Protein 2RFE (pdb70)

B-factor: mean 61.14, std 20.83, range [15.02, 124.9]

InterPro domains:
  IPR000494 Receptor L-domain [PF01030] (57-167)
  IPR000494 Receptor L-domain [PF01030] (361-480)
  IPR000719 Protein kinase domain [PS50011] (712-979)
  IPR001245 Serine-threonine/tyrosine-protein kinase, catalytic domain [PF07714] (714-966)
  IPR001245 Serine-threonine/tyrosine-protein kinase, catalytic domain [PR00109] (790-803)
  IPR001245 Serine-threonine/tyrosine-protein kinase, catalytic domain [PR00109] (827-845)
  IPR001245 Serine-threonine/tyrosine-protein kinase, catalytic domain [PR00109] (876-886)
  IPR001245 Serine-threonine/tyrosine-protein kinase, catalytic domain [PR00109] (895-917)
  IPR001245 Serine-threonine/tyrosine-protein kinase, catalytic domain [PR00109] (939-961)
  IPR006211 Furin-like cysteine-rich domain [PF00757] (185-338)
  IPR006212 Furin-like repeat [SM00261] (228-270)
  IPR006212 Furin-like repeat [SM00261] (496-547)
  IPR006212 Furin-like repeat [SM00261] (552-601)
  IPR006212 Furin-like repeat [cd00064] (231-274)
  IPR006212 Furin-like repeat [cd00064] (506-559)
  IPR006212 Furin-like repeat [cd00064] (558-598)
  IPR008266 Tyrosine-protein kinase, active site [PS00109] (833-845)
  IPR009030 Growth factor receptor cysteine-rich domain superfamily [SSF57184] (186-339)
  IPR009030 Growth factor receptor cysteine-rich domain superfamily [SSF57184] (505-636)
  IPR011009 Protein kinase-like domain superfamily [SSF56112] (708-1003)

Solvent-accessible surface area: 53136 Å² total; per-residue (Å²): 109,77,72,15,37,89,14,50,104,122,29,28,50,88,92,90,94,43,38,80,60,103,75,8,44,36,36,48,1,44,43,44,33,89,83,66,120,69,132,62,84,2,14,0,49,41,5,58,172,31,114,60,80,53,75,67,69,81,20,51,85,43,0,97,53,14,0,44,1,87,28,58,14,2,23,52,7,33,0,0,1,60,57,119,55,25,4,10,0,37,90,30,7,36,19,5,17,0,21,72,1,0,101,65,18,39,140,94,4,35,13,29,40,0,0,41,0,0,22,14,1,0,62,0,2,23,41,0,27,110,82,158,31,40,7,91,22,0,0,0,89,7,0,40,0,70,15,10,24,7,1,24,0,20,39,21,15,5,24,34,2,37,64,62,58,158,155,61,40,26,44,39,8,0,6,25,1,28,82,123,132,75,52,52,40,15,4,2,0,1,8,2,0,0,0,2,2,4,0,0,10,38,3,38,126,7,2,89,68,33,80,42,105,95,0,24,56,25,2,45,60,0,43,0,0,0,15,0,53,17,0,10,71,75,0,1,60,15,2,0,91,1,0,9,23,8,26,92,9,2,12,56,1,142,87,1,25,113,76,2,32,118,4,22,51,43,6,136,151,20,1,70,42,176,109,69,79,50,2,89,54,80,176,40,20,111,151,26,103,98,17,64,99,130,10,11,154,73,106,122,89,92,36,78,46,83,79,0,19,39,40,82,1,64,27,53,13,107,77,117,104,30,42,39,55,0,12,0,40,36,10,128,98,49,107,47,133,54,76,94,62,76,13,64,86,13,0,49,54,13,4,44,0,115,29,53,15,3,25,82,6,37,0,0,4,50,69,115,48,28,12,8,0,40,87,48,16,93,104,32,20,0,20,86,28,0,109,129,53,39,137,122,6,35,11,34,63,0,0,41,0,0,20,17,2,0,68,0,2,21,43,0,31,114,90,83,32,36,8,124,34,1,0,0,93,6,0,37,0,18,20,35,24,19,0,27,0,21,48,21,16,10,42,133,2,24,92,152,65,37,28,46,42,9,0,6,20,1,27,84,57,126,12,49,21,44,19,4,3,0,2,10,2,0,0,0,2,2,3,0,0,12,39,4,35,134,9,3,80,72,31,76,47,94,88,0,23,46,15,2,56,138,0,41,0,0,1,16,0,55,20,0,9,70,71,0,1,59,10,2,0,89,1,0,18,47,74,20,91,54,2,13,61,1,140,82,2,27,114,77,2,33,111,1,22,51,40,1,118,150,13,2,76,44,114,113,96,79,125,86,134,11,151,104,6,59,108,131,43,27,52,93,114,118,82,95,36,76,56,70,34,16,28,35,40,93,7,37,50,57,124,90,73,8,22,6,42,21,33,93,155,111,83,41,96,131,106,33,41,60,63,2,82,53,18,0,33,1,100,22,81,26,3,24,81,9,43,0,6,4,59,68,110,51,35,2,17,0,36,99,25,15,89,101,28,22,0,17,72,27,0,110,133,72,49,86,86,7,34,12,93,101,0,0,42,0,0,29,26,1,0,58,0,2,18,42,0,26,109,83,210,29,36,6,108,28,0,0,0,80,7,0,37,0,70,56,42,65,38,0,19,0,18,40,22,8,29,50,55,27,94,115,224,69,36,25,25,36,7,0,9,28,0,23,85,123,118,76,43,52,45,15,3,3,0,3,10,2,0,0,0,1,12,2,0,1,17,42,5,50,93,6,18,63,1,42,25,41,108,52,1,22,55,26,2,99,86,52,93,52,2,86,79,2,127,19,5,32,101,64,0,38,111,23,3,41,84,1,0,72,86,79,34,119,40,3,4,56,1,143,74,0,23,121,68,2,41,104,4,14,192,75,22,135,153,8,1,94,32,154,110,113,33,116,148,24,44,120,116,16,24,64,75,61,28,40,88,27,64,45,98,69,9,24,26,28,72,1,65,10,54,14,81,84,70,71,33,24,0,41,1,15,6,36,42,9,222,157,98,75,38,103,178,54,13,26,82,57,2,118,55,13,6,51,1,111,24,84,23,2,21,66,6,17,0,8,5,59,112,108,22,22,13,11,0,32,46,22,11,84,98,25,19,0,20,86,26,0,107,132,55,112,141,122,6,34,13,89,73,0,0,33,0,0,25,29,1,0,62,0,2,19,40,0,30,113,82,84,34,39,7,107,37,1,0,0,80,10,0,41,0,67,51,42,100,38,1,30,0,18,28,17,13,22,45,62,22,96,108,222,77,31,30,38,42,14,1,9,30,4,37,83,128,76,76,54,50,44,26,4,3,0,3,11,1,0,1,0,3,13,2,0,1,15,24,2,50,48,7,20,114,61,63,87,42,103,37,0,24,62,33,2,108,85,52,90,55,0,88,78,2,130,19,7,30,103,74,0,36,87,24,3,32,92,2,1,77,90,78,33,136,50,6,8,97,1,128,88,2,23,121,34,1,43,130,8,15,195,69,25,134,160,21,2,102,46,192,108,111,59,117,50,74,9,71,81,64,59,133,97,80,27,122,48,91,140,48,110,46,49,76,22,55,64,44,51,124,51,92,73,12,34,27,86,134,103,77,26,112,43,88,147,42,111,51,44,71,24,60,58,34,60,122,47,112,119,14,42,80

Secondary structure (DSSP, 8-state):
--SPEEPPTTSEEEEEEEEE-SSEEEEEEEE--SSSS--EEEEEEEE---SS---TTTHHHHHHHHHH--BTTB----EEEESSSEEEEEE--TT-BHHHHHHTTTTT--HHHHHHHHHHHHHHHHHHHHTT---S---GGGEEEEETTEEEE--TTTTTTTSS-----TTTS-HHHHHH----HHHHHHHHHHHHHHHHTTTPPTT-SS-GGGHHHHHHHTEEPPPPTTB-HHHHHHHHHTT-SSGGGSPPHHHHHHHHHHHHTSGGGTB--------TTTTT--/--B---GGGEEEEEEEEEETTEEEEEEEE--SSS---EEEEEEEEPPPSS---HHHHHHHHHHHHH--BTTB--EEEEEESSSEEEEEE--TT-BHHHHHHTTTTT--HHHHHHHHHHHHHHHHHHHHTT---S--SGGGEEEEETTEEEE--TTTTTTT----GGGS-HHHHHH----HHHHHHHHHHHHHHHHTTS--TTTTS-GGGHHHHHHTTEEPPPPTTB-HHHHHHHHHTT-SSGGGSPPHHHHHHHHHHHHTSGGGTB-------/----B--TTSEEEEEEEE--SS--EEEEEE---EEEEEE------HHHHHHHHHHHHH--BTTB----EEEESSSEEEEEE--TT-BHHHHHHHTTTT--HHHHHHHHHHHHHHHHHHHHTT---S--SGGGEEEEETTEEEE--TTTGGG-----TTTS-HHHHHH----HHHHHHHHHHHHHHHHTTTPPTTTTS-GGGHHHHHHTT--PPPPTTB-HHHHHHHHHHT-SSGGGS--HHHHHHHHHHHHTSGGGTB----/--EE--TTSEE--SEEEEETTEEEEEEEE--TTSSEEEEEEEEEE-----HHHHHHHHHHHHH---TTB--EEEE--SSS-EEEEE--TT-BHHHHHHTTTTT--HHHHHHHHHHHHHHHHHHHHTT---S---GGGEEEEETTEEEE--TTHHHH-----GGGS-HHHHHH----HHHHHHHHHHHHHHHHTTTPPTT-SS-GGGHHHHHHTT--PPPPTTB-HHHHHHHHHTT-SSGGGS--HHHHHHHHHHHTTSGGGTB-----EE--HHHHT-/-----TTS---S-EE-TTSTTT----/-----GGG---S-EE-TT-TTT--

Nearest PDB structures (foldseek):
  2rfe-assembly2_B  TM=1.004E+00  e=6.174E-57  Homo sapiens
  4i24-assembly3_B  TM=9.725E-01  e=7.500E-48  Homo sapiens
  6wxn-assembly3_B  TM=9.778E-01  e=2.215E-47  Homo sapiens
  5cnn-assembly2_B  TM=9.650E-01  e=2.945E-47  Homo sapiens
  6v6o-assembly3_H-2  TM=9.499E-01  e=1.372E-46  Homo sapiens

Structure (mmCIF, N/CA/C/O backbone):
data_2RFE
#
_entry.id   2RFE
#
_cell.length_a   90.508
_cell.length_b   98.425
_cell.length_c   101.496
_cell.angle_alpha   90.000
_cell.angle_beta   112.590
_cell.angle_gamma   90.000
#
_symmetry.space_group_name_H-M   'P 1 21 1'
#
loop_
_entity.id
_entity.type
_entity.pdbx_description
1 polymer 'Epidermal growth factor receptor'
2 polymer 'ERBB receptor feedback inhibitor 1'
3 water water
#
loop_
_atom_site.group_PDB
_atom_site.id
_atom_site.type_symbol
_atom_site.label_atom_id
_atom_site.label_alt_id
_atom_site.label_comp_id
_atom_site.label_asym_id
_atom_site.label_entity_id
_atom_site.label_seq_id
_atom_site.pdbx_PDB_ins_code
_atom_site.Cartn_x
_atom_site.Cartn_y
_atom_site.Cartn_z
_atom_site.occupancy
_atom_site.B_iso_or_equiv
_atom_site.auth_seq_id
_atom_site.auth_comp_id
_atom_site.auth_asym_id
_atom_site.auth_atom_id
_atom_site.pdbx_PDB_model_num
ATOM 1 N N . MET A 1 3 ? 6.058 -18.582 7.745 1.00 94.11 677 MET A N 1
ATOM 2 C CA . MET A 1 3 ? 7.218 -19.113 8.525 1.00 93.97 677 MET A CA 1
ATOM 3 C C . MET A 1 3 ? 7.582 -20.547 8.123 1.00 93.72 677 MET A C 1
ATOM 4 O O . MET A 1 3 ? 6.784 -21.473 8.290 1.00 94.06 677 MET A O 1
ATOM 6 N N . ALA A 1 4 ? 8.793 -20.721 7.596 1.00 92.81 678 ALA A N 1
ATOM 7 C CA . ALA A 1 4 ? 9.269 -22.035 7.171 1.00 91.78 678 ALA A CA 1
ATOM 8 C C . ALA A 1 4 ? 10.754 -22.266 7.499 1.00 90.63 678 ALA A C 1
ATOM 9 O O . ALA A 1 4 ? 11.310 -21.602 8.372 1.00 91.49 678 ALA A O 1
ATOM 11 N N . LEU A 1 5 ? 11.387 -23.206 6.800 1.00 88.74 679 LEU A N 1
ATOM 12 C CA . LEU A 1 5 ? 12.793 -23.540 7.035 1.00 86.69 679 LEU A CA 1
ATOM 13 C C . LEU A 1 5 ? 13.796 -22.431 6.705 1.00 85.44 679 LEU A C 1
ATOM 14 O O . LEU A 1 5 ? 13.423 -21.291 6.409 1.00 84.97 679 LEU A O 1
ATOM 16 N N . LEU A 1 6 ? 15.076 -22.796 6.756 1.00 83.71 680 LEU A N 1
ATOM 17 C CA . LEU A 1 6 ? 16.184 -21.877 6.505 1.00 81.48 680 LEU A CA 1
ATOM 18 C C . LEU A 1 6 ? 16.454 -21.583 5.037 1.00 80.16 680 LEU A C 1
ATOM 19 O O . LEU A 1 6 ? 16.653 -22.496 4.233 1.00 81.13 680 LEU A O 1
ATOM 24 N N . ARG A 1 7 ? 16.490 -20.301 4.697 1.00 77.71 681 ARG A N 1
ATOM 25 C CA . ARG A 1 7 ? 16.738 -19.898 3.324 1.00 76.11 681 ARG A CA 1
ATOM 26 C C . ARG A 1 7 ? 18.189 -19.486 3.143 1.00 75.21 681 ARG A C 1
ATOM 27 O O . ARG A 1 7 ? 18.658 -18.557 3.786 1.00 75.20 681 ARG A O 1
ATOM 29 N N . ILE A 1 8 ? 18.892 -20.184 2.260 1.00 74.50 682 ILE A N 1
ATOM 30 C CA . ILE A 1 8 ? 20.291 -19.887 1.971 1.00 73.52 682 ILE A CA 1
ATOM 31 C C . ILE A 1 8 ? 20.361 -18.837 0.868 1.00 73.67 682 ILE A C 1
ATOM 32 O O . ILE A 1 8 ? 19.787 -19.022 -0.198 1.00 75.31 682 ILE A O 1
ATOM 37 N N . LEU A 1 9 ? 21.056 -17.735 1.114 1.00 73.17 683 LEU A N 1
ATOM 38 C CA . LEU A 1 9 ? 21.152 -16.707 0.087 1.00 72.48 683 LEU A CA 1
ATOM 39 C C . LEU A 1 9 ? 22.468 -16.792 -0.679 1.00 72.93 683 LEU A C 1
ATOM 40 O O . LEU A 1 9 ? 23.409 -17.466 -0.265 1.00 72.15 683 LEU A O 1
ATOM 45 N N . LYS A 1 10 ? 22.497 -16.108 -1.813 1.00 74.41 684 LYS A N 1
ATOM 46 C CA . LYS A 1 10 ? 23.696 -16.005 -2.611 1.00 76.03 684 LYS A CA 1
ATOM 47 C C . LYS A 1 10 ? 24.231 -14.626 -2.217 1.00 77.21 684 LYS A C 1
ATOM 48 O O . LYS A 1 10 ? 23.441 -13.724 -1.901 1.00 76.63 684 LYS A O 1
ATOM 50 N N . GLU A 1 11 ? 25.551 -14.447 -2.238 1.00 78.04 685 GLU A N 1
ATOM 51 C CA . GLU A 1 11 ? 26.135 -13.164 -1.831 1.00 79.25 685 GLU A CA 1
ATOM 52 C C . GLU A 1 11 ? 25.734 -11.993 -2.726 1.00 78.66 685 GLU A C 1
ATOM 53 O O . GLU A 1 11 ? 26.503 -11.053 -2.906 1.00 78.90 685 GLU A O 1
ATOM 59 N N . THR A 1 12 ? 24.524 -12.042 -3.269 1.00 78.08 686 THR A N 1
ATOM 60 C CA . THR A 1 12 ? 24.049 -10.984 -4.144 1.00 77.57 686 THR A CA 1
ATOM 61 C C . THR A 1 12 ? 22.541 -10.962 -4.143 1.00 76.24 686 THR A C 1
ATOM 62 O O . THR A 1 12 ? 21.914 -10.572 -5.123 1.00 75.86 686 THR A O 1
ATOM 66 N N . GLU A 1 13 ? 21.959 -11.395 -3.037 1.00 75.43 687 GLU A N 1
ATOM 67 C CA . GLU A 1 13 ? 20.513 -11.420 -2.913 1.00 74.75 687 GLU A CA 1
ATOM 68 C C . GLU A 1 13 ? 20.059 -10.406 -1.872 1.00 73.09 687 GLU A C 1
ATOM 69 O O . GLU A 1 13 ? 18.861 -10.211 -1.655 1.00 71.96 687 GLU A O 1
ATOM 75 N N . PHE A 1 14 ? 21.035 -9.768 -1.229 1.00 71.39 688 PHE A N 1
ATOM 76 C CA . PHE A 1 14 ? 20.769 -8.769 -0.201 1.00 68.56 688 PHE A CA 1
ATOM 77 C C . PHE A 1 14 ? 21.734 -7.596 -0.326 1.00 66.42 688 PHE A C 1
ATOM 78 O O . PHE A 1 14 ? 22.807 -7.720 -0.919 1.00 66.00 688 PHE A O 1
ATOM 86 N N . LYS A 1 15 ? 21.348 -6.456 0.231 1.00 64.41 689 LYS A N 1
ATOM 87 C CA . LYS A 1 15 ? 22.193 -5.277 0.161 1.00 63.48 689 LYS A CA 1
ATOM 88 C C . LYS A 1 15 ? 22.386 -4.595 1.509 1.00 62.97 689 LYS A C 1
ATOM 89 O O . LYS A 1 15 ? 21.421 -4.241 2.198 1.00 63.24 689 LYS A O 1
ATOM 91 N N . LYS A 1 16 ? 23.645 -4.429 1.891 1.00 60.74 690 LYS A N 1
ATOM 92 C CA . LYS A 1 16 ? 23.958 -3.754 3.133 1.00 58.23 690 LYS A CA 1
ATOM 93 C C . LYS A 1 16 ? 23.763 -2.291 2.796 1.00 56.54 690 LYS A C 1
ATOM 94 O O . LYS A 1 16 ? 24.474 -1.744 1.959 1.00 55.85 690 LYS A O 1
ATOM 100 N N . ILE A 1 17 ? 22.785 -1.665 3.429 1.00 55.31 691 ILE A N 1
ATOM 101 C CA . ILE A 1 17 ? 22.510 -0.264 3.171 1.00 54.37 691 ILE A CA 1
ATOM 102 C C . ILE A 1 17 ? 23.286 0.662 4.081 1.00 54.60 691 ILE A C 1
ATOM 103 O O . ILE A 1 17 ? 23.844 1.656 3.621 1.00 55.27 691 ILE A O 1
ATOM 108 N N . LYS A 1 18 ? 23.337 0.331 5.368 1.00 54.86 692 LYS A N 1
ATOM 109 C CA . LYS A 1 18 ? 23.994 1.201 6.342 1.00 53.96 692 LYS A CA 1
ATOM 110 C C . LYS A 1 18 ? 24.267 0.516 7.682 1.00 53.35 692 LYS A C 1
ATOM 111 O O . LYS A 1 18 ? 23.435 -0.243 8.184 1.00 53.14 692 LYS A O 1
ATOM 117 N N . VAL A 1 19 ? 25.426 0.791 8.270 1.00 52.15 693 VAL A N 1
ATOM 118 C CA . VAL A 1 19 ? 25.725 0.200 9.564 1.00 51.25 693 VAL A CA 1
ATOM 119 C C . VAL A 1 19 ? 24.849 0.822 10.635 1.00 50.47 693 VAL A C 1
ATOM 120 O O . VAL A 1 19 ? 24.669 2.039 10.689 1.00 48.80 693 VAL A O 1
ATOM 124 N N . LEU A 1 20 ? 24.315 -0.027 11.496 1.00 50.68 694 LEU A N 1
ATOM 125 C CA . LEU A 1 20 ? 23.472 0.433 12.572 1.00 51.73 694 LEU A CA 1
ATOM 126 C C . LEU A 1 20 ? 24.244 0.357 13.884 1.00 52.88 694 LEU A C 1
ATOM 127 O O . LEU A 1 20 ? 23.978 1.117 14.815 1.00 53.28 694 LEU A O 1
ATOM 132 N N . GLY A 1 21 ? 25.214 -0.551 13.940 1.00 54.04 695 GLY A N 1
ATOM 133 C CA . GLY A 1 21 ? 26.020 -0.708 15.141 1.00 56.06 695 GLY A CA 1
ATOM 134 C C . GLY A 1 21 ? 26.698 -2.066 15.268 1.00 56.76 695 GLY A C 1
ATOM 135 O O . GLY A 1 21 ? 26.079 -3.100 15.038 1.00 57.58 695 GLY A O 1
ATOM 136 N N . SER A 1 22 ? 27.973 -2.063 15.642 1.00 57.44 696 SER A N 1
ATOM 137 C CA . SER A 1 22 ? 28.731 -3.297 15.797 1.00 58.23 696 SER A CA 1
ATOM 138 C C . SER A 1 22 ? 28.800 -3.683 17.262 1.00 58.77 696 SER A C 1
ATOM 139 O O . SER A 1 22 ? 28.832 -2.825 18.137 1.00 58.58 696 SER A O 1
ATOM 142 N N . GLY A 1 23 ? 28.833 -4.982 17.521 1.00 59.89 697 GLY A N 1
ATOM 143 C CA . GLY A 1 23 ? 28.921 -5.453 18.888 1.00 61.18 697 GLY A CA 1
ATOM 144 C C . GLY A 1 23 ? 30.205 -6.231 19.082 1.00 61.45 697 GLY A C 1
ATOM 145 O O . GLY A 1 23 ? 31.280 -5.808 18.652 1.00 61.21 697 GLY A O 1
ATOM 146 N N . ALA A 1 24 ? 30.100 -7.378 19.732 1.00 61.36 698 ALA A N 1
ATOM 147 C CA . ALA A 1 24 ? 31.268 -8.202 19.949 1.00 61.66 698 ALA A CA 1
ATOM 148 C C . ALA A 1 24 ? 31.108 -9.452 19.101 1.00 62.65 698 ALA A C 1
ATOM 149 O O . ALA A 1 24 ? 32.088 -10.120 18.776 1.00 62.58 698 ALA A O 1
ATOM 151 N N . PHE A 1 25 ? 29.867 -9.770 18.740 1.00 63.13 699 PHE A N 1
ATOM 152 C CA . PHE A 1 25 ? 29.621 -10.941 17.915 1.00 63.33 699 PHE A CA 1
ATOM 153 C C . PHE A 1 25 ? 29.711 -10.585 16.454 1.00 61.25 699 PHE A C 1
ATOM 154 O O . PHE A 1 25 ? 29.688 -11.459 15.596 1.00 61.18 699 PHE A O 1
ATOM 162 N N . GLY A 1 26 ? 29.832 -9.292 16.181 1.00 59.31 700 GLY A N 1
ATOM 163 C CA . GLY A 1 26 ? 29.931 -8.824 14.813 1.00 57.51 700 GLY A CA 1
ATOM 164 C C . GLY A 1 26 ? 29.120 -7.561 14.640 1.00 56.39 700 GLY A C 1
ATOM 165 O O . GLY A 1 26 ? 28.430 -7.139 15.567 1.00 56.99 700 GLY A O 1
ATOM 166 N N . THR A 1 27 ? 29.182 -6.960 13.458 1.00 55.23 701 THR A N 1
ATOM 167 C CA . THR A 1 27 ? 28.440 -5.728 13.201 1.00 54.83 701 THR A CA 1
ATOM 168 C C . THR A 1 27 ? 27.099 -5.953 12.453 1.00 53.61 701 THR A C 1
ATOM 169 O O . THR A 1 27 ? 26.882 -6.994 11.829 1.00 53.49 701 THR A O 1
ATOM 173 N N . VAL A 1 28 ? 26.197 -4.980 12.518 1.00 51.59 702 VAL A N 1
ATOM 174 C CA . VAL A 1 28 ? 24.906 -5.125 11.859 1.00 51.21 702 VAL A CA 1
ATOM 175 C C . VAL A 1 28 ? 24.553 -3.972 10.953 1.00 52.97 702 VAL A C 1
ATOM 176 O O . VAL A 1 28 ? 24.792 -2.815 11.291 1.00 54.27 702 VAL A O 1
ATOM 180 N N . TYR A 1 29 ? 23.941 -4.285 9.818 1.00 53.56 703 TYR A N 1
ATOM 181 C CA . TYR A 1 29 ? 23.543 -3.254 8.884 1.00 53.50 703 TYR A CA 1
ATOM 182 C C . TYR A 1 29 ? 22.073 -3.324 8.555 1.00 54.40 703 TYR A C 1
ATOM 183 O O . TYR A 1 29 ? 21.428 -4.357 8.709 1.00 54.11 703 TYR A O 1
ATOM 192 N N . LYS A 1 30 ? 21.560 -2.197 8.086 1.00 56.28 704 LYS A N 1
ATOM 193 C CA . LYS A 1 30 ? 20.183 -2.082 7.648 1.00 57.56 704 LYS A CA 1
ATOM 194 C C . LYS A 1 30 ? 20.304 -2.461 6.185 1.00 58.15 704 LYS A C 1
ATOM 195 O O . LYS A 1 30 ? 21.175 -1.950 5.484 1.00 57.85 704 LYS A O 1
ATOM 201 N N . GLY A 1 31 ? 19.458 -3.372 5.726 1.00 59.37 705 GLY A N 1
ATOM 202 C CA . GLY A 1 31 ? 19.544 -3.780 4.343 1.00 60.42 705 GLY A CA 1
ATOM 203 C C . GLY A 1 31 ? 18.229 -4.197 3.724 1.00 61.54 705 GLY A C 1
ATOM 204 O O . GLY A 1 31 ? 17.168 -4.168 4.357 1.00 59.60 705 GLY A O 1
ATOM 205 N N . LEU A 1 32 ? 18.324 -4.589 2.458 1.00 63.66 706 LEU A N 1
ATOM 206 C CA . LEU A 1 32 ? 17.182 -5.030 1.672 1.00 65.39 706 LEU A CA 1
ATOM 207 C C . LEU A 1 32 ? 17.406 -6.451 1.181 1.00 67.01 706 LEU A C 1
ATOM 208 O O . LEU A 1 32 ? 18.544 -6.908 1.046 1.00 66.05 706 LEU A O 1
ATOM 213 N N . TRP A 1 33 ? 16.312 -7.147 0.908 1.00 69.32 707 TRP A N 1
ATOM 214 C CA . TRP A 1 33 ? 16.405 -8.503 0.418 1.00 72.70 707 TRP A CA 1
ATOM 215 C C . TRP A 1 33 ? 15.782 -8.585 -0.976 1.00 77.00 707 TRP A C 1
ATOM 216 O O . TRP A 1 33 ? 14.587 -8.350 -1.153 1.00 77.27 707 TRP A O 1
ATOM 227 N N . ILE A 1 34 ? 16.631 -8.900 -1.957 1.00 81.21 708 ILE A N 1
ATOM 228 C CA . ILE A 1 34 ? 16.233 -9.063 -3.349 1.00 84.31 708 ILE A CA 1
ATOM 229 C C . ILE A 1 34 ? 16.198 -10.544 -3.673 1.00 86.44 708 ILE A C 1
ATOM 230 O O . ILE A 1 34 ? 17.096 -11.084 -4.327 1.00 86.29 708 ILE A O 1
ATOM 232 N N . PRO A 1 35 ? 15.129 -11.231 -3.235 1.00 89.10 709 PRO A N 1
ATOM 233 C CA . PRO A 1 35 ? 15.033 -12.665 -3.518 1.00 92.18 709 PRO A CA 1
ATOM 234 C C . PRO A 1 35 ? 15.064 -12.970 -5.026 1.00 95.15 709 PRO A C 1
ATOM 235 O O . PRO A 1 35 ? 14.112 -12.673 -5.759 1.00 95.77 709 PRO A O 1
ATOM 239 N N . GLU A 1 36 ? 16.188 -13.533 -5.473 1.00 97.76 710 GLU A N 1
ATOM 240 C CA . GLU A 1 36 ? 16.341 -13.913 -6.873 1.00 99.82 710 GLU A CA 1
ATOM 241 C C . GLU A 1 36 ? 14.988 -14.397 -7.408 1.00 101.52 710 GLU A C 1
ATOM 242 O O . GLU A 1 36 ? 14.356 -15.315 -6.852 1.00 102.18 710 GLU A O 1
ATOM 244 N N . GLY A 1 37 ? 14.551 -13.794 -8.507 1.00 102.69 711 GLY A N 1
ATOM 245 C CA . GLY A 1 37 ? 13.266 -14.172 -9.055 1.00 103.93 711 GLY A CA 1
ATOM 246 C C . GLY A 1 37 ? 12.294 -13.007 -8.990 1.00 104.75 711 GLY A C 1
ATOM 247 O O . GLY A 1 37 ? 12.162 -12.260 -9.964 1.00 105.15 711 GLY A O 1
ATOM 248 N N . GLU A 1 38 ? 11.612 -12.851 -7.855 1.00 104.82 712 GLU A N 1
ATOM 249 C CA . GLU A 1 38 ? 10.628 -11.783 -7.677 1.00 104.18 712 GLU A CA 1
ATOM 250 C C . GLU A 1 38 ? 11.267 -10.405 -7.615 1.00 103.72 712 GLU A C 1
ATOM 251 O O . GLU A 1 38 ? 12.387 -10.231 -7.111 1.00 103.77 712 GLU A O 1
ATOM 253 N N . LYS A 1 39 ? 10.536 -9.428 -8.147 1.00 103.07 713 LYS A N 1
ATOM 254 C CA . LYS A 1 39 ? 10.969 -8.036 -8.139 1.00 102.15 713 LYS A CA 1
ATOM 255 C C . LYS A 1 39 ? 10.461 -7.388 -6.856 1.00 101.48 713 LYS A C 1
ATOM 256 O O . LYS A 1 39 ? 9.855 -6.315 -6.873 1.00 101.73 713 LYS A O 1
ATOM 258 N N . VAL A 1 40 ? 10.700 -8.067 -5.738 1.00 99.98 714 VAL A N 1
ATOM 259 C CA . VAL A 1 40 ? 10.304 -7.543 -4.439 1.00 97.75 714 VAL A CA 1
ATOM 260 C C . VAL A 1 40 ? 11.575 -7.319 -3.628 1.00 96.10 714 VAL A C 1
ATOM 261 O O . VAL A 1 40 ? 12.564 -8.042 -3.770 1.00 96.00 714 VAL A O 1
ATOM 265 N N . LYS A 1 41 ? 11.543 -6.297 -2.787 1.00 93.95 715 LYS A N 1
ATOM 266 C CA . LYS A 1 41 ? 12.678 -5.989 -1.936 1.00 91.54 715 LYS A CA 1
ATOM 267 C C . LYS A 1 41 ? 12.207 -5.642 -0.544 1.00 89.37 715 LYS A C 1
ATOM 268 O O . LYS A 1 41 ? 11.649 -4.566 -0.310 1.00 88.73 715 LYS A O 1
ATOM 274 N N . ILE A 1 42 ? 12.452 -6.572 0.374 1.00 86.65 716 ILE A N 1
ATOM 275 C CA . ILE A 1 42 ? 12.041 -6.423 1.758 1.00 82.86 716 ILE A CA 1
ATOM 276 C C . ILE A 1 42 ? 13.179 -6.020 2.681 1.00 79.76 716 ILE A C 1
ATOM 277 O O . ILE A 1 42 ? 14.304 -6.526 2.575 1.00 79.06 716 ILE A O 1
ATOM 282 N N . PRO A 1 43 ? 12.894 -5.087 3.599 1.00 76.86 717 PRO A N 1
ATOM 283 C CA . PRO A 1 43 ? 13.813 -4.543 4.595 1.00 73.89 717 PRO A CA 1
ATOM 284 C C . PRO A 1 43 ? 14.118 -5.575 5.671 1.00 70.60 717 PRO A C 1
ATOM 285 O O . PRO A 1 43 ? 13.209 -6.115 6.310 1.00 69.23 717 PRO A O 1
ATOM 289 N N . VAL A 1 44 ? 15.404 -5.839 5.866 1.00 67.48 718 VAL A N 1
ATOM 290 C CA . VAL A 1 44 ? 15.852 -6.792 6.872 1.00 63.11 718 VAL A CA 1
ATOM 291 C C . VAL A 1 44 ? 16.881 -6.143 7.796 1.00 61.06 718 VAL A C 1
ATOM 292 O O . VAL A 1 44 ? 16.823 -4.953 8.093 1.00 59.55 718 VAL A O 1
ATOM 296 N N . ALA A 1 45 ? 17.814 -6.962 8.255 1.00 60.05 719 ALA A N 1
ATOM 297 C CA . ALA A 1 45 ? 18.910 -6.548 9.121 1.00 57.58 719 ALA A CA 1
ATOM 298 C C . ALA A 1 45 ? 19.975 -7.582 8.817 1.00 56.53 719 ALA A C 1
ATOM 299 O O . ALA A 1 45 ? 19.724 -8.780 8.910 1.00 57.42 719 ALA A O 1
ATOM 301 N N . ILE A 1 46 ? 21.153 -7.138 8.421 1.00 55.25 720 ILE A N 1
ATOM 302 C CA . ILE A 1 46 ? 22.202 -8.086 8.100 1.00 55.33 720 ILE A CA 1
ATOM 303 C C . ILE A 1 46 ? 23.298 -8.060 9.162 1.00 55.77 720 ILE A C 1
ATOM 304 O O . ILE A 1 46 ? 23.917 -7.024 9.413 1.00 57.14 720 ILE A O 1
ATOM 309 N N . LYS A 1 47 ? 23.536 -9.207 9.784 1.00 54.94 721 LYS A N 1
ATOM 310 C CA . LYS A 1 47 ? 24.547 -9.313 10.823 1.00 54.54 721 LYS A CA 1
ATOM 311 C C . LYS A 1 47 ? 25.702 -10.122 10.271 1.00 54.24 721 LYS A C 1
ATOM 312 O O . LYS A 1 47 ? 25.533 -11.285 9.943 1.00 55.03 721 LYS A O 1
ATOM 318 N N . GLU A 1 48 ? 26.872 -9.512 10.150 1.00 54.40 722 GLU A N 1
ATOM 319 C CA . GLU A 1 48 ? 28.025 -10.229 9.627 1.00 56.47 722 GLU A CA 1
ATOM 320 C C . GLU A 1 48 ? 28.963 -10.609 10.766 1.00 58.43 722 GLU A C 1
ATOM 321 O O . GLU A 1 48 ? 29.795 -9.811 11.183 1.00 59.95 722 GLU A O 1
ATOM 327 N N . LEU A 1 49 ? 28.837 -11.835 11.259 1.00 60.25 723 LEU A N 1
ATOM 328 C CA . LEU A 1 49 ? 29.657 -12.309 12.365 1.00 61.61 723 LEU A CA 1
ATOM 329 C C . LEU A 1 49 ? 31.137 -12.169 12.089 1.00 64.15 723 LEU A C 1
ATOM 330 O O . LEU A 1 49 ? 31.545 -11.953 10.953 1.00 63.47 723 LEU A O 1
ATOM 335 N N . ARG A 1 50 ? 31.938 -12.311 13.140 1.00 68.27 724 ARG A N 1
ATOM 336 C CA . ARG A 1 50 ? 33.383 -12.217 13.023 1.00 72.68 724 ARG A CA 1
ATOM 337 C C . ARG A 1 50 ? 34.034 -13.606 13.118 1.00 76.44 724 ARG A C 1
ATOM 338 O O . ARG A 1 50 ? 33.436 -14.553 13.642 1.00 76.23 724 ARG A O 1
ATOM 340 N N . GLU A 1 51 ? 35.250 -13.716 12.580 1.00 81.07 725 GLU A N 1
ATOM 341 C CA . GLU A 1 51 ? 36.030 -14.956 12.603 1.00 85.19 725 GLU A CA 1
ATOM 342 C C . GLU A 1 51 ? 35.929 -15.595 13.990 1.00 87.55 725 GLU A C 1
ATOM 343 O O . GLU A 1 51 ? 36.189 -14.945 15.001 1.00 89.00 725 GLU A O 1
ATOM 349 N N . ALA A 1 52 ? 35.534 -16.858 14.048 1.00 90.01 726 ALA A N 1
ATOM 350 C CA . ALA A 1 52 ? 35.433 -17.540 15.334 1.00 92.81 726 ALA A CA 1
ATOM 351 C C . ALA A 1 52 ? 36.765 -18.231 15.667 1.00 94.86 726 ALA A C 1
ATOM 352 O O . ALA A 1 52 ? 37.486 -18.675 14.769 1.00 96.48 726 ALA A O 1
ATOM 354 N N . THR A 1 53 ? 37.094 -18.316 16.953 1.00 96.00 727 THR A N 1
ATOM 355 C CA . THR A 1 53 ? 38.334 -18.959 17.375 1.00 96.77 727 THR A CA 1
ATOM 356 C C . THR A 1 53 ? 38.345 -20.449 16.997 1.00 97.34 727 THR A C 1
ATOM 357 O O . THR A 1 53 ? 39.299 -20.929 16.385 1.00 97.34 727 THR A O 1
ATOM 359 N N . SER A 1 54 ? 37.271 -21.162 17.333 1.00 98.02 728 SER A N 1
ATOM 360 C CA . SER A 1 54 ? 37.170 -22.596 17.065 1.00 99.06 728 SER A CA 1
ATOM 361 C C . SER A 1 54 ? 36.931 -23.037 15.608 1.00 99.87 728 SER A C 1
ATOM 362 O O . SER A 1 54 ? 37.387 -24.108 15.196 1.00 100.31 728 SER A O 1
ATOM 364 N N . PRO A 1 55 ? 36.215 -22.226 14.835 1.00 100.59 729 PRO A N 1
ATOM 365 C CA . PRO A 1 55 ? 35.931 -22.534 13.427 1.00 100.90 729 PRO A CA 1
ATOM 366 C C . PRO A 1 55 ? 35.150 -23.824 13.152 1.00 101.41 729 PRO A C 1
ATOM 367 O O . PRO A 1 55 ? 35.742 -24.891 12.945 1.00 101.17 729 PRO A O 1
ATOM 369 N N . LYS A 1 56 ? 33.820 -23.716 13.149 1.00 101.95 730 LYS A N 1
ATOM 370 C CA . LYS A 1 56 ? 32.941 -24.854 12.863 1.00 102.22 730 LYS A CA 1
ATOM 371 C C . LYS A 1 56 ? 32.753 -24.872 11.344 1.00 102.30 730 LYS A C 1
ATOM 372 O O . LYS A 1 56 ? 32.310 -23.881 10.761 1.00 101.81 730 LYS A O 1
ATOM 378 N N . ALA A 1 57 ? 33.080 -25.991 10.705 1.00 102.62 731 ALA A N 1
ATOM 379 C CA . ALA A 1 57 ? 32.954 -26.104 9.251 1.00 102.37 731 ALA A CA 1
ATOM 380 C C . ALA A 1 57 ? 31.596 -25.656 8.710 1.00 101.70 731 ALA A C 1
ATOM 381 O O . ALA A 1 57 ? 30.601 -25.601 9.438 1.00 101.38 731 ALA A O 1
ATOM 383 N N . ASN A 1 58 ? 31.570 -25.355 7.416 1.00 100.71 732 ASN A N 1
ATOM 384 C CA . ASN A 1 58 ? 30.368 -24.876 6.747 1.00 100.43 732 ASN A CA 1
ATOM 385 C C . ASN A 1 58 ? 29.160 -25.809 6.834 1.00 99.93 732 ASN A C 1
ATOM 386 O O . ASN A 1 58 ? 28.058 -25.432 6.436 1.00 99.90 732 ASN A O 1
ATOM 388 N N . LYS A 1 59 ? 29.350 -27.014 7.359 1.00 99.44 733 LYS A N 1
ATOM 389 C CA . LYS A 1 59 ? 28.239 -27.952 7.461 1.00 99.05 733 LYS A CA 1
ATOM 390 C C . LYS A 1 59 ? 27.568 -27.909 8.826 1.00 98.74 733 LYS A C 1
ATOM 391 O O . LYS A 1 59 ? 26.356 -28.109 8.936 1.00 98.42 733 LYS A O 1
ATOM 393 N N . GLU A 1 60 ? 28.356 -27.655 9.867 1.00 98.14 734 GLU A N 1
ATOM 394 C CA . GLU A 1 60 ? 27.808 -27.593 11.216 1.00 97.79 734 GLU A CA 1
ATOM 395 C C . GLU A 1 60 ? 27.151 -26.246 11.434 1.00 97.01 734 GLU A C 1
ATOM 396 O O . GLU A 1 60 ? 26.040 -26.158 11.960 1.00 97.41 734 GLU A O 1
ATOM 402 N N . ILE A 1 61 ? 27.865 -25.195 11.044 1.00 95.60 735 ILE A N 1
ATOM 403 C CA . ILE A 1 61 ? 27.350 -23.841 11.159 1.00 93.66 735 ILE A CA 1
ATOM 404 C C . ILE A 1 61 ? 25.989 -23.893 10.505 1.00 91.81 735 ILE A C 1
ATOM 405 O O . ILE A 1 61 ? 24.987 -23.432 11.051 1.00 91.10 735 ILE A O 1
ATOM 410 N N . LEU A 1 62 ? 25.977 -24.508 9.333 1.00 90.30 736 LEU A N 1
ATOM 411 C CA . LEU A 1 62 ? 24.778 -24.659 8.540 1.00 88.70 736 LEU A CA 1
ATOM 412 C C . LEU A 1 62 ? 23.651 -25.345 9.301 1.00 87.28 736 LEU A C 1
ATOM 413 O O . LEU A 1 62 ? 22.485 -25.110 9.019 1.00 87.80 736 LEU A O 1
ATOM 418 N N . ASP A 1 63 ? 23.986 -26.182 10.271 1.00 85.92 737 ASP A N 1
ATOM 419 C CA . ASP A 1 63 ? 22.951 -26.877 11.025 1.00 85.01 737 ASP A CA 1
ATOM 420 C C . ASP A 1 63 ? 22.308 -26.014 12.083 1.00 83.92 737 ASP A C 1
ATOM 421 O O . ASP A 1 63 ? 21.083 -25.916 12.148 1.00 83.40 737 ASP A O 1
ATOM 426 N N . GLU A 1 64 ? 23.133 -25.398 12.922 1.00 83.47 738 GLU A N 1
ATOM 427 C CA . GLU A 1 64 ? 22.631 -24.533 13.983 1.00 82.65 738 GLU A CA 1
ATOM 428 C C . GLU A 1 64 ? 21.696 -23.495 13.366 1.00 80.88 738 GLU A C 1
ATOM 429 O O . GLU A 1 64 ? 20.672 -23.130 13.952 1.00 80.23 738 GLU A O 1
ATOM 435 N N . ALA A 1 65 ? 22.054 -23.041 12.169 1.00 78.27 739 ALA A N 1
ATOM 436 C CA . ALA A 1 65 ? 21.266 -22.052 11.458 1.00 76.39 739 ALA A CA 1
ATOM 437 C C . ALA A 1 65 ? 19.852 -22.553 11.158 1.00 76.21 739 ALA A C 1
ATOM 438 O O . ALA A 1 65 ? 18.903 -21.767 11.133 1.00 76.97 739 ALA A O 1
ATOM 440 N N . TYR A 1 66 ? 19.696 -23.854 10.935 1.00 75.38 740 TYR A N 1
ATOM 441 C CA . TYR A 1 66 ? 18.367 -24.389 10.643 1.00 73.95 740 TYR A CA 1
ATOM 442 C C . TYR A 1 66 ? 17.456 -24.278 11.850 1.00 70.62 740 TYR A C 1
ATOM 443 O O . TYR A 1 66 ? 16.285 -23.910 11.732 1.00 69.53 740 TYR A O 1
ATOM 452 N N . VAL A 1 67 ? 18.002 -24.607 13.011 1.00 66.80 741 VAL A N 1
ATOM 453 C CA . VAL A 1 67 ? 17.244 -24.543 14.246 1.00 62.79 741 VAL A CA 1
ATOM 454 C C . VAL A 1 67 ? 16.817 -23.106 14.454 1.00 60.94 741 VAL A C 1
ATOM 455 O O . VAL A 1 67 ? 15.650 -22.811 14.708 1.00 60.88 741 VAL A O 1
ATOM 459 N N . MET A 1 68 ? 17.787 -22.210 14.354 1.00 57.86 742 MET A N 1
ATOM 460 C CA . MET A 1 68 ? 17.513 -20.804 14.530 1.00 55.16 742 MET A CA 1
ATOM 461 C C . MET A 1 68 ? 16.429 -20.409 13.557 1.00 54.21 742 MET A C 1
ATOM 462 O O . MET A 1 68 ? 15.637 -19.517 13.833 1.00 55.38 742 MET A O 1
ATOM 467 N N . ALA A 1 69 ? 16.386 -21.097 12.424 1.00 52.71 743 ALA A N 1
ATOM 468 C CA . ALA A 1 69 ? 15.394 -20.818 11.397 1.00 51.27 743 ALA A CA 1
ATOM 469 C C . ALA A 1 69 ? 14.054 -21.489 11.686 1.00 50.17 743 ALA A C 1
ATOM 470 O O . ALA A 1 69 ? 13.025 -21.092 11.146 1.00 49.97 743 ALA A O 1
ATOM 472 N N . SER A 1 70 ? 14.067 -22.495 12.551 1.00 49.07 744 SER A N 1
ATOM 473 C CA . SER A 1 70 ? 12.852 -23.229 12.889 1.00 47.77 744 SER A CA 1
ATOM 474 C C . SER A 1 70 ? 12.031 -22.647 14.035 1.00 47.54 744 SER A C 1
ATOM 475 O O . SER A 1 70 ? 10.931 -23.126 14.319 1.00 47.58 744 SER A O 1
ATOM 478 N N . VAL A 1 71 ? 12.546 -21.622 14.702 1.00 47.32 745 VAL A N 1
ATOM 479 C CA . VAL A 1 71 ? 11.797 -21.045 15.808 1.00 46.55 745 VAL A CA 1
ATOM 480 C C . VAL A 1 71 ? 10.591 -20.269 15.303 1.00 45.78 745 VAL A C 1
ATOM 481 O O . VAL A 1 71 ? 10.711 -19.180 14.727 1.00 46.83 745 VAL A O 1
ATOM 485 N N . ASP A 1 72 ? 9.415 -20.836 15.521 1.00 43.78 746 ASP A N 1
ATOM 486 C CA . ASP A 1 72 ? 8.213 -20.184 15.061 1.00 43.57 746 ASP A CA 1
ATOM 487 C C . ASP A 1 72 ? 7.294 -19.738 16.193 1.00 42.66 746 ASP A C 1
ATOM 488 O O . ASP A 1 72 ? 6.427 -20.479 16.652 1.00 40.71 746 ASP A O 1
ATOM 493 N N . ASN A 1 73 ? 7.500 -18.504 16.639 1.00 42.52 747 ASN A N 1
ATOM 494 C CA . ASN A 1 73 ? 6.695 -17.920 17.709 1.00 41.75 747 ASN A CA 1
ATOM 495 C C . ASN A 1 73 ? 6.748 -16.394 17.611 1.00 41.01 747 ASN A C 1
ATOM 496 O O . ASN A 1 73 ? 7.794 -15.807 17.330 1.00 41.11 747 ASN A O 1
ATOM 501 N N . PRO A 1 74 ? 5.606 -15.734 17.817 1.00 40.41 748 PRO A N 1
ATOM 502 C CA . PRO A 1 74 ? 5.503 -14.272 17.759 1.00 41.51 748 PRO A CA 1
ATOM 503 C C . PRO A 1 74 ? 6.435 -13.494 18.693 1.00 42.74 748 PRO A C 1
ATOM 504 O O . PRO A 1 74 ? 6.578 -12.281 18.556 1.00 43.48 748 PRO A O 1
ATOM 508 N N . HIS A 1 75 ? 7.072 -14.182 19.635 1.00 43.19 749 HIS A N 1
ATOM 509 C CA . HIS A 1 75 ? 7.962 -13.515 20.581 1.00 42.56 749 HIS A CA 1
ATOM 510 C C . HIS A 1 75 ? 9.398 -14.039 20.611 1.00 43.40 749 HIS A C 1
ATOM 511 O O . HIS A 1 75 ? 10.054 -14.049 21.648 1.00 44.84 749 HIS A O 1
ATOM 518 N N . VAL A 1 76 ? 9.894 -14.447 19.457 1.00 43.13 750 VAL A N 1
ATOM 519 C CA . VAL A 1 76 ? 11.232 -14.976 19.367 1.00 43.13 750 VAL A CA 1
ATOM 520 C C . VAL A 1 76 ? 11.697 -14.797 17.934 1.00 44.95 750 VAL A C 1
ATOM 521 O O . VAL A 1 76 ? 11.240 -15.508 17.041 1.00 48.25 750 VAL A O 1
ATOM 525 N N . CYS A 1 77 ? 12.592 -13.844 17.707 1.00 44.98 751 CYS A N 1
ATOM 526 C CA . CYS A 1 77 ? 13.106 -13.606 16.369 1.00 44.26 751 CYS A CA 1
ATOM 527 C C . CYS A 1 77 ? 13.594 -14.888 15.740 1.00 43.39 751 CYS A C 1
ATOM 528 O O . CYS A 1 77 ? 14.273 -15.693 16.377 1.00 42.79 751 CYS A O 1
ATOM 531 N N . ARG A 1 78 ? 13.233 -15.065 14.477 1.00 44.02 752 ARG A N 1
ATOM 532 C CA . ARG A 1 78 ? 13.599 -16.245 13.726 1.00 45.40 752 ARG A CA 1
ATOM 533 C C . ARG A 1 78 ? 14.622 -15.893 12.668 1.00 45.22 752 ARG A C 1
ATOM 534 O O . ARG A 1 78 ? 14.638 -14.777 12.166 1.00 45.01 752 ARG A O 1
ATOM 542 N N . LEU A 1 79 ? 15.493 -16.842 12.355 1.00 47.33 753 LEU A N 1
ATOM 543 C CA . LEU A 1 79 ? 16.526 -16.630 11.345 1.00 49.64 753 LEU A CA 1
ATOM 544 C C . LEU A 1 79 ? 15.886 -16.811 9.979 1.00 50.67 753 LEU A C 1
ATOM 545 O O . LEU A 1 79 ? 15.358 -17.884 9.678 1.00 51.12 753 LEU A O 1
ATOM 550 N N . LEU A 1 80 ? 15.928 -15.763 9.161 1.00 51.16 754 LEU A N 1
ATOM 551 C CA . LEU A 1 80 ? 15.332 -15.814 7.835 1.00 52.55 754 LEU A CA 1
ATOM 552 C C . LEU A 1 80 ? 16.283 -16.423 6.837 1.00 53.84 754 LEU A C 1
ATOM 553 O O . LEU A 1 80 ? 15.936 -17.364 6.131 1.00 56.18 754 LEU A O 1
ATOM 558 N N . GLY A 1 81 ? 17.493 -15.893 6.772 1.00 54.47 755 GLY A N 1
ATOM 559 C CA . GLY A 1 81 ? 18.430 -16.428 5.815 1.00 55.50 755 GLY A CA 1
ATOM 560 C C . GLY A 1 81 ? 19.874 -16.248 6.189 1.00 56.48 755 GLY A C 1
ATOM 561 O O . GLY A 1 81 ? 20.278 -15.211 6.714 1.00 57.19 755 GLY A O 1
ATOM 562 N N . ILE A 1 82 ? 20.654 -17.276 5.892 1.00 57.06 756 ILE A N 1
ATOM 563 C CA . ILE A 1 82 ? 22.068 -17.275 6.179 1.00 58.21 756 ILE A CA 1
ATOM 564 C C . ILE A 1 82 ? 22.814 -17.126 4.869 1.00 59.59 756 ILE A C 1
ATOM 565 O O . ILE A 1 82 ? 22.236 -17.299 3.805 1.00 60.03 756 ILE A O 1
ATOM 570 N N . CYS A 1 83 ? 24.097 -16.800 4.949 1.00 61.77 757 CYS A N 1
ATOM 571 C CA . CYS A 1 83 ? 24.923 -16.639 3.759 1.00 63.95 757 CYS A CA 1
ATOM 572 C C . CYS A 1 83 ? 26.398 -16.829 4.090 1.00 65.42 757 CYS A C 1
ATOM 573 O O . CYS A 1 83 ? 27.009 -16.007 4.781 1.00 65.32 757 CYS A O 1
ATOM 576 N N . LEU A 1 84 ? 26.968 -17.914 3.577 1.00 67.12 758 LEU A N 1
ATOM 577 C CA . LEU A 1 84 ? 28.360 -18.229 3.843 1.00 69.36 758 LEU A CA 1
ATOM 578 C C . LEU A 1 84 ? 29.302 -17.837 2.723 1.00 70.86 758 LEU A C 1
ATOM 579 O O . LEU A 1 84 ? 29.056 -18.108 1.554 1.00 71.42 758 LEU A O 1
ATOM 584 N N . THR A 1 85 ? 30.385 -17.182 3.108 1.00 72.22 759 THR A N 1
ATOM 585 C CA . THR A 1 85 ? 31.413 -16.749 2.184 1.00 73.98 759 THR A CA 1
ATOM 586 C C . THR A 1 85 ? 32.653 -16.775 3.068 1.00 75.25 759 THR A C 1
ATOM 587 O O . THR A 1 85 ? 32.784 -17.679 3.902 1.00 75.51 759 THR A O 1
ATOM 591 N N . SER A 1 86 ? 33.553 -15.808 2.920 1.00 75.87 760 SER A N 1
ATOM 592 C CA . SER A 1 86 ? 34.745 -15.809 3.763 1.00 76.80 760 SER A CA 1
ATOM 593 C C . SER A 1 86 ? 34.348 -15.422 5.184 1.00 76.08 760 SER A C 1
ATOM 594 O O . SER A 1 86 ? 35.174 -15.405 6.100 1.00 76.84 760 SER A O 1
ATOM 597 N N . THR A 1 87 ? 33.064 -15.114 5.342 1.00 74.42 761 THR A N 1
ATOM 598 C CA . THR A 1 87 ? 32.472 -14.738 6.618 1.00 72.08 761 THR A CA 1
ATOM 599 C C . THR A 1 87 ? 31.019 -15.204 6.576 1.00 71.05 761 THR A C 1
ATOM 600 O O . THR A 1 87 ? 30.479 -15.505 5.508 1.00 72.08 761 THR A O 1
ATOM 604 N N . VAL A 1 88 ? 30.382 -15.271 7.731 1.00 68.18 762 VAL A N 1
ATOM 605 C CA . VAL A 1 88 ? 29.003 -15.700 7.763 1.00 65.83 762 VAL A CA 1
ATOM 606 C C . VAL A 1 88 ? 28.126 -14.477 8.023 1.00 64.17 762 VAL A C 1
ATOM 607 O O . VAL A 1 88 ? 28.510 -13.591 8.784 1.00 64.13 762 VAL A O 1
ATOM 611 N N . GLN A 1 89 ? 26.968 -14.413 7.369 1.00 62.11 763 GLN A N 1
ATOM 612 C CA . GLN A 1 89 ? 26.047 -13.289 7.541 1.00 59.97 763 GLN A CA 1
ATOM 613 C C . GLN A 1 89 ? 24.644 -13.814 7.813 1.00 58.06 763 GLN A C 1
ATOM 614 O O . GLN A 1 89 ? 24.171 -14.712 7.127 1.00 59.39 763 GLN A O 1
ATOM 620 N N . LEU A 1 90 ? 23.972 -13.270 8.816 1.00 54.82 764 LEU A N 1
ATOM 621 C CA . LEU A 1 90 ? 22.642 -13.745 9.129 1.00 52.57 764 LEU A CA 1
ATOM 622 C C . LEU A 1 90 ? 21.651 -12.686 8.732 1.00 52.49 764 LEU A C 1
ATOM 623 O O . LEU A 1 90 ? 21.905 -11.502 8.918 1.00 53.70 764 LEU A O 1
ATOM 628 N N . ILE A 1 91 ? 20.520 -13.103 8.183 1.00 51.80 765 ILE A N 1
ATOM 629 C CA . ILE A 1 91 ? 19.508 -12.149 7.760 1.00 52.08 765 ILE A CA 1
ATOM 630 C C . ILE A 1 91 ? 18.212 -12.357 8.523 1.00 51.96 765 ILE A C 1
ATOM 631 O O . ILE A 1 91 ? 17.712 -13.476 8.587 1.00 53.09 765 ILE A O 1
ATOM 636 N N . THR A 1 92 ? 17.671 -11.290 9.101 1.00 50.88 766 THR A N 1
ATOM 637 C CA . THR A 1 92 ? 16.426 -11.398 9.849 1.00 51.27 766 THR A CA 1
ATOM 638 C C . THR A 1 92 ? 15.590 -10.169 9.677 1.00 51.93 766 THR A C 1
ATOM 639 O O . THR A 1 92 ? 16.078 -9.107 9.299 1.00 52.16 766 THR A O 1
ATOM 643 N N . GLN A 1 93 ? 14.314 -10.313 9.981 1.00 52.76 767 GLN A N 1
ATOM 644 C CA . GLN A 1 93 ? 13.420 -9.190 9.873 1.00 54.23 767 GLN A CA 1
ATOM 645 C C . GLN A 1 93 ? 13.922 -8.105 10.804 1.00 54.73 767 GLN A C 1
ATOM 646 O O . GLN A 1 93 ? 14.177 -8.346 11.977 1.00 55.59 767 GLN A O 1
ATOM 652 N N . LEU A 1 94 ? 14.074 -6.910 10.261 1.00 55.43 768 LEU A N 1
ATOM 653 C CA . LEU A 1 94 ? 14.528 -5.761 11.018 1.00 56.45 768 LEU A CA 1
ATOM 654 C C . LEU A 1 94 ? 13.524 -5.359 12.099 1.00 56.25 768 LEU A C 1
ATOM 655 O O . LEU A 1 94 ? 12.324 -5.441 11.883 1.00 56.93 768 LEU A O 1
ATOM 660 N N . MET A 1 95 ? 14.012 -4.925 13.257 1.00 56.77 769 MET A N 1
ATOM 661 C CA . MET A 1 95 ? 13.124 -4.496 14.339 1.00 57.31 769 MET A CA 1
ATOM 662 C C . MET A 1 95 ? 13.262 -2.990 14.509 1.00 57.14 769 MET A C 1
ATOM 663 O O . MET A 1 95 ? 14.237 -2.493 15.068 1.00 57.55 769 MET A O 1
ATOM 668 N N . PRO A 1 96 ? 12.259 -2.246 14.046 1.00 57.17 770 PRO A N 1
ATOM 669 C CA . PRO A 1 96 ? 12.182 -0.785 14.088 1.00 57.09 770 PRO A CA 1
ATOM 670 C C . PRO A 1 96 ? 12.671 -0.022 15.311 1.00 56.33 770 PRO A C 1
ATOM 671 O O . PRO A 1 96 ? 13.548 0.835 15.195 1.00 56.12 770 PRO A O 1
ATOM 675 N N . PHE A 1 97 ? 12.121 -0.334 16.477 1.00 55.48 771 PHE A N 1
ATOM 676 C CA . PHE A 1 97 ? 12.464 0.403 17.688 1.00 55.91 771 PHE A CA 1
ATOM 677 C C . PHE A 1 97 ? 13.722 0.052 18.477 1.00 54.93 771 PHE A C 1
ATOM 678 O O . PHE A 1 97 ? 13.978 0.647 19.531 1.00 54.48 771 PHE A O 1
ATOM 686 N N . GLY A 1 98 ? 14.518 -0.887 17.981 1.00 52.33 772 GLY A N 1
ATOM 687 C CA . GLY A 1 98 ? 15.716 -1.240 18.710 1.00 50.39 772 GLY A CA 1
ATOM 688 C C . GLY A 1 98 ? 15.442 -2.137 19.899 1.00 49.63 772 GLY A C 1
ATOM 689 O O . GLY A 1 98 ? 14.355 -2.711 20.021 1.00 49.88 772 GLY A O 1
ATOM 690 N N . CYS A 1 99 ? 16.421 -2.248 20.793 1.00 48.11 773 CYS A N 1
ATOM 691 C CA . CYS A 1 99 ? 16.276 -3.122 21.951 1.00 46.37 773 CYS A CA 1
ATOM 692 C C . CYS A 1 99 ? 15.396 -2.533 23.027 1.00 43.88 773 CYS A C 1
ATOM 693 O O . CYS A 1 99 ? 15.315 -1.317 23.191 1.00 43.14 773 CYS A O 1
ATOM 696 N N . LEU A 1 100 ? 14.738 -3.422 23.759 1.00 42.10 774 LEU A N 1
ATOM 697 C CA . LEU A 1 100 ? 13.833 -3.037 24.825 1.00 40.60 774 LEU A CA 1
ATOM 698 C C . LEU A 1 100 ? 14.568 -2.340 25.975 1.00 41.36 774 LEU A C 1
ATOM 699 O O . LEU A 1 100 ? 13.944 -1.661 26.798 1.00 41.52 774 LEU A O 1
ATOM 704 N N . LEU A 1 101 ? 15.889 -2.495 26.037 1.00 41.06 775 LEU A N 1
ATOM 705 C CA . LEU A 1 101 ? 16.637 -1.839 27.094 1.00 42.62 775 LEU A CA 1
ATOM 706 C C . LEU A 1 101 ? 16.694 -0.337 26.803 1.00 44.84 775 LEU A C 1
ATOM 707 O O . LEU A 1 101 ? 16.073 0.452 27.521 1.00 45.85 775 LEU A O 1
ATOM 712 N N . ASP A 1 102 ? 17.431 0.055 25.759 1.00 45.59 776 ASP A N 1
ATOM 713 C CA . ASP A 1 102 ? 17.542 1.464 25.378 1.00 47.08 776 ASP A CA 1
ATOM 714 C C . ASP A 1 102 ? 16.155 2.108 25.428 1.00 48.29 776 ASP A C 1
ATOM 715 O O . ASP A 1 102 ? 15.978 3.233 25.921 1.00 48.11 776 ASP A O 1
ATOM 720 N N . TYR A 1 103 ? 15.176 1.375 24.904 1.00 47.84 777 TYR A N 1
ATOM 721 C CA . TYR A 1 103 ? 13.797 1.830 24.844 1.00 46.79 777 TYR A CA 1
ATOM 722 C C . TYR A 1 103 ? 13.190 2.253 26.187 1.00 46.72 777 TYR A C 1
ATOM 723 O O . TYR A 1 103 ? 12.678 3.366 26.311 1.00 46.61 777 TYR A O 1
ATOM 732 N N . VAL A 1 104 ? 13.233 1.372 27.186 1.00 46.58 778 VAL A N 1
ATOM 733 C CA . VAL A 1 104 ? 12.665 1.694 28.499 1.00 46.03 778 VAL A CA 1
ATOM 734 C C . VAL A 1 104 ? 13.453 2.800 29.194 1.00 45.64 778 VAL A C 1
ATOM 735 O O . VAL A 1 104 ? 12.903 3.553 30.001 1.00 43.53 778 VAL A O 1
ATOM 739 N N . ARG A 1 105 ? 14.743 2.893 28.886 1.00 45.88 779 ARG A N 1
ATOM 740 C CA . ARG A 1 105 ? 15.567 3.933 29.483 1.00 48.39 779 ARG A CA 1
ATOM 741 C C . ARG A 1 105 ? 15.113 5.256 28.880 1.00 50.52 779 ARG A C 1
ATOM 742 O O . ARG A 1 105 ? 14.883 6.245 29.579 1.00 49.97 779 ARG A O 1
ATOM 750 N N . GLU A 1 106 ? 14.944 5.233 27.567 1.00 53.17 780 GLU A N 1
ATOM 751 C CA . GLU A 1 106 ? 14.546 6.395 26.807 1.00 55.48 780 GLU A CA 1
ATOM 752 C C . GLU A 1 106 ? 13.104 6.867 27.019 1.00 56.08 780 GLU A C 1
ATOM 753 O O . GLU A 1 106 ? 12.704 7.865 26.434 1.00 56.31 780 GLU A O 1
ATOM 759 N N . HIS A 1 107 ? 12.332 6.175 27.860 1.00 57.56 781 HIS A N 1
ATOM 760 C CA . HIS A 1 107 ? 10.924 6.545 28.129 1.00 58.10 781 HIS A CA 1
ATOM 761 C C . HIS A 1 107 ? 10.527 6.356 29.592 1.00 58.20 781 HIS A C 1
ATOM 762 O O . HIS A 1 107 ? 9.354 6.219 29.905 1.00 56.16 781 HIS A O 1
ATOM 769 N N . LYS A 1 108 ? 11.511 6.345 30.480 1.00 59.68 782 LYS A N 1
ATOM 770 C CA . LYS A 1 108 ? 11.299 6.119 31.906 1.00 62.09 782 LYS A CA 1
ATOM 771 C C . LYS A 1 108 ? 10.116 6.833 32.552 1.00 64.47 782 LYS A C 1
ATOM 772 O O . LYS A 1 108 ? 9.817 6.582 33.714 1.00 65.00 782 LYS A O 1
ATOM 774 N N . ASP A 1 109 ? 9.436 7.707 31.820 1.00 67.90 783 ASP A N 1
ATOM 775 C CA . ASP A 1 109 ? 8.303 8.429 32.397 1.00 71.37 783 ASP A CA 1
ATOM 776 C C . ASP A 1 109 ? 7.143 8.448 31.404 1.00 72.31 783 ASP A C 1
ATOM 777 O O . ASP A 1 109 ? 6.228 9.269 31.487 1.00 72.20 783 ASP A O 1
ATOM 782 N N . ASN A 1 110 ? 7.201 7.524 30.461 1.00 72.94 784 ASN A N 1
ATOM 783 C CA . ASN A 1 110 ? 6.178 7.416 29.453 1.00 72.48 784 ASN A CA 1
ATOM 784 C C . ASN A 1 110 ? 5.602 6.005 29.468 1.00 70.74 784 ASN A C 1
ATOM 785 O O . ASN A 1 110 ? 4.560 5.748 28.864 1.00 72.74 784 ASN A O 1
ATOM 790 N N . ILE A 1 111 ? 6.284 5.097 30.159 1.00 67.50 785 ILE A N 1
ATOM 791 C CA . ILE A 1 111 ? 5.866 3.704 30.224 1.00 63.68 785 ILE A CA 1
ATOM 792 C C . ILE A 1 111 ? 4.956 3.422 31.412 1.00 61.81 785 ILE A C 1
ATOM 793 O O . ILE A 1 111 ? 5.322 3.656 32.560 1.00 60.17 785 ILE A O 1
ATOM 798 N N . GLY A 1 112 ? 3.762 2.922 31.115 1.00 61.00 786 GLY A N 1
ATOM 799 C CA . GLY A 1 112 ? 2.788 2.642 32.153 1.00 60.83 786 GLY A CA 1
ATOM 800 C C . GLY A 1 112 ? 2.818 1.215 32.657 1.00 60.75 786 GLY A C 1
ATOM 801 O O . GLY A 1 112 ? 3.385 0.329 32.021 1.00 60.09 786 GLY A O 1
ATOM 802 N N . SER A 1 113 ? 2.187 0.989 33.803 1.00 60.87 787 SER A N 1
ATOM 803 C CA . SER A 1 113 ? 2.155 -0.332 34.411 1.00 60.71 787 SER A CA 1
ATOM 804 C C . SER A 1 113 ? 1.754 -1.441 33.452 1.00 61.30 787 SER A C 1
ATOM 805 O O . SER A 1 113 ? 2.218 -2.576 33.568 1.00 62.23 787 SER A O 1
ATOM 808 N N . GLN A 1 114 ? 0.904 -1.115 32.490 1.00 62.02 788 GLN A N 1
ATOM 809 C CA . GLN A 1 114 ? 0.450 -2.116 31.543 1.00 61.61 788 GLN A CA 1
ATOM 810 C C . GLN A 1 114 ? 1.490 -2.534 30.505 1.00 59.62 788 GLN A C 1
ATOM 811 O O . GLN A 1 114 ? 1.569 -3.705 30.158 1.00 59.61 788 GLN A O 1
ATOM 817 N N . TYR A 1 115 ? 2.288 -1.600 30.006 1.00 57.49 789 TYR A N 1
ATOM 818 C CA . TYR A 1 115 ? 3.292 -1.971 29.020 1.00 57.44 789 TYR A CA 1
ATOM 819 C C . TYR A 1 115 ? 4.386 -2.864 29.586 1.00 56.22 789 TYR A C 1
ATOM 820 O O . TYR A 1 115 ? 4.947 -3.698 28.871 1.00 56.96 789 TYR A O 1
ATOM 829 N N . LEU A 1 116 ? 4.695 -2.695 30.865 1.00 53.17 790 LEU A N 1
ATOM 830 C CA . LEU A 1 116 ? 5.727 -3.507 31.494 1.00 48.51 790 LEU A CA 1
ATOM 831 C C . LEU A 1 116 ? 5.212 -4.926 31.676 1.00 46.31 790 LEU A C 1
ATOM 832 O O . LEU A 1 116 ? 5.758 -5.880 31.119 1.00 45.33 790 LEU A O 1
ATOM 837 N N . LEU A 1 117 ? 4.156 -5.050 32.470 1.00 43.85 791 LEU A N 1
ATOM 838 C CA . LEU A 1 117 ? 3.581 -6.346 32.753 1.00 43.68 791 LEU A CA 1
ATOM 839 C C . LEU A 1 117 ? 3.416 -7.160 31.484 1.00 44.72 791 LEU A C 1
ATOM 840 O O . LEU A 1 117 ? 3.657 -8.371 31.464 1.00 44.01 791 LEU A O 1
ATOM 845 N N . ASN A 1 118 ? 3.025 -6.477 30.416 1.00 46.07 792 ASN A N 1
ATOM 846 C CA . ASN A 1 118 ? 2.811 -7.121 29.128 1.00 46.34 792 ASN A CA 1
ATOM 847 C C . ASN A 1 118 ? 4.117 -7.683 28.595 1.00 44.87 792 ASN A C 1
ATOM 848 O O . ASN A 1 118 ? 4.206 -8.871 28.320 1.00 43.82 792 ASN A O 1
ATOM 853 N N . TRP A 1 119 ? 5.122 -6.826 28.447 1.00 43.94 793 TRP A N 1
ATOM 854 C CA . TRP A 1 119 ? 6.414 -7.277 27.967 1.00 43.93 793 TRP A CA 1
ATOM 855 C C . TRP A 1 119 ? 6.869 -8.464 28.808 1.00 43.73 793 TRP A C 1
ATOM 856 O O . TRP A 1 119 ? 7.509 -9.389 28.302 1.00 44.73 793 TRP A O 1
ATOM 867 N N . CYS A 1 120 ? 6.555 -8.438 30.099 1.00 42.15 794 CYS A N 1
ATOM 868 C CA . CYS A 1 120 ? 6.948 -9.542 30.961 1.00 40.41 794 CYS A CA 1
ATOM 869 C C . CYS A 1 120 ? 6.270 -10.810 30.444 1.00 39.21 794 CYS A C 1
ATOM 870 O O . CYS A 1 120 ? 6.933 -11.820 30.164 1.00 38.12 794 CYS A O 1
ATOM 873 N N . VAL A 1 121 ? 4.951 -10.745 30.287 1.00 36.71 795 VAL A N 1
ATOM 874 C CA . VAL A 1 121 ? 4.206 -11.885 29.798 1.00 34.51 795 VAL A CA 1
ATOM 875 C C . VAL A 1 121 ? 4.729 -12.349 28.444 1.00 34.24 795 VAL A C 1
ATOM 876 O O . VAL A 1 121 ? 5.014 -13.517 28.269 1.00 35.83 795 VAL A O 1
ATOM 880 N N . GLN A 1 122 ? 4.864 -11.440 27.486 1.00 34.60 796 GLN A N 1
ATOM 881 C CA . GLN A 1 122 ? 5.359 -11.808 26.159 1.00 34.59 796 GLN A CA 1
ATOM 882 C C . GLN A 1 122 ? 6.727 -12.475 26.200 1.00 35.49 796 GLN A C 1
ATOM 883 O O . GLN A 1 122 ? 6.950 -13.492 25.532 1.00 35.86 796 GLN A O 1
ATOM 889 N N . ILE A 1 123 ? 7.650 -11.907 26.971 1.00 35.67 797 ILE A N 1
ATOM 890 C CA . ILE A 1 123 ? 8.980 -12.499 27.056 1.00 35.23 797 ILE A CA 1
ATOM 891 C C . ILE A 1 123 ? 8.899 -13.897 27.661 1.00 34.75 797 ILE A C 1
ATOM 892 O O . ILE A 1 123 ? 9.619 -14.797 27.234 1.00 33.56 797 ILE A O 1
ATOM 897 N N . ALA A 1 124 ? 8.024 -14.079 28.648 1.00 34.14 798 ALA A N 1
ATOM 898 C CA . ALA A 1 124 ? 7.871 -15.391 29.267 1.00 36.92 798 ALA A CA 1
ATOM 899 C C . ALA A 1 124 ? 7.417 -16.343 28.176 1.00 38.27 798 ALA A C 1
ATOM 900 O O . ALA A 1 124 ? 8.017 -17.391 27.931 1.00 39.53 798 ALA A O 1
ATOM 902 N N . GLU A 1 125 ? 6.336 -15.945 27.526 1.00 39.63 799 GLU A N 1
ATOM 903 C CA . GLU A 1 125 ? 5.737 -16.674 26.430 1.00 39.89 799 GLU A CA 1
ATOM 904 C C . GLU A 1 125 ? 6.819 -17.209 25.490 1.00 38.94 799 GLU A C 1
ATOM 905 O O . GLU A 1 125 ? 6.874 -18.400 25.181 1.00 38.45 799 GLU A O 1
ATOM 911 N N . GLY A 1 126 ? 7.688 -16.313 25.049 1.00 37.71 800 GLY A N 1
ATOM 912 C CA . GLY A 1 126 ? 8.736 -16.701 24.131 1.00 38.26 800 GLY A CA 1
ATOM 913 C C . GLY A 1 126 ? 9.690 -17.748 24.643 1.00 38.56 800 GLY A C 1
ATOM 914 O O . GLY A 1 126 ? 10.037 -18.681 23.918 1.00 38.27 800 GLY A O 1
ATOM 915 N N . MET A 1 127 ? 10.131 -17.577 25.887 1.00 39.91 801 MET A N 1
ATOM 916 C CA . MET A 1 127 ? 11.073 -18.498 26.514 1.00 39.22 801 MET A CA 1
ATOM 917 C C . MET A 1 127 ? 10.369 -19.823 26.744 1.00 39.75 801 MET A C 1
ATOM 918 O O . MET A 1 127 ? 10.960 -20.893 26.585 1.00 39.13 801 MET A O 1
ATOM 923 N N . ASN A 1 128 ? 9.099 -19.755 27.116 1.00 39.45 802 ASN A N 1
ATOM 924 C CA . ASN A 1 128 ? 8.346 -20.978 27.328 1.00 40.58 802 ASN A CA 1
ATOM 925 C C . ASN A 1 128 ? 8.323 -21.788 26.031 1.00 40.57 802 ASN A C 1
ATOM 926 O O . ASN A 1 128 ? 8.289 -23.012 26.055 1.00 40.58 802 ASN A O 1
ATOM 931 N N . TYR A 1 129 ? 8.322 -21.092 24.900 1.00 40.60 803 TYR A N 1
ATOM 932 C CA . TYR A 1 129 ? 8.323 -21.761 23.612 1.00 40.59 803 TYR A CA 1
ATOM 933 C C . TYR A 1 129 ? 9.679 -22.414 23.428 1.00 40.47 803 TYR A C 1
ATOM 934 O O . TYR A 1 129 ? 9.781 -23.596 23.123 1.00 41.06 803 TYR A O 1
ATOM 943 N N . LEU A 1 130 ? 10.734 -21.635 23.606 1.00 41.66 804 LEU A N 1
ATOM 944 C CA . LEU A 1 130 ? 12.078 -22.173 23.454 1.00 43.14 804 LEU A CA 1
ATOM 945 C C . LEU A 1 130 ? 12.308 -23.371 24.369 1.00 44.77 804 LEU A C 1
ATOM 946 O O . LEU A 1 130 ? 13.150 -24.216 24.078 1.00 44.59 804 LEU A O 1
ATOM 951 N N . GLU A 1 131 ? 11.558 -23.447 25.469 1.00 46.63 805 GLU A N 1
ATOM 952 C CA . GLU A 1 131 ? 11.711 -24.562 26.389 1.00 48.68 805 GLU A CA 1
ATOM 953 C C . GLU A 1 131 ? 10.955 -25.764 25.874 1.00 51.43 805 GLU A C 1
ATOM 954 O O . GLU A 1 131 ? 11.407 -26.900 26.039 1.00 53.37 805 GLU A O 1
ATOM 960 N N . ASP A 1 132 ? 9.796 -25.515 25.264 1.00 53.55 806 ASP A N 1
ATOM 961 C CA . ASP A 1 132 ? 8.975 -26.586 24.696 1.00 54.61 806 ASP A CA 1
ATOM 962 C C . ASP A 1 132 ? 9.773 -27.307 23.635 1.00 55.03 806 ASP A C 1
ATOM 963 O O . ASP A 1 132 ? 9.564 -28.484 23.374 1.00 55.99 806 ASP A O 1
ATOM 968 N N . ARG A 1 133 ? 10.692 -26.582 23.019 1.00 55.13 807 ARG A N 1
ATOM 969 C CA . ARG A 1 133 ? 11.501 -27.146 21.967 1.00 55.46 807 ARG A CA 1
ATOM 970 C C . ARG A 1 133 ? 12.863 -27.567 22.488 1.00 56.20 807 ARG A C 1
ATOM 971 O O . ARG A 1 133 ? 13.827 -27.655 21.729 1.00 56.22 807 ARG A O 1
ATOM 979 N N . ARG A 1 134 ? 12.933 -27.841 23.787 1.00 56.64 808 ARG A N 1
ATOM 980 C CA . ARG A 1 134 ? 14.176 -28.262 24.412 1.00 57.84 808 ARG A CA 1
ATOM 981 C C . ARG A 1 134 ? 15.362 -27.405 23.938 1.00 57.12 808 ARG A C 1
ATOM 982 O O . ARG A 1 134 ? 16.384 -27.944 23.498 1.00 57.59 808 ARG A O 1
ATOM 990 N N . LEU A 1 135 ? 15.219 -26.081 24.027 1.00 54.92 809 LEU A N 1
ATOM 991 C CA . LEU A 1 135 ? 16.269 -25.134 23.629 1.00 52.44 809 LEU A CA 1
ATOM 992 C C . LEU A 1 135 ? 16.550 -24.132 24.756 1.00 51.16 809 LEU A C 1
ATOM 993 O O . LEU A 1 135 ? 15.626 -23.515 25.282 1.00 51.51 809 LEU A O 1
ATOM 998 N N . VAL A 1 136 ? 17.816 -23.971 25.134 1.00 49.94 810 VAL A N 1
ATOM 999 C CA . VAL A 1 136 ? 18.182 -23.029 26.206 1.00 48.75 810 VAL A CA 1
ATOM 1000 C C . VAL A 1 136 ? 18.788 -21.772 25.585 1.00 47.58 810 VAL A C 1
ATOM 1001 O O . VAL A 1 136 ? 19.732 -21.861 24.793 1.00 48.20 810 VAL A O 1
ATOM 1005 N N . HIS A 1 137 ? 18.268 -20.601 25.943 1.00 44.95 811 HIS A N 1
ATOM 1006 C CA . HIS A 1 137 ? 18.785 -19.386 25.336 1.00 43.95 811 HIS A CA 1
ATOM 1007 C C . HIS A 1 137 ? 20.208 -19.059 25.748 1.00 44.44 811 HIS A C 1
ATOM 1008 O O . HIS A 1 137 ? 21.087 -18.950 24.899 1.00 43.87 811 HIS A O 1
ATOM 1015 N N . ARG A 1 138 ? 20.434 -18.903 27.048 1.00 45.85 812 ARG A N 1
ATOM 1016 C CA . ARG A 1 138 ? 21.765 -18.601 27.583 1.00 47.04 812 ARG A CA 1
ATOM 1017 C C . ARG A 1 138 ? 22.149 -17.128 27.601 1.00 46.38 812 ARG A C 1
ATOM 1018 O O . ARG A 1 138 ? 23.203 -16.770 28.139 1.00 47.53 812 ARG A O 1
ATOM 1026 N N . ASP A 1 139 ? 21.333 -16.265 27.006 1.00 44.21 813 ASP A N 1
ATOM 1027 C CA . ASP A 1 139 ? 21.682 -14.852 27.026 1.00 40.25 813 ASP A CA 1
ATOM 1028 C C . ASP A 1 139 ? 20.514 -13.892 27.034 1.00 35.70 813 ASP A C 1
ATOM 1029 O O . ASP A 1 139 ? 20.586 -12.798 26.492 1.00 31.55 813 ASP A O 1
ATOM 1034 N N . LEU A 1 140 ? 19.440 -14.320 27.679 1.00 33.09 814 LEU A N 1
ATOM 1035 C CA . LEU A 1 140 ? 18.272 -13.493 27.811 1.00 30.63 814 LEU A CA 1
ATOM 1036 C C . LEU A 1 140 ? 18.728 -12.259 28.575 1.00 30.93 814 LEU A C 1
ATOM 1037 O O . LEU A 1 140 ? 19.620 -12.326 29.409 1.00 29.88 814 LEU A O 1
ATOM 1042 N N . ALA A 1 141 ? 18.108 -11.130 28.281 1.00 32.09 815 ALA A N 1
ATOM 1043 C CA . ALA A 1 141 ? 18.475 -9.880 28.906 1.00 33.36 815 ALA A CA 1
ATOM 1044 C C . ALA A 1 141 ? 17.753 -8.795 28.128 1.00 34.56 815 ALA A C 1
ATOM 1045 O O . ALA A 1 141 ? 17.552 -8.927 26.927 1.00 36.48 815 ALA A O 1
ATOM 1047 N N . ALA A 1 142 ? 17.374 -7.721 28.810 1.00 35.58 816 ALA A N 1
ATOM 1048 C CA . ALA A 1 142 ? 16.660 -6.613 28.184 1.00 35.26 816 ALA A CA 1
ATOM 1049 C C . ALA A 1 142 ? 17.356 -6.113 26.923 1.00 34.38 816 ALA A C 1
ATOM 1050 O O . ALA A 1 142 ? 16.713 -5.645 25.995 1.00 34.39 816 ALA A O 1
ATOM 1052 N N . ARG A 1 143 ? 18.672 -6.207 26.881 1.00 34.02 817 ARG A N 1
ATOM 1053 C CA . ARG A 1 143 ? 19.366 -5.742 25.704 1.00 34.44 817 ARG A CA 1
ATOM 1054 C C . ARG A 1 143 ? 19.146 -6.726 24.572 1.00 35.38 817 ARG A C 1
ATOM 1055 O O . ARG A 1 143 ? 19.512 -6.448 23.441 1.00 37.67 817 ARG A O 1
ATOM 1063 N N . ASN A 1 144 ? 18.563 -7.884 24.863 1.00 35.79 818 ASN A N 1
ATOM 1064 C CA . ASN A 1 144 ? 18.340 -8.875 23.819 1.00 36.69 818 ASN A CA 1
ATOM 1065 C C . ASN A 1 144 ? 16.868 -9.107 23.560 1.00 38.00 818 ASN A C 1
ATOM 1066 O O . ASN A 1 144 ? 16.454 -10.186 23.148 1.00 39.65 818 ASN A O 1
ATOM 1071 N N . VAL A 1 145 ? 16.077 -8.077 23.814 1.00 37.93 819 VAL A N 1
ATOM 1072 C CA . VAL A 1 145 ? 14.652 -8.127 23.572 1.00 38.71 819 VAL A CA 1
ATOM 1073 C C . VAL A 1 145 ? 14.399 -6.899 22.716 1.00 41.09 819 VAL A C 1
ATOM 1074 O O . VAL A 1 145 ? 14.476 -5.773 23.204 1.00 41.18 819 VAL A O 1
ATOM 1078 N N . LEU A 1 146 ? 14.127 -7.128 21.434 1.00 42.82 820 LEU A N 1
ATOM 1079 C CA . LEU A 1 146 ? 13.886 -6.052 20.476 1.00 44.11 820 LEU A CA 1
ATOM 1080 C C . LEU A 1 146 ? 12.421 -5.651 20.396 1.00 44.61 820 LEU A C 1
ATOM 1081 O O . LEU A 1 146 ? 11.530 -6.467 20.643 1.00 46.99 820 LEU A O 1
ATOM 1086 N N . VAL A 1 147 ? 12.173 -4.394 20.036 1.00 43.34 821 VAL A N 1
ATOM 1087 C CA . VAL A 1 147 ? 10.809 -3.881 19.948 1.00 41.48 821 VAL A CA 1
ATOM 1088 C C . VAL A 1 147 ? 10.311 -3.782 18.518 1.00 41.77 821 VAL A C 1
ATOM 1089 O O . VAL A 1 147 ? 10.908 -3.064 17.713 1.00 41.43 821 VAL A O 1
ATOM 1093 N N . LYS A 1 148 ? 9.236 -4.506 18.200 1.00 42.27 822 LYS A N 1
ATOM 1094 C CA . LYS A 1 148 ? 8.644 -4.430 16.863 1.00 43.59 822 LYS A CA 1
ATOM 1095 C C . LYS A 1 148 ? 7.668 -3.260 16.952 1.00 43.73 822 LYS A C 1
ATOM 1096 O O . LYS A 1 148 ? 7.524 -2.468 16.011 1.00 44.76 822 LYS A O 1
ATOM 1102 N N . THR A 1 149 ? 6.991 -3.174 18.095 1.00 41.82 823 THR A N 1
ATOM 1103 C CA . THR A 1 149 ? 6.048 -2.104 18.377 1.00 41.31 823 THR A CA 1
ATOM 1104 C C . THR A 1 149 ? 5.936 -2.058 19.887 1.00 41.76 823 THR A C 1
ATOM 1105 O O . THR A 1 149 ? 6.112 -3.071 20.553 1.00 40.79 823 THR A O 1
ATOM 1109 N N . PRO A 1 150 ? 5.642 -0.883 20.451 1.00 42.62 824 PRO A N 1
ATOM 1110 C CA . PRO A 1 150 ? 5.516 -0.773 21.902 1.00 43.63 824 PRO A CA 1
ATOM 1111 C C . PRO A 1 150 ? 4.588 -1.822 22.487 1.00 44.43 824 PRO A C 1
ATOM 1112 O O . PRO A 1 150 ? 4.516 -1.986 23.701 1.00 47.00 824 PRO A O 1
ATOM 1116 N N . GLN A 1 151 ? 3.873 -2.541 21.634 1.00 44.67 825 GLN A N 1
ATOM 1117 C CA . GLN A 1 151 ? 2.965 -3.556 22.141 1.00 45.14 825 GLN A CA 1
ATOM 1118 C C . GLN A 1 151 ? 3.344 -4.979 21.715 1.00 43.11 825 GLN A C 1
ATOM 1119 O O . GLN A 1 151 ? 2.616 -5.939 21.982 1.00 42.37 825 GLN A O 1
ATOM 1125 N N . HIS A 1 152 ? 4.499 -5.119 21.080 1.00 40.71 826 HIS A N 1
ATOM 1126 C CA . HIS A 1 152 ? 4.945 -6.427 20.633 1.00 39.96 826 HIS A CA 1
ATOM 1127 C C . HIS A 1 152 ? 6.479 -6.481 20.648 1.00 40.04 826 HIS A C 1
ATOM 1128 O O . HIS A 1 152 ? 7.147 -5.801 19.865 1.00 40.51 826 HIS A O 1
ATOM 1135 N N . VAL A 1 153 ? 7.033 -7.280 21.555 1.00 38.70 827 VAL A N 1
ATOM 1136 C CA . VAL A 1 153 ? 8.483 -7.418 21.674 1.00 37.17 827 VAL A CA 1
ATOM 1137 C C . VAL A 1 153 ? 8.877 -8.867 21.458 1.00 36.74 827 VAL A C 1
ATOM 1138 O O . VAL A 1 153 ? 8.062 -9.767 21.623 1.00 37.22 827 VAL A O 1
ATOM 1142 N N . LYS A 1 154 ? 10.125 -9.100 21.090 1.00 36.88 828 LYS A N 1
ATOM 1143 C CA . LYS A 1 154 ? 10.580 -10.463 20.904 1.00 38.94 828 LYS A CA 1
ATOM 1144 C C . LYS A 1 154 ? 12.049 -10.711 21.269 1.00 38.57 828 LYS A C 1
ATOM 1145 O O . LYS A 1 154 ? 12.927 -9.868 21.058 1.00 36.57 828 LYS A O 1
ATOM 1151 N N . ILE A 1 155 ? 12.287 -11.882 21.847 1.00 38.36 829 ILE A N 1
ATOM 1152 C CA . ILE A 1 155 ? 13.612 -12.286 22.267 1.00 39.21 829 ILE A CA 1
ATOM 1153 C C . ILE A 1 155 ? 14.445 -12.516 21.010 1.00 41.87 829 ILE A C 1
ATOM 1154 O O . ILE A 1 155 ? 13.978 -13.121 20.057 1.00 42.84 829 ILE A O 1
ATOM 1159 N N . THR A 1 156 ? 15.674 -12.022 21.002 1.00 44.42 830 THR A N 1
ATOM 1160 C CA . THR A 1 156 ? 16.531 -12.178 19.839 1.00 47.69 830 THR A CA 1
ATOM 1161 C C . THR A 1 156 ? 17.872 -12.808 20.200 1.00 51.05 830 THR A C 1
ATOM 1162 O O . THR A 1 156 ? 18.136 -13.115 21.359 1.00 52.64 830 THR A O 1
ATOM 1166 N N . ASP A 1 157 ? 18.716 -12.989 19.192 1.00 53.82 831 ASP A N 1
ATOM 1167 C CA . ASP A 1 157 ? 20.035 -13.577 19.373 1.00 56.48 831 ASP A CA 1
ATOM 1168 C C . ASP A 1 157 ? 20.066 -15.061 19.751 1.00 56.96 831 ASP A C 1
ATOM 1169 O O . ASP A 1 157 ? 21.137 -15.623 19.987 1.00 57.31 831 ASP A O 1
ATOM 1174 N N . PHE A 1 158 ? 18.914 -15.715 19.808 1.00 56.60 832 PHE A N 1
ATOM 1175 C CA . PHE A 1 158 ? 18.941 -17.124 20.151 1.00 56.18 832 PHE A CA 1
ATOM 1176 C C . PHE A 1 158 ? 19.903 -17.849 19.230 1.00 55.44 832 PHE A C 1
ATOM 1177 O O . PHE A 1 158 ? 19.849 -17.680 18.019 1.00 54.23 832 PHE A O 1
ATOM 1185 N N . GLY A 1 159 ? 20.787 -18.647 19.811 1.00 55.90 833 GLY A N 1
ATOM 1186 C CA . GLY A 1 159 ? 21.714 -19.417 19.010 1.00 57.15 833 GLY A CA 1
ATOM 1187 C C . GLY A 1 159 ? 22.966 -18.721 18.541 1.00 58.72 833 GLY A C 1
ATOM 1188 O O . GLY A 1 159 ? 23.916 -19.390 18.133 1.00 58.88 833 GLY A O 1
ATOM 1189 N N . LEU A 1 160 ? 22.985 -17.392 18.593 1.00 60.10 834 LEU A N 1
ATOM 1190 C CA . LEU A 1 160 ? 24.164 -16.648 18.155 1.00 61.86 834 LEU A CA 1
ATOM 1191 C C . LEU A 1 160 ? 25.338 -16.863 19.111 1.00 63.92 834 LEU A C 1
ATOM 1192 O O . LEU A 1 160 ? 26.464 -17.140 18.679 1.00 64.54 834 LEU A O 1
ATOM 1197 N N . ALA A 1 161 ? 25.074 -16.740 20.408 1.00 65.90 835 ALA A N 1
ATOM 1198 C CA . ALA A 1 161 ? 26.117 -16.942 21.400 1.00 67.68 835 ALA A CA 1
ATOM 1199 C C . ALA A 1 161 ? 26.756 -18.303 21.161 1.00 68.73 835 ALA A C 1
ATOM 1200 O O . ALA A 1 161 ? 27.888 -18.393 20.686 1.00 67.61 835 ALA A O 1
ATOM 1202 N N . LYS A 1 162 ? 26.008 -19.358 21.471 1.00 70.62 836 LYS A N 1
ATOM 1203 C CA . LYS A 1 162 ? 26.485 -20.730 21.313 1.00 73.22 836 LYS A CA 1
ATOM 1204 C C . LYS A 1 162 ? 27.062 -21.028 19.920 1.00 74.64 836 LYS A C 1
ATOM 1205 O O . LYS A 1 162 ? 27.785 -22.010 19.741 1.00 75.41 836 LYS A O 1
ATOM 1207 N N . LEU A 1 163 ? 26.750 -20.190 18.936 1.00 75.64 837 LEU A N 1
ATOM 1208 C CA . LEU A 1 163 ? 27.263 -20.398 17.586 1.00 76.11 837 LEU A CA 1
ATOM 1209 C C . LEU A 1 163 ? 28.739 -20.004 17.499 1.00 77.14 837 LEU A C 1
ATOM 1210 O O . LEU A 1 163 ? 29.356 -20.131 16.443 1.00 76.72 837 LEU A O 1
ATOM 1215 N N . LEU A 1 164 ? 29.301 -19.546 18.616 1.00 78.86 838 LEU A N 1
ATOM 1216 C CA . LEU A 1 164 ? 30.689 -19.106 18.629 1.00 80.27 838 LEU A CA 1
ATOM 1217 C C . LEU A 1 164 ? 31.401 -19.301 19.973 1.00 80.98 838 LEU A C 1
ATOM 1218 O O . LEU A 1 164 ? 32.588 -19.646 19.998 1.00 79.94 838 LEU A O 1
ATOM 1223 N N . GLY A 1 165 ? 30.683 -19.085 21.082 1.00 82.31 839 GLY A N 1
ATOM 1224 C CA . GLY A 1 165 ? 31.281 -19.176 22.414 1.00 83.06 839 GLY A CA 1
ATOM 1225 C C . GLY A 1 165 ? 30.795 -20.283 23.329 1.00 83.99 839 GLY A C 1
ATOM 1226 O O . GLY A 1 165 ? 30.268 -20.045 24.417 1.00 82.38 839 GLY A O 1
ATOM 1227 N N . ALA A 1 166 ? 30.986 -21.508 22.858 1.00 85.74 840 ALA A N 1
ATOM 1228 C CA . ALA A 1 166 ? 30.638 -22.717 23.593 1.00 87.78 840 ALA A CA 1
ATOM 1229 C C . ALA A 1 166 ? 31.629 -23.749 23.090 1.00 89.49 840 ALA A C 1
ATOM 1230 O O . ALA A 1 166 ? 31.257 -24.874 22.764 1.00 90.63 840 ALA A O 1
ATOM 1232 N N . GLU A 1 167 ? 32.895 -23.335 23.009 1.00 90.77 841 GLU A N 1
ATOM 1233 C CA . GLU A 1 167 ? 33.960 -24.198 22.505 1.00 91.61 841 GLU A CA 1
ATOM 1234 C C . GLU A 1 167 ? 35.053 -24.521 23.529 1.00 92.48 841 GLU A C 1
ATOM 1235 O O . GLU A 1 167 ? 35.632 -25.610 23.502 1.00 93.10 841 GLU A O 1
ATOM 1237 N N . GLU A 1 168 ? 35.349 -23.574 24.419 1.00 92.54 842 GLU A N 1
ATOM 1238 C CA . GLU A 1 168 ? 36.399 -23.757 25.430 1.00 91.55 842 GLU A CA 1
ATOM 1239 C C . GLU A 1 168 ? 37.794 -23.754 24.791 1.00 90.70 842 GLU A C 1
ATOM 1240 O O . GLU A 1 168 ? 38.612 -22.880 25.067 1.00 90.22 842 GLU A O 1
ATOM 1242 N N . LYS A 1 177 ? 34.119 -12.656 26.787 1.00 59.73 851 LYS A N 1
ATOM 1243 C CA . LYS A 1 177 ? 33.354 -12.015 27.863 1.00 58.59 851 LYS A CA 1
ATOM 1244 C C . LYS A 1 177 ? 32.191 -12.913 28.306 1.00 57.26 851 LYS A C 1
ATOM 1245 O O . LYS A 1 177 ? 31.888 -13.924 27.654 1.00 58.73 851 LYS A O 1
ATOM 1247 N N . VAL A 1 178 ? 31.555 -12.549 29.417 1.00 53.66 852 VAL A N 1
ATOM 1248 C CA . VAL A 1 178 ? 30.427 -13.313 29.939 1.00 49.75 852 VAL A CA 1
ATOM 1249 C C . VAL A 1 178 ? 29.505 -12.433 30.761 1.00 46.16 852 VAL A C 1
ATOM 1250 O O . VAL A 1 178 ? 29.929 -11.723 31.662 1.00 46.90 852 VAL A O 1
ATOM 1254 N N . PRO A 1 179 ? 28.213 -12.478 30.464 1.00 42.34 853 PRO A N 1
ATOM 1255 C CA . PRO A 1 179 ? 27.244 -11.666 31.187 1.00 39.65 853 PRO A CA 1
ATOM 1256 C C . PRO A 1 179 ? 27.028 -12.109 32.627 1.00 37.20 853 PRO A C 1
ATOM 1257 O O . PRO A 1 179 ? 25.891 -12.354 33.044 1.00 39.69 853 PRO A O 1
ATOM 1261 N N . ILE A 1 180 ? 28.101 -12.192 33.397 1.00 30.75 854 ILE A N 1
ATOM 1262 C CA . ILE A 1 180 ? 27.974 -12.626 34.777 1.00 28.11 854 ILE A CA 1
ATOM 1263 C C . ILE A 1 180 ? 26.716 -12.144 35.513 1.00 27.22 854 ILE A C 1
ATOM 1264 O O . ILE A 1 180 ? 26.024 -12.924 36.164 1.00 26.50 854 ILE A O 1
ATOM 1269 N N . LYS A 1 181 ? 26.388 -10.868 35.406 1.00 27.53 855 LYS A N 1
ATOM 1270 C CA . LYS A 1 181 ? 25.242 -10.389 36.163 1.00 28.68 855 LYS A CA 1
ATOM 1271 C C . LYS A 1 181 ? 23.863 -10.889 35.744 1.00 30.80 855 LYS A C 1
ATOM 1272 O O . LYS A 1 181 ? 22.870 -10.676 36.452 1.00 31.83 855 LYS A O 1
ATOM 1278 N N . TRP A 1 182 ? 23.800 -11.578 34.610 1.00 32.34 856 TRP A N 1
ATOM 1279 C CA . TRP A 1 182 ? 22.538 -12.156 34.140 1.00 33.40 856 TRP A CA 1
ATOM 1280 C C . TRP A 1 182 ? 22.594 -13.666 34.334 1.00 33.38 856 TRP A C 1
ATOM 1281 O O . TRP A 1 182 ? 21.568 -14.331 34.344 1.00 34.38 856 TRP A O 1
ATOM 1292 N N . MET A 1 183 ? 23.803 -14.200 34.488 1.00 33.38 857 MET A N 1
ATOM 1293 C CA . MET A 1 183 ? 24.003 -15.633 34.686 1.00 32.90 857 MET A CA 1
ATOM 1294 C C . MET A 1 183 ? 23.563 -16.102 36.053 1.00 33.75 857 MET A C 1
ATOM 1295 O O . MET A 1 183 ? 23.696 -15.372 37.038 1.00 35.57 857 MET A O 1
ATOM 1300 N N . ALA A 1 184 ? 23.024 -17.319 36.097 1.00 34.81 858 ALA A N 1
ATOM 1301 C CA . ALA A 1 184 ? 22.588 -17.941 37.341 1.00 34.91 858 ALA A CA 1
ATOM 1302 C C . ALA A 1 184 ? 23.848 -18.493 38.032 1.00 36.05 858 ALA A C 1
ATOM 1303 O O . ALA A 1 184 ? 24.859 -18.800 37.376 1.00 34.44 858 ALA A O 1
ATOM 1305 N N . LEU A 1 185 ? 23.789 -18.614 39.353 1.00 36.49 859 LEU A N 1
ATOM 1306 C CA . LEU A 1 185 ? 24.940 -19.084 40.103 1.00 36.95 859 LEU A CA 1
ATOM 1307 C C . LEU A 1 185 ? 25.685 -20.236 39.438 1.00 37.34 859 LEU A C 1
ATOM 1308 O O . LEU A 1 185 ? 26.889 -20.126 39.176 1.00 36.15 859 LEU A O 1
ATOM 1313 N N . GLU A 1 186 ? 24.969 -21.324 39.157 1.00 37.14 860 GLU A N 1
ATOM 1314 C CA . GLU A 1 186 ? 25.561 -22.501 38.524 1.00 38.82 860 GLU A CA 1
ATOM 1315 C C . GLU A 1 186 ? 26.258 -22.196 37.204 1.00 39.46 860 GLU A C 1
ATOM 1316 O O . GLU A 1 186 ? 27.312 -22.748 36.904 1.00 39.95 860 GLU A O 1
ATOM 1322 N N . SER A 1 187 ? 25.662 -21.326 36.402 1.00 40.09 861 SER A N 1
ATOM 1323 C CA . SER A 1 187 ? 26.249 -21.002 35.119 1.00 39.07 861 SER A CA 1
ATOM 1324 C C . SER A 1 187 ? 27.579 -20.351 35.408 1.00 39.71 861 SER A C 1
ATOM 1325 O O . SER A 1 187 ? 28.591 -20.661 34.784 1.00 39.75 861 SER A O 1
ATOM 1328 N N . ILE A 1 188 ? 27.587 -19.453 36.379 1.00 40.87 862 ILE A N 1
ATOM 1329 C CA . ILE A 1 188 ? 28.829 -18.781 36.726 1.00 42.02 862 ILE A CA 1
ATOM 1330 C C . ILE A 1 188 ? 29.880 -19.792 37.202 1.00 42.03 862 ILE A C 1
ATOM 1331 O O . ILE A 1 188 ? 30.926 -19.945 36.578 1.00 40.68 862 ILE A O 1
ATOM 1336 N N . LEU A 1 189 ? 29.577 -20.502 38.286 1.00 42.66 863 LEU A N 1
ATOM 1337 C CA . LEU A 1 189 ? 30.505 -21.470 38.866 1.00 42.59 863 LEU A CA 1
ATOM 1338 C C . LEU A 1 189 ? 30.893 -22.656 38.004 1.00 44.10 863 LEU A C 1
ATOM 1339 O O . LEU A 1 189 ? 32.060 -23.020 37.969 1.00 45.68 863 LEU A O 1
ATOM 1344 N N . HIS A 1 190 ? 29.938 -23.258 37.305 1.00 45.17 864 HIS A N 1
ATOM 1345 C CA . HIS A 1 190 ? 30.241 -24.434 36.495 1.00 46.40 864 HIS A CA 1
ATOM 1346 C C . HIS A 1 190 ? 29.916 -24.345 35.015 1.00 48.49 864 HIS A C 1
ATOM 1347 O O . HIS A 1 190 ? 30.032 -25.334 34.297 1.00 49.64 864 HIS A O 1
ATOM 1354 N N . ARG A 1 191 ? 29.523 -23.173 34.547 1.00 50.66 865 ARG A N 1
ATOM 1355 C CA . ARG A 1 191 ? 29.148 -23.031 33.152 1.00 53.05 865 ARG A CA 1
ATOM 1356 C C . ARG A 1 191 ? 28.072 -24.046 32.807 1.00 52.84 865 ARG A C 1
ATOM 1357 O O . ARG A 1 191 ? 28.184 -24.804 31.842 1.00 53.80 865 ARG A O 1
ATOM 1365 N N . ILE A 1 192 ? 27.027 -24.036 33.624 1.00 51.81 866 ILE A N 1
ATOM 1366 C CA . ILE A 1 192 ? 25.882 -24.912 33.472 1.00 51.87 866 ILE A CA 1
ATOM 1367 C C . ILE A 1 192 ? 24.716 -24.082 32.942 1.00 51.26 866 ILE A C 1
ATOM 1368 O O . ILE A 1 192 ? 24.405 -23.039 33.505 1.00 52.29 866 ILE A O 1
ATOM 1373 N N . TYR A 1 193 ? 24.076 -24.530 31.865 1.00 49.80 867 TYR A N 1
ATOM 1374 C CA . TYR A 1 193 ? 22.941 -23.794 31.319 1.00 48.10 867 TYR A CA 1
ATOM 1375 C C . TYR A 1 193 ? 21.717 -24.667 31.134 1.00 46.20 867 TYR A C 1
ATOM 1376 O O . TYR A 1 193 ? 21.798 -25.765 30.597 1.00 45.61 867 TYR A O 1
ATOM 1385 N N . THR A 1 194 ? 20.576 -24.177 31.585 1.00 43.86 868 THR A N 1
ATOM 1386 C CA . THR A 1 194 ? 19.352 -24.936 31.448 1.00 43.96 868 THR A CA 1
ATOM 1387 C C . THR A 1 194 ? 18.182 -23.975 31.432 1.00 44.07 868 THR A C 1
ATOM 1388 O O . THR A 1 194 ? 18.342 -22.776 31.660 1.00 43.82 868 THR A O 1
ATOM 1392 N N . HIS A 1 195 ? 16.998 -24.499 31.166 1.00 43.36 869 HIS A N 1
ATOM 1393 C CA . HIS A 1 195 ? 15.843 -23.636 31.146 1.00 43.01 869 HIS A CA 1
ATOM 1394 C C . HIS A 1 195 ? 15.739 -23.008 32.509 1.00 41.59 869 HIS A C 1
ATOM 1395 O O . HIS A 1 195 ? 15.272 -21.885 32.637 1.00 43.17 869 HIS A O 1
ATOM 1402 N N . GLN A 1 196 ? 16.197 -23.711 33.534 1.00 40.07 870 GLN A N 1
ATOM 1403 C CA . GLN A 1 196 ? 16.117 -23.136 34.860 1.00 39.38 870 GLN A CA 1
ATOM 1404 C C . GLN A 1 196 ? 17.118 -22.006 35.035 1.00 38.26 870 GLN A C 1
ATOM 1405 O O . GLN A 1 196 ? 16.863 -21.060 35.780 1.00 37.70 870 GLN A O 1
ATOM 1411 N N . SER A 1 197 ? 18.251 -22.088 34.346 1.00 36.25 871 SER A N 1
ATOM 1412 C CA . SER A 1 197 ? 19.230 -21.026 34.468 1.00 36.03 871 SER A CA 1
ATOM 1413 C C . SER A 1 197 ? 18.690 -19.848 33.667 1.00 36.09 871 SER A C 1
ATOM 1414 O O . SER A 1 197 ? 18.959 -18.691 33.977 1.00 36.91 871 SER A O 1
ATOM 1417 N N . ASP A 1 198 ? 17.907 -20.132 32.637 1.00 35.76 872 ASP A N 1
ATOM 1418 C CA . ASP A 1 198 ? 17.345 -19.041 31.864 1.00 34.25 872 ASP A CA 1
ATOM 1419 C C . ASP A 1 198 ? 16.363 -18.293 32.757 1.00 32.74 872 ASP A C 1
ATOM 1420 O O . ASP A 1 198 ? 16.371 -17.074 32.796 1.00 33.54 872 ASP A O 1
ATOM 1425 N N . VAL A 1 199 ? 15.542 -19.018 33.503 1.00 31.94 873 VAL A N 1
ATOM 1426 C CA . VAL A 1 199 ? 14.563 -18.382 34.378 1.00 31.17 873 VAL A CA 1
ATOM 1427 C C . VAL A 1 199 ? 15.217 -17.387 35.305 1.00 32.65 873 VAL A C 1
ATOM 1428 O O . VAL A 1 199 ? 14.608 -16.422 35.750 1.00 31.71 873 VAL A O 1
ATOM 1432 N N . TRP A 1 200 ? 16.477 -17.636 35.604 1.00 35.77 874 TRP A N 1
ATOM 1433 C CA . TRP A 1 200 ? 17.220 -16.738 36.464 1.00 37.38 874 TRP A CA 1
ATOM 1434 C C . TRP A 1 200 ? 17.361 -15.444 35.704 1.00 36.07 874 TRP A C 1
ATOM 1435 O O . TRP A 1 200 ? 16.993 -14.372 36.177 1.00 36.35 874 TRP A O 1
ATOM 1446 N N . SER A 1 201 ? 17.898 -15.572 34.502 1.00 33.49 875 SER A N 1
ATOM 1447 C CA . SER A 1 201 ? 18.078 -14.432 33.623 1.00 31.62 875 SER A CA 1
ATOM 1448 C C . SER A 1 201 ? 16.734 -13.741 33.374 1.00 31.72 875 SER A C 1
ATOM 1449 O O . SER A 1 201 ? 16.632 -12.520 33.483 1.00 31.82 875 SER A O 1
ATOM 1452 N N . TYR A 1 202 ? 15.701 -14.498 33.025 1.00 30.64 876 TYR A N 1
ATOM 1453 C CA . TYR A 1 202 ? 14.412 -13.873 32.836 1.00 30.87 876 TYR A CA 1
ATOM 1454 C C . TYR A 1 202 ? 14.268 -12.954 34.024 1.00 32.52 876 TYR A C 1
ATOM 1455 O O . TYR A 1 202 ? 13.971 -11.775 33.874 1.00 34.40 876 TYR A O 1
ATOM 1464 N N . GLY A 1 203 ? 14.501 -13.519 35.205 1.00 33.27 877 GLY A N 1
ATOM 1465 C CA . GLY A 1 203 ? 14.420 -12.772 36.446 1.00 34.32 877 GLY A CA 1
ATOM 1466 C C . GLY A 1 203 ? 15.087 -11.408 36.397 1.00 34.75 877 GLY A C 1
ATOM 1467 O O . GLY A 1 203 ? 14.456 -10.414 36.727 1.00 36.19 877 GLY A O 1
ATOM 1468 N N . VAL A 1 204 ? 16.347 -11.345 35.976 1.00 33.98 878 VAL A N 1
ATOM 1469 C CA . VAL A 1 204 ? 17.048 -10.064 35.892 1.00 34.58 878 VAL A CA 1
ATOM 1470 C C . VAL A 1 204 ? 16.376 -9.153 34.863 1.00 35.98 878 VAL A C 1
ATOM 1471 O O . VAL A 1 204 ? 16.162 -7.956 35.102 1.00 36.97 878 VAL A O 1
ATOM 1475 N N . THR A 1 205 ? 16.037 -9.736 33.716 1.00 36.17 879 THR A N 1
ATOM 1476 C CA . THR A 1 205 ? 15.408 -8.998 32.637 1.00 33.34 879 THR A CA 1
ATOM 1477 C C . THR A 1 205 ? 14.187 -8.262 33.150 1.00 32.31 879 THR A C 1
ATOM 1478 O O . THR A 1 205 ? 13.976 -7.099 32.837 1.00 33.44 879 THR A O 1
ATOM 1482 N N . VAL A 1 206 ? 13.389 -8.920 33.963 1.00 30.32 880 VAL A N 1
ATOM 1483 C CA . VAL A 1 206 ? 12.239 -8.241 34.514 1.00 32.35 880 VAL A CA 1
ATOM 1484 C C . VAL A 1 206 ? 12.668 -7.093 35.426 1.00 32.80 880 VAL A C 1
ATOM 1485 O O . VAL A 1 206 ? 12.003 -6.063 35.495 1.00 32.82 880 VAL A O 1
ATOM 1489 N N . TRP A 1 207 ? 13.781 -7.272 36.128 1.00 32.66 881 TRP A N 1
ATOM 1490 C CA . TRP A 1 207 ? 14.267 -6.244 37.030 1.00 31.33 881 TRP A CA 1
ATOM 1491 C C . TRP A 1 207 ? 14.704 -5.046 36.222 1.00 31.09 881 TRP A C 1
ATOM 1492 O O . TRP A 1 207 ? 14.367 -3.918 36.572 1.00 31.51 881 TRP A O 1
ATOM 1503 N N . GLU A 1 208 ? 15.455 -5.279 35.146 1.00 30.30 882 GLU A N 1
ATOM 1504 C CA . GLU A 1 208 ? 15.904 -4.177 34.300 1.00 31.85 882 GLU A CA 1
ATOM 1505 C C . GLU A 1 208 ? 14.680 -3.349 33.881 1.00 32.25 882 GLU A C 1
ATOM 1506 O O . GLU A 1 208 ? 14.669 -2.121 33.977 1.00 31.45 882 GLU A O 1
ATOM 1512 N N . LEU A 1 209 ? 13.641 -4.030 33.418 1.00 31.58 883 LEU A N 1
ATOM 1513 C CA . LEU A 1 209 ? 12.448 -3.330 33.009 1.00 32.11 883 LEU A CA 1
ATOM 1514 C C . LEU A 1 209 ? 11.877 -2.544 34.186 1.00 33.44 883 LEU A C 1
ATOM 1515 O O . LEU A 1 209 ? 11.882 -1.324 34.157 1.00 35.48 883 LEU A O 1
ATOM 1520 N N . MET A 1 210 ? 11.412 -3.224 35.231 1.00 34.72 884 MET A N 1
ATOM 1521 C CA . MET A 1 210 ? 10.833 -2.547 36.404 1.00 34.66 884 MET A CA 1
ATOM 1522 C C . MET A 1 210 ? 11.621 -1.349 36.945 1.00 34.19 884 MET A C 1
ATOM 1523 O O . MET A 1 210 ? 11.055 -0.465 37.578 1.00 33.95 884 MET A O 1
ATOM 1528 N N . THR A 1 211 ? 12.928 -1.322 36.724 1.00 33.82 885 THR A N 1
ATOM 1529 C CA . THR A 1 211 ? 13.718 -0.192 37.192 1.00 34.20 885 THR A CA 1
ATOM 1530 C C . THR A 1 211 ? 14.130 0.647 36.008 1.00 33.67 885 THR A C 1
ATOM 1531 O O . THR A 1 211 ? 15.210 1.213 35.994 1.00 34.17 885 THR A O 1
ATOM 1535 N N . PHE A 1 212 ? 13.263 0.699 35.008 1.00 33.89 886 PHE A N 1
ATOM 1536 C CA . PHE A 1 212 ? 13.493 1.466 33.791 1.00 33.19 886 PHE A CA 1
ATOM 1537 C C . PHE A 1 212 ? 14.910 1.458 33.220 1.00 34.07 886 PHE A C 1
ATOM 1538 O O . PHE A 1 212 ? 15.430 2.505 32.845 1.00 35.65 886 PHE A O 1
ATOM 1546 N N . GLY A 1 213 ? 15.535 0.285 33.161 1.00 34.80 887 GLY A N 1
ATOM 1547 C CA . GLY A 1 213 ? 16.866 0.187 32.582 1.00 35.47 887 GLY A CA 1
ATOM 1548 C C . GLY A 1 213 ? 18.069 0.377 33.483 1.00 36.94 887 GLY A C 1
ATOM 1549 O O . GLY A 1 213 ? 19.182 0.650 32.998 1.00 36.62 887 GLY A O 1
ATOM 1550 N N . SER A 1 214 ? 17.868 0.218 34.788 1.00 37.33 888 SER A N 1
ATOM 1551 C CA . SER A 1 214 ? 18.961 0.387 35.731 1.00 38.32 888 SER A CA 1
ATOM 1552 C C . SER A 1 214 ? 19.944 -0.744 35.555 1.00 39.48 888 SER A C 1
ATOM 1553 O O . SER A 1 214 ? 19.536 -1.868 35.279 1.00 40.57 888 SER A O 1
ATOM 1556 N N . LYS A 1 215 ? 21.232 -0.450 35.718 1.00 40.54 889 LYS A N 1
ATOM 1557 C CA . LYS A 1 215 ? 22.263 -1.472 35.601 1.00 41.99 889 LYS A CA 1
ATOM 1558 C C . LYS A 1 215 ? 22.226 -2.311 36.892 1.00 43.12 889 LYS A C 1
ATOM 1559 O O . LYS A 1 215 ? 22.265 -1.779 38.010 1.00 44.70 889 LYS A O 1
ATOM 1565 N N . PRO A 1 216 ? 22.110 -3.642 36.748 1.00 43.14 890 PRO A N 1
ATOM 1566 C CA . PRO A 1 216 ? 22.048 -4.561 37.883 1.00 42.67 890 PRO A CA 1
ATOM 1567 C C . PRO A 1 216 ? 23.379 -4.670 38.603 1.00 43.22 890 PRO A C 1
ATOM 1568 O O . PRO A 1 216 ? 24.433 -4.736 37.964 1.00 42.91 890 PRO A O 1
ATOM 1572 N N . TYR A 1 217 ? 23.336 -4.707 39.929 1.00 43.32 891 TYR A N 1
ATOM 1573 C CA . TYR A 1 217 ? 24.568 -4.810 40.702 1.00 45.17 891 TYR A CA 1
ATOM 1574 C C . TYR A 1 217 ? 25.539 -3.743 40.188 1.00 46.07 891 TYR A C 1
ATOM 1575 O O . TYR A 1 217 ? 26.704 -4.038 39.892 1.00 45.52 891 TYR A O 1
ATOM 1584 N N . ASP A 1 218 ? 25.062 -2.505 40.078 1.00 46.79 892 ASP A N 1
ATOM 1585 C CA . ASP A 1 218 ? 25.910 -1.429 39.575 1.00 45.94 892 ASP A CA 1
ATOM 1586 C C . ASP A 1 218 ? 26.937 -0.926 40.581 1.00 44.79 892 ASP A C 1
ATOM 1587 O O . ASP A 1 218 ? 26.589 -0.386 41.634 1.00 44.84 892 ASP A O 1
ATOM 1592 N N . GLY A 1 219 ? 28.208 -1.087 40.226 1.00 42.72 893 GLY A N 1
ATOM 1593 C CA . GLY A 1 219 ? 29.288 -0.673 41.098 1.00 40.57 893 GLY A CA 1
ATOM 1594 C C . GLY A 1 219 ? 30.110 -1.882 41.495 1.00 39.67 893 GLY A C 1
ATOM 1595 O O . GLY A 1 219 ? 31.338 -1.821 41.551 1.00 40.18 893 GLY A O 1
ATOM 1596 N N . ILE A 1 220 ? 29.426 -2.990 41.756 1.00 37.07 894 ILE A N 1
ATOM 1597 C CA . ILE A 1 220 ? 30.065 -4.236 42.146 1.00 34.62 894 ILE A CA 1
ATOM 1598 C C . ILE A 1 220 ? 30.746 -4.920 40.961 1.00 36.01 894 ILE A C 1
ATOM 1599 O O . ILE A 1 220 ? 30.098 -5.228 39.966 1.00 36.98 894 ILE A O 1
ATOM 1604 N N . PRO A 1 221 ? 32.062 -5.166 41.043 1.00 36.71 895 PRO A N 1
ATOM 1605 C CA . PRO A 1 221 ? 32.718 -5.824 39.909 1.00 37.22 895 PRO A CA 1
ATOM 1606 C C . PRO A 1 221 ? 32.087 -7.183 39.656 1.00 38.72 895 PRO A C 1
ATOM 1607 O O . PRO A 1 221 ? 31.440 -7.752 40.541 1.00 39.29 895 PRO A O 1
ATOM 1611 N N . ALA A 1 222 ? 32.266 -7.704 38.448 1.00 39.92 896 ALA A N 1
ATOM 1612 C CA . ALA A 1 222 ? 31.674 -8.994 38.091 1.00 39.95 896 ALA A CA 1
ATOM 1613 C C . ALA A 1 222 ? 32.258 -10.076 38.964 1.00 39.39 896 ALA A C 1
ATOM 1614 O O . ALA A 1 222 ? 31.548 -10.895 39.554 1.00 37.89 896 ALA A O 1
ATOM 1616 N N . SER A 1 223 ? 33.579 -10.042 39.023 1.00 39.10 897 SER A N 1
ATOM 1617 C CA . SER A 1 223 ? 34.371 -10.972 39.786 1.00 39.36 897 SER A CA 1
ATOM 1618 C C . SER A 1 223 ? 33.871 -11.127 41.202 1.00 39.90 897 SER A C 1
ATOM 1619 O O . SER A 1 223 ? 34.144 -12.123 41.846 1.00 40.31 897 SER A O 1
ATOM 1622 N N . GLU A 1 224 ? 33.122 -10.152 41.691 1.00 41.32 898 GLU A N 1
ATOM 1623 C CA . GLU A 1 224 ? 32.627 -10.222 43.058 1.00 43.63 898 GLU A CA 1
ATOM 1624 C C . GLU A 1 224 ? 31.221 -10.794 43.152 1.00 43.41 898 GLU A C 1
ATOM 1625 O O . GLU A 1 224 ? 30.749 -11.126 44.241 1.00 44.55 898 GLU A O 1
ATOM 1631 N N . ILE A 1 225 ? 30.554 -10.925 42.011 1.00 42.05 899 ILE A N 1
ATOM 1632 C CA . ILE A 1 225 ? 29.174 -11.397 42.003 1.00 39.08 899 ILE A CA 1
ATOM 1633 C C . ILE A 1 225 ? 28.873 -12.784 42.536 1.00 36.77 899 ILE A C 1
ATOM 1634 O O . ILE A 1 225 ? 27.889 -12.966 43.256 1.00 34.62 899 ILE A O 1
ATOM 1639 N N . SER A 1 226 ? 29.686 -13.767 42.178 1.00 35.36 900 SER A N 1
ATOM 1640 C CA . SER A 1 226 ? 29.398 -15.116 42.646 1.00 36.82 900 SER A CA 1
ATOM 1641 C C . SER A 1 226 ? 29.282 -15.133 44.159 1.00 37.30 900 SER A C 1
ATOM 1642 O O . SER A 1 226 ? 28.336 -15.674 44.729 1.00 37.76 900 SER A O 1
ATOM 1645 N N . SER A 1 227 ? 30.249 -14.506 44.807 1.00 37.52 901 SER A N 1
ATOM 1646 C CA . SER A 1 227 ? 30.292 -14.465 46.253 1.00 37.33 901 SER A CA 1
ATOM 1647 C C . SER A 1 227 ? 29.053 -13.843 46.871 1.00 37.00 901 SER A C 1
ATOM 1648 O O . SER A 1 227 ? 28.279 -14.535 47.522 1.00 37.75 901 SER A O 1
ATOM 1651 N N . ILE A 1 228 ? 28.852 -12.547 46.664 1.00 36.73 902 ILE A N 1
ATOM 1652 C CA . ILE A 1 228 ? 27.694 -11.868 47.239 1.00 37.04 902 ILE A CA 1
ATOM 1653 C C . ILE A 1 228 ? 26.425 -12.676 46.966 1.00 36.93 902 ILE A C 1
ATOM 1654 O O . ILE A 1 228 ? 25.478 -12.692 47.762 1.00 36.33 902 ILE A O 1
ATOM 1659 N N . LEU A 1 229 ? 26.424 -13.362 45.832 1.00 37.12 903 LEU A N 1
ATOM 1660 C CA . LEU A 1 229 ? 25.286 -14.169 45.438 1.00 37.14 903 LEU A CA 1
ATOM 1661 C C . LEU A 1 229 ? 25.115 -15.325 46.427 1.00 37.01 903 LEU A C 1
ATOM 1662 O O . LEU A 1 229 ? 24.018 -15.546 46.940 1.00 35.52 903 LEU A O 1
ATOM 1667 N N . GLU A 1 230 ? 26.206 -16.036 46.712 1.00 38.01 904 GLU A N 1
ATOM 1668 C CA . GLU A 1 230 ? 26.180 -17.153 47.653 1.00 39.13 904 GLU A CA 1
ATOM 1669 C C . GLU A 1 230 ? 25.859 -16.703 49.074 1.00 39.37 904 GLU A C 1
ATOM 1670 O O . GLU A 1 230 ? 25.304 -17.469 49.870 1.00 40.38 904 GLU A O 1
ATOM 1676 N N . LYS A 1 231 ? 26.200 -15.455 49.382 1.00 38.79 905 LYS A N 1
ATOM 1677 C CA . LYS A 1 231 ? 25.976 -14.895 50.701 1.00 38.03 905 LYS A CA 1
ATOM 1678 C C . LYS A 1 231 ? 24.514 -14.564 50.957 1.00 39.35 905 LYS A C 1
ATOM 1679 O O . LYS A 1 231 ? 24.107 -14.388 52.099 1.00 40.99 905 LYS A O 1
ATOM 1681 N N . GLY A 1 232 ? 23.715 -14.495 49.900 1.00 40.85 906 GLY A N 1
ATOM 1682 C CA . GLY A 1 232 ? 22.303 -14.188 50.077 1.00 42.16 906 GLY A CA 1
ATOM 1683 C C . GLY A 1 232 ? 21.912 -12.836 49.503 1.00 43.09 906 GLY A C 1
ATOM 1684 O O . GLY A 1 232 ? 20.831 -12.307 49.780 1.00 41.87 906 GLY A O 1
ATOM 1685 N N . GLU A 1 233 ? 22.805 -12.272 48.697 1.00 44.50 907 GLU A N 1
ATOM 1686 C CA . GLU A 1 233 ? 22.566 -10.980 48.064 1.00 46.14 907 GLU A CA 1
ATOM 1687 C C . GLU A 1 233 ? 21.732 -11.113 46.792 1.00 44.38 907 GLU A C 1
ATOM 1688 O O . GLU A 1 233 ? 21.896 -12.055 46.027 1.00 45.51 907 GLU A O 1
ATOM 1694 N N . ARG A 1 234 ? 20.850 -10.155 46.558 1.00 41.67 908 ARG A N 1
ATOM 1695 C CA . ARG A 1 234 ? 20.021 -10.173 45.365 1.00 41.00 908 ARG A CA 1
ATOM 1696 C C . ARG A 1 234 ? 19.716 -8.745 44.927 1.00 40.30 908 ARG A C 1
ATOM 1697 O O . ARG A 1 234 ? 19.910 -7.810 45.696 1.00 41.06 908 ARG A O 1
ATOM 1705 N N . LEU A 1 235 ? 19.247 -8.574 43.694 1.00 38.64 909 LEU A N 1
ATOM 1706 C CA . LEU A 1 235 ? 18.896 -7.248 43.208 1.00 35.82 909 LEU A CA 1
ATOM 1707 C C . LEU A 1 235 ? 17.768 -6.752 44.088 1.00 34.05 909 LEU A C 1
ATOM 1708 O O . LEU A 1 235 ? 16.904 -7.519 44.483 1.00 32.55 909 LEU A O 1
ATOM 1713 N N . PRO A 1 236 ? 17.772 -5.459 44.418 1.00 33.36 910 PRO A N 1
ATOM 1714 C CA . PRO A 1 236 ? 16.754 -4.849 45.273 1.00 34.95 910 PRO A CA 1
ATOM 1715 C C . PRO A 1 236 ? 15.350 -4.713 44.691 1.00 37.85 910 PRO A C 1
ATOM 1716 O O . PRO A 1 236 ? 15.140 -4.756 43.471 1.00 38.09 910 PRO A O 1
ATOM 1720 N N . GLN A 1 237 ? 14.387 -4.541 45.586 1.00 38.90 911 GLN A N 1
ATOM 1721 C CA . GLN A 1 237 ? 13.015 -4.367 45.182 1.00 40.07 911 GLN A CA 1
ATOM 1722 C C . GLN A 1 237 ? 12.935 -3.060 44.410 1.00 42.20 911 GLN A C 1
ATOM 1723 O O . GLN A 1 237 ? 13.250 -2.006 44.956 1.00 43.58 911 GLN A O 1
ATOM 1729 N N . PRO A 1 238 ? 12.530 -3.105 43.126 1.00 43.62 912 PRO A N 1
ATOM 1730 C CA . PRO A 1 238 ? 12.456 -1.843 42.388 1.00 44.09 912 PRO A CA 1
ATOM 1731 C C . PRO A 1 238 ? 11.418 -0.948 43.029 1.00 44.56 912 PRO A C 1
ATOM 1732 O O . PRO A 1 238 ? 10.455 -1.433 43.625 1.00 44.05 912 PRO A O 1
ATOM 1736 N N . PRO A 1 239 ? 11.609 0.374 42.921 1.00 45.37 913 PRO A N 1
ATOM 1737 C CA . PRO A 1 239 ? 10.711 1.391 43.481 1.00 45.66 913 PRO A CA 1
ATOM 1738 C C . PRO A 1 239 ? 9.225 1.178 43.175 1.00 45.82 913 PRO A C 1
ATOM 1739 O O . PRO A 1 239 ? 8.392 1.152 44.086 1.00 45.86 913 PRO A O 1
ATOM 1743 N N . ILE A 1 240 ? 8.902 1.022 41.894 1.00 45.30 914 ILE A N 1
ATOM 1744 C CA . ILE A 1 240 ? 7.517 0.834 41.455 1.00 45.28 914 ILE A CA 1
ATOM 1745 C C . ILE A 1 240 ? 6.894 -0.536 41.737 1.00 45.21 914 ILE A C 1
ATOM 1746 O O . ILE A 1 240 ? 5.710 -0.726 41.490 1.00 44.94 914 ILE A O 1
ATOM 1751 N N . CYS A 1 241 ? 7.678 -1.481 42.252 1.00 46.19 915 CYS A N 1
ATOM 1752 C CA . CYS A 1 241 ? 7.179 -2.834 42.507 1.00 46.75 915 CYS A CA 1
ATOM 1753 C C . CYS A 1 241 ? 6.576 -3.084 43.849 1.00 47.55 915 CYS A C 1
ATOM 1754 O O . CYS A 1 241 ? 7.175 -2.759 44.869 1.00 48.23 915 CYS A O 1
ATOM 1757 N N . THR A 1 242 ? 5.389 -3.681 43.847 1.00 48.53 916 THR A N 1
ATOM 1758 C CA . THR A 1 242 ? 4.741 -4.035 45.096 1.00 48.97 916 THR A CA 1
ATOM 1759 C C . THR A 1 242 ? 5.544 -5.267 45.501 1.00 49.39 916 THR A C 1
ATOM 1760 O O . THR A 1 242 ? 6.380 -5.764 44.729 1.00 47.42 916 THR A O 1
ATOM 1764 N N . ILE A 1 243 ? 5.293 -5.766 46.701 1.00 49.92 917 ILE A N 1
ATOM 1765 C CA . ILE A 1 243 ? 6.025 -6.924 47.175 1.00 50.62 917 ILE A CA 1
ATOM 1766 C C . ILE A 1 243 ? 5.682 -8.147 46.326 1.00 50.71 917 ILE A C 1
ATOM 1767 O O . ILE A 1 243 ? 6.538 -8.997 46.044 1.00 51.05 917 ILE A O 1
ATOM 1772 N N . ASP A 1 244 ? 4.428 -8.208 45.894 1.00 50.06 918 ASP A N 1
ATOM 1773 C CA . ASP A 1 244 ? 3.955 -9.321 45.090 1.00 49.40 918 ASP A CA 1
ATOM 1774 C C . ASP A 1 244 ? 4.819 -9.558 43.846 1.00 47.55 918 ASP A C 1
ATOM 1775 O O . ASP A 1 244 ? 5.204 -10.697 43.567 1.00 46.62 918 ASP A O 1
ATOM 1780 N N . VAL A 1 245 ? 5.126 -8.492 43.107 1.00 44.44 919 VAL A N 1
ATOM 1781 C CA . VAL A 1 245 ? 5.924 -8.628 41.894 1.00 42.26 919 VAL A CA 1
ATOM 1782 C C . VAL A 1 245 ? 7.350 -9.019 42.193 1.00 42.83 919 VAL A C 1
ATOM 1783 O O . VAL A 1 245 ? 7.857 -9.995 41.653 1.00 44.30 919 VAL A O 1
ATOM 1787 N N . TYR A 1 246 ? 7.999 -8.238 43.047 1.00 42.24 920 TYR A N 1
ATOM 1788 C CA . TYR A 1 246 ? 9.385 -8.483 43.412 1.00 40.50 920 TYR A CA 1
ATOM 1789 C C . TYR A 1 246 ? 9.539 -9.931 43.801 1.00 39.42 920 TYR A C 1
ATOM 1790 O O . TYR A 1 246 ? 10.430 -10.631 43.330 1.00 36.28 920 TYR A O 1
ATOM 1799 N N . MET A 1 247 ? 8.638 -10.384 44.656 1.00 39.21 921 MET A N 1
ATOM 1800 C CA . MET A 1 247 ? 8.710 -11.744 45.130 1.00 41.45 921 MET A CA 1
ATOM 1801 C C . MET A 1 247 ? 8.981 -12.775 44.050 1.00 41.26 921 MET A C 1
ATOM 1802 O O . MET A 1 247 ? 9.791 -13.681 44.241 1.00 42.24 921 MET A O 1
ATOM 1807 N N . ILE A 1 248 ? 8.324 -12.620 42.911 1.00 40.78 922 ILE A N 1
ATOM 1808 C CA . ILE A 1 248 ? 8.488 -13.544 41.800 1.00 39.29 922 ILE A CA 1
ATOM 1809 C C . ILE A 1 248 ? 9.852 -13.367 41.156 1.00 38.18 922 ILE A C 1
ATOM 1810 O O . ILE A 1 248 ? 10.433 -14.298 40.615 1.00 36.63 922 ILE A O 1
ATOM 1815 N N . MET A 1 249 ? 10.366 -12.156 41.211 1.00 38.96 923 MET A N 1
ATOM 1816 C CA . MET A 1 249 ? 11.657 -11.898 40.614 1.00 41.61 923 MET A CA 1
ATOM 1817 C C . MET A 1 249 ? 12.696 -12.589 41.467 1.00 41.94 923 MET A C 1
ATOM 1818 O O . MET A 1 249 ? 13.691 -13.093 40.961 1.00 42.57 923 MET A O 1
ATOM 1823 N N . VAL A 1 250 ? 12.444 -12.607 42.773 1.00 41.69 924 VAL A N 1
ATOM 1824 C CA . VAL A 1 250 ? 13.353 -13.217 43.728 1.00 40.23 924 VAL A CA 1
ATOM 1825 C C . VAL A 1 250 ? 13.421 -14.714 43.559 1.00 38.55 924 VAL A C 1
ATOM 1826 O O . VAL A 1 250 ? 14.501 -15.287 43.513 1.00 38.83 924 VAL A O 1
ATOM 1830 N N . LYS A 1 251 ? 12.266 -15.350 43.466 1.00 37.22 925 LYS A N 1
ATOM 1831 C CA . LYS A 1 251 ? 12.234 -16.791 43.304 1.00 36.92 925 LYS A CA 1
ATOM 1832 C C . LYS A 1 251 ? 12.992 -17.298 42.090 1.00 36.39 925 LYS A C 1
ATOM 1833 O O . LYS A 1 251 ? 13.304 -18.471 42.011 1.00 36.94 925 LYS A O 1
ATOM 1839 N N . CYS A 1 252 ? 13.289 -16.436 41.133 1.00 36.72 926 CYS A N 1
ATOM 1840 C CA . CYS A 1 252 ? 14.019 -16.907 39.964 1.00 38.42 926 CYS A CA 1
ATOM 1841 C C . CYS A 1 252 ? 15.490 -16.944 40.303 1.00 39.16 926 CYS A C 1
ATOM 1842 O O . CYS A 1 252 ? 16.314 -17.416 39.515 1.00 39.53 926 CYS A O 1
ATOM 1845 N N . TRP A 1 253 ? 15.821 -16.432 41.482 1.00 40.83 927 TRP A N 1
ATOM 1846 C CA . TRP A 1 253 ? 17.210 -16.385 41.907 1.00 41.51 927 TRP A CA 1
ATOM 1847 C C . TRP A 1 253 ? 17.543 -17.316 43.084 1.00 42.56 927 TRP A C 1
ATOM 1848 O O . TRP A 1 253 ? 18.498 -17.083 43.828 1.00 42.51 927 TRP A O 1
ATOM 1859 N N . MET A 1 254 ? 16.756 -18.373 43.255 1.00 42.70 928 MET A N 1
ATOM 1860 C CA . MET A 1 254 ? 17.041 -19.315 44.315 1.00 43.67 928 MET A CA 1
ATOM 1861 C C . MET A 1 254 ? 18.281 -20.079 43.890 1.00 44.59 928 MET A C 1
ATOM 1862 O O . MET A 1 254 ? 18.564 -20.194 42.692 1.00 43.23 928 MET A O 1
ATOM 1867 N N . ILE A 1 255 ? 19.020 -20.594 44.868 1.00 45.36 929 ILE A N 1
ATOM 1868 C CA . ILE A 1 255 ? 20.238 -21.347 44.579 1.00 45.71 929 ILE A CA 1
ATOM 1869 C C . ILE A 1 255 ? 19.939 -22.651 43.878 1.00 44.54 929 ILE A C 1
ATOM 1870 O O . ILE A 1 255 ? 20.685 -23.059 42.992 1.00 44.03 929 ILE A O 1
ATOM 1875 N N . ASP A 1 256 ? 18.852 -23.300 44.280 1.00 43.82 930 ASP A N 1
ATOM 1876 C CA . ASP A 1 256 ? 18.464 -24.561 43.672 1.00 45.49 930 ASP A CA 1
ATOM 1877 C C . ASP A 1 256 ? 17.629 -24.322 42.434 1.00 44.12 930 ASP A C 1
ATOM 1878 O O . ASP A 1 256 ? 16.444 -23.988 42.508 1.00 43.24 930 ASP A O 1
ATOM 1883 N N . ALA A 1 257 ? 18.263 -24.490 41.286 1.00 43.19 931 ALA A N 1
ATOM 1884 C CA . ALA A 1 257 ? 17.569 -24.302 40.037 1.00 43.66 931 ALA A CA 1
ATOM 1885 C C . ALA A 1 257 ? 16.157 -24.881 40.111 1.00 45.40 931 ALA A C 1
ATOM 1886 O O . ALA A 1 257 ? 15.200 -24.197 39.781 1.00 47.38 931 ALA A O 1
ATOM 1888 N N . ASP A 1 258 ? 16.012 -26.117 40.574 1.00 46.42 932 ASP A N 1
ATOM 1889 C CA . ASP A 1 258 ? 14.690 -26.734 40.628 1.00 48.30 932 ASP A CA 1
ATOM 1890 C C . ASP A 1 258 ? 13.629 -26.070 41.478 1.00 48.35 932 ASP A C 1
ATOM 1891 O O . ASP A 1 258 ? 12.494 -26.550 41.528 1.00 49.47 932 ASP A O 1
ATOM 1896 N N . SER A 1 259 ? 13.967 -24.984 42.157 1.00 47.51 933 SER A N 1
ATOM 1897 C CA . SER A 1 259 ? 12.954 -24.337 42.966 1.00 48.50 933 SER A CA 1
ATOM 1898 C C . SER A 1 259 ? 12.518 -23.035 42.312 1.00 48.55 933 SER A C 1
ATOM 1899 O O . SER A 1 259 ? 11.556 -22.381 42.751 1.00 48.71 933 SER A O 1
ATOM 1902 N N . ARG A 1 260 ? 13.230 -22.689 41.240 1.00 47.07 934 ARG A N 1
ATOM 1903 C CA . ARG A 1 260 ? 12.942 -21.508 40.443 1.00 46.17 934 ARG A CA 1
ATOM 1904 C C . ARG A 1 260 ? 11.656 -21.717 39.626 1.00 46.93 934 ARG A C 1
ATOM 1905 O O . ARG A 1 260 ? 11.427 -22.786 39.062 1.00 46.05 934 ARG A O 1
ATOM 1913 N N . PRO A 1 261 ? 10.798 -20.689 39.556 1.00 47.68 935 PRO A N 1
ATOM 1914 C CA . PRO A 1 261 ? 9.554 -20.808 38.797 1.00 48.24 935 PRO A CA 1
ATOM 1915 C C . PRO A 1 261 ? 9.807 -21.321 37.390 1.00 48.87 935 PRO A C 1
ATOM 1916 O O . PRO A 1 261 ? 10.886 -21.136 36.827 1.00 47.80 935 PRO A O 1
ATOM 1920 N N . LYS A 1 262 ? 8.803 -21.978 36.829 1.00 49.76 936 LYS A N 1
ATOM 1921 C CA . LYS A 1 262 ? 8.919 -22.495 35.479 1.00 50.45 936 LYS A CA 1
ATOM 1922 C C . LYS A 1 262 ? 8.240 -21.469 34.585 1.00 49.26 936 LYS A C 1
ATOM 1923 O O . LYS A 1 262 ? 7.257 -20.838 34.993 1.00 48.51 936 LYS A O 1
ATOM 1929 N N . PHE A 1 263 ? 8.767 -21.296 33.375 1.00 47.18 937 PHE A N 1
ATOM 1930 C CA . PHE A 1 263 ? 8.208 -20.336 32.430 1.00 44.66 937 PHE A CA 1
ATOM 1931 C C . PHE A 1 263 ? 6.690 -20.408 32.310 1.00 46.49 937 PHE A C 1
ATOM 1932 O O . PHE A 1 263 ? 6.017 -19.377 32.350 1.00 47.41 937 PHE A O 1
ATOM 1940 N N . ARG A 1 264 ? 6.136 -21.608 32.180 1.00 47.39 938 ARG A N 1
ATOM 1941 C CA . ARG A 1 264 ? 4.685 -21.732 32.090 1.00 48.38 938 ARG A CA 1
ATOM 1942 C C . ARG A 1 264 ? 4.003 -21.125 33.338 1.00 46.96 938 ARG A C 1
ATOM 1943 O O . ARG A 1 264 ? 2.877 -20.634 33.268 1.00 45.16 938 ARG A O 1
ATOM 1951 N N . GLU A 1 265 ? 4.688 -21.173 34.479 1.00 46.75 939 GLU A N 1
ATOM 1952 C CA . GLU A 1 265 ? 4.147 -20.628 35.728 1.00 46.52 939 GLU A CA 1
ATOM 1953 C C . GLU A 1 265 ? 4.232 -19.119 35.643 1.00 43.68 939 GLU A C 1
ATOM 1954 O O . GLU A 1 265 ? 3.283 -18.402 35.978 1.00 42.16 939 GLU A O 1
ATOM 1960 N N . LEU A 1 266 ? 5.398 -18.650 35.208 1.00 39.98 940 LEU A N 1
ATOM 1961 C CA . LEU A 1 266 ? 5.634 -17.227 35.063 1.00 36.89 940 LEU A CA 1
ATOM 1962 C C . LEU A 1 266 ? 4.565 -16.656 34.146 1.00 35.18 940 LEU A C 1
ATOM 1963 O O . LEU A 1 266 ? 3.833 -15.752 34.548 1.00 35.33 940 LEU A O 1
ATOM 1968 N N . ILE A 1 267 ? 4.456 -17.193 32.932 1.00 33.19 941 ILE A N 1
ATOM 1969 C CA . ILE A 1 267 ? 3.437 -16.727 31.987 1.00 31.09 941 ILE A CA 1
ATOM 1970 C C . ILE A 1 267 ? 2.101 -16.529 32.700 1.00 29.97 941 ILE A C 1
ATOM 1971 O O . ILE A 1 267 ? 1.482 -15.474 32.612 1.00 29.60 941 ILE A O 1
ATOM 1976 N N . ILE A 1 268 ? 1.668 -17.534 33.437 1.00 30.64 942 ILE A N 1
ATOM 1977 C CA . ILE A 1 268 ? 0.397 -17.424 34.138 1.00 32.10 942 ILE A CA 1
ATOM 1978 C C . ILE A 1 268 ? 0.367 -16.296 35.164 1.00 33.82 942 ILE A C 1
ATOM 1979 O O . ILE A 1 268 ? -0.607 -15.559 35.233 1.00 34.38 942 ILE A O 1
ATOM 1984 N N . GLU A 1 269 ? 1.422 -16.143 35.960 1.00 36.19 943 GLU A N 1
ATOM 1985 C CA . GLU A 1 269 ? 1.470 -15.088 36.964 1.00 38.39 943 GLU A CA 1
ATOM 1986 C C . GLU A 1 269 ? 1.298 -13.713 36.328 1.00 38.35 943 GLU A C 1
ATOM 1987 O O . GLU A 1 269 ? 0.280 -13.033 36.533 1.00 36.60 943 GLU A O 1
ATOM 1993 N N . PHE A 1 270 ? 2.306 -13.286 35.580 1.00 37.85 944 PHE A N 1
ATOM 1994 C CA . PHE A 1 270 ? 2.250 -11.997 34.929 1.00 37.81 944 PHE A CA 1
ATOM 1995 C C . PHE A 1 270 ? 0.972 -11.766 34.126 1.00 38.64 944 PHE A C 1
ATOM 1996 O O . PHE A 1 270 ? 0.477 -10.643 34.057 1.00 38.34 944 PHE A O 1
ATOM 2004 N N . SER A 1 271 ? 0.425 -12.812 33.520 1.00 38.96 945 SER A N 1
ATOM 2005 C CA . SER A 1 271 ? -0.820 -12.646 32.788 1.00 40.10 945 SER A CA 1
ATOM 2006 C C . SER A 1 271 ? -1.888 -12.151 33.758 1.00 40.41 945 SER A C 1
ATOM 2007 O O . SER A 1 271 ? -2.679 -11.258 33.447 1.00 40.04 945 SER A O 1
ATOM 2010 N N . LYS A 1 272 ? -1.891 -12.723 34.951 1.00 42.22 946 LYS A N 1
ATOM 2011 C CA . LYS A 1 272 ? -2.852 -12.331 35.964 1.00 45.14 946 LYS A CA 1
ATOM 2012 C C . LYS A 1 272 ? -2.669 -10.878 36.391 1.00 45.56 946 LYS A C 1
ATOM 2013 O O . LYS A 1 272 ? -3.627 -10.115 36.458 1.00 46.32 946 LYS A O 1
ATOM 2019 N N . MET A 1 273 ? -1.431 -10.507 36.693 1.00 45.62 947 MET A N 1
ATOM 2020 C CA . MET A 1 273 ? -1.124 -9.151 37.115 1.00 45.05 947 MET A CA 1
ATOM 2021 C C . MET A 1 273 ? -1.471 -8.175 36.004 1.00 44.71 947 MET A C 1
ATOM 2022 O O . MET A 1 273 ? -2.051 -7.121 36.254 1.00 46.23 947 MET A O 1
ATOM 2027 N N . ALA A 1 274 ? -1.119 -8.532 34.774 1.00 42.25 948 ALA A N 1
ATOM 2028 C CA . ALA A 1 274 ? -1.404 -7.681 33.633 1.00 39.67 948 ALA A CA 1
ATOM 2029 C C . ALA A 1 274 ? -2.882 -7.363 33.627 1.00 40.09 948 ALA A C 1
ATOM 2030 O O . ALA A 1 274 ? -3.320 -6.402 33.006 1.00 40.88 948 ALA A O 1
ATOM 2032 N N . ARG A 1 275 ? -3.644 -8.178 34.341 1.00 40.06 949 ARG A N 1
ATOM 2033 C CA . ARG A 1 275 ? -5.081 -8.018 34.419 1.00 41.18 949 ARG A CA 1
ATOM 2034 C C . ARG A 1 275 ? -5.552 -7.052 35.495 1.00 43.12 949 ARG A C 1
ATOM 2035 O O . ARG A 1 275 ? -6.748 -6.934 35.755 1.00 42.50 949 ARG A O 1
ATOM 2043 N N . ASP A 1 276 ? -4.610 -6.365 36.126 1.00 45.61 950 ASP A N 1
ATOM 2044 C CA . ASP A 1 276 ? -4.926 -5.390 37.168 1.00 47.37 950 ASP A CA 1
ATOM 2045 C C . ASP A 1 276 ? -3.599 -4.725 37.457 1.00 48.83 950 ASP A C 1
ATOM 2046 O O . ASP A 1 276 ? -3.188 -4.591 38.605 1.00 47.72 950 ASP A O 1
ATOM 2051 N N . PRO A 1 277 ? -2.919 -4.280 36.397 1.00 51.64 951 PRO A N 1
ATOM 2052 C CA . PRO A 1 277 ? -1.610 -3.631 36.506 1.00 53.47 951 PRO A CA 1
ATOM 2053 C C . PRO A 1 277 ? -1.455 -2.691 37.688 1.00 54.96 951 PRO A C 1
ATOM 2054 O O . PRO A 1 277 ? -0.618 -2.911 38.563 1.00 55.15 951 PRO A O 1
ATOM 2058 N N . GLN A 1 278 ? -2.274 -1.653 37.728 1.00 56.61 952 GLN A N 1
ATOM 2059 C CA . GLN A 1 278 ? -2.172 -0.685 38.799 1.00 58.89 952 GLN A CA 1
ATOM 2060 C C . GLN A 1 278 ? -2.260 -1.266 40.216 1.00 58.30 952 GLN A C 1
ATOM 2061 O O . GLN A 1 278 ? -2.139 -0.549 41.206 1.00 57.81 952 GLN A O 1
ATOM 2067 N N . ARG A 1 279 ? -2.448 -2.570 40.324 1.00 57.75 953 ARG A N 1
ATOM 2068 C CA . ARG A 1 279 ? -2.509 -3.167 41.644 1.00 56.60 953 ARG A CA 1
ATOM 2069 C C . ARG A 1 279 ? -1.207 -3.866 41.977 1.00 54.86 953 ARG A C 1
ATOM 2070 O O . ARG A 1 279 ? -1.018 -4.343 43.095 1.00 55.22 953 ARG A O 1
ATOM 2078 N N . TYR A 1 280 ? -0.310 -3.947 41.006 1.00 52.11 954 TYR A N 1
ATOM 2079 C CA . TYR A 1 280 ? 0.951 -4.613 41.251 1.00 50.50 954 TYR A CA 1
ATOM 2080 C C . TYR A 1 280 ? 2.137 -3.698 41.006 1.00 50.22 954 TYR A C 1
ATOM 2081 O O . TYR A 1 280 ? 3.208 -3.899 41.576 1.00 50.27 954 TYR A O 1
ATOM 2090 N N . LEU A 1 281 ? 1.951 -2.696 40.154 1.00 49.17 955 LEU A N 1
ATOM 2091 C CA . LEU A 1 281 ? 3.018 -1.752 39.865 1.00 47.60 955 LEU A CA 1
ATOM 2092 C C . LEU A 1 281 ? 2.465 -0.373 40.092 1.00 48.40 955 LEU A C 1
ATOM 2093 O O . LEU A 1 281 ? 1.431 -0.024 39.545 1.00 50.51 955 LEU A O 1
ATOM 2098 N N . VAL A 1 282 ? 3.134 0.409 40.922 1.00 49.06 956 VAL A N 1
ATOM 2099 C CA . VAL A 1 282 ? 2.679 1.763 41.192 1.00 48.55 956 VAL A CA 1
ATOM 2100 C C . VAL A 1 282 ? 3.614 2.762 40.527 1.00 50.68 956 VAL A C 1
ATOM 2101 O O . VAL A 1 282 ? 4.767 2.893 40.926 1.00 51.18 956 VAL A O 1
ATOM 2105 N N . ILE A 1 283 ? 3.111 3.451 39.506 1.00 52.61 957 ILE A N 1
ATOM 2106 C CA . ILE A 1 283 ? 3.893 4.436 38.766 1.00 54.58 957 ILE A CA 1
ATOM 2107 C C . ILE A 1 283 ? 3.178 5.779 38.781 1.00 58.41 957 ILE A C 1
ATOM 2108 O O . ILE A 1 283 ? 1.957 5.838 38.914 1.00 58.69 957 ILE A O 1
ATOM 2113 N N . GLN A 1 284 ? 3.929 6.864 38.645 1.00 62.98 958 GLN A N 1
ATOM 2114 C CA . GLN A 1 284 ? 3.305 8.176 38.649 1.00 67.78 958 GLN A CA 1
ATOM 2115 C C . GLN A 1 284 ? 2.432 8.369 37.422 1.00 69.35 958 GLN A C 1
ATOM 2116 O O . GLN A 1 284 ? 2.939 8.639 36.332 1.00 70.98 958 GLN A O 1
ATOM 2122 N N . GLY A 1 285 ? 1.119 8.219 37.610 1.00 70.07 959 GLY A N 1
ATOM 2123 C CA . GLY A 1 285 ? 0.174 8.368 36.515 1.00 70.50 959 GLY A CA 1
ATOM 2124 C C . GLY A 1 285 ? -0.615 7.094 36.251 1.00 71.01 959 GLY A C 1
ATOM 2125 O O . GLY A 1 285 ? -1.838 7.128 36.074 1.00 71.69 959 GLY A O 1
ATOM 2126 N N . PRO A 1 294 ? 4.021 6.425 23.061 1.00 93.24 968 PRO A N 1
ATOM 2127 C CA . PRO A 1 294 ? 5.468 6.658 22.983 1.00 93.02 968 PRO A CA 1
ATOM 2128 C C . PRO A 1 294 ? 5.948 6.821 21.543 1.00 93.18 968 PRO A C 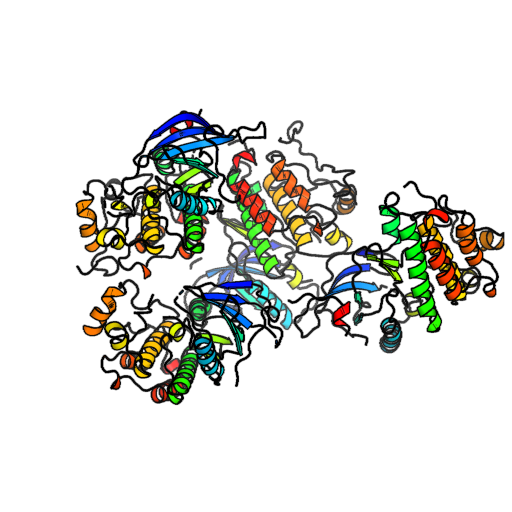1
ATOM 2129 O O . PRO A 1 294 ? 6.346 7.903 21.136 1.00 92.96 968 PRO A O 1
ATOM 2133 N N . THR A 1 295 ? 5.899 5.729 20.787 1.00 93.33 969 THR A N 1
ATOM 2134 C CA . THR A 1 295 ? 6.283 5.695 19.369 1.00 93.41 969 THR A CA 1
ATOM 2135 C C . THR A 1 295 ? 7.564 6.445 18.988 1.00 92.70 969 THR A C 1
ATOM 2136 O O . THR A 1 295 ? 7.538 7.384 18.197 1.00 92.17 969 THR A O 1
ATOM 2140 N N . ASP A 1 296 ? 8.696 6.022 19.523 1.00 92.74 970 ASP A N 1
ATOM 2141 C CA . ASP A 1 296 ? 9.948 6.642 19.131 1.00 92.08 970 ASP A CA 1
ATOM 2142 C C . ASP A 1 296 ? 11.135 6.152 19.922 1.00 91.31 970 ASP A C 1
ATOM 2143 O O . ASP A 1 296 ? 11.001 5.677 21.045 1.00 90.27 970 ASP A O 1
ATOM 2148 N N . SER A 1 297 ? 12.300 6.274 19.307 1.00 91.56 971 SER A N 1
ATOM 2149 C CA . SER A 1 297 ? 13.547 5.868 19.922 1.00 92.30 971 SER A CA 1
ATOM 2150 C C . SER A 1 297 ? 14.676 6.359 19.024 1.00 92.97 971 SER A C 1
ATOM 2151 O O . SER A 1 297 ? 14.553 6.320 17.799 1.00 93.36 971 SER A O 1
ATOM 2154 N N . ASN A 1 298 ? 15.768 6.835 19.621 1.00 93.60 972 ASN A N 1
ATOM 2155 C CA . ASN A 1 298 ? 16.876 7.331 18.818 1.00 94.04 972 ASN A CA 1
ATOM 2156 C C . ASN A 1 298 ? 17.493 6.259 17.922 1.00 94.18 972 ASN A C 1
ATOM 2157 O O . ASN A 1 298 ? 18.389 6.544 17.121 1.00 94.65 972 ASN A O 1
ATOM 2162 N N . PHE A 1 299 ? 17.010 5.025 18.050 1.00 93.96 973 PHE A N 1
ATOM 2163 C CA . PHE A 1 299 ? 17.487 3.950 17.187 1.00 94.21 973 PHE A CA 1
ATOM 2164 C C . PHE A 1 299 ? 16.626 4.053 15.930 1.00 95.42 973 PHE A C 1
ATOM 2165 O O . PHE A 1 299 ? 17.065 3.754 14.810 1.00 95.06 973 PHE A O 1
ATOM 2173 N N . TYR A 1 300 ? 15.384 4.478 16.149 1.00 96.88 974 TYR A N 1
ATOM 2174 C CA . TYR A 1 300 ? 14.411 4.644 15.085 1.00 97.91 974 TYR A CA 1
ATOM 2175 C C . TYR A 1 300 ? 14.801 5.840 14.248 1.00 97.55 974 TYR A C 1
ATOM 2176 O O . TYR A 1 300 ? 14.564 5.874 13.045 1.00 97.59 974 TYR A O 1
ATOM 2185 N N . ARG A 1 301 ? 15.400 6.825 14.903 1.00 97.61 975 ARG A N 1
ATOM 2186 C CA . ARG A 1 301 ? 15.845 8.031 14.224 1.00 97.98 975 ARG A CA 1
ATOM 2187 C C . ARG A 1 301 ? 16.983 7.706 13.272 1.00 97.34 975 ARG A C 1
ATOM 2188 O O . ARG A 1 301 ? 17.236 8.454 12.336 1.00 97.20 975 ARG A O 1
ATOM 2196 N N . ALA A 1 302 ? 17.660 6.586 13.515 1.00 96.87 976 ALA A N 1
ATOM 2197 C CA . ALA A 1 302 ? 18.776 6.153 12.676 1.00 96.34 976 ALA A CA 1
ATOM 2198 C C . ALA A 1 302 ? 18.301 5.247 11.542 1.00 95.82 976 ALA A C 1
ATOM 2199 O O . ALA A 1 302 ? 19.052 4.953 10.612 1.00 95.41 976 ALA A O 1
ATOM 2201 N N . LEU A 1 303 ? 17.053 4.800 11.631 1.00 95.11 977 LEU A N 1
ATOM 2202 C CA . LEU A 1 303 ? 16.470 3.939 10.612 1.00 94.44 977 LEU A CA 1
ATOM 2203 C C . LEU A 1 303 ? 15.362 4.712 9.884 1.00 94.50 977 LEU A C 1
ATOM 2204 O O . LEU A 1 303 ? 14.290 4.173 9.609 1.00 95.20 977 LEU A O 1
ATOM 2206 N N . MET A 1 304 ? 15.630 5.982 9.584 1.00 93.87 978 MET A N 1
ATOM 2207 C CA . MET A 1 304 ? 14.669 6.836 8.891 1.00 92.79 978 MET A CA 1
ATOM 2208 C C . MET A 1 304 ? 15.382 7.874 8.036 1.00 92.68 978 MET A C 1
ATOM 2209 O O . MET A 1 304 ? 16.632 7.874 8.017 1.00 92.16 978 MET A O 1
ATOM 2211 N N . LEU B 1 5 ? -16.716 -27.525 41.704 1.00 77.32 679 LEU B N 1
ATOM 2212 C CA . LEU B 1 5 ? -17.611 -27.590 42.888 1.00 78.61 679 LEU B CA 1
ATOM 2213 C C . LEU B 1 5 ? -18.726 -26.549 42.797 1.00 78.51 679 LEU B C 1
ATOM 2214 O O . LEU B 1 5 ? -18.708 -25.690 41.920 1.00 78.30 679 LEU B O 1
ATOM 2219 N N . LEU B 1 6 ? -19.684 -26.622 43.720 1.00 78.17 680 LEU B N 1
ATOM 2220 C CA . LEU B 1 6 ? -20.815 -25.698 43.763 1.00 78.01 680 LEU B CA 1
ATOM 2221 C C . LEU B 1 6 ? -21.422 -25.689 45.162 1.00 78.15 680 LEU B C 1
ATOM 2222 O O . LEU B 1 6 ? -22.137 -26.614 45.532 1.00 78.86 680 LEU B O 1
ATOM 2227 N N . ARG B 1 7 ? -21.145 -24.650 45.939 1.00 78.17 681 ARG B N 1
ATOM 2228 C CA . ARG B 1 7 ? -21.695 -24.562 47.286 1.00 78.67 681 ARG B CA 1
ATOM 2229 C C . ARG B 1 7 ? -23.223 -24.466 47.247 1.00 78.23 681 ARG B C 1
ATOM 2230 O O . ARG B 1 7 ? -23.787 -23.816 46.369 1.00 79.22 681 ARG B O 1
ATOM 2238 N N . ILE B 1 8 ? -23.892 -25.110 48.200 1.00 77.08 682 ILE B N 1
ATOM 2239 C CA . ILE B 1 8 ? -25.354 -25.107 48.233 1.00 76.13 682 ILE B CA 1
ATOM 2240 C C . ILE B 1 8 ? -25.917 -24.361 49.444 1.00 76.23 682 ILE B C 1
ATOM 2241 O O . ILE B 1 8 ? -26.918 -24.774 50.029 1.00 75.98 682 ILE B O 1
ATOM 2246 N N . LEU B 1 9 ? -25.280 -23.247 49.797 1.00 76.61 683 LEU B N 1
ATOM 2247 C CA . LEU B 1 9 ? -25.688 -22.421 50.939 1.00 76.70 683 LEU B CA 1
ATOM 2248 C C . LEU B 1 9 ? -27.180 -22.314 51.204 1.00 76.35 683 LEU B C 1
ATOM 2249 O O . LEU B 1 9 ? -27.992 -22.314 50.282 1.00 76.56 683 LEU B O 1
ATOM 2254 N N . LYS B 1 10 ? -27.529 -22.223 52.483 1.00 75.90 684 LYS B N 1
ATOM 2255 C CA . LYS B 1 10 ? -28.918 -22.093 52.895 1.00 75.57 684 LYS B CA 1
ATOM 2256 C C . LYS B 1 10 ? -29.120 -20.668 53.407 1.00 75.51 684 LYS B C 1
ATOM 2257 O O . LYS B 1 10 ? -28.165 -20.006 53.811 1.00 75.01 684 LYS B O 1
ATOM 2259 N N . GLU B 1 11 ? -30.364 -20.204 53.366 1.00 75.48 685 GLU B N 1
ATOM 2260 C CA . GLU B 1 11 ? -30.744 -18.861 53.800 1.00 76.00 685 GLU B CA 1
ATOM 2261 C C . GLU B 1 11 ? -29.720 -18.106 54.667 1.00 76.03 685 GLU B C 1
ATOM 2262 O O . GLU B 1 11 ? -29.365 -16.954 54.387 1.00 76.14 685 GLU B O 1
ATOM 2268 N N . THR B 1 12 ? -29.254 -18.771 55.718 1.00 75.56 686 THR B N 1
ATOM 2269 C CA . THR B 1 12 ? -28.318 -18.195 56.686 1.00 74.50 686 THR B CA 1
ATOM 2270 C C . THR B 1 12 ? -26.862 -17.972 56.272 1.00 72.84 686 THR B C 1
ATOM 2271 O O . THR B 1 12 ? -26.078 -17.423 57.045 1.00 71.04 686 THR B O 1
ATOM 2275 N N . GLU B 1 13 ? -26.496 -18.385 55.064 1.00 72.53 687 GLU B N 1
ATOM 2276 C CA . GLU B 1 13 ? -25.116 -18.244 54.609 1.00 72.58 687 GLU B CA 1
ATOM 2277 C C . GLU B 1 13 ? -24.821 -16.944 53.862 1.00 72.46 687 GLU B C 1
ATOM 2278 O O . GLU B 1 13 ? -23.657 -16.609 53.611 1.00 72.72 687 GLU B O 1
ATOM 2280 N N . PHE B 1 14 ? -25.867 -16.207 53.512 1.00 72.03 688 PHE B N 1
ATOM 2281 C CA . PHE B 1 14 ? -25.688 -14.955 52.787 1.00 71.25 688 PHE B CA 1
ATOM 2282 C C . PHE B 1 14 ? -26.783 -13.956 53.138 1.00 70.73 688 PHE B C 1
ATOM 2283 O O . PHE B 1 14 ? -27.833 -14.330 53.673 1.00 70.60 688 PHE B O 1
ATOM 2291 N N . LYS B 1 15 ? -26.524 -12.686 52.834 1.00 69.69 689 LYS B N 1
ATOM 2292 C CA . LYS B 1 15 ? -27.472 -11.608 53.096 1.00 68.67 689 LYS B CA 1
ATOM 2293 C C . LYS B 1 15 ? -27.414 -10.542 52.017 1.00 67.93 689 LYS B C 1
ATOM 2294 O O . LYS B 1 15 ? -26.330 -10.149 51.570 1.00 67.30 689 LYS B O 1
ATOM 2300 N N . LYS B 1 16 ? -28.595 -10.085 51.602 1.00 66.81 690 LYS B N 1
ATOM 2301 C CA . LYS B 1 16 ? -28.721 -9.047 50.583 1.00 65.03 690 LYS B CA 1
ATOM 2302 C C . LYS B 1 16 ? -28.626 -7.706 51.286 1.00 64.32 690 LYS B C 1
ATOM 2303 O O . LYS B 1 16 ? -29.368 -7.444 52.231 1.00 64.30 690 LYS B O 1
ATOM 2309 N N . ILE B 1 17 ? -27.721 -6.852 50.830 1.00 63.03 691 ILE B N 1
ATOM 2310 C CA . ILE B 1 17 ? -27.565 -5.554 51.462 1.00 62.95 691 ILE B CA 1
ATOM 2311 C C . ILE B 1 17 ? -28.320 -4.439 50.731 1.00 62.71 691 ILE B C 1
ATOM 2312 O O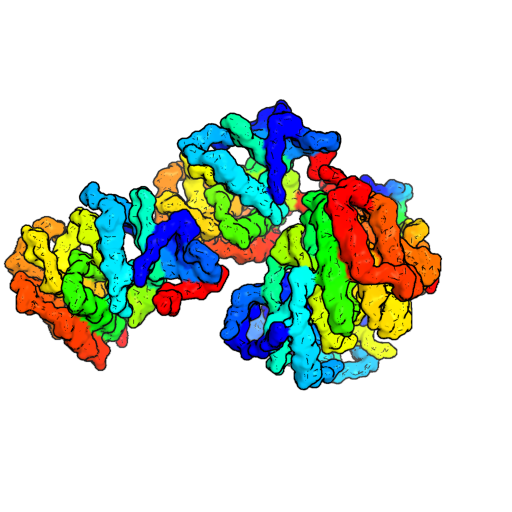 . ILE B 1 17 ? -29.175 -3.776 51.315 1.00 62.54 691 ILE B O 1
ATOM 2317 N N . LYS B 1 18 ? -27.999 -4.239 49.456 1.00 62.28 692 LYS B N 1
ATOM 2318 C CA . LYS B 1 18 ? -28.635 -3.200 48.647 1.00 61.16 692 LYS B CA 1
ATOM 2319 C C . LYS B 1 18 ? -29.019 -3.770 47.276 1.00 61.15 692 LYS B C 1
ATOM 2320 O O . LYS B 1 18 ? -28.271 -4.578 46.711 1.00 61.20 692 LYS B O 1
ATOM 2326 N N . VAL B 1 19 ? -30.180 -3.378 46.747 1.00 59.38 693 VAL B N 1
ATOM 2327 C CA . VAL B 1 19 ? -30.556 -3.863 45.424 1.00 58.31 693 VAL B CA 1
ATOM 2328 C C . VAL B 1 19 ? -29.827 -3.007 44.414 1.00 57.13 693 VAL B C 1
ATOM 2329 O O . VAL B 1 19 ? -29.802 -1.776 44.505 1.00 56.53 693 VAL B O 1
ATOM 2333 N N . LEU B 1 20 ? -29.223 -3.676 43.449 1.00 56.17 694 LEU B N 1
ATOM 2334 C CA . LEU B 1 20 ? -28.463 -2.996 42.428 1.00 55.81 694 LEU B CA 1
ATOM 2335 C C . LEU B 1 20 ? -29.322 -2.751 41.201 1.00 55.76 694 LEU B C 1
ATOM 2336 O O . LEU B 1 20 ? -29.280 -1.682 40.603 1.00 56.61 694 LEU B O 1
ATOM 2341 N N . GLY B 1 21 ? -30.117 -3.742 40.836 1.00 55.68 695 GLY B N 1
ATOM 2342 C CA . GLY B 1 21 ? -30.964 -3.588 39.674 1.00 57.00 695 GLY B CA 1
ATOM 2343 C C . GLY B 1 21 ? -31.692 -4.871 39.345 1.00 57.91 695 GLY B C 1
ATOM 2344 O O . GLY B 1 21 ? -31.361 -5.937 39.873 1.00 58.65 695 GLY B O 1
ATOM 2345 N N . SER B 1 22 ? -32.690 -4.772 38.474 1.00 57.66 696 SER B N 1
ATOM 2346 C CA . SER B 1 22 ? -33.457 -5.941 38.091 1.00 57.19 696 SER B CA 1
ATOM 2347 C C . SER B 1 22 ? -33.732 -6.028 36.616 1.00 57.72 696 SER B C 1
ATOM 2348 O O . SER B 1 22 ? -34.256 -5.100 36.005 1.00 58.34 696 SER B O 1
ATOM 2351 N N . GLY B 1 23 ? -33.375 -7.171 36.056 1.00 58.50 697 GLY B N 1
ATOM 2352 C CA . GLY B 1 23 ? -33.616 -7.421 34.657 1.00 59.77 697 GLY B CA 1
ATOM 2353 C C . GLY B 1 23 ? -34.837 -8.315 34.568 1.00 60.49 697 GLY B C 1
ATOM 2354 O O . GLY B 1 23 ? -35.581 -8.475 35.540 1.00 59.86 697 GLY B O 1
ATOM 2355 N N . ALA B 1 24 ? -35.036 -8.908 33.401 1.00 61.59 698 ALA B N 1
ATOM 2356 C CA . ALA B 1 24 ? -36.170 -9.786 33.170 1.00 62.27 698 ALA B CA 1
ATOM 2357 C C . ALA B 1 24 ? -36.013 -11.134 33.881 1.00 62.64 698 ALA B C 1
ATOM 2358 O O . ALA B 1 24 ? -36.991 -11.768 34.297 1.00 61.67 698 ALA B O 1
ATOM 2360 N N . PHE B 1 25 ? -34.774 -11.569 34.035 1.00 62.63 699 PHE B N 1
ATOM 2361 C CA . PHE B 1 25 ? -34.543 -12.843 34.666 1.00 63.01 699 PHE B CA 1
ATOM 2362 C C . PHE B 1 25 ? -34.589 -12.810 36.178 1.00 61.86 699 PHE B C 1
ATOM 2363 O O . PHE B 1 25 ? -34.548 -13.854 36.822 1.00 62.36 699 PHE B O 1
ATOM 2371 N N . GLY B 1 26 ? -34.721 -11.613 36.742 1.00 60.46 700 GLY B N 1
ATOM 2372 C CA . GLY B 1 26 ? -34.795 -11.474 38.187 1.00 57.37 700 GLY B CA 1
ATOM 2373 C C . GLY B 1 26 ? -34.010 -10.285 38.696 1.00 55.59 700 GLY B C 1
ATOM 2374 O O . GLY B 1 26 ? -33.376 -9.590 37.910 1.00 57.20 700 GLY B O 1
ATOM 2375 N N . THR B 1 27 ? -34.039 -10.057 40.007 1.00 53.20 701 THR B N 1
ATOM 2376 C CA . THR B 1 27 ? -33.322 -8.932 40.609 1.00 50.21 701 THR B CA 1
ATOM 2377 C C . THR B 1 27 ? -31.904 -9.291 41.070 1.00 49.97 701 THR B C 1
ATOM 2378 O O . THR B 1 27 ? -31.621 -10.428 41.440 1.00 49.07 701 THR B O 1
ATOM 2382 N N . VAL B 1 28 ? -31.018 -8.305 41.058 1.00 49.96 702 VAL B N 1
ATOM 2383 C CA . VAL B 1 28 ? -29.642 -8.518 41.476 1.00 51.00 702 VAL B CA 1
ATOM 2384 C C . VAL B 1 28 ? -29.325 -7.665 42.699 1.00 52.22 702 VAL B C 1
ATOM 2385 O O . VAL B 1 28 ? -29.616 -6.473 42.736 1.00 52.74 702 VAL B O 1
ATOM 2389 N N . TYR B 1 29 ? -28.712 -8.276 43.701 1.00 53.36 703 TYR B N 1
ATOM 2390 C CA . TYR B 1 29 ? -28.384 -7.549 44.912 1.00 53.92 703 TYR B CA 1
ATOM 2391 C C . TYR B 1 29 ? -26.928 -7.606 45.300 1.00 55.62 703 TYR B C 1
ATOM 2392 O O . TYR B 1 29 ? -26.215 -8.574 45.011 1.00 55.34 703 TYR B O 1
ATOM 2401 N N . LYS B 1 30 ? -26.499 -6.552 45.978 1.00 57.78 704 LYS B N 1
ATOM 2402 C CA . LYS B 1 30 ? -25.149 -6.501 46.494 1.00 59.31 704 LYS B CA 1
ATOM 2403 C C . LYS B 1 30 ? -25.327 -7.241 47.814 1.00 60.65 704 LYS B C 1
ATOM 2404 O O . LYS B 1 30 ? -26.277 -6.974 48.559 1.00 59.08 704 LYS B O 1
ATOM 2410 N N . GLY B 1 31 ? -24.440 -8.186 48.101 1.00 62.38 705 GLY B N 1
ATOM 2411 C CA . GLY B 1 31 ? -24.583 -8.924 49.336 1.00 63.38 705 GLY B CA 1
ATOM 2412 C C . GLY B 1 31 ? -23.286 -9.427 49.910 1.00 64.22 705 GLY B C 1
ATOM 2413 O O . GLY B 1 31 ? -22.202 -9.161 49.391 1.00 63.20 705 GLY B O 1
ATOM 2414 N N . LEU B 1 32 ? -23.424 -10.162 51.006 1.00 65.99 706 LEU B N 1
ATOM 2415 C CA . LEU B 1 32 ? -22.302 -10.747 51.713 1.00 66.84 706 LEU B CA 1
ATOM 2416 C C . LEU B 1 32 ? -22.492 -12.244 51.880 1.00 68.20 706 LEU B C 1
ATOM 2417 O O . LEU B 1 32 ? -23.575 -12.710 52.248 1.00 68.02 706 LEU B O 1
ATOM 2422 N N . TRP B 1 33 ? -21.429 -12.992 51.608 1.00 69.81 707 TRP B N 1
ATOM 2423 C CA . TRP B 1 33 ? -21.456 -14.439 51.741 1.00 71.04 707 TRP B CA 1
ATOM 2424 C C . TRP B 1 33 ? -20.637 -14.839 52.952 1.00 72.85 707 TRP B C 1
ATOM 2425 O O . TRP B 1 33 ? -19.408 -14.835 52.914 1.00 72.71 707 TRP B O 1
ATOM 2436 N N . ILE B 1 34 ? -21.339 -15.164 54.032 1.00 75.19 708 ILE B N 1
ATOM 2437 C CA . ILE B 1 34 ? -20.700 -15.572 55.274 1.00 78.17 708 ILE B CA 1
ATOM 2438 C C . ILE B 1 34 ? -21.037 -17.035 55.527 1.00 80.49 708 ILE B C 1
ATOM 2439 O O . ILE B 1 34 ? -21.939 -17.349 56.303 1.00 80.62 708 ILE B O 1
ATOM 2441 N N . PRO B 1 35 ? -20.305 -17.960 54.874 1.00 82.92 709 PRO B N 1
ATOM 2442 C CA . PRO B 1 35 ? -20.518 -19.412 55.018 1.00 84.85 709 PRO B CA 1
ATOM 2443 C C . PRO B 1 35 ? -20.247 -19.922 56.442 1.00 86.73 709 PRO B C 1
ATOM 2444 O O . PRO B 1 35 ? -19.166 -19.677 56.994 1.00 87.72 709 PRO B O 1
ATOM 2448 N N . GLU B 1 36 ? -21.224 -20.630 57.021 1.00 87.68 710 GLU B N 1
ATOM 2449 C CA . GLU B 1 36 ? -21.125 -21.177 58.389 1.00 88.38 710 GLU B CA 1
ATOM 2450 C C . GLU B 1 36 ? -19.721 -21.686 58.721 1.00 88.95 710 GLU B C 1
ATOM 2451 O O . GLU B 1 36 ? -19.199 -22.597 58.073 1.00 88.75 710 GLU B O 1
ATOM 2453 N N . GLY B 1 37 ? -19.121 -21.091 59.743 1.00 89.52 711 GLY B N 1
ATOM 2454 C CA . GLY B 1 37 ? -17.783 -21.481 60.118 1.00 89.71 711 GLY B CA 1
ATOM 2455 C C . GLY B 1 37 ? -16.890 -20.285 60.355 1.00 90.11 711 GLY B C 1
ATOM 2456 O O . GLY B 1 37 ? -16.995 -19.631 61.388 1.00 90.70 711 GLY B O 1
ATOM 2457 N N . GLU B 1 38 ? -16.015 -19.975 59.408 1.00 90.33 712 GLU B N 1
ATOM 2458 C CA . GLU B 1 38 ? -15.112 -18.849 59.605 1.00 91.45 712 GLU B CA 1
ATOM 2459 C C . GLU B 1 38 ? -15.782 -17.490 59.500 1.00 92.60 712 GLU B C 1
ATOM 2460 O O . GLU B 1 38 ? -17.008 -17.358 59.382 1.00 93.18 712 GLU B O 1
ATOM 2466 N N . LYS B 1 39 ? -14.923 -16.480 59.558 1.00 93.76 713 LYS B N 1
ATOM 2467 C CA . LYS B 1 39 ? -15.333 -15.088 59.467 1.00 94.74 713 LYS B CA 1
ATOM 2468 C C . LYS B 1 39 ? -14.935 -14.504 58.122 1.00 95.23 713 LYS B C 1
ATOM 2469 O O . LYS B 1 39 ? -14.215 -13.505 58.050 1.00 95.65 713 LYS B O 1
ATOM 2471 N N . VAL B 1 40 ? -15.411 -15.120 57.050 1.00 95.29 714 VAL B N 1
ATOM 2472 C CA . VAL B 1 40 ? -15.081 -14.638 55.725 1.00 95.77 714 VAL B CA 1
ATOM 2473 C C . VAL B 1 40 ? -16.219 -13.806 55.150 1.00 96.19 714 VAL B C 1
ATOM 2474 O O . VAL B 1 40 ? -16.984 -14.287 54.315 1.00 98.20 714 VAL B O 1
ATOM 2476 N N . LYS B 1 41 ? -16.354 -12.569 55.623 1.00 94.57 715 LYS B N 1
ATOM 2477 C CA . LYS B 1 41 ? -17.371 -11.670 55.087 1.00 90.88 715 LYS B CA 1
ATOM 2478 C C . LYS B 1 41 ? -17.026 -11.529 53.609 1.00 88.95 715 LYS B C 1
ATOM 2479 O O . LYS B 1 41 ? -16.104 -10.794 53.243 1.00 89.02 715 LYS B O 1
ATOM 2481 N N . ILE B 1 42 ? -17.758 -12.240 52.758 1.00 85.91 716 ILE B N 1
ATOM 2482 C CA . ILE B 1 42 ? -17.478 -12.200 51.322 1.00 82.70 716 ILE B CA 1
ATOM 2483 C C . ILE B 1 42 ? -18.450 -11.349 50.513 1.00 80.59 716 ILE B C 1
ATOM 2484 O O . ILE B 1 42 ? -19.658 -11.604 50.494 1.00 80.31 716 ILE B O 1
ATOM 2489 N N . PRO B 1 43 ? -17.932 -10.314 49.843 1.00 78.06 717 PRO B N 1
ATOM 2490 C CA . PRO B 1 43 ? -18.795 -9.458 49.035 1.00 76.07 717 PRO B CA 1
ATOM 2491 C C . PRO B 1 43 ? -19.153 -10.191 47.740 1.00 74.64 717 PRO B C 1
ATOM 2492 O O . PRO B 1 43 ? -18.276 -10.569 46.956 1.00 72.97 717 PRO B O 1
ATOM 2496 N N . VAL B 1 44 ? -20.447 -10.389 47.518 1.00 73.74 718 VAL B N 1
ATOM 2497 C CA . VAL B 1 44 ? -20.901 -11.081 46.322 1.00 72.10 718 VAL B CA 1
ATOM 2498 C C . VAL B 1 44 ? -22.018 -10.361 45.578 1.00 71.06 718 VAL B C 1
ATOM 2499 O O . VAL B 1 44 ? -22.298 -9.181 45.789 1.00 70.52 718 VAL B O 1
ATOM 2503 N N . ALA B 1 45 ? -22.647 -11.113 44.691 1.00 69.61 719 ALA B N 1
ATOM 2504 C CA . ALA B 1 45 ? -23.750 -10.631 43.893 1.00 67.77 719 ALA B CA 1
ATOM 2505 C C . ALA B 1 45 ? -24.797 -11.721 44.031 1.00 66.59 719 ALA B C 1
ATOM 2506 O O . ALA B 1 45 ? -24.546 -12.869 43.677 1.00 66.74 719 ALA B O 1
ATOM 2508 N N . ILE B 1 46 ? -25.962 -11.377 44.557 1.00 65.16 720 ILE B N 1
ATOM 2509 C CA . ILE B 1 46 ? -27.005 -12.374 44.735 1.00 64.85 720 ILE B CA 1
ATOM 2510 C C . ILE B 1 46 ? -28.192 -12.149 43.811 1.00 65.62 720 ILE B C 1
ATOM 2511 O O . ILE B 1 46 ? -29.124 -11.425 44.154 1.00 66.39 720 ILE B O 1
ATOM 2516 N N . LYS B 1 47 ? -28.153 -12.770 42.637 1.00 66.37 721 LYS B N 1
ATOM 2517 C CA . LYS B 1 47 ? -29.239 -12.646 41.671 1.00 66.61 721 LYS B CA 1
ATOM 2518 C C . LYS B 1 47 ? -30.313 -13.687 41.980 1.00 66.15 721 LYS B C 1
ATOM 2519 O O . LYS B 1 47 ? -30.051 -14.879 41.934 1.00 64.84 721 LYS B O 1
ATOM 2525 N N . GLU B 1 48 ? -31.512 -13.223 42.318 1.00 67.37 722 GLU B N 1
ATOM 2526 C CA . GLU B 1 48 ? -32.641 -14.100 42.622 1.00 68.68 722 GLU B CA 1
ATOM 2527 C C . GLU B 1 48 ? -33.583 -14.126 41.436 1.00 70.24 722 GLU B C 1
ATOM 2528 O O . GLU B 1 48 ? -34.227 -13.129 41.137 1.00 70.43 722 GLU B O 1
ATOM 2534 N N . LEU B 1 49 ? -33.685 -15.284 40.791 1.00 72.86 723 LEU B N 1
ATOM 2535 C CA . LEU B 1 49 ? -34.479 -15.482 39.581 1.00 75.23 723 LEU B CA 1
ATOM 2536 C C . LEU B 1 49 ? -35.974 -15.296 39.671 1.00 77.75 723 LEU B C 1
ATOM 2537 O O . LEU B 1 49 ? -36.587 -15.396 40.734 1.00 77.39 723 LEU B O 1
ATOM 2542 N N . ARG B 1 50 ? -36.545 -15.008 38.511 1.00 82.05 724 ARG B N 1
ATOM 2543 C CA . ARG B 1 50 ? -37.971 -14.812 38.376 1.00 86.25 724 ARG B CA 1
ATOM 2544 C C . ARG B 1 50 ? -38.662 -16.151 38.479 1.00 88.42 724 ARG B C 1
ATOM 2545 O O . ARG B 1 50 ? -38.036 -17.208 38.308 1.00 89.23 724 ARG B O 1
ATOM 2553 N N . GLU B 1 51 ? -39.953 -16.116 38.784 1.00 90.99 725 GLU B N 1
ATOM 2554 C CA . GLU B 1 51 ? -40.690 -17.362 38.813 1.00 93.12 725 GLU B CA 1
ATOM 2555 C C . GLU B 1 51 ? -40.574 -17.885 37.373 1.00 94.85 725 GLU B C 1
ATOM 2556 O O . GLU B 1 51 ? -40.881 -17.165 36.408 1.00 95.45 725 GLU B O 1
ATOM 2558 N N . ALA B 1 52 ? -40.118 -19.120 37.215 1.00 96.19 726 ALA B N 1
ATOM 2559 C CA . ALA B 1 52 ? -39.990 -19.667 35.877 1.00 97.62 726 ALA B CA 1
ATOM 2560 C C . ALA B 1 52 ? -41.302 -19.581 35.108 1.00 98.71 726 ALA B C 1
ATOM 2561 O O . ALA B 1 52 ? -42.386 -19.390 35.684 1.00 98.80 726 ALA B O 1
ATOM 2563 N N . THR B 1 53 ? -41.183 -19.709 33.791 1.00 99.74 727 THR B N 1
ATOM 2564 C CA . THR B 1 53 ? -42.365 -19.699 32.950 1.00 100.97 727 THR B CA 1
ATOM 2565 C C . THR B 1 53 ? -42.788 -21.145 32.824 1.00 101.44 727 THR B C 1
ATOM 2566 O O . THR B 1 53 ? -43.965 -21.450 32.593 1.00 101.98 727 THR B O 1
ATOM 2568 N N . SER B 1 54 ? -41.810 -22.026 33.015 1.00 101.79 728 SER B N 1
ATOM 2569 C CA . SER B 1 54 ? -41.998 -23.457 32.912 1.00 101.45 728 SER B CA 1
ATOM 2570 C C . SER B 1 54 ? -41.584 -24.198 34.153 1.00 100.93 728 SER B C 1
ATOM 2571 O O . SER B 1 54 ? -40.797 -23.716 34.996 1.00 101.24 728 SER B O 1
ATOM 2573 N N . PRO B 1 55 ? -42.156 -25.385 34.288 1.00 100.34 729 PRO B N 1
ATOM 2574 C CA . PRO B 1 55 ? -41.896 -26.275 35.404 1.00 99.94 729 PRO B CA 1
ATOM 2575 C C . PRO B 1 55 ? -40.527 -26.886 35.241 1.00 99.21 729 PRO B C 1
ATOM 2576 O O . PRO B 1 55 ? -40.213 -27.410 34.174 1.00 99.84 729 PRO B O 1
ATOM 2580 N N . LYS B 1 56 ? -39.717 -26.848 36.288 1.00 97.60 730 LYS B N 1
ATOM 2581 C CA . LYS B 1 56 ? -38.398 -27.456 36.202 1.00 96.42 730 LYS B CA 1
ATOM 2582 C C . LYS B 1 56 ? -37.968 -27.948 37.550 1.00 96.16 730 LYS B C 1
ATOM 2583 O O . LYS B 1 56 ? -37.249 -27.263 38.277 1.00 95.66 730 LYS B O 1
ATOM 2589 N N . ALA B 1 57 ? -38.414 -29.160 37.850 1.00 96.51 731 ALA B N 1
ATOM 2590 C CA . ALA B 1 57 ? -38.123 -29.805 39.108 1.00 96.76 731 ALA B CA 1
ATOM 2591 C C . ALA B 1 57 ? -36.761 -29.369 39.606 1.00 96.49 731 ALA B C 1
ATOM 2592 O O . ALA B 1 57 ? -35.787 -29.368 38.849 1.00 96.73 731 ALA B O 1
ATOM 2594 N N . ASN B 1 58 ? -36.703 -28.984 40.877 1.00 95.96 732 ASN B N 1
ATOM 2595 C CA . ASN B 1 58 ? -35.466 -28.521 41.490 1.00 95.58 732 ASN B CA 1
ATOM 2596 C C . ASN B 1 58 ? -34.297 -29.494 41.249 1.00 94.33 732 ASN B C 1
ATOM 2597 O O . ASN B 1 58 ? -33.142 -29.181 41.536 1.00 93.20 732 ASN B O 1
ATOM 2602 N N . LYS B 1 59 ? -34.604 -30.662 40.693 1.00 94.04 733 LYS B N 1
ATOM 2603 C CA . LYS B 1 59 ? -33.587 -31.662 40.387 1.00 93.20 733 LYS B CA 1
ATOM 2604 C C . LYS B 1 59 ? -32.689 -31.142 39.271 1.00 92.58 733 LYS B C 1
ATOM 2605 O O . LYS B 1 59 ? -31.477 -31.050 39.431 1.00 91.68 733 LYS B O 1
ATOM 2607 N N . GLU B 1 60 ? -33.297 -30.798 38.140 1.00 92.71 734 GLU B N 1
ATOM 2608 C CA . GLU B 1 60 ? -32.539 -30.294 37.005 1.00 92.86 734 GLU B CA 1
ATOM 2609 C C . GLU B 1 60 ? -32.043 -28.864 37.200 1.00 92.04 734 GLU B C 1
ATOM 2610 O O . GLU B 1 60 ? -30.947 -28.520 36.759 1.00 90.68 734 GLU B O 1
ATOM 2616 N N . ILE B 1 61 ? -32.853 -28.023 37.838 1.00 91.61 735 ILE B N 1
ATOM 2617 C CA . ILE B 1 61 ? -32.439 -26.643 38.084 1.00 90.83 735 ILE B CA 1
ATOM 2618 C C . ILE B 1 61 ? -31.104 -26.746 38.778 1.00 89.10 735 ILE B C 1
ATOM 2619 O O . ILE B 1 61 ? -30.195 -25.951 38.552 1.00 88.65 735 ILE B O 1
ATOM 2624 N N . LEU B 1 62 ? -31.012 -27.767 39.620 1.00 87.61 736 LEU B N 1
ATOM 2625 C CA . LEU B 1 62 ? -29.822 -28.049 40.398 1.00 86.29 736 LEU B CA 1
ATOM 2626 C C . LEU B 1 62 ? -28.672 -28.528 39.516 1.00 85.21 736 LEU B C 1
ATOM 2627 O O . LEU B 1 62 ? -27.509 -28.270 39.807 1.00 84.65 736 LEU B O 1
ATOM 2632 N N . ASP B 1 63 ? -28.991 -29.215 38.430 1.00 84.94 737 ASP B N 1
ATOM 2633 C CA . ASP B 1 63 ? -27.944 -29.711 37.549 1.00 84.83 737 ASP B CA 1
ATOM 2634 C C . ASP B 1 63 ? -27.322 -28.597 36.735 1.00 83.05 737 ASP B C 1
ATOM 2635 O O . ASP B 1 63 ? -26.113 -28.412 36.762 1.00 82.56 737 ASP B O 1
ATOM 2640 N N . GLU B 1 64 ? -28.152 -27.857 36.007 1.00 81.43 738 GLU B N 1
ATOM 2641 C CA . GLU B 1 64 ? -27.654 -26.761 35.192 1.00 78.45 738 GLU B CA 1
ATOM 2642 C C . GLU B 1 64 ? -26.680 -25.974 36.059 1.00 74.61 738 GLU B C 1
ATOM 2643 O O . GLU B 1 64 ? -25.564 -25.663 35.642 1.00 73.02 738 GLU B O 1
ATOM 2649 N N . ALA B 1 65 ? -27.106 -25.699 37.286 1.00 70.96 739 ALA B N 1
ATOM 2650 C CA . ALA B 1 65 ? -26.297 -24.949 38.235 1.00 68.98 739 ALA B CA 1
ATOM 2651 C C . ALA B 1 65 ? -24.869 -25.481 38.355 1.00 67.51 739 ALA B C 1
ATOM 2652 O O . ALA B 1 65 ? -23.926 -24.728 38.607 1.00 67.65 739 ALA B O 1
ATOM 2654 N N . TYR B 1 66 ? -24.698 -26.781 38.182 1.00 65.39 740 TYR B N 1
ATOM 2655 C CA . TYR B 1 66 ? -23.365 -27.346 38.292 1.00 62.35 740 TYR B CA 1
ATOM 2656 C C . TYR B 1 66 ? -22.525 -26.913 37.094 1.00 59.58 740 TYR B C 1
ATOM 2657 O O . TYR B 1 66 ? -21.366 -26.517 37.244 1.00 58.93 740 TYR B O 1
ATOM 2659 N N . VAL B 1 67 ? -23.113 -26.971 35.907 1.00 55.91 741 VAL B N 1
ATOM 2660 C CA . VAL B 1 67 ? -22.382 -26.583 34.715 1.00 53.01 741 VAL B CA 1
ATOM 2661 C C . VAL B 1 67 ? -21.910 -25.151 34.900 1.00 51.96 741 VAL B C 1
ATOM 2662 O O . VAL B 1 67 ? -20.730 -24.846 34.722 1.00 52.13 741 VAL B O 1
ATOM 2666 N N . MET B 1 68 ? -22.838 -24.273 35.267 1.00 49.75 742 MET B N 1
ATOM 2667 C CA . MET B 1 68 ? -22.513 -22.865 35.484 1.00 49.12 742 MET B CA 1
ATOM 2668 C C . MET B 1 68 ? -21.432 -22.748 36.549 1.00 49.03 742 MET B C 1
ATOM 2669 O O . MET B 1 68 ? -20.658 -21.781 36.577 1.00 49.65 742 MET B O 1
ATOM 2674 N N . ALA B 1 69 ? -21.396 -23.750 37.424 1.00 48.26 743 ALA B N 1
ATOM 2675 C CA . ALA B 1 69 ? -20.440 -23.810 38.515 1.00 46.08 743 ALA B CA 1
ATOM 2676 C C . ALA B 1 69 ? -19.111 -24.341 38.009 1.00 44.99 743 ALA B C 1
ATOM 2677 O O . ALA B 1 69 ? -18.064 -24.078 38.587 1.00 42.32 743 ALA B O 1
ATOM 2679 N N . SER B 1 70 ? -19.159 -25.066 36.899 1.00 45.65 744 SER B N 1
ATOM 2680 C CA . SER B 1 70 ? -17.961 -25.667 36.329 1.00 46.15 744 SER B CA 1
ATOM 2681 C C . SER B 1 70 ? -17.165 -24.815 35.364 1.00 46.69 744 SER B C 1
ATOM 2682 O O . SER B 1 70 ? -16.038 -25.159 35.041 1.00 47.67 744 SER B O 1
ATOM 2685 N N . VAL B 1 71 ? -17.731 -23.727 34.864 1.00 46.90 745 VAL B N 1
ATOM 2686 C CA . VAL B 1 71 ? -16.958 -22.924 33.930 1.00 47.39 745 VAL B CA 1
ATOM 2687 C C . VAL B 1 71 ? -15.745 -22.309 34.626 1.00 46.96 745 VAL B C 1
ATOM 2688 O O . VAL B 1 71 ? -15.876 -21.454 35.501 1.00 48.64 745 VAL B O 1
ATOM 2692 N N . ASP B 1 72 ? -14.554 -22.758 34.255 1.00 45.15 746 ASP B N 1
ATOM 2693 C CA . ASP B 1 72 ? -13.364 -22.216 34.875 1.00 44.10 746 ASP B CA 1
ATOM 2694 C C . ASP B 1 72 ? -12.452 -21.508 33.895 1.00 42.88 746 ASP B C 1
ATOM 2695 O O . ASP B 1 72 ? -11.540 -22.100 33.317 1.00 41.05 746 ASP B O 1
ATOM 2700 N N . ASN B 1 73 ? -12.691 -20.216 33.729 1.00 41.81 747 ASN B N 1
ATOM 2701 C CA . ASN B 1 73 ? -11.884 -19.423 32.815 1.00 40.64 747 ASN B CA 1
ATOM 2702 C C . ASN B 1 73 ? -11.918 -17.962 33.261 1.00 38.49 747 ASN B C 1
ATOM 2703 O O . ASN B 1 73 ? -12.952 -17.444 33.689 1.00 38.60 747 ASN B O 1
ATOM 2708 N N . PRO B 1 74 ? -10.778 -17.281 33.176 1.00 35.67 748 PRO B N 1
ATOM 2709 C CA . PRO B 1 74 ? -10.690 -15.887 33.575 1.00 35.73 748 PRO B CA 1
ATOM 2710 C C . PRO B 1 74 ? -11.614 -14.952 32.824 1.00 36.55 748 PRO B C 1
ATOM 2711 O O . PRO B 1 74 ? -11.820 -13.818 33.240 1.00 39.39 748 PRO B O 1
ATOM 2715 N N . HIS B 1 75 ? -12.194 -15.408 31.728 1.00 35.95 749 HIS B N 1
ATOM 2716 C CA . HIS B 1 75 ? -13.065 -14.520 30.983 1.00 34.36 749 HIS B CA 1
ATOM 2717 C C 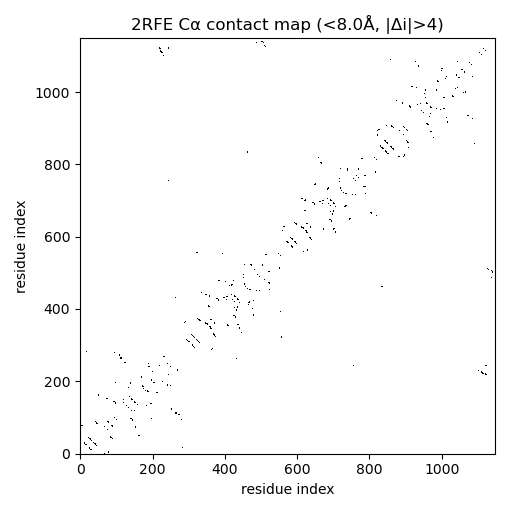. HIS B 1 75 ? -14.501 -14.973 30.877 1.00 34.97 749 HIS B C 1
ATOM 2718 O O . HIS B 1 75 ? -15.214 -14.604 29.952 1.00 37.11 749 HIS B O 1
ATOM 2725 N N . VAL B 1 76 ? -14.933 -15.772 31.833 1.00 33.83 750 VAL B N 1
ATOM 2726 C CA . VAL B 1 76 ? -16.300 -16.232 31.831 1.00 33.20 750 VAL B CA 1
ATOM 2727 C C . VAL B 1 76 ? -16.655 -16.352 33.292 1.00 35.27 750 VAL B C 1
ATOM 2728 O O . VAL B 1 76 ? -16.001 -17.069 34.034 1.00 37.48 750 VAL B O 1
ATOM 2732 N N . CYS B 1 77 ? -17.670 -15.619 33.713 1.00 38.19 751 CYS B N 1
ATOM 2733 C CA . CYS B 1 77 ? -18.097 -15.638 35.102 1.00 42.91 751 CYS B CA 1
ATOM 2734 C C . CYS B 1 77 ? -18.570 -17.006 35.512 1.00 44.27 751 CYS B C 1
ATOM 2735 O O . CYS B 1 77 ? -19.297 -17.660 34.772 1.00 46.46 751 CYS B O 1
ATOM 2738 N N . ARG B 1 78 ? -18.171 -17.437 36.701 1.00 45.83 752 ARG B N 1
ATOM 2739 C CA . ARG B 1 78 ? -18.569 -18.746 37.183 1.00 47.93 752 ARG B CA 1
ATOM 2740 C C . ARG B 1 78 ? -19.542 -18.651 38.350 1.00 47.59 752 ARG B C 1
ATOM 2741 O O . ARG B 1 78 ? -19.455 -17.733 39.162 1.00 47.26 752 ARG B O 1
ATOM 2749 N N . LEU B 1 79 ? -20.472 -19.597 38.430 1.00 47.91 753 LEU B N 1
ATOM 2750 C CA . LEU B 1 79 ? -21.447 -19.607 39.519 1.00 48.50 753 LEU B CA 1
ATOM 2751 C C . LEU B 1 79 ? -20.740 -20.103 40.775 1.00 49.31 753 LEU B C 1
ATOM 2752 O O . LEU B 1 79 ? -20.081 -21.148 40.752 1.00 49.70 753 LEU B O 1
ATOM 2757 N N . LEU B 1 80 ? -20.859 -19.347 41.862 1.00 49.26 754 LEU B N 1
ATOM 2758 C CA . LEU B 1 80 ? -20.220 -19.724 43.119 1.00 48.57 754 LEU B CA 1
ATOM 2759 C C . LEU B 1 80 ? -21.128 -20.577 43.978 1.00 48.63 754 LEU B C 1
ATOM 2760 O O . LEU B 1 80 ? -20.703 -21.566 44.552 1.00 50.16 754 LEU B O 1
ATOM 2765 N N . GLY B 1 81 ? -22.383 -20.185 44.082 1.00 48.88 755 GLY B N 1
ATOM 2766 C CA . GLY B 1 81 ? -23.296 -20.951 44.896 1.00 49.99 755 GLY B CA 1
ATOM 2767 C C . GLY B 1 81 ? -24.727 -20.694 44.504 1.00 51.29 755 GLY B C 1
ATOM 2768 O O . GLY B 1 81 ? -25.037 -19.653 43.941 1.00 52.93 755 GLY B O 1
ATOM 2769 N N . ILE B 1 82 ? -25.597 -21.648 44.801 1.00 52.05 756 ILE B N 1
ATOM 2770 C CA . ILE B 1 82 ? -27.007 -21.534 44.478 1.00 53.05 756 ILE B CA 1
ATOM 2771 C C . ILE B 1 82 ? -27.762 -21.719 45.782 1.00 54.10 756 ILE B C 1
ATOM 2772 O O . ILE B 1 82 ? -27.167 -22.092 46.785 1.00 53.80 756 ILE B O 1
ATOM 2777 N N . CYS B 1 83 ? -29.062 -21.455 45.774 1.00 56.04 757 CYS B N 1
ATOM 2778 C CA . CYS B 1 83 ? -29.875 -21.618 46.969 1.00 58.44 757 CYS B CA 1
ATOM 2779 C C . CYS B 1 83 ? -31.344 -21.755 46.611 1.00 61.05 757 CYS B C 1
ATOM 2780 O O . CYS B 1 83 ? -32.042 -20.765 46.355 1.00 61.90 757 CYS B O 1
ATOM 2783 N N . LEU B 1 84 ? -31.804 -23.001 46.609 1.00 63.55 758 LEU B N 1
ATOM 2784 C CA . LEU B 1 84 ? -33.182 -23.317 46.274 1.00 66.01 758 LEU B CA 1
ATOM 2785 C C . LEU B 1 84 ? -34.111 -23.331 47.471 1.00 67.41 758 LEU B C 1
ATOM 2786 O O . LEU B 1 84 ? -34.136 -24.288 48.241 1.00 69.30 758 LEU B O 1
ATOM 2791 N N . THR B 1 85 ? -34.866 -22.256 47.628 1.00 68.29 759 THR B N 1
ATOM 2792 C CA . THR B 1 85 ? -35.844 -22.157 48.693 1.00 68.87 759 THR B CA 1
ATOM 2793 C C . THR B 1 85 ? -37.120 -22.157 47.858 1.00 68.85 759 THR B C 1
ATOM 2794 O O . THR B 1 85 ? -37.257 -22.982 46.951 1.00 68.19 759 THR B O 1
ATOM 2798 N N . SER B 1 86 ? -38.049 -21.250 48.130 1.00 69.28 760 SER B N 1
ATOM 2799 C CA . SER B 1 86 ? -39.258 -21.210 47.320 1.00 69.63 760 SER B CA 1
ATOM 2800 C C . SER B 1 86 ? -38.850 -20.493 46.036 1.00 69.41 760 SER B C 1
ATOM 2801 O O . SER B 1 86 ? -39.593 -20.455 45.054 1.00 69.34 760 SER B O 1
ATOM 2804 N N . THR B 1 87 ? -37.639 -19.945 46.063 1.00 68.92 761 THR B N 1
ATOM 2805 C CA . THR B 1 87 ? -37.069 -19.223 44.936 1.00 68.37 761 THR B CA 1
ATOM 2806 C C . THR B 1 87 ? -35.770 -19.903 44.537 1.00 66.94 761 THR B C 1
ATOM 2807 O O . THR B 1 87 ? -35.493 -21.034 44.938 1.00 67.99 761 THR B O 1
ATOM 2811 N N . VAL B 1 88 ? -34.983 -19.201 43.737 1.00 63.99 762 VAL B N 1
ATOM 2812 C CA . VAL B 1 88 ? -33.698 -19.695 43.301 1.00 61.20 762 VAL B CA 1
ATOM 2813 C C . VAL B 1 88 ? -32.808 -18.486 43.310 1.00 60.52 762 VAL B C 1
ATOM 2814 O O . VAL B 1 88 ? -33.051 -17.524 42.585 1.00 60.75 762 VAL B O 1
ATOM 2818 N N . GLN B 1 89 ? -31.792 -18.516 44.159 1.00 59.04 763 GLN B N 1
ATOM 2819 C CA . GLN B 1 89 ? -30.871 -17.406 44.241 1.00 57.00 763 GLN B CA 1
ATOM 2820 C C . GLN B 1 89 ? -29.506 -17.892 43.784 1.00 56.16 763 GLN B C 1
ATOM 2821 O O . GLN B 1 89 ? -29.042 -18.937 44.222 1.00 56.22 763 GLN B O 1
ATOM 2827 N N . LEU B 1 90 ? -28.892 -17.158 42.861 1.00 54.86 764 LEU B N 1
ATOM 2828 C CA . LEU B 1 90 ? -27.572 -17.508 42.371 1.00 53.34 764 LEU B CA 1
ATOM 2829 C C . LEU B 1 90 ? -26.606 -16.553 43.053 1.00 53.13 764 LEU B C 1
ATOM 2830 O O . LEU B 1 90 ? -26.979 -15.441 43.422 1.00 53.36 764 LEU B O 1
ATOM 2835 N N . ILE B 1 91 ? -25.363 -16.976 43.229 1.00 52.89 765 ILE B N 1
ATOM 2836 C CA . ILE B 1 91 ? -24.397 -16.124 43.895 1.00 52.31 765 ILE B CA 1
ATOM 2837 C C . ILE B 1 91 ? -23.064 -16.125 43.180 1.00 52.44 765 ILE B C 1
ATOM 2838 O O . ILE B 1 91 ? -22.400 -17.151 43.069 1.00 52.29 765 ILE B O 1
ATOM 2843 N N . THR B 1 92 ? -22.677 -14.963 42.679 1.00 52.90 766 THR B N 1
ATOM 2844 C CA . THR B 1 92 ? -21.425 -14.867 41.967 1.00 54.71 766 THR B CA 1
ATOM 2845 C C . THR B 1 92 ? -20.567 -13.728 42.447 1.00 54.48 766 THR B C 1
ATOM 2846 O O . THR B 1 92 ? -21.003 -12.848 43.191 1.00 53.24 766 THR B O 1
ATOM 2850 N N . GLN B 1 93 ? -19.327 -13.759 41.994 1.00 55.51 767 GLN B N 1
ATOM 2851 C CA . GLN B 1 93 ? -18.389 -12.732 42.350 1.00 57.47 767 GLN B CA 1
ATOM 2852 C C . GLN B 1 93 ? -18.950 -11.440 41.827 1.00 57.51 767 GLN B C 1
ATOM 2853 O O . GLN B 1 93 ? -19.354 -11.349 40.671 1.00 59.62 767 GLN B O 1
ATOM 2859 N N . LEU B 1 94 ? -18.991 -10.447 42.695 1.00 56.87 768 LEU B N 1
ATOM 2860 C CA . LEU B 1 94 ? -19.484 -9.143 42.326 1.00 55.56 768 LEU B CA 1
ATOM 2861 C C . LEU B 1 94 ? -18.513 -8.492 41.355 1.00 54.02 768 LEU B C 1
ATOM 2862 O O . LEU B 1 94 ? -17.302 -8.609 41.519 1.00 52.72 768 LEU B O 1
ATOM 2867 N N . MET B 1 95 ? -19.041 -7.826 40.334 1.00 53.98 769 MET B N 1
ATOM 2868 C CA . MET B 1 95 ? -18.189 -7.143 39.364 1.00 55.05 769 MET B CA 1
ATOM 2869 C C . MET B 1 95 ? -18.328 -5.643 39.578 1.00 54.45 769 MET B C 1
ATOM 2870 O O . MET B 1 95 ? -19.310 -5.032 39.183 1.00 54.67 769 MET B O 1
ATOM 2875 N N . PRO B 1 96 ? -17.316 -5.036 40.198 1.00 53.85 770 PRO B N 1
ATOM 2876 C CA . PRO B 1 96 ? -17.252 -3.609 40.514 1.00 52.19 770 PRO B CA 1
ATOM 2877 C C . PRO B 1 96 ? -17.771 -2.654 39.450 1.00 50.25 770 PRO B C 1
ATOM 2878 O O . PRO B 1 96 ? -18.817 -2.032 39.620 1.00 48.74 770 PRO B O 1
ATOM 2882 N N . PHE B 1 97 ? -17.027 -2.556 38.353 1.00 48.30 771 PHE B N 1
ATOM 2883 C CA . PHE B 1 97 ? -17.328 -1.649 37.258 1.00 47.18 771 PHE B CA 1
ATOM 2884 C C . PHE B 1 97 ? -18.551 -1.889 36.382 1.00 46.78 771 PHE B C 1
ATOM 2885 O O . PHE B 1 97 ? -18.730 -1.175 35.401 1.00 48.31 771 PHE B O 1
ATOM 2893 N N . GLY B 1 98 ? -19.391 -2.864 36.701 1.00 44.57 772 GLY B N 1
ATOM 2894 C CA . GLY B 1 98 ? -20.542 -3.110 35.849 1.00 43.35 772 GLY B CA 1
ATOM 2895 C C . GLY B 1 98 ? -20.215 -3.651 34.448 1.00 43.45 772 GLY B C 1
ATOM 2896 O O . GLY B 1 98 ? -19.080 -4.083 34.175 1.00 42.88 772 GLY B O 1
ATOM 2897 N N . CYS B 1 99 ? -21.208 -3.603 33.552 1.00 41.94 773 CYS B N 1
ATOM 2898 C CA . CYS B 1 99 ? -21.072 -4.113 32.182 1.00 39.80 773 CYS B CA 1
ATOM 2899 C C . CYS B 1 99 ? -20.277 -3.237 31.235 1.00 37.38 773 CYS B C 1
ATOM 2900 O O . CYS B 1 99 ? -20.310 -2.013 31.331 1.00 36.99 773 CYS B O 1
ATOM 2903 N N . LEU B 1 100 ? -19.596 -3.890 30.298 1.00 35.45 774 LEU B N 1
ATOM 2904 C CA . LEU B 1 100 ? -18.758 -3.225 29.300 1.00 35.35 774 LEU B CA 1
ATOM 2905 C C . LEU B 1 100 ? -19.518 -2.305 28.353 1.00 36.23 774 LEU B C 1
ATOM 2906 O O . LEU B 1 100 ? -18.915 -1.454 27.700 1.00 35.19 774 LEU B O 1
ATOM 2911 N N . LEU B 1 101 ? -20.831 -2.493 28.255 1.00 37.05 775 LEU B N 1
ATOM 2912 C CA . LEU B 1 101 ? -21.634 -1.655 27.381 1.00 37.57 775 LEU B CA 1
ATOM 2913 C C . LEU B 1 101 ? -21.642 -0.278 27.970 1.00 38.48 775 LEU B C 1
ATOM 2914 O O . LEU B 1 101 ? -21.060 0.634 27.402 1.00 39.35 775 LEU B O 1
ATOM 2919 N N . ASP B 1 102 ? -22.314 -0.133 29.106 1.00 38.91 776 ASP B N 1
ATOM 2920 C CA . ASP B 1 102 ? -22.364 1.140 29.802 1.00 41.08 776 ASP B CA 1
ATOM 2921 C C . ASP B 1 102 ? -20.956 1.732 29.894 1.00 41.27 776 ASP B C 1
ATOM 2922 O O . ASP B 1 102 ? -20.718 2.883 29.528 1.00 41.76 776 ASP B O 1
ATOM 2927 N N . TYR B 1 103 ? -20.020 0.930 30.383 1.00 40.93 777 TYR B N 1
ATOM 2928 C CA . TYR B 1 103 ? -18.643 1.365 30.543 1.00 39.90 777 TYR B CA 1
ATOM 2929 C C . TYR B 1 103 ? -18.062 2.116 29.344 1.00 40.44 777 TYR B C 1
ATOM 2930 O O . TYR B 1 103 ? -17.588 3.234 29.493 1.00 39.34 777 TYR B O 1
ATOM 2939 N N . VAL B 1 104 ? -18.085 1.495 28.166 1.00 42.58 778 VAL B N 1
ATOM 2940 C CA . VAL B 1 104 ? -17.531 2.113 26.957 1.00 44.76 778 VAL B CA 1
ATOM 2941 C C . VAL B 1 104 ? -18.303 3.337 26.513 1.00 46.81 778 VAL B C 1
ATOM 2942 O O . VAL B 1 104 ? -17.756 4.203 25.830 1.00 47.89 778 VAL B O 1
ATOM 2946 N N . ARG B 1 105 ? -19.580 3.406 26.863 1.00 48.16 779 ARG B N 1
ATOM 2947 C CA . ARG B 1 105 ? -20.366 4.560 26.460 1.00 50.80 779 ARG B CA 1
ATOM 2948 C C . ARG B 1 105 ? -19.957 5.715 27.352 1.00 52.42 779 ARG B C 1
ATOM 2949 O O . ARG B 1 105 ? -19.774 6.837 26.894 1.00 52.79 779 ARG B O 1
ATOM 2957 N N . GLU B 1 106 ? -19.781 5.414 28.630 1.00 54.33 780 GLU B N 1
ATOM 2958 C CA . GLU B 1 106 ? -19.413 6.412 29.610 1.00 55.63 780 GLU B CA 1
ATOM 2959 C C . GLU B 1 106 ? -17.960 6.844 29.550 1.00 55.12 780 GLU B C 1
ATOM 2960 O O . GLU B 1 106 ? -17.524 7.618 30.390 1.00 55.31 780 GLU B O 1
ATOM 2966 N N . HIS B 1 107 ? -17.212 6.356 28.566 1.00 55.04 781 HIS B N 1
ATOM 2967 C CA . HIS B 1 107 ? -15.796 6.704 28.434 1.00 55.40 781 HIS B CA 1
ATOM 2968 C C . HIS B 1 107 ? -15.363 6.802 26.986 1.00 55.79 781 HIS B C 1
ATOM 2969 O O . HIS B 1 107 ? -14.174 6.716 26.696 1.00 55.62 781 HIS B O 1
ATOM 2976 N N . LYS B 1 108 ? -16.323 6.970 26.082 1.00 56.82 782 LYS B N 1
ATOM 2977 C CA . LYS B 1 108 ? -16.026 7.065 24.656 1.00 58.08 782 LYS B CA 1
ATOM 2978 C C . LYS B 1 108 ? -14.752 7.862 24.455 1.00 59.54 782 LYS B C 1
ATOM 2979 O O . LYS B 1 108 ? -13.878 7.496 23.661 1.00 59.23 782 LYS B O 1
ATOM 2981 N N . ASP B 1 109 ? -14.649 8.947 25.215 1.00 61.91 783 ASP B N 1
ATOM 2982 C CA . ASP B 1 109 ? -13.507 9.851 25.140 1.00 63.53 783 ASP B CA 1
ATOM 2983 C C . ASP B 1 109 ? -12.326 9.453 26.038 1.00 62.85 783 ASP B C 1
ATOM 2984 O O . ASP B 1 109 ? -11.590 10.314 26.510 1.00 63.12 783 ASP B O 1
ATOM 2989 N N . ASN B 1 110 ? -12.122 8.161 26.258 1.00 61.87 784 ASN B N 1
ATOM 2990 C CA . ASN B 1 110 ? -11.031 7.731 27.125 1.00 61.81 784 ASN B CA 1
ATOM 2991 C C . ASN B 1 110 ? -10.493 6.359 26.764 1.00 60.21 784 ASN B C 1
ATOM 2992 O O . ASN B 1 110 ? -9.461 5.933 27.281 1.00 60.82 784 ASN B O 1
ATOM 2997 N N . ILE B 1 111 ? -11.193 5.670 25.878 1.00 56.87 785 ILE B N 1
ATOM 2998 C CA . ILE B 1 111 ? -10.809 4.329 25.500 1.00 52.89 785 ILE B CA 1
ATOM 2999 C C . ILE B 1 111 ? -9.978 4.331 24.241 1.00 52.26 785 ILE B C 1
ATOM 3000 O O . ILE B 1 111 ? -10.454 4.716 23.184 1.00 53.05 785 ILE B O 1
ATOM 3005 N N . GLY B 1 112 ? -8.724 3.911 24.371 1.00 51.66 786 GLY B N 1
ATOM 3006 C CA . GLY B 1 112 ? -7.816 3.874 23.235 1.00 50.66 786 GLY B CA 1
ATOM 3007 C C . GLY B 1 112 ? -7.881 2.579 22.449 1.00 50.29 786 GLY B C 1
ATOM 3008 O O . GLY B 1 112 ? -8.507 1.617 22.879 1.00 50.25 786 GLY B O 1
ATOM 3009 N N . SER B 1 113 ? -7.219 2.542 21.299 1.00 50.35 787 SER B N 1
ATOM 3010 C CA . SER B 1 113 ? -7.241 1.358 20.444 1.00 51.44 787 SER B CA 1
ATOM 3011 C C . SER B 1 113 ? -6.815 0.063 21.114 1.00 52.96 787 SER B C 1
ATOM 3012 O O . SER B 1 113 ? -7.267 -1.019 20.744 1.00 53.28 787 SER B O 1
ATOM 3015 N N . GLN B 1 114 ? -5.945 0.172 22.106 1.00 55.61 788 GLN B N 1
ATOM 3016 C CA . GLN B 1 114 ? -5.457 -1.003 22.804 1.00 56.86 788 GLN B CA 1
ATOM 3017 C C . GLN B 1 114 ? -6.492 -1.641 23.743 1.00 56.45 788 GLN B C 1
ATOM 3018 O O . GLN B 1 114 ? -6.593 -2.861 23.798 1.00 57.01 788 GLN B O 1
ATOM 3024 N N . TYR B 1 115 ? -7.271 -0.843 24.466 1.00 55.79 789 TYR B N 1
ATOM 3025 C CA . TYR B 1 115 ? -8.268 -1.420 25.359 1.00 57.19 789 TYR B CA 1
ATOM 3026 C C . TYR B 1 115 ? -9.391 -2.093 24.585 1.00 57.87 789 TYR B C 1
ATOM 3027 O O . TYR B 1 115 ? -10.031 -3.032 25.079 1.00 59.02 789 TYR B O 1
ATOM 3036 N N . LEU B 1 116 ? -9.632 -1.624 23.367 1.00 56.23 790 LEU B N 1
ATOM 3037 C CA . LEU B 1 116 ? -10.701 -2.192 22.563 1.00 54.78 790 LEU B CA 1
ATOM 3038 C C . LEU B 1 116 ? -10.288 -3.525 21.981 1.00 54.10 790 LEU B C 1
ATOM 3039 O O . LEU B 1 116 ? -11.004 -4.515 22.126 1.00 53.81 790 LEU B O 1
ATOM 3044 N N . LEU B 1 117 ? -9.135 -3.550 21.321 1.00 53.11 791 LEU B N 1
ATOM 3045 C CA . LEU B 1 117 ? -8.654 -4.790 20.734 1.00 53.52 791 LEU B CA 1
ATOM 3046 C C . LEU B 1 117 ? -8.440 -5.850 21.819 1.00 54.01 791 LEU B C 1
ATOM 3047 O O . LEU B 1 117 ? -8.640 -7.046 21.585 1.00 55.24 791 LEU B O 1
ATOM 3052 N N . ASN B 1 118 ? -8.053 -5.409 23.012 1.00 53.10 792 ASN B N 1
ATOM 3053 C CA . ASN B 1 118 ? -7.798 -6.329 24.113 1.00 51.37 792 ASN B CA 1
ATOM 3054 C C . ASN B 1 118 ? -9.079 -6.974 24.615 1.00 49.64 792 ASN B C 1
ATOM 3055 O O . ASN B 1 118 ? -9.120 -8.177 24.852 1.00 48.78 792 ASN B O 1
ATOM 3060 N N . TRP B 1 119 ? -10.126 -6.180 24.789 1.00 48.58 793 TRP B N 1
ATOM 3061 C CA . TRP B 1 119 ? -11.386 -6.745 25.243 1.00 47.93 793 TRP B CA 1
ATOM 3062 C C . TRP B 1 119 ? -11.892 -7.735 24.204 1.00 45.78 793 TRP B C 1
ATOM 3063 O O . TRP B 1 119 ? -12.541 -8.728 24.525 1.00 45.56 793 TRP B O 1
ATOM 3074 N N . CYS B 1 120 ? -11.605 -7.447 22.946 1.00 43.66 794 CYS B N 1
ATOM 3075 C CA . CYS B 1 120 ? -12.019 -8.330 21.875 1.00 42.30 794 CYS B CA 1
ATOM 3076 C C . CYS B 1 120 ? -11.381 -9.693 22.108 1.00 39.93 794 CYS B C 1
ATOM 3077 O O . CYS B 1 120 ? -12.071 -10.709 22.256 1.00 38.15 794 CYS B O 1
ATOM 3080 N N . VAL B 1 121 ? -10.055 -9.701 22.164 1.00 38.36 795 VAL B N 1
ATOM 3081 C CA . VAL B 1 121 ? -9.302 -10.929 22.391 1.00 36.21 795 VAL B CA 1
ATOM 3082 C C . VAL B 1 121 ? -9.850 -11.697 23.591 1.00 35.67 795 VAL B C 1
ATOM 3083 O O . VAL B 1 121 ? -10.150 -12.896 23.496 1.00 35.62 795 VAL B O 1
ATOM 3087 N N . GLN B 1 122 ? -9.988 -11.006 24.718 1.00 33.99 796 GLN B N 1
ATOM 3088 C CA . GLN B 1 122 ? -10.507 -11.638 25.921 1.00 32.40 796 GLN B CA 1
ATOM 3089 C C . GLN B 1 122 ? -11.861 -12.299 25.679 1.00 31.70 796 GLN B C 1
ATOM 3090 O O . GLN B 1 122 ? -12.025 -13.506 25.895 1.00 30.28 796 GLN B O 1
ATOM 3096 N N . ILE B 1 123 ? -12.825 -11.517 25.210 1.00 32.04 797 ILE B N 1
ATOM 3097 C CA . ILE B 1 123 ? -14.149 -12.069 24.954 1.00 32.30 797 ILE B CA 1
ATOM 3098 C C . ILE B 1 123 ? -14.037 -13.288 24.046 1.00 32.11 797 ILE B C 1
ATOM 3099 O O . ILE B 1 123 ? -14.714 -14.291 24.260 1.00 30.82 797 ILE B O 1
ATOM 3104 N N . ALA B 1 124 ? -13.161 -13.215 23.051 1.00 31.86 798 ALA B N 1
ATOM 3105 C CA . ALA B 1 124 ? -12.994 -14.336 22.156 1.00 33.98 798 ALA B CA 1
ATOM 3106 C C . ALA B 1 124 ? -12.554 -15.540 22.969 1.00 37.38 798 ALA B C 1
ATOM 3107 O O . ALA B 1 124 ? -13.142 -16.622 22.872 1.00 38.30 798 ALA B O 1
ATOM 3109 N N . GLU B 1 125 ? -11.522 -15.339 23.785 1.00 40.67 799 GLU B N 1
ATOM 3110 C CA . GLU B 1 125 ? -10.975 -16.400 24.626 1.00 42.74 799 GLU B CA 1
ATOM 3111 C C . GLU B 1 125 ? -12.096 -17.071 25.402 1.00 42.95 799 GLU B C 1
ATOM 3112 O O . GLU B 1 125 ? -12.289 -18.286 25.325 1.00 41.76 799 GLU B O 1
ATOM 3118 N N . GLY B 1 126 ? -12.831 -16.258 26.151 1.00 43.31 800 GLY B N 1
ATOM 3119 C CA . GLY B 1 126 ? -13.929 -16.772 26.944 1.00 45.37 800 GLY B CA 1
ATOM 3120 C C . GLY B 1 126 ? -14.897 -17.630 26.155 1.00 46.63 800 GLY B C 1
ATOM 3121 O O . GLY B 1 126 ? -15.253 -18.730 26.585 1.00 47.19 800 GLY B O 1
ATOM 3122 N N . MET B 1 127 ? -15.333 -17.128 25.001 1.00 47.30 801 MET B N 1
ATOM 3123 C CA . MET B 1 127 ? -16.273 -17.860 24.159 1.00 46.60 801 MET B CA 1
ATOM 3124 C C . MET B 1 127 ? -15.617 -19.143 23.678 1.00 46.82 801 MET B C 1
ATOM 3125 O O . MET B 1 127 ? -16.244 -20.210 23.649 1.00 46.28 801 MET B O 1
ATOM 3130 N N . ASN B 1 128 ? -14.344 -19.040 23.304 1.00 45.80 802 ASN B N 1
ATOM 3131 C CA . ASN B 1 128 ? -13.640 -20.207 22.815 1.00 45.81 802 ASN B CA 1
ATOM 3132 C C . ASN B 1 128 ? -13.508 -21.281 23.885 1.00 46.60 802 ASN B C 1
ATOM 3133 O O . ASN B 1 128 ? -13.381 -22.465 23.575 1.00 45.92 802 ASN B O 1
ATOM 3138 N N . TYR B 1 129 ? -13.529 -20.866 25.149 1.00 47.20 803 TYR B N 1
ATOM 3139 C CA . TYR B 1 129 ? -13.458 -21.815 26.254 1.00 45.99 803 TYR B CA 1
ATOM 3140 C C . TYR B 1 129 ? -14.816 -22.530 26.286 1.00 45.24 803 TYR B C 1
ATOM 3141 O O . TYR B 1 129 ? -14.888 -23.750 26.363 1.00 44.59 803 TYR B O 1
ATOM 3150 N N . LEU B 1 130 ? -15.891 -21.755 26.210 1.00 45.45 804 LEU B N 1
ATOM 3151 C CA . LEU B 1 130 ? -17.231 -22.316 26.226 1.00 46.63 804 LEU B CA 1
ATOM 3152 C C . LEU B 1 130 ? -17.459 -23.284 25.076 1.00 47.49 804 LEU B C 1
ATOM 3153 O O . LEU B 1 130 ? -18.191 -24.264 25.220 1.00 47.05 804 LEU B O 1
ATOM 3158 N N . GLU B 1 131 ? -16.841 -23.013 23.931 1.00 48.22 805 GLU B N 1
ATOM 3159 C CA . GLU B 1 131 ? -17.014 -23.898 22.791 1.00 49.37 805 GLU B CA 1
ATOM 3160 C C . GLU B 1 131 ? -16.311 -25.215 23.088 1.00 50.11 805 GLU B C 1
ATOM 3161 O O . GLU B 1 131 ? -16.914 -26.277 22.967 1.00 50.16 805 GLU B O 1
ATOM 3167 N N . ASP B 1 132 ? -15.040 -25.135 23.490 1.00 51.34 806 ASP B N 1
ATOM 3168 C CA . ASP B 1 132 ? -14.232 -26.312 23.834 1.00 51.30 806 ASP B CA 1
ATOM 3169 C C . ASP B 1 132 ? -14.974 -27.212 24.808 1.00 51.79 806 ASP B C 1
ATOM 3170 O O . ASP B 1 132 ? -14.695 -28.402 24.897 1.00 52.99 806 ASP B O 1
ATOM 3175 N N . ARG B 1 133 ? -15.902 -26.634 25.558 1.00 51.70 807 ARG B N 1
ATOM 3176 C CA . ARG B 1 133 ? -16.658 -27.408 26.514 1.00 52.44 807 ARG B CA 1
ATOM 3177 C C . ARG B 1 133 ? -18.037 -27.721 25.967 1.00 54.01 807 ARG B C 1
ATOM 3178 O O . ARG B 1 133 ? -18.944 -28.103 26.710 1.00 54.97 807 ARG B O 1
ATOM 3186 N N . ARG B 1 134 ? -18.173 -27.578 24.652 1.00 54.50 808 ARG B N 1
ATOM 3187 C CA . ARG B 1 134 ? -19.428 -27.845 23.953 1.00 54.65 808 ARG B CA 1
ATOM 3188 C C . ARG B 1 134 ? -20.612 -27.104 24.575 1.00 53.78 808 ARG B C 1
ATOM 3189 O O . ARG B 1 134 ? -21.688 -27.671 24.760 1.00 53.96 808 ARG B O 1
ATOM 3191 N N . LEU B 1 135 ? -20.399 -25.830 24.892 1.00 52.87 809 LEU B N 1
ATOM 3192 C CA . LEU B 1 135 ? -21.438 -24.994 25.480 1.00 52.18 809 LEU B CA 1
ATOM 3193 C C . LEU B 1 135 ? -21.707 -23.774 24.620 1.00 51.82 809 LEU B C 1
ATOM 3194 O O . LEU B 1 135 ? -20.786 -23.088 24.190 1.00 52.09 809 LEU B O 1
ATOM 3199 N N . VAL B 1 136 ? -22.979 -23.495 24.384 1.00 51.15 810 VAL B N 1
ATOM 3200 C CA . VAL B 1 136 ? -23.355 -22.353 23.563 1.00 50.03 810 VAL B CA 1
ATOM 3201 C C . VAL B 1 136 ? -23.943 -21.297 24.473 1.00 50.14 810 VAL B C 1
ATOM 3202 O O . VAL B 1 136 ? -24.850 -21.586 25.244 1.00 51.75 810 VAL B O 1
ATOM 3206 N N . HIS B 1 137 ? -23.440 -20.071 24.380 1.00 49.38 811 HIS B N 1
ATOM 3207 C CA . HIS B 1 137 ? -23.934 -19.011 25.241 1.00 48.77 811 HIS B CA 1
ATOM 3208 C C . HIS B 1 137 ? -25.334 -18.575 24.896 1.00 48.76 811 HIS B C 1
ATOM 3209 O O . HIS B 1 137 ? -26.206 -18.572 25.763 1.00 48.76 811 HIS B O 1
ATOM 3216 N N . ARG B 1 138 ? -25.541 -18.180 23.645 1.00 49.49 812 ARG B N 1
ATOM 3217 C CA . ARG B 1 138 ? -26.865 -17.765 23.171 1.00 51.21 812 ARG B CA 1
ATOM 3218 C C . ARG B 1 138 ? -27.282 -16.328 23.434 1.00 50.25 812 ARG B C 1
ATOM 3219 O O . ARG B 1 138 ? -28.304 -15.888 22.909 1.00 50.96 812 ARG B O 1
ATOM 3227 N N . ASP B 1 139 ? -26.539 -15.608 24.267 1.00 48.03 813 ASP B N 1
ATOM 3228 C CA . ASP B 1 139 ? -26.917 -14.234 24.554 1.00 44.30 813 ASP B CA 1
ATOM 3229 C C . ASP B 1 139 ? -25.744 -13.312 24.741 1.00 41.73 813 ASP B C 1
ATOM 3230 O O . ASP B 1 139 ? -25.824 -12.310 25.447 1.00 40.42 813 ASP B O 1
ATOM 3235 N N . LEU B 1 140 ? -24.644 -13.661 24.095 1.00 39.14 814 LEU B N 1
ATOM 3236 C CA . LEU B 1 140 ? -23.461 -12.837 24.167 1.00 37.37 814 LEU B CA 1
ATOM 3237 C C . LEU B 1 140 ? -23.820 -11.446 23.643 1.00 38.86 814 LEU B C 1
ATOM 3238 O O . LEU B 1 140 ? -24.581 -11.310 22.683 1.00 38.27 814 LEU B O 1
ATOM 3243 N N . ALA B 1 141 ? -23.255 -10.416 24.267 1.00 40.57 815 ALA B N 1
ATOM 3244 C CA . ALA B 1 141 ? -23.533 -9.031 23.898 1.00 41.07 815 ALA B CA 1
ATOM 3245 C C . ALA B 1 141 ? -22.864 -8.098 24.910 1.00 41.79 815 ALA B C 1
ATOM 3246 O O . ALA B 1 141 ? -22.765 -8.414 26.094 1.00 42.23 815 ALA B O 1
ATOM 3248 N N . ALA B 1 142 ? -22.412 -6.944 24.440 1.00 41.89 816 ALA B N 1
ATOM 3249 C CA . ALA B 1 142 ? -21.767 -5.973 25.306 1.00 42.62 816 ALA B CA 1
ATOM 3250 C C . ALA B 1 142 ? -22.479 -5.812 26.663 1.00 42.95 816 ALA B C 1
ATOM 3251 O O . ALA B 1 142 ? -21.826 -5.567 27.673 1.00 44.99 816 ALA B O 1
ATOM 3253 N N . ARG B 1 143 ? -23.801 -5.945 26.709 1.00 42.51 817 ARG B N 1
ATOM 3254 C CA . ARG B 1 143 ? -24.487 -5.796 27.988 1.00 42.49 817 ARG B CA 1
ATOM 3255 C C . ARG B 1 143 ? -24.327 -7.032 28.846 1.00 42.59 817 ARG B C 1
ATOM 3256 O O . ARG B 1 143 ? -24.884 -7.117 29.941 1.00 43.45 817 ARG B O 1
ATOM 3264 N N . ASN B 1 144 ? -23.578 -8.000 28.337 1.00 41.50 818 ASN B N 1
ATOM 3265 C CA . ASN B 1 144 ? -23.375 -9.241 29.052 1.00 40.77 818 ASN B CA 1
ATOM 3266 C C . ASN B 1 144 ? -21.895 -9.559 29.227 1.00 41.40 818 ASN B C 1
ATOM 3267 O O . ASN B 1 144 ? -21.486 -10.714 29.367 1.00 42.95 818 ASN B O 1
ATOM 3272 N N . VAL B 1 145 ? -21.092 -8.510 29.204 1.00 39.24 819 VAL B N 1
ATOM 3273 C CA . VAL B 1 145 ? -19.676 -8.642 29.427 1.00 38.12 819 VAL B CA 1
ATOM 3274 C C . VAL B 1 145 ? -19.446 -7.716 30.601 1.00 39.59 819 VAL B C 1
ATOM 3275 O O . VAL B 1 145 ? -19.787 -6.541 30.527 1.00 41.86 819 VAL B O 1
ATOM 3279 N N . LEU B 1 146 ? -18.913 -8.250 31.698 1.00 38.70 820 LEU B N 1
ATOM 3280 C CA . LEU B 1 146 ? -18.692 -7.443 32.900 1.00 36.73 820 LEU B CA 1
ATOM 3281 C C . LEU B 1 146 ? -17.248 -7.033 33.052 1.00 37.07 820 LEU B C 1
ATOM 3282 O O . LEU B 1 146 ? -16.340 -7.734 32.590 1.00 38.49 820 LEU B O 1
ATOM 3287 N N . VAL B 1 147 ? -17.033 -5.893 33.700 1.00 37.11 821 VAL B N 1
ATOM 3288 C CA . VAL B 1 147 ? -15.680 -5.394 33.902 1.00 36.46 821 VAL B CA 1
ATOM 3289 C C . VAL B 1 147 ? -15.186 -5.648 35.317 1.00 35.52 821 VAL B C 1
ATOM 3290 O O . VAL B 1 147 ? -15.799 -5.189 36.282 1.00 35.26 821 VAL B O 1
ATOM 3294 N N . LYS B 1 148 ? -14.095 -6.402 35.437 1.00 35.55 822 LYS B N 1
ATOM 3295 C CA . LYS B 1 148 ? -13.499 -6.671 36.741 1.00 35.31 822 LYS B CA 1
ATOM 3296 C C . LYS B 1 148 ? -12.606 -5.459 36.875 1.00 36.50 822 LYS B C 1
ATOM 3297 O O . LYS B 1 148 ? -12.606 -4.784 37.898 1.00 38.29 822 LYS B O 1
ATOM 3299 N N . THR B 1 149 ? -11.868 -5.178 35.803 1.00 36.30 823 THR B N 1
ATOM 3300 C CA . THR B 1 149 ? -10.974 -4.033 35.734 1.00 36.65 823 THR B CA 1
ATOM 3301 C C . THR B 1 149 ? -10.867 -3.614 34.270 1.00 38.17 823 THR B C 1
ATOM 3302 O O . THR B 1 149 ? -11.128 -4.404 33.371 1.00 38.87 823 THR B O 1
ATOM 3306 N N . PRO B 1 150 ? -10.475 -2.363 34.010 1.00 39.37 824 PRO B N 1
ATOM 3307 C CA . PRO B 1 150 ? -10.350 -1.914 32.622 1.00 39.33 824 PRO B CA 1
ATOM 3308 C C . PRO B 1 150 ? -9.513 -2.857 31.760 1.00 40.21 824 PRO B C 1
ATOM 3309 O O . PRO B 1 150 ? -9.607 -2.821 30.543 1.00 41.28 824 PRO B O 1
ATOM 3313 N N . GLN B 1 151 ? -8.689 -3.698 32.378 1.00 41.64 825 GLN B N 1
ATOM 3314 C CA . GLN B 1 151 ? -7.863 -4.632 31.605 1.00 42.93 825 GLN B CA 1
ATOM 3315 C C . GLN B 1 151 ? -8.331 -6.072 31.775 1.00 41.13 825 GLN B C 1
ATOM 3316 O O . GLN B 1 151 ? -7.619 -6.997 31.418 1.00 41.51 825 GLN B O 1
ATOM 3322 N N . HIS B 1 152 ? -9.512 -6.279 32.330 1.00 38.74 826 HIS B N 1
ATOM 3323 C CA . HIS B 1 152 ? -9.978 -7.638 32.511 1.00 37.91 826 HIS B CA 1
ATOM 3324 C C . HIS B 1 152 ? -11.491 -7.692 32.496 1.00 38.33 826 HIS B C 1
ATOM 3325 O O . HIS B 1 152 ? -12.151 -7.242 33.435 1.00 38.71 826 HIS B O 1
ATOM 3332 N N . VAL B 1 153 ? -12.037 -8.252 31.419 1.00 38.18 827 VAL B N 1
ATOM 3333 C CA . VAL B 1 153 ? -13.488 -8.385 31.262 1.00 35.56 827 VAL B CA 1
ATOM 3334 C C . VAL B 1 153 ? -13.858 -9.853 31.223 1.00 33.73 827 VAL B C 1
ATOM 3335 O O . VAL B 1 153 ? -13.012 -10.717 30.992 1.00 33.27 827 VAL B O 1
ATOM 3339 N N . LYS B 1 154 ? -15.123 -10.136 31.457 1.00 32.68 828 LYS B N 1
ATOM 3340 C CA . LYS B 1 154 ? -15.566 -11.508 31.412 1.00 34.76 828 LYS B CA 1
ATOM 3341 C C . LYS B 1 154 ? -17.048 -11.658 31.048 1.00 35.09 828 LYS B C 1
ATOM 3342 O O . LYS B 1 154 ? -17.922 -10.938 31.535 1.00 33.72 828 LYS B O 1
ATOM 3348 N N . ILE B 1 155 ? -17.304 -12.597 30.150 1.00 35.44 829 ILE B N 1
ATOM 3349 C CA . ILE B 1 155 ? -18.637 -12.881 29.664 1.00 36.28 829 ILE B CA 1
ATOM 3350 C C . ILE B 1 155 ? -19.471 -13.363 30.835 1.00 38.54 829 ILE B C 1
ATOM 3351 O O . ILE B 1 155 ? -18.958 -14.075 31.671 1.00 39.77 829 ILE B O 1
ATOM 3356 N N . THR B 1 156 ? -20.741 -12.968 30.916 1.00 41.79 830 THR B N 1
ATOM 3357 C CA . THR B 1 156 ? -21.588 -13.395 32.034 1.00 45.27 830 THR B CA 1
ATOM 3358 C C . THR B 1 156 ? -22.933 -13.912 31.610 1.00 47.40 830 THR B C 1
ATOM 3359 O O . THR B 1 156 ? -23.257 -13.930 30.432 1.00 47.69 830 THR B O 1
ATOM 3363 N N . ASP B 1 157 ? -23.718 -14.304 32.607 1.00 50.22 831 ASP B N 1
ATOM 3364 C CA . ASP B 1 157 ? -25.059 -14.814 32.400 1.00 53.78 831 ASP B CA 1
ATOM 3365 C C . ASP B 1 157 ? -25.157 -16.174 31.724 1.00 55.33 831 ASP B C 1
ATOM 3366 O O . ASP B 1 157 ? -26.262 -16.642 31.431 1.00 55.52 831 ASP B O 1
ATOM 3371 N N . PHE B 1 158 ? -24.026 -16.821 31.472 1.00 56.87 832 PHE B N 1
ATOM 3372 C CA . PHE B 1 158 ? -24.087 -18.127 30.834 1.00 58.71 832 PHE B CA 1
ATOM 3373 C C . PHE B 1 158 ? -24.998 -19.094 31.606 1.00 59.53 832 PHE B C 1
ATOM 3374 O O . PHE B 1 158 ? -24.837 -19.287 32.815 1.00 60.57 832 PHE B O 1
ATOM 3382 N N . GLY B 1 159 ? -25.954 -19.695 30.906 1.00 58.81 833 GLY B N 1
ATOM 3383 C CA . GLY B 1 159 ? -26.840 -20.640 31.553 1.00 58.55 833 GLY B CA 1
ATOM 3384 C C . GLY B 1 159 ? -28.064 -20.066 32.236 1.00 58.86 833 GLY B C 1
ATOM 3385 O O . GLY B 1 159 ? -28.956 -20.820 32.627 1.00 59.16 833 GLY B O 1
ATOM 3386 N N . LEU B 1 160 ? -28.125 -18.747 32.386 1.00 58.75 834 LEU B N 1
ATOM 3387 C CA . LEU B 1 160 ? -29.277 -18.122 33.034 1.00 59.09 834 LEU B CA 1
ATOM 3388 C C . LEU B 1 160 ? -30.551 -18.355 32.227 1.00 59.07 834 LEU B C 1
ATOM 3389 O O . LEU B 1 160 ? -31.591 -18.723 32.775 1.00 58.33 834 LEU B O 1
ATOM 3394 N N . ALA B 1 161 ? -30.456 -18.138 30.919 1.00 59.89 835 ALA B N 1
ATOM 3395 C CA . ALA B 1 161 ? -31.591 -18.313 30.024 1.00 60.86 835 ALA B CA 1
ATOM 3396 C C . ALA B 1 161 ? -32.205 -19.673 30.275 1.00 62.01 835 ALA B C 1
ATOM 3397 O O . ALA B 1 161 ? -33.267 -19.787 30.885 1.00 60.80 835 ALA B O 1
ATOM 3399 N N . LYS B 1 162 ? -31.503 -20.700 29.809 1.00 64.27 836 LYS B N 1
ATOM 3400 C CA . LYS B 1 162 ? -31.939 -22.085 29.940 1.00 66.30 836 LYS B CA 1
ATOM 3401 C C . LYS B 1 162 ? -32.496 -22.418 31.313 1.00 66.62 836 LYS B C 1
ATOM 3402 O O . LYS B 1 162 ? -33.401 -23.237 31.445 1.00 66.01 836 LYS B O 1
ATOM 3408 N N . LEU B 1 163 ? -31.958 -21.769 32.332 1.00 68.17 837 LEU B N 1
ATOM 3409 C CA . LEU B 1 163 ? -32.389 -22.016 33.696 1.00 70.01 837 LEU B CA 1
ATOM 3410 C C . LEU B 1 163 ? -33.826 -21.570 33.967 1.00 71.76 837 LEU B C 1
ATOM 3411 O O . LEU B 1 163 ? -34.331 -21.740 35.076 1.00 71.88 837 LEU B O 1
ATOM 3416 N N . LEU B 1 164 ? -34.496 -21.031 32.949 1.00 73.79 838 LEU B N 1
ATOM 3417 C CA . LEU B 1 164 ? -35.869 -20.541 33.117 1.00 75.06 838 LEU B CA 1
ATOM 3418 C C . LEU B 1 164 ? -36.879 -20.954 32.026 1.00 75.24 838 LEU B C 1
ATOM 3419 O O . LEU B 1 164 ? -38.022 -21.305 32.342 1.00 76.71 838 LEU B O 1
ATOM 3424 N N . GLY B 1 165 ? -36.466 -20.898 30.758 1.00 73.99 839 GLY B N 1
ATOM 3425 C CA . GLY B 1 165 ? -37.350 -21.270 29.663 1.00 71.45 839 GLY B CA 1
ATOM 3426 C C . GLY B 1 165 ? -37.007 -20.572 28.361 1.00 70.09 839 GLY B C 1
ATOM 3427 O O . GLY B 1 165 ? -36.001 -20.877 27.722 1.00 68.33 839 GLY B O 1
ATOM 3428 N N . LYS B 1 177 ? -39.654 -11.837 24.821 1.00 58.03 851 LYS B N 1
ATOM 3429 C CA . LYS B 1 177 ? -38.583 -10.907 24.476 1.00 58.81 851 LYS B CA 1
ATOM 3430 C C . LYS B 1 177 ? -37.338 -11.642 23.974 1.00 58.69 851 LYS B C 1
ATOM 3431 O O . LYS B 1 177 ? -36.868 -12.589 24.609 1.00 60.07 851 LYS B O 1
ATOM 3433 N N . VAL B 1 178 ? -36.809 -11.209 22.832 1.00 57.55 852 VAL B N 1
ATOM 3434 C CA . VAL B 1 178 ? -35.610 -11.822 22.266 1.00 56.11 852 VAL B CA 1
ATOM 3435 C C . VAL B 1 178 ? -34.703 -10.798 21.610 1.00 53.68 852 VAL B C 1
ATOM 3436 O O . VAL B 1 178 ? -35.157 -9.919 20.891 1.00 54.49 852 VAL B O 1
ATOM 3440 N N . PRO B 1 179 ? -33.397 -10.922 21.836 1.00 51.00 853 PRO B N 1
ATOM 3441 C CA . PRO B 1 179 ? -32.343 -10.050 21.312 1.00 49.15 853 PRO B CA 1
ATOM 3442 C C . PRO B 1 179 ? -32.111 -10.220 19.815 1.00 47.59 853 PRO B C 1
ATOM 3443 O O . PRO B 1 179 ? -31.010 -10.578 19.387 1.00 47.91 853 PRO B O 1
ATOM 3447 N N . ILE B 1 180 ? -33.141 -9.945 19.026 1.00 44.30 854 ILE B N 1
ATOM 3448 C CA . ILE B 1 180 ? -33.071 -10.084 17.581 1.00 41.65 854 ILE B CA 1
ATOM 3449 C C . ILE B 1 180 ? -31.847 -9.456 16.911 1.00 40.38 854 ILE B C 1
ATOM 3450 O O . ILE B 1 180 ? -31.248 -10.038 15.990 1.00 37.43 854 ILE B O 1
ATOM 3455 N N . LYS B 1 181 ? -31.461 -8.270 17.363 1.00 38.44 855 LYS B N 1
ATOM 3456 C CA . LYS B 1 181 ? -30.350 -7.614 16.709 1.00 38.05 855 LYS B CA 1
ATOM 3457 C C . LYS B 1 181 ? -28.983 -8.174 17.002 1.00 39.03 855 LYS B C 1
ATOM 3458 O O . LYS B 1 181 ? -27.987 -7.712 16.432 1.00 38.92 855 LYS B O 1
ATOM 3464 N N . TRP B 1 182 ? -28.946 -9.188 17.867 1.00 39.67 856 TRP B N 1
ATOM 3465 C CA . TRP B 1 182 ? -27.701 -9.873 18.223 1.00 40.64 856 TRP B CA 1
ATOM 3466 C C . TRP B 1 182 ? -27.745 -11.307 17.737 1.00 40.14 856 TRP B C 1
ATOM 3467 O O . TRP B 1 182 ? -26.738 -12.015 17.731 1.00 38.68 856 TRP B O 1
ATOM 3478 N N . MET B 1 183 ? -28.934 -11.726 17.330 1.00 41.64 857 MET B N 1
ATOM 3479 C CA . MET B 1 183 ? -29.137 -13.071 16.836 1.00 43.48 857 MET B CA 1
ATOM 3480 C C . MET B 1 183 ? -28.712 -13.238 15.368 1.00 45.82 857 MET B C 1
ATOM 3481 O O . MET B 1 183 ? -28.822 -12.311 14.549 1.00 45.81 857 MET B O 1
ATOM 3486 N N . ALA B 1 184 ? -28.188 -14.425 15.064 1.00 48.12 858 ALA B N 1
ATOM 3487 C CA . ALA B 1 184 ? -27.767 -14.763 13.716 1.00 48.75 858 ALA B CA 1
ATOM 3488 C C . ALA B 1 184 ? -29.059 -15.133 13.016 1.00 49.91 858 ALA B C 1
ATOM 3489 O O . ALA B 1 184 ? -30.039 -15.527 13.664 1.00 48.97 858 ALA B O 1
ATOM 3491 N N . LEU B 1 185 ? -29.064 -15.010 11.696 1.00 50.69 859 LEU B N 1
ATOM 3492 C CA . LEU B 1 185 ? -30.259 -15.313 10.921 1.00 50.36 859 LEU B CA 1
ATOM 3493 C C . LEU B 1 185 ? -30.972 -16.608 11.339 1.00 49.27 859 LEU B C 1
ATOM 3494 O O . LEU B 1 185 ? -32.164 -16.577 11.653 1.00 48.80 859 LEU B O 1
ATOM 3499 N N . GLU B 1 186 ? -30.254 -17.731 11.363 1.00 48.01 860 GLU B N 1
ATOM 3500 C CA . GLU B 1 186 ? -30.865 -19.009 11.734 1.00 47.79 860 GLU B CA 1
ATOM 3501 C C . GLU B 1 186 ? -31.536 -18.974 13.094 1.00 47.57 860 GLU B C 1
ATOM 3502 O O . GLU B 1 186 ? -32.613 -19.526 13.273 1.00 46.81 860 GLU B O 1
ATOM 3508 N N . SER B 1 187 ? -30.899 -18.329 14.061 1.00 48.69 861 SER B N 1
ATOM 3509 C CA . SER B 1 187 ? -31.471 -18.260 15.396 1.00 49.06 861 SER B CA 1
ATOM 3510 C C . SER B 1 187 ? -32.817 -17.565 15.318 1.00 49.72 861 SER B C 1
ATOM 3511 O O . SER B 1 187 ? -33.799 -18.029 15.895 1.00 49.48 861 SER B O 1
ATOM 3514 N N . ILE B 1 188 ? -32.868 -16.455 14.588 1.00 50.86 862 ILE B N 1
ATOM 3515 C CA . ILE B 1 188 ? -34.115 -15.709 14.445 1.00 50.81 862 ILE B CA 1
ATOM 3516 C C . ILE B 1 188 ? -35.201 -16.524 13.763 1.00 52.44 862 ILE B C 1
ATOM 3517 O O . ILE B 1 188 ? -36.301 -16.663 14.298 1.00 53.52 862 ILE B O 1
ATOM 3522 N N . LEU B 1 189 ? -34.879 -17.062 12.587 1.00 53.04 863 LEU B N 1
ATOM 3523 C CA . LEU B 1 189 ? -35.822 -17.846 11.796 1.00 52.19 863 LEU B CA 1
ATOM 3524 C C . LEU B 1 189 ? -36.199 -19.197 12.372 1.00 53.26 863 LEU B C 1
ATOM 3525 O O . LEU B 1 189 ? -37.368 -19.527 12.439 1.00 53.39 863 LEU B O 1
ATOM 3530 N N . HIS B 1 190 ? -35.223 -19.980 12.806 1.00 56.24 864 HIS B N 1
ATOM 3531 C CA . HIS B 1 190 ? -35.529 -21.315 13.311 1.00 59.18 864 HIS B CA 1
ATOM 3532 C C . HIS B 1 190 ? -35.217 -21.556 14.781 1.00 60.83 864 HIS B C 1
ATOM 3533 O O . HIS B 1 190 ? -35.409 -22.661 15.283 1.00 61.06 864 HIS B O 1
ATOM 3540 N N . ARG B 1 191 ? -34.745 -20.526 15.473 1.00 63.51 865 ARG B N 1
ATOM 3541 C CA . ARG B 1 191 ? -34.398 -20.651 16.889 1.00 65.09 865 ARG B CA 1
ATOM 3542 C C . ARG B 1 191 ? -33.319 -21.702 17.150 1.00 64.24 865 ARG B C 1
ATOM 3543 O O . ARG B 1 191 ? -33.352 -22.432 18.140 1.00 63.87 865 ARG B O 1
ATOM 3551 N N . ILE B 1 192 ? -32.363 -21.752 16.233 1.00 62.93 866 ILE B N 1
ATOM 3552 C CA . ILE B 1 192 ? -31.236 -22.660 16.301 1.00 62.41 866 ILE B CA 1
ATOM 3553 C C . ILE B 1 192 ? -30.139 -21.885 17.011 1.00 61.03 866 ILE B C 1
ATOM 3554 O O . ILE B 1 192 ? -30.030 -20.668 16.834 1.00 61.46 866 ILE B O 1
ATOM 3559 N N . TYR B 1 193 ? -29.338 -22.573 17.817 1.00 58.48 867 TYR B N 1
ATOM 3560 C CA . TYR B 1 193 ? -28.224 -21.921 18.501 1.00 55.33 867 TYR B CA 1
ATOM 3561 C C . TYR B 1 193 ? -27.004 -22.811 18.453 1.00 54.85 867 TYR B C 1
ATOM 3562 O O . TYR B 1 193 ? -27.029 -23.959 18.902 1.00 54.62 867 TYR B O 1
ATOM 3571 N N . THR B 1 194 ? -25.929 -22.277 17.902 1.00 54.03 868 THR B N 1
ATOM 3572 C CA . THR B 1 194 ? -24.716 -23.044 17.787 1.00 54.73 868 THR B CA 1
ATOM 3573 C C . THR B 1 194 ? -23.551 -22.175 18.144 1.00 54.03 868 THR B C 1
ATOM 3574 O O . THR B 1 194 ? -23.701 -20.994 18.410 1.00 52.31 868 THR B O 1
ATOM 3578 N N . HIS B 1 195 ? -22.376 -22.776 18.144 1.00 55.31 869 HIS B N 1
ATOM 3579 C CA . HIS B 1 195 ? -21.189 -22.022 18.438 1.00 56.25 869 HIS B CA 1
ATOM 3580 C C . HIS B 1 195 ? -21.092 -21.013 17.321 1.00 55.43 869 HIS B C 1
ATOM 3581 O O . HIS B 1 195 ? -20.681 -19.874 17.547 1.00 55.86 869 HIS B O 1
ATOM 3588 N N . GLN B 1 196 ? -21.516 -21.414 16.122 1.00 53.90 870 GLN B N 1
ATOM 3589 C CA . GLN B 1 196 ? -21.463 -20.504 14.986 1.00 52.02 870 GLN B CA 1
ATOM 3590 C C . GLN B 1 196 ? -22.466 -19.358 15.117 1.00 49.80 870 GLN B C 1
ATOM 3591 O O . GLN B 1 196 ? -22.175 -18.232 14.711 1.00 50.20 870 GLN B O 1
ATOM 3597 N N . SER B 1 197 ? -23.639 -19.617 15.680 1.00 46.53 871 SER B N 1
ATOM 3598 C CA . SER B 1 197 ? -24.577 -18.521 15.843 1.00 44.99 871 SER B CA 1
ATOM 3599 C C . SER B 1 197 ? -23.941 -17.550 16.842 1.00 44.34 871 SER B C 1
ATOM 3600 O O . SER B 1 197 ? -24.080 -16.339 16.719 1.00 44.05 871 SER B O 1
ATOM 3603 N N . ASP B 1 198 ? -23.219 -18.094 17.821 1.00 44.32 872 ASP B N 1
ATOM 3604 C CA . ASP B 1 198 ? -22.544 -17.284 18.836 1.00 42.78 872 ASP B CA 1
ATOM 3605 C C . ASP B 1 198 ? -21.505 -16.361 18.231 1.00 42.79 872 ASP B C 1
ATOM 3606 O O . ASP B 1 198 ? -21.350 -15.221 18.663 1.00 42.49 872 ASP B O 1
ATOM 3611 N N . VAL B 1 199 ? -20.785 -16.869 17.237 1.00 43.70 873 VAL B N 1
ATOM 3612 C CA . VAL B 1 199 ? -19.768 -16.095 16.534 1.00 44.86 873 VAL B CA 1
ATOM 3613 C C . VAL B 1 199 ? -20.435 -14.861 15.913 1.00 46.14 873 VAL B C 1
ATOM 3614 O O . VAL B 1 199 ? -19.832 -13.792 15.798 1.00 46.08 873 VAL B O 1
ATOM 3618 N N . TRP B 1 200 ? -21.686 -15.024 15.501 1.00 47.17 874 TRP B N 1
ATOM 3619 C CA . TRP B 1 200 ? -22.433 -13.926 14.921 1.00 48.61 874 TRP B CA 1
ATOM 3620 C C . TRP B 1 200 ? -22.477 -12.816 15.955 1.00 47.69 874 TRP B C 1
ATOM 3621 O O . TRP B 1 200 ? -22.050 -11.694 15.687 1.00 47.66 874 TRP B O 1
ATOM 3632 N N . SER B 1 201 ? -22.988 -13.152 17.138 1.00 46.74 875 SER B N 1
ATOM 3633 C CA . SER B 1 201 ? -23.108 -12.214 18.253 1.00 45.67 875 SER B CA 1
ATOM 3634 C C . SER B 1 201 ? -21.765 -11.609 18.610 1.00 44.51 875 SER B C 1
ATOM 3635 O O . SER B 1 201 ? -21.648 -10.408 18.829 1.00 44.36 875 SER B O 1
ATOM 3638 N N . TYR B 1 202 ? -20.744 -12.445 18.692 1.00 43.08 876 TYR B N 1
ATOM 3639 C CA . TYR B 1 202 ? -19.438 -11.920 19.001 1.00 42.93 876 TYR B CA 1
ATOM 3640 C C . TYR B 1 202 ? -19.256 -10.764 18.040 1.00 45.09 876 TYR B C 1
ATOM 3641 O O . TYR B 1 202 ? -18.813 -9.679 18.419 1.00 47.07 876 TYR B O 1
ATOM 3650 N N . GLY B 1 203 ? -19.621 -11.009 16.784 1.00 46.03 877 GLY B N 1
ATOM 3651 C CA . GLY B 1 203 ? -19.514 -9.984 15.766 1.00 44.66 877 GLY B CA 1
ATOM 3652 C C . GLY B 1 203 ? -20.165 -8.684 16.202 1.00 43.82 877 GLY B C 1
ATOM 3653 O O . GLY B 1 203 ? -19.523 -7.644 16.213 1.00 44.57 877 GLY B O 1
ATOM 3654 N N . VAL B 1 204 ? -21.437 -8.728 16.571 1.00 42.79 878 VAL B N 1
ATOM 3655 C CA . VAL B 1 204 ? -22.119 -7.509 16.994 1.00 44.87 878 VAL B CA 1
ATOM 3656 C C . VAL B 1 204 ? -21.510 -6.919 18.274 1.00 45.73 878 VAL B C 1
ATOM 3657 O O . VAL B 1 204 ? -21.485 -5.694 18.473 1.00 45.16 878 VAL B O 1
ATOM 3661 N N . THR B 1 205 ? -21.029 -7.796 19.148 1.00 45.70 879 THR B N 1
ATOM 3662 C CA . THR B 1 205 ? -20.445 -7.344 20.392 1.00 44.65 879 THR B CA 1
ATOM 3663 C C . THR B 1 205 ? -19.158 -6.596 20.075 1.00 43.72 879 THR B C 1
ATOM 3664 O O . THR B 1 205 ? -18.762 -5.688 20.806 1.00 45.23 879 THR B O 1
ATOM 3668 N N . VAL B 1 206 ? -18.515 -6.956 18.971 1.00 40.68 880 VAL B N 1
ATOM 3669 C CA . VAL B 1 206 ? -17.298 -6.264 18.570 1.00 40.00 880 VAL B CA 1
ATOM 3670 C C . VAL B 1 206 ? -17.669 -4.903 17.983 1.00 41.90 880 VAL B C 1
ATOM 3671 O O . VAL B 1 206 ? -16.924 -3.927 18.104 1.00 41.36 880 VAL B O 1
ATOM 3675 N N . TRP B 1 207 ? -18.836 -4.855 17.344 1.00 43.33 881 TRP B N 1
ATOM 3676 C CA . TRP B 1 207 ? -19.339 -3.642 16.716 1.00 42.74 881 TRP B CA 1
ATOM 3677 C C . TRP B 1 207 ? -19.789 -2.652 17.755 1.00 41.62 881 TRP B C 1
ATOM 3678 O O . TRP B 1 207 ? -19.519 -1.468 17.635 1.00 41.17 881 TRP B O 1
ATOM 3689 N N . GLU B 1 208 ? -20.502 -3.138 18.762 1.00 41.41 882 GLU B N 1
ATOM 3690 C CA . GLU B 1 208 ? -20.954 -2.263 19.830 1.00 43.30 882 GLU B CA 1
ATOM 3691 C C . GLU B 1 208 ? -19.734 -1.569 20.412 1.00 44.53 882 GLU B C 1
ATOM 3692 O O . GLU B 1 208 ? -19.744 -0.361 20.656 1.00 45.26 882 GLU B O 1
ATOM 3698 N N . LEU B 1 209 ? -18.680 -2.344 20.637 1.00 44.40 883 LEU B N 1
ATOM 3699 C CA . LEU B 1 209 ? -17.473 -1.792 21.207 1.00 45.42 883 LEU B CA 1
ATOM 3700 C C . LEU B 1 209 ? -16.829 -0.761 20.281 1.00 47.16 883 LEU B C 1
ATOM 3701 O O . LEU B 1 209 ? -16.606 0.380 20.683 1.00 48.89 883 LEU B O 1
ATOM 3706 N N . MET B 1 210 ? -16.544 -1.147 19.042 1.00 47.82 884 MET B N 1
ATOM 3707 C CA . MET B 1 210 ? -15.914 -0.232 18.084 1.00 47.37 884 MET B CA 1
ATOM 3708 C C . MET B 1 210 ? -16.697 1.061 17.872 1.00 46.10 884 MET B C 1
ATOM 3709 O O . MET B 1 210 ? -16.148 2.067 17.424 1.00 45.28 884 MET B O 1
ATOM 3714 N N . THR B 1 211 ? -17.981 1.040 18.189 1.00 45.02 885 THR B N 1
ATOM 3715 C CA . THR B 1 211 ? -18.780 2.237 18.010 1.00 45.15 885 THR B CA 1
ATOM 3716 C C . THR B 1 211 ? -19.094 2.878 19.351 1.00 43.87 885 THR B C 1
ATOM 3717 O O . THR B 1 211 ? -20.039 3.647 19.495 1.00 43.20 885 THR B O 1
ATOM 3721 N N . PHE B 1 212 ? -18.284 2.543 20.340 1.00 42.96 886 PHE B N 1
ATOM 3722 C CA . PHE B 1 212 ? -18.438 3.102 21.664 1.00 42.17 886 PHE B CA 1
ATOM 3723 C C . PHE B 1 212 ? -19.830 2.976 22.255 1.00 41.62 886 PHE B C 1
ATOM 3724 O O . PHE B 1 212 ? -20.292 3.861 22.964 1.00 41.08 886 PHE B O 1
ATOM 3732 N N . GLY B 1 213 ? -20.501 1.870 21.954 1.00 41.86 887 GLY B N 1
ATOM 3733 C CA . GLY B 1 213 ? -21.816 1.632 22.518 1.00 42.48 887 GLY B CA 1
ATOM 3734 C C . GLY B 1 213 ? -23.035 2.083 21.746 1.00 43.63 887 GLY B C 1
ATOM 3735 O O . GLY B 1 213 ? -24.072 2.386 22.339 1.00 43.28 887 GLY B O 1
ATOM 3736 N N . SER B 1 214 ? -22.930 2.123 20.427 1.00 44.95 888 SER B N 1
ATOM 3737 C CA . SER B 1 214 ? -24.065 2.522 19.610 1.00 46.68 888 SER B CA 1
ATOM 3738 C C . SER B 1 214 ? -25.106 1.406 19.617 1.00 48.28 888 SER B C 1
ATOM 3739 O O . SER B 1 214 ? -24.768 0.243 19.840 1.00 48.69 888 SER B O 1
ATOM 3742 N N . LYS B 1 215 ? -26.369 1.757 19.386 1.00 49.31 889 LYS B N 1
ATOM 3743 C CA . LYS B 1 215 ? -27.421 0.752 19.306 1.00 50.05 889 LYS B CA 1
ATOM 3744 C C . LYS B 1 215 ? -27.304 0.223 17.864 1.00 51.92 889 LYS B C 1
ATOM 3745 O O . LYS B 1 215 ? -27.260 1.004 16.918 1.00 52.35 889 LYS B O 1
ATOM 3751 N N . PRO B 1 216 ? -27.226 -1.111 17.685 1.00 53.95 890 PRO B N 1
ATOM 3752 C CA . PRO B 1 216 ? -27.091 -1.798 16.394 1.00 56.30 890 PRO B CA 1
ATOM 3753 C C . PRO B 1 216 ? -27.816 -1.215 15.188 1.00 57.97 890 PRO B C 1
ATOM 3754 O O . PRO B 1 216 ? -27.327 -0.274 14.549 1.00 58.97 890 PRO B O 1
ATOM 3758 N N . TYR B 1 217 ? -28.965 -1.787 14.855 1.00 57.52 891 TYR B N 1
ATOM 3759 C CA . TYR B 1 217 ? -29.714 -1.304 13.707 1.00 57.61 891 TYR B CA 1
ATOM 3760 C C . TYR B 1 217 ? -30.735 -0.282 14.183 1.00 58.14 891 TYR B C 1
ATOM 3761 O O . TYR B 1 217 ? -31.944 -0.444 13.985 1.00 57.51 891 TYR B O 1
ATOM 3770 N N . ASP B 1 218 ? -30.214 0.778 14.802 1.00 58.40 892 ASP B N 1
ATOM 3771 C CA . ASP B 1 218 ? -31.014 1.856 15.388 1.00 57.91 892 ASP B CA 1
ATOM 3772 C C . ASP B 1 218 ? -32.006 2.500 14.449 1.00 57.01 892 ASP B C 1
ATOM 3773 O O . ASP B 1 218 ? -31.619 3.053 13.425 1.00 58.08 892 ASP B O 1
ATOM 3778 N N . GLY B 1 219 ? -33.283 2.447 14.819 1.00 55.53 893 GLY B N 1
ATOM 3779 C CA . GLY B 1 219 ? -34.315 3.044 13.997 1.00 53.60 893 GLY B CA 1
ATOM 3780 C C . GLY B 1 219 ? -35.139 1.992 13.293 1.00 52.44 893 GLY B C 1
ATOM 3781 O O . GLY B 1 219 ? -36.334 2.182 13.077 1.00 54.23 893 GLY B O 1
ATOM 3782 N N . ILE B 1 220 ? -34.503 0.877 12.951 1.00 49.52 894 ILE B N 1
ATOM 3783 C CA . ILE B 1 220 ? -35.158 -0.226 12.259 1.00 47.75 894 ILE B CA 1
ATOM 3784 C C . ILE B 1 220 ? -35.837 -1.181 13.245 1.00 48.25 894 ILE B C 1
ATOM 3785 O O . ILE B 1 220 ? -35.168 -1.782 14.076 1.00 50.09 894 ILE B O 1
ATOM 3790 N N . PRO B 1 221 ? -37.173 -1.338 13.172 1.00 48.42 895 PRO B N 1
ATOM 3791 C CA . PRO B 1 221 ? -37.855 -2.251 14.100 1.00 48.06 895 PRO B CA 1
ATOM 3792 C C . PRO B 1 221 ? -37.262 -3.658 14.081 1.00 48.07 895 PRO B C 1
ATOM 3793 O O . PRO B 1 221 ? -36.760 -4.127 13.054 1.00 47.88 895 PRO B O 1
ATOM 3797 N N . ALA B 1 222 ? -37.320 -4.333 15.219 1.00 47.56 896 ALA B N 1
ATOM 3798 C CA . ALA B 1 222 ? -36.764 -5.666 15.302 1.00 48.54 896 ALA B CA 1
ATOM 3799 C C . ALA B 1 222 ? -37.340 -6.552 14.209 1.00 49.46 896 ALA B C 1
ATOM 3800 O O . ALA B 1 222 ? -36.604 -7.251 13.505 1.00 49.48 896 ALA B O 1
ATOM 3802 N N . SER B 1 223 ? -38.662 -6.494 14.063 1.00 50.27 897 SER B N 1
ATOM 3803 C CA . SER B 1 223 ? -39.393 -7.294 13.079 1.00 50.09 897 SER B CA 1
ATOM 3804 C C . SER B 1 223 ? -38.909 -7.122 11.653 1.00 50.73 897 SER B C 1
ATOM 3805 O O . SER B 1 223 ? -39.131 -7.978 10.798 1.00 50.84 897 SER B O 1
ATOM 3808 N N . GLU B 1 224 ? -38.238 -6.011 11.400 1.00 51.92 898 GLU B N 1
ATOM 3809 C CA . GLU B 1 224 ? -37.748 -5.724 10.066 1.00 53.10 898 GLU B CA 1
ATOM 3810 C C . GLU B 1 224 ? -36.391 -6.348 9.803 1.00 54.37 898 GLU B C 1
ATOM 3811 O O . GLU B 1 224 ? -36.000 -6.513 8.650 1.00 56.26 898 GLU B O 1
ATOM 3817 N N . ILE B 1 225 ? -35.683 -6.717 10.866 1.00 54.71 899 ILE B N 1
ATOM 3818 C CA . ILE B 1 225 ? -34.337 -7.266 10.735 1.00 53.85 899 ILE B CA 1
ATOM 3819 C C . ILE B 1 225 ? -34.100 -8.464 9.823 1.00 52.66 899 ILE B C 1
ATOM 3820 O O . ILE B 1 225 ? -33.338 -8.354 8.864 1.00 51.65 899 ILE B O 1
ATOM 3825 N N . SER B 1 226 ? -34.726 -9.601 10.120 1.00 52.06 900 SER B N 1
ATOM 3826 C CA . SER B 1 226 ? -34.525 -10.802 9.312 1.00 52.00 900 SER B CA 1
ATOM 3827 C C . SER B 1 226 ? -34.539 -10.462 7.828 1.00 53.52 900 SER B C 1
ATOM 3828 O O . SER B 1 226 ? -33.750 -10.985 7.042 1.00 54.27 900 SER B O 1
ATOM 3831 N N . SER B 1 227 ? -35.430 -9.554 7.455 1.00 55.26 901 SER B N 1
ATOM 3832 C CA . SER B 1 227 ? -35.580 -9.134 6.071 1.00 55.98 901 SER B CA 1
ATOM 3833 C C . SER B 1 227 ? -34.370 -8.383 5.534 1.00 56.52 901 SER B C 1
ATOM 3834 O O . SER B 1 227 ? -33.716 -8.853 4.610 1.00 57.27 901 SER B O 1
ATOM 3837 N N . ILE B 1 228 ? -34.059 -7.225 6.108 1.00 57.47 902 ILE B N 1
ATOM 3838 C CA . ILE B 1 228 ? -32.902 -6.453 5.649 1.00 58.73 902 ILE B CA 1
ATOM 3839 C C . ILE B 1 228 ? -31.635 -7.308 5.741 1.00 59.20 902 ILE B C 1
ATOM 3840 O O . ILE B 1 228 ? -30.651 -7.080 5.031 1.00 59.05 902 ILE B O 1
ATOM 3845 N N . LEU B 1 229 ? -31.662 -8.292 6.628 1.00 59.13 903 LEU B N 1
ATOM 3846 C CA . LEU B 1 229 ? -30.522 -9.169 6.795 1.00 59.84 903 LEU B CA 1
ATOM 3847 C C . LEU B 1 229 ? -30.430 -10.039 5.550 1.00 60.43 903 LEU B C 1
ATOM 3848 O O . LEU B 1 229 ? -29.391 -10.093 4.896 1.00 59.91 903 LEU B O 1
ATOM 3853 N N . GLU B 1 230 ? -31.531 -10.703 5.213 1.00 61.49 904 GLU B N 1
ATOM 3854 C CA . GLU B 1 230 ? -31.559 -11.557 4.035 1.00 62.45 904 GLU B CA 1
ATOM 3855 C C . GLU B 1 230 ? -31.261 -10.778 2.763 1.00 62.63 904 GLU B C 1
ATOM 3856 O O . GLU B 1 230 ? -30.799 -11.351 1.781 1.00 63.04 904 GLU B O 1
ATOM 3862 N N . LYS B 1 231 ? -31.523 -9.476 2.778 1.00 62.44 905 LYS B N 1
ATOM 3863 C CA . LYS B 1 231 ? -31.243 -8.651 1.612 1.00 62.42 905 LYS B CA 1
ATOM 3864 C C . LYS B 1 231 ? -29.738 -8.463 1.439 1.00 63.26 905 LYS B C 1
ATOM 3865 O O . LYS B 1 231 ? -29.279 -8.103 0.359 1.00 63.89 905 LYS B O 1
ATOM 3871 N N . GLY B 1 232 ? -28.976 -8.691 2.507 1.00 63.12 906 GLY B N 1
ATOM 3872 C CA . GLY B 1 232 ? -27.534 -8.524 2.433 1.00 63.16 906 GLY B CA 1
ATOM 3873 C C . GLY B 1 232 ? -27.041 -7.318 3.204 1.00 63.51 906 GLY B C 1
ATOM 3874 O O . GLY B 1 232 ? -25.886 -6.915 3.088 1.00 62.96 906 GLY B O 1
ATOM 3875 N N . GLU B 1 233 ? -27.936 -6.736 3.991 1.00 63.71 907 GLU B N 1
ATOM 3876 C CA . GLU B 1 233 ? -27.617 -5.573 4.815 1.00 63.13 907 GLU B CA 1
ATOM 3877 C C . GLU B 1 233 ? -26.860 -6.010 6.074 1.00 61.37 907 GLU B C 1
ATOM 3878 O O . GLU B 1 233 ? -27.124 -7.072 6.630 1.00 60.76 907 GLU B O 1
ATOM 3884 N N . ARG B 1 234 ? -25.931 -5.178 6.523 1.00 58.95 908 ARG B N 1
ATOM 3885 C CA . ARG B 1 234 ? -25.154 -5.468 7.716 1.00 56.05 908 ARG B CA 1
ATOM 3886 C C . ARG B 1 234 ? -24.779 -4.188 8.441 1.00 53.67 908 ARG B C 1
ATOM 3887 O O . ARG B 1 234 ? -24.722 -3.132 7.818 1.00 53.39 908 ARG B O 1
ATOM 3895 N N . LEU B 1 235 ? -24.510 -4.277 9.745 1.00 50.24 909 LEU B N 1
ATOM 3896 C CA . LEU B 1 235 ? -24.103 -3.088 10.503 1.00 46.98 909 LEU B CA 1
ATOM 3897 C C . LEU B 1 235 ? -22.959 -2.426 9.735 1.00 45.29 909 LEU B C 1
ATOM 3898 O O . LEU B 1 235 ? -22.083 -3.102 9.228 1.00 43.54 909 LEU B O 1
ATOM 3903 N N . PRO B 1 236 ? -22.966 -1.088 9.645 1.00 44.90 910 PRO B N 1
ATOM 3904 C CA . PRO B 1 236 ? -21.955 -0.314 8.924 1.00 45.92 910 PRO B CA 1
ATOM 3905 C C . PRO B 1 236 ? -20.566 -0.425 9.490 1.00 48.35 910 PRO B C 1
ATOM 3906 O O . PRO B 1 236 ? -20.346 -0.994 10.547 1.00 49.87 910 PRO B O 1
ATOM 3910 N N . GLN B 1 237 ? -19.619 0.145 8.769 1.00 50.80 911 GLN B N 1
ATOM 3911 C CA . GLN B 1 237 ? -18.230 0.156 9.190 1.00 52.79 911 GLN B CA 1
ATOM 3912 C C . GLN B 1 237 ? -18.075 1.230 10.266 1.00 52.92 911 GLN B C 1
ATOM 3913 O O . GLN B 1 237 ? -18.410 2.395 10.040 1.00 53.02 911 GLN B O 1
ATOM 3919 N N . PRO B 1 238 ? -17.556 0.858 11.447 1.00 52.34 912 PRO B N 1
ATOM 3920 C CA . PRO B 1 238 ? -17.409 1.877 12.486 1.00 51.33 912 PRO B CA 1
ATOM 3921 C C . PRO B 1 238 ? -16.385 2.872 12.023 1.00 50.98 912 PRO B C 1
ATOM 3922 O O . PRO B 1 238 ? -15.436 2.503 11.335 1.00 50.64 912 PRO B O 1
ATOM 3926 N N . PRO B 1 239 ? -16.568 4.150 12.383 1.00 51.23 913 PRO B N 1
ATOM 3927 C CA . PRO B 1 239 ? -15.669 5.247 12.013 1.00 51.14 913 PRO B CA 1
ATOM 3928 C C . PRO B 1 239 ? -14.200 4.972 12.324 1.00 51.93 913 PRO B C 1
ATOM 3929 O O . PRO B 1 239 ? -13.325 5.174 11.469 1.00 51.13 913 PRO B O 1
ATOM 3933 N N . ILE B 1 240 ? -13.941 4.503 13.546 1.00 51.74 914 ILE B N 1
ATOM 3934 C CA . ILE B 1 240 ? -12.583 4.222 13.989 1.00 51.20 914 ILE B CA 1
ATOM 3935 C C . ILE B 1 240 ? -11.962 2.983 13.365 1.00 51.88 914 ILE B C 1
ATOM 3936 O O . ILE B 1 240 ? -10.743 2.834 13.379 1.00 52.34 914 ILE B O 1
ATOM 3941 N N . CYS B 1 241 ? -12.787 2.100 12.807 1.00 52.00 915 CYS B N 1
ATOM 3942 C CA . CYS B 1 241 ? -12.280 0.868 12.213 1.00 52.35 915 CYS B CA 1
ATOM 3943 C C . CYS B 1 241 ? -11.671 1.004 10.850 1.00 52.50 915 CYS B C 1
ATOM 3944 O O . CYS B 1 241 ? -12.218 1.682 9.996 1.00 52.05 915 CYS B O 1
ATOM 3947 N N . THR B 1 242 ? -10.532 0.353 10.651 1.00 54.43 916 THR B N 1
ATOM 3948 C CA . THR B 1 242 ? -9.896 0.350 9.342 1.00 57.65 916 THR B CA 1
ATOM 3949 C C . THR B 1 242 ? -10.635 -0.781 8.645 1.00 58.89 916 THR B C 1
ATOM 3950 O O . THR B 1 242 ? -11.428 -1.489 9.272 1.00 58.70 916 THR B O 1
ATOM 3954 N N . ILE B 1 243 ? -10.375 -0.969 7.362 1.00 60.59 917 ILE B N 1
ATOM 3955 C CA . ILE B 1 243 ? -11.080 -2.008 6.643 1.00 62.13 917 ILE B CA 1
ATOM 3956 C C . ILE B 1 243 ? -10.818 -3.390 7.214 1.00 62.34 917 ILE B C 1
ATOM 3957 O O . ILE B 1 243 ? -11.739 -4.192 7.350 1.00 63.48 917 ILE B O 1
ATOM 3962 N N . ASP B 1 244 ? -9.565 -3.657 7.561 1.00 61.83 918 ASP B N 1
ATOM 3963 C CA . ASP B 1 244 ? -9.167 -4.960 8.085 1.00 61.25 918 ASP B CA 1
ATOM 3964 C C . ASP B 1 244 ? -10.011 -5.464 9.264 1.00 59.79 918 ASP B C 1
ATOM 3965 O O . ASP B 1 244 ? -10.412 -6.631 9.304 1.00 58.01 918 ASP B O 1
ATOM 3970 N N . VAL B 1 245 ? -10.285 -4.585 10.219 1.00 58.90 919 VAL B N 1
ATOM 3971 C CA . VAL B 1 245 ? -11.078 -4.956 11.381 1.00 58.19 919 VAL B CA 1
ATOM 3972 C C . VAL B 1 245 ? -12.506 -5.241 10.956 1.00 59.17 919 VAL B C 1
ATOM 3973 O O . VAL B 1 245 ? -13.007 -6.355 11.123 1.00 59.39 919 VAL B O 1
ATOM 3977 N N . TYR B 1 246 ? -13.161 -4.218 10.412 1.00 59.87 920 TYR B N 1
ATOM 3978 C CA . TYR B 1 246 ? -14.540 -4.337 9.958 1.00 59.30 920 TYR B CA 1
ATOM 3979 C C . TYR B 1 246 ? -14.727 -5.649 9.204 1.00 58.68 920 TYR B C 1
ATOM 3980 O O . TYR B 1 246 ? -15.693 -6.373 9.417 1.00 58.73 920 TYR B O 1
ATOM 3989 N N . MET B 1 247 ? -13.774 -5.961 8.340 1.00 57.60 921 MET B N 1
ATOM 3990 C CA . MET B 1 247 ? -13.845 -7.166 7.548 1.00 57.43 921 MET B CA 1
ATOM 3991 C C . MET B 1 247 ? -14.071 -8.436 8.348 1.00 57.00 921 MET B C 1
ATOM 3992 O O . MET B 1 247 ? -14.764 -9.337 7.894 1.00 57.73 921 MET B O 1
ATOM 3997 N N . ILE B 1 248 ? -13.493 -8.530 9.535 1.00 56.89 922 ILE B N 1
ATOM 3998 C CA . ILE B 1 248 ? -13.681 -9.739 10.327 1.00 56.01 922 ILE B CA 1
ATOM 3999 C C . ILE B 1 248 ? -15.064 -9.709 10.950 1.00 55.20 922 ILE B C 1
ATOM 4000 O O . ILE B 1 248 ? -15.704 -10.745 11.133 1.00 54.63 922 ILE B O 1
ATOM 4005 N N . MET B 1 249 ? -15.527 -8.511 11.277 1.00 53.82 923 MET B N 1
ATOM 4006 C CA . MET B 1 249 ? -16.841 -8.377 11.868 1.00 53.65 923 MET B CA 1
ATOM 4007 C C . MET B 1 249 ? -17.862 -8.908 10.869 1.00 54.01 923 MET B C 1
ATOM 4008 O O . MET B 1 249 ? -18.717 -9.729 11.194 1.00 55.34 923 MET B O 1
ATOM 4013 N N . VAL B 1 250 ? -17.756 -8.442 9.636 1.00 53.25 924 VAL B N 1
ATOM 4014 C CA . VAL B 1 250 ? -18.678 -8.862 8.608 1.00 51.71 924 VAL B CA 1
ATOM 4015 C C . VAL B 1 250 ? -18.676 -10.370 8.494 1.00 50.53 924 VAL B C 1
ATOM 4016 O O . VAL B 1 250 ? -19.725 -10.998 8.524 1.00 50.90 924 VAL B O 1
ATOM 4020 N N . LYS B 1 251 ? -17.497 -10.957 8.390 1.00 49.58 925 LYS B N 1
ATOM 4021 C CA . LYS B 1 251 ? -17.408 -12.398 8.247 1.00 50.46 925 LYS B CA 1
ATOM 4022 C C . LYS B 1 251 ? -18.225 -13.193 9.244 1.00 50.88 925 LYS B C 1
ATOM 4023 O O . LYS B 1 251 ? -18.589 -14.332 8.975 1.00 50.88 925 LYS B O 1
ATOM 4029 N N . CYS B 1 252 ? -18.514 -12.610 10.397 1.00 52.20 926 CYS B N 1
ATOM 4030 C CA . CYS B 1 252 ? -19.285 -13.330 11.406 1.00 53.61 926 CYS B CA 1
ATOM 4031 C C . CYS B 1 252 ? -20.765 -13.249 11.099 1.00 54.45 926 CYS B C 1
ATOM 4032 O O . CYS B 1 252 ? -21.580 -13.931 11.722 1.00 53.89 926 CYS B O 1
ATOM 4035 N N . TRP B 1 253 ? -21.098 -12.414 10.123 1.00 56.61 927 TRP B N 1
ATOM 4036 C CA . TRP B 1 253 ? -22.480 -12.211 9.728 1.00 58.85 927 TRP B CA 1
ATOM 4037 C C . TRP B 1 253 ? -22.838 -12.792 8.360 1.00 59.59 927 TRP B C 1
ATOM 4038 O O . TRP B 1 253 ? -23.725 -12.276 7.675 1.00 60.12 927 TRP B O 1
ATOM 4049 N N . MET B 1 254 ? -22.147 -13.853 7.955 1.00 59.64 928 MET B N 1
ATOM 4050 C CA . MET B 1 254 ? -22.445 -14.484 6.680 1.00 59.93 928 MET B CA 1
ATOM 4051 C C . MET B 1 254 ? -23.699 -15.308 6.900 1.00 59.87 928 MET B C 1
ATOM 4052 O O . MET B 1 254 ? -24.021 -15.642 8.041 1.00 58.52 928 MET B O 1
ATOM 4057 N N . ILE B 1 255 ? -24.408 -15.630 5.819 1.00 60.58 929 ILE B N 1
ATOM 4058 C CA . ILE B 1 255 ? -25.634 -16.411 5.940 1.00 61.57 929 ILE B CA 1
ATOM 4059 C C . ILE B 1 255 ? -25.278 -17.844 6.266 1.00 63.10 929 ILE B C 1
ATOM 4060 O O . ILE B 1 255 ? -25.977 -18.514 7.029 1.00 63.99 929 ILE B O 1
ATOM 4065 N N . ASP B 1 256 ? -24.184 -18.310 5.679 1.00 64.32 930 ASP B N 1
ATOM 4066 C CA . ASP B 1 256 ? -23.738 -19.671 5.900 1.00 65.89 930 ASP B CA 1
ATOM 4067 C C . ASP B 1 256 ? -22.936 -19.820 7.176 1.00 66.14 930 ASP B C 1
ATOM 4068 O O . ASP B 1 256 ? -21.753 -19.505 7.207 1.00 66.03 930 ASP B O 1
ATOM 4073 N N . ALA B 1 257 ? -23.578 -20.326 8.221 1.00 67.11 931 ALA B N 1
ATOM 4074 C CA . ALA B 1 257 ? -22.915 -20.512 9.505 1.00 68.48 931 ALA B CA 1
ATOM 4075 C C . ALA B 1 257 ? -21.477 -21.020 9.366 1.00 69.24 931 ALA B C 1
ATOM 4076 O O . ALA B 1 257 ? -20.550 -20.456 9.948 1.00 70.82 931 ALA B O 1
ATOM 4078 N N . ASP B 1 258 ? -21.287 -22.075 8.585 1.00 69.55 932 ASP B N 1
ATOM 4079 C CA . ASP B 1 258 ? -19.958 -22.645 8.406 1.00 69.77 932 ASP B CA 1
ATOM 4080 C C . ASP B 1 258 ? -18.936 -21.743 7.748 1.00 68.97 932 ASP B C 1
ATOM 4081 O O . ASP B 1 258 ? -17.786 -22.120 7.617 1.00 69.70 932 ASP B O 1
ATOM 4086 N N . SER B 1 259 ? -19.336 -20.555 7.330 1.00 68.74 933 SER B N 1
ATOM 4087 C CA . SER B 1 259 ? -18.386 -19.659 6.699 1.00 69.60 933 SER B CA 1
ATOM 4088 C C . SER B 1 259 ? -17.936 -18.576 7.663 1.00 69.43 933 SER B C 1
ATOM 4089 O O . SER B 1 259 ? -17.049 -17.780 7.347 1.00 69.32 933 SER B O 1
ATOM 4092 N N . ARG B 1 260 ? -18.553 -18.551 8.842 1.00 68.70 934 ARG B N 1
ATOM 4093 C CA . ARG B 1 260 ? -18.213 -17.574 9.873 1.00 67.94 934 ARG B CA 1
ATOM 4094 C C . ARG B 1 260 ? -16.955 -18.059 10.587 1.00 68.26 934 ARG B C 1
ATOM 4095 O O . ARG B 1 260 ? -16.821 -19.251 10.868 1.00 69.02 934 ARG B O 1
ATOM 4103 N N . PRO B 1 261 ? -16.021 -17.141 10.893 1.00 67.82 935 PRO B N 1
ATOM 4104 C CA . PRO B 1 261 ? -14.767 -17.477 11.573 1.00 66.96 935 PRO B CA 1
ATOM 4105 C C . PRO B 1 261 ? -15.010 -18.290 12.828 1.00 67.03 935 PRO B C 1
ATOM 4106 O O . PRO B 1 261 ? -16.060 -18.178 13.462 1.00 66.91 935 PRO B O 1
ATOM 4110 N N . LYS B 1 262 ? -14.035 -19.112 13.188 1.00 67.35 936 LYS B N 1
ATOM 4111 C CA . LYS B 1 262 ? -14.151 -19.925 14.388 1.00 67.41 936 LYS B CA 1
ATOM 4112 C C . LYS B 1 262 ? -13.469 -19.126 15.493 1.00 66.36 936 LYS B C 1
ATOM 4113 O O . LYS B 1 262 ? -12.423 -18.499 15.270 1.00 66.29 936 LYS B O 1
ATOM 4119 N N . PHE B 1 263 ? -14.068 -19.130 16.676 1.00 63.69 937 PHE B N 1
ATOM 4120 C CA . PHE B 1 263 ? -13.505 -18.396 17.790 1.00 61.10 937 PHE B CA 1
ATOM 4121 C C . PHE B 1 263 ? -11.983 -18.492 17.867 1.00 62.17 937 PHE B C 1
ATOM 4122 O O . PHE B 1 263 ? -11.306 -17.471 17.958 1.00 63.25 937 PHE B O 1
ATOM 4130 N N . ARG B 1 264 ? -11.439 -19.704 17.810 1.00 61.91 938 ARG B N 1
ATOM 4131 C CA . ARG B 1 264 ? -9.993 -19.861 17.882 1.00 61.95 938 ARG B CA 1
ATOM 4132 C C . ARG B 1 264 ? -9.334 -18.936 16.857 1.00 60.90 938 ARG B C 1
ATOM 4133 O O . ARG B 1 264 ? -8.327 -18.284 17.139 1.00 60.11 938 ARG B O 1
ATOM 4141 N N . GLU B 1 265 ? -9.918 -18.877 15.667 1.00 59.86 939 GLU B N 1
ATOM 4142 C CA . GLU B 1 265 ? -9.405 -18.026 14.603 1.00 58.34 939 GLU B CA 1
ATOM 4143 C C . GLU B 1 265 ? -9.506 -16.579 15.059 1.00 55.55 939 GLU B C 1
ATOM 4144 O O . GLU B 1 265 ? -8.592 -15.780 14.862 1.00 54.16 939 GLU B O 1
ATOM 4150 N N . LEU B 1 266 ? -10.642 -16.243 15.654 1.00 52.81 940 LEU B N 1
ATOM 4151 C CA . LEU B 1 266 ? -10.857 -14.894 16.127 1.00 50.87 940 LEU B CA 1
ATOM 4152 C C . LEU B 1 266 ? -9.783 -14.524 17.134 1.00 49.63 940 LEU B C 1
ATOM 4153 O O . LEU B 1 266 ? -9.098 -13.517 16.963 1.00 49.81 940 LEU B O 1
ATOM 4158 N N . ILE B 1 267 ? -9.623 -15.349 18.167 1.00 48.35 941 ILE B N 1
ATOM 4159 C CA . ILE B 1 267 ? -8.614 -15.115 19.207 1.00 47.44 941 ILE B CA 1
ATOM 4160 C C . ILE B 1 267 ? -7.260 -14.769 18.587 1.00 46.30 941 ILE B C 1
ATOM 4161 O O . ILE B 1 267 ? -6.560 -13.876 19.049 1.00 46.37 941 ILE B O 1
ATOM 4166 N N . ILE B 1 268 ? -6.897 -15.480 17.533 1.00 45.84 942 ILE B N 1
ATOM 4167 C CA . ILE B 1 268 ? -5.622 -15.252 16.890 1.00 46.47 942 ILE B CA 1
ATOM 4168 C C . ILE B 1 268 ? -5.504 -13.939 16.119 1.00 50.06 942 ILE B C 1
A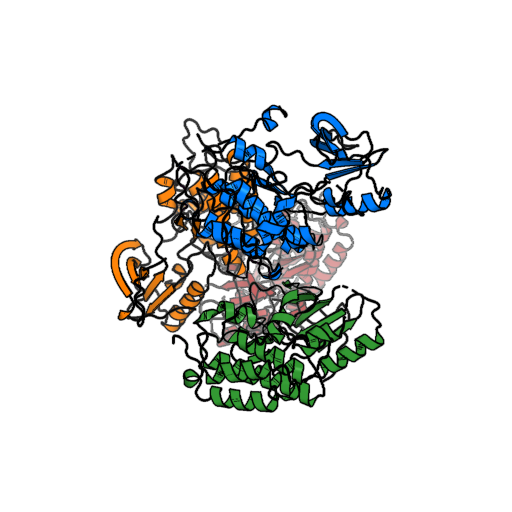TOM 4169 O O . ILE B 1 268 ? -4.502 -13.232 16.239 1.00 49.56 942 ILE B O 1
ATOM 4174 N N . GLU B 1 269 ? -6.515 -13.570 15.340 1.00 53.20 943 GLU B N 1
ATOM 4175 C CA . GLU B 1 269 ? -6.464 -12.344 14.553 1.00 55.34 943 GLU B CA 1
ATOM 4176 C C . GLU B 1 269 ? -6.470 -11.112 15.450 1.00 54.59 943 GLU B C 1
ATOM 4177 O O . GLU B 1 269 ? -5.690 -10.184 15.214 1.00 53.80 943 GLU B O 1
ATOM 4183 N N . PHE B 1 270 ? -7.343 -11.111 16.447 1.00 53.84 944 PHE B N 1
ATOM 4184 C CA . PHE B 1 270 ? -7.374 -9.960 17.343 1.00 53.43 944 PHE B CA 1
ATOM 4185 C C . PHE B 1 270 ? -6.114 -9.863 18.187 1.00 54.13 944 PHE B C 1
ATOM 4186 O O . PHE B 1 270 ? -5.686 -8.769 18.556 1.00 54.21 944 PHE B O 1
ATOM 4194 N N . SER B 1 271 ? -5.517 -11.006 18.497 1.00 52.32 945 SER B N 1
ATOM 4195 C CA . SER B 1 271 ? -4.290 -10.990 19.259 1.00 52.27 945 SER B CA 1
ATOM 4196 C C . SER B 1 271 ? -3.264 -10.290 18.388 1.00 52.19 945 SER B C 1
ATOM 4197 O O . SER B 1 271 ? -2.513 -9.439 18.856 1.00 52.49 945 SER B O 1
ATOM 4200 N N . LYS B 1 272 ? -3.245 -10.633 17.106 1.00 53.07 946 LYS B N 1
ATOM 4201 C CA . LYS B 1 272 ? -2.294 -10.018 16.191 1.00 54.49 946 LYS B CA 1
ATOM 4202 C C . LYS B 1 272 ? -2.459 -8.509 16.102 1.00 56.11 946 LYS B C 1
ATOM 4203 O O . LYS B 1 272 ? -1.484 -7.765 16.173 1.00 57.38 946 LYS B O 1
ATOM 4209 N N . MET B 1 273 ? -3.697 -8.062 15.928 1.00 58.17 947 MET B N 1
ATOM 4210 C CA . MET B 1 273 ? -3.987 -6.633 15.822 1.00 59.67 947 MET B CA 1
ATOM 4211 C C . MET B 1 273 ? -3.664 -5.915 17.131 1.00 60.01 947 MET B C 1
ATOM 4212 O O . MET B 1 273 ? -3.173 -4.785 17.129 1.00 61.10 947 MET B O 1
ATOM 4217 N N . ALA B 1 274 ? -3.950 -6.578 18.246 1.00 58.87 948 ALA B N 1
ATOM 4218 C CA . ALA B 1 274 ? -3.681 -6.017 19.561 1.00 57.23 948 ALA B CA 1
ATOM 4219 C C . ALA B 1 274 ? -2.205 -5.690 19.658 1.00 55.94 948 ALA B C 1
ATOM 4220 O O . ALA B 1 274 ? -1.782 -4.850 20.454 1.00 55.39 948 ALA B O 1
ATOM 4222 N N . ARG B 1 275 ? -1.424 -6.367 18.831 1.00 54.95 949 ARG B N 1
ATOM 4223 C CA . ARG B 1 275 ? 0.007 -6.169 18.817 1.00 55.83 949 ARG B CA 1
ATOM 4224 C C . ARG B 1 275 ? 0.432 -4.979 18.006 1.00 57.22 949 ARG B C 1
ATOM 4225 O O . ARG B 1 275 ? 1.614 -4.657 17.932 1.00 57.98 949 ARG B O 1
ATOM 4233 N N . ASP B 1 276 ? -0.537 -4.331 17.380 1.00 59.17 950 ASP B N 1
ATOM 4234 C CA . ASP B 1 276 ? -0.268 -3.148 16.578 1.00 60.06 950 ASP B CA 1
ATOM 4235 C C . ASP B 1 276 ? -1.563 -2.379 16.563 1.00 60.92 950 ASP B C 1
ATOM 4236 O O . ASP B 1 276 ? -2.052 -1.979 15.513 1.00 60.78 950 ASP B O 1
ATOM 4241 N N . PRO B 1 277 ? -2.129 -2.141 17.751 1.00 62.57 951 PRO B N 1
ATOM 4242 C CA . PRO B 1 277 ? -3.397 -1.418 17.852 1.00 63.38 951 PRO B CA 1
ATOM 4243 C C . PRO B 1 277 ? -3.581 -0.233 16.905 1.00 63.46 951 PRO B C 1
ATOM 4244 O O . PRO B 1 277 ? -4.488 -0.241 16.075 1.00 63.94 951 PRO B O 1
ATOM 4248 N N . GLN B 1 278 ? -2.710 0.766 17.003 1.00 63.50 952 GLN B N 1
ATOM 4249 C CA . GLN B 1 278 ? -2.831 1.961 16.172 1.00 63.21 952 GLN B CA 1
ATOM 4250 C C . GLN B 1 278 ? -2.706 1.790 14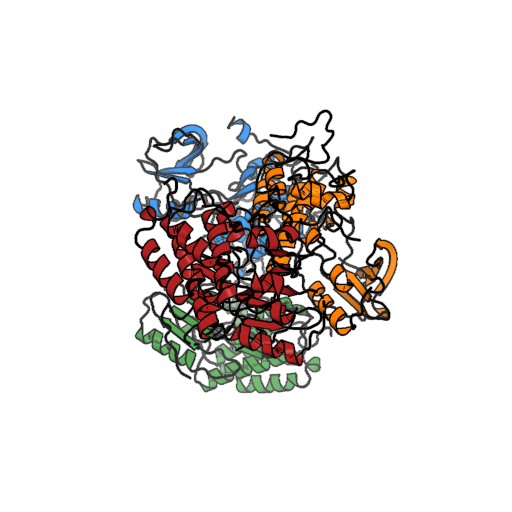.669 1.00 60.83 952 GLN B C 1
ATOM 4251 O O . GLN B 1 278 ? -2.700 2.771 13.934 1.00 60.21 952 GLN B O 1
ATOM 4257 N N . ARG B 1 279 ? -2.603 0.552 14.209 1.00 58.63 953 ARG B N 1
ATOM 4258 C CA . ARG B 1 279 ? -2.523 0.305 12.783 1.00 57.00 953 ARG B CA 1
ATOM 4259 C C . ARG B 1 279 ? -3.831 -0.302 12.317 1.00 55.78 953 ARG B C 1
ATOM 4260 O O . ARG B 1 279 ? -4.037 -0.496 11.124 1.00 56.74 953 ARG B O 1
ATOM 4268 N N . TYR B 1 280 ? -4.718 -0.607 13.257 1.00 53.44 954 TYR B N 1
ATOM 4269 C CA . TYR B 1 280 ? -5.995 -1.204 12.907 1.00 50.50 954 TYR B CA 1
ATOM 4270 C C . TYR B 1 280 ? -7.176 -0.396 13.425 1.00 49.04 954 TYR B C 1
ATOM 4271 O O . TYR B 1 280 ? -8.294 -0.561 12.962 1.00 49.02 954 TYR B O 1
ATOM 4280 N N . LEU B 1 281 ? -6.938 0.468 14.397 1.00 47.06 955 LEU B N 1
ATOM 4281 C CA . LEU B 1 281 ? -8.017 1.286 14.918 1.00 47.69 955 LEU B CA 1
ATOM 4282 C C . LEU B 1 281 ? -7.523 2.714 15.054 1.00 48.67 955 LEU B C 1
ATOM 4283 O O . LEU B 1 281 ? -6.570 2.979 15.782 1.00 51.04 955 LEU B O 1
ATOM 4288 N N . VAL B 1 282 ? -8.153 3.636 14.338 1.00 48.49 956 VAL B N 1
ATOM 4289 C CA . VAL B 1 282 ? -7.736 5.024 14.405 1.00 48.00 956 VAL B CA 1
ATOM 4290 C C . VAL B 1 282 ? -8.628 5.782 15.348 1.00 50.38 956 VAL B C 1
ATOM 4291 O O . VAL B 1 282 ? -9.831 5.849 15.164 1.00 51.37 956 VAL B O 1
ATOM 4295 N N . ILE B 1 283 ? -8.027 6.353 16.371 1.00 53.49 957 ILE B N 1
ATOM 4296 C CA . ILE B 1 283 ? -8.782 7.096 17.348 1.00 57.85 957 ILE B CA 1
ATOM 4297 C C . ILE B 1 283 ? -7.987 8.340 17.658 1.00 60.70 957 ILE B C 1
ATOM 4298 O O . ILE B 1 283 ? -6.757 8.278 17.752 1.00 62.31 957 ILE B O 1
ATOM 4303 N N . GLN B 1 284 ? -8.675 9.468 17.812 1.00 62.94 958 GLN B N 1
ATOM 4304 C CA . GLN B 1 284 ? -7.986 10.707 18.150 1.00 64.78 958 GLN B CA 1
ATOM 4305 C C . GLN B 1 284 ? -7.292 10.515 19.522 1.00 65.46 958 GLN B C 1
ATOM 4306 O O . GLN B 1 284 ? -7.955 10.470 20.573 1.00 65.27 958 GLN B O 1
ATOM 4308 N N . GLY B 1 285 ? -5.965 10.369 19.493 1.00 65.00 959 GLY B N 1
ATOM 4309 C CA . GLY B 1 285 ? -5.196 10.180 20.713 1.00 64.39 959 GLY B CA 1
ATOM 4310 C C . GLY B 1 285 ? -4.335 8.924 20.645 1.00 64.84 959 GLY B C 1
ATOM 4311 O O . GLY B 1 285 ? -3.120 8.959 20.931 1.00 65.56 959 GLY B O 1
ATOM 4312 N N . VAL B 1 312 ? -13.087 -9.858 54.872 1.00 106.64 986 VAL B N 1
ATOM 4313 C CA . VAL B 1 312 ? -13.578 -9.780 53.502 1.00 106.86 986 VAL B CA 1
ATOM 4314 C C . VAL B 1 312 ? -12.427 -9.720 52.503 1.00 106.77 986 VAL B C 1
ATOM 4315 O O . VAL B 1 312 ? -11.449 -9.008 52.721 1.00 106.89 986 VAL B O 1
ATOM 4317 N N . VAL B 1 313 ? -12.552 -10.463 51.406 1.00 106.22 987 VAL B N 1
ATOM 4318 C CA . VAL B 1 313 ? -11.517 -10.484 50.379 1.00 105.44 987 VAL B CA 1
ATOM 4319 C C . VAL B 1 313 ? -12.112 -10.816 49.024 1.00 105.00 987 VAL B C 1
ATOM 4320 O O . VAL B 1 313 ? -13.226 -11.346 48.929 1.00 104.72 987 VAL B O 1
ATOM 4322 N N . ASP B 1 314 ? -11.369 -10.513 47.965 1.00 104.42 988 ASP B N 1
ATOM 4323 C CA . ASP B 1 314 ? -11.838 -10.817 46.609 1.00 103.74 988 ASP B CA 1
ATOM 4324 C C . ASP B 1 314 ? -11.399 -12.232 46.199 1.00 103.73 988 ASP B C 1
ATOM 4325 O O . ASP B 1 314 ? -10.471 -12.749 46.852 1.00 103.59 988 ASP B O 1
ATOM 4327 N N . ALA C 1 4 ? -1.876 -62.504 32.918 1.00 110.42 678 ALA C N 1
ATOM 4328 C CA . ALA C 1 4 ? -1.908 -61.588 31.745 1.00 110.45 678 ALA C CA 1
ATOM 4329 C C . ALA C 1 4 ? -0.720 -61.810 30.796 1.00 110.69 678 ALA C C 1
ATOM 4330 O O . ALA C 1 4 ? 0.266 -62.460 31.157 1.00 110.27 678 ALA C O 1
ATOM 4332 N N . LEU C 1 5 ? -0.822 -61.263 29.583 1.00 110.95 679 LEU C N 1
ATOM 4333 C CA . LEU C 1 5 ? 0.242 -61.375 28.587 1.00 110.96 679 LEU C CA 1
ATOM 4334 C C . LEU C 1 5 ? 0.381 -60.074 27.804 1.00 111.54 679 LEU C C 1
ATOM 4335 O O . LEU C 1 5 ? -0.501 -59.213 27.823 1.00 110.93 679 LEU C O 1
ATOM 4340 N N . LEU C 1 6 ? 1.500 -59.942 27.109 1.00 112.62 680 LEU C N 1
ATOM 4341 C CA . LEU C 1 6 ? 1.762 -58.756 26.321 1.00 114.00 680 LEU C CA 1
ATOM 4342 C C . LEU C 1 6 ? 0.934 -58.766 25.043 1.00 114.97 680 LEU C C 1
ATOM 4343 O O . LEU C 1 6 ? 0.355 -59.787 24.676 1.00 115.19 680 LEU C O 1
ATOM 4348 N N . ARG C 1 7 ? 0.872 -57.620 24.377 1.00 116.28 681 ARG C N 1
ATOM 4349 C CA . ARG C 1 7 ? 0.119 -57.492 23.138 1.00 118.11 681 ARG C CA 1
ATOM 4350 C C . ARG C 1 7 ? 0.843 -56.560 22.167 1.00 118.91 681 ARG C C 1
ATOM 4351 O O . ARG C 1 7 ? 0.716 -55.339 22.265 1.00 119.26 681 ARG C O 1
ATOM 4359 N N . ILE C 1 8 ? 1.592 -57.135 21.229 1.00 119.68 682 ILE C N 1
ATOM 4360 C CA . ILE C 1 8 ? 2.325 -56.344 20.242 1.00 120.55 682 ILE C CA 1
ATOM 4361 C C . ILE C 1 8 ? 1.344 -55.603 19.331 1.00 121.26 682 ILE C C 1
ATOM 4362 O O . ILE C 1 8 ? 0.428 -56.208 18.771 1.00 120.82 682 ILE C O 1
ATOM 4367 N N . LEU C 1 9 ? 1.548 -54.298 19.171 1.00 122.26 683 LEU C N 1
ATOM 4368 C CA . LEU C 1 9 ? 0.638 -53.487 18.373 1.00 123.11 683 LEU C CA 1
ATOM 4369 C C . LEU C 1 9 ? 1.142 -52.960 17.047 1.00 123.57 683 LEU C C 1
ATOM 4370 O O . LEU C 1 9 ? 2.048 -52.125 16.996 1.00 123.26 683 LEU C O 1
ATOM 4375 N N . LYS C 1 10 ? 0.533 -53.455 15.973 1.00 124.03 684 LYS C N 1
ATOM 4376 C CA . LYS C 1 10 ? 0.886 -53.031 14.629 1.00 124.35 684 LYS C CA 1
ATOM 4377 C C . LYS C 1 10 ? 0.611 -51.535 14.597 1.00 124.76 684 LYS C C 1
ATOM 4378 O O . LYS C 1 10 ? -0.459 -51.095 15.026 1.00 124.89 684 LYS C O 1
ATOM 4380 N N . GLU C 1 11 ? 1.571 -50.760 14.092 1.00 124.82 685 GLU C N 1
ATOM 4381 C CA . GLU C 1 11 ? 1.448 -49.302 14.029 1.00 124.66 685 GLU C CA 1
ATOM 4382 C C . GLU C 1 11 ? 0.195 -48.784 13.303 1.00 124.40 685 GLU C C 1
ATOM 4383 O O . GLU C 1 11 ? 0.066 -47.584 13.039 1.00 124.22 685 GLU C O 1
ATOM 4389 N N . THR C 1 12 ? -0.724 -49.699 12.998 1.00 123.94 686 THR C N 1
ATOM 4390 C CA . THR C 1 12 ? -1.979 -49.376 12.326 1.00 122.62 686 THR C CA 1
ATOM 4391 C C . THR C 1 12 ? -3.127 -49.926 13.176 1.00 121.39 686 THR C C 1
ATOM 4392 O O . THR C 1 12 ? -4.249 -50.108 12.701 1.00 121.49 686 THR C O 1
ATOM 4396 N N . GLU C 1 13 ? -2.831 -50.196 14.444 1.00 119.61 687 GLU C N 1
ATOM 4397 C CA . GLU C 1 13 ? -3.834 -50.716 15.363 1.00 117.85 687 GLU C CA 1
ATOM 4398 C C . GLU C 1 13 ? -4.306 -49.632 16.321 1.00 116.94 687 GLU C C 1
ATOM 4399 O O . GLU C 1 13 ? -5.392 -49.726 16.887 1.00 116.40 687 GLU C O 1
ATOM 4405 N N . PHE C 1 14 ? -3.485 -48.602 16.505 1.00 116.01 688 PHE C N 1
ATOM 4406 C CA . PHE C 1 14 ? -3.842 -47.507 17.401 1.00 114.37 688 PHE C CA 1
ATOM 4407 C C . PHE C 1 14 ? -3.792 -46.139 16.737 1.00 113.06 688 PHE C C 1
ATOM 4408 O O . PHE C 1 14 ? -3.154 -45.951 15.695 1.00 112.17 688 PHE C O 1
ATOM 4416 N N . LYS C 1 15 ? -4.473 -45.184 17.362 1.00 111.86 689 LYS C N 1
ATOM 4417 C CA . LYS C 1 15 ? -4.547 -43.826 16.847 1.00 111.05 689 LYS C CA 1
ATOM 4418 C C . LYS C 1 15 ? -4.048 -42.787 17.842 1.00 110.05 689 LYS C C 1
ATOM 4419 O O . LYS C 1 15 ? -4.705 -42.517 18.847 1.00 109.72 689 LYS C O 1
ATOM 4421 N N . LYS C 1 16 ? -2.889 -42.199 17.554 1.00 109.12 690 LYS C N 1
ATOM 4422 C CA . LYS C 1 16 ? -2.337 -41.176 18.429 1.00 108.37 690 LYS C CA 1
ATOM 4423 C C . LYS C 1 16 ? -3.158 -39.898 18.222 1.00 107.87 690 LYS C C 1
ATOM 4424 O O . LYS C 1 16 ? -2.846 -39.060 17.377 1.00 108.19 690 LYS C O 1
ATOM 4430 N N . ILE C 1 17 ? -4.225 -39.776 19.008 1.00 107.24 691 ILE C N 1
ATOM 4431 C CA . ILE C 1 17 ? -5.142 -38.643 18.929 1.00 107.42 691 ILE C CA 1
ATOM 4432 C C . ILE C 1 17 ? -4.597 -37.323 19.500 1.00 108.26 691 ILE C C 1
ATOM 4433 O O . ILE C 1 17 ? -3.963 -36.547 18.775 1.00 108.13 691 ILE C O 1
ATOM 4438 N N . LYS C 1 18 ? -4.853 -37.065 20.782 1.00 108.94 692 LYS C N 1
ATOM 4439 C CA . LYS C 1 18 ? -4.410 -35.839 21.450 1.00 109.10 692 LYS C CA 1
ATOM 4440 C C . LYS C 1 18 ? -3.140 -36.037 22.291 1.00 109.76 692 LYS C C 1
ATOM 4441 O O . LYS C 1 18 ? -2.785 -37.166 22.635 1.00 109.19 692 LYS C O 1
ATOM 4447 N N . VAL C 1 19 ? -2.469 -34.931 22.615 1.00 111.14 693 VAL C N 1
ATOM 4448 C CA . VAL C 1 19 ? -1.250 -34.955 23.422 1.00 112.20 693 VAL C CA 1
ATOM 4449 C C . VAL C 1 19 ? -1.502 -34.403 24.828 1.00 112.75 693 VAL C C 1
ATOM 4450 O O . VAL C 1 19 ? -1.615 -33.191 25.018 1.00 112.98 693 VAL C O 1
ATOM 4454 N N . LEU C 1 20 ? -1.597 -35.307 25.803 1.00 112.93 694 LEU C N 1
ATOM 4455 C CA . LEU C 1 20 ? -1.863 -34.925 27.191 1.00 112.61 694 LEU C CA 1
ATOM 4456 C C . LEU C 1 20 ? -0.704 -34.170 27.818 1.00 112.90 694 LEU C C 1
ATOM 4457 O O . LEU C 1 20 ? -0.892 -33.122 28.440 1.00 112.46 694 LEU C O 1
ATOM 4462 N N . GLY C 1 21 ? 0.493 -34.723 27.661 1.00 113.45 695 GLY C N 1
ATOM 4463 C CA . GLY C 1 21 ? 1.680 -34.099 28.211 1.00 114.46 695 GLY C CA 1
ATOM 4464 C C . GLY C 1 21 ? 2.920 -34.823 27.732 1.00 115.26 695 GLY C C 1
ATOM 4465 O O . GLY C 1 21 ? 2.843 -35.977 27.314 1.00 115.30 695 GLY C O 1
ATOM 4466 N N . SER C 1 22 ? 4.063 -34.148 27.784 1.00 115.94 696 SER C N 1
ATOM 4467 C CA . SER C 1 22 ? 5.325 -34.752 27.358 1.00 116.78 696 SER C CA 1
ATOM 4468 C C . SER C 1 22 ? 6.450 -34.406 28.332 1.00 116.82 696 SER C C 1
ATOM 4469 O O . SER C 1 22 ? 7.169 -33.417 28.151 1.00 116.83 696 SER C O 1
ATOM 4472 N N . GLY C 1 23 ? 6.582 -35.229 29.371 1.00 116.71 697 GLY C N 1
ATOM 4473 C CA . GLY C 1 23 ? 7.604 -35.013 30.374 1.00 116.15 697 GLY C CA 1
ATOM 4474 C C . GLY C 1 23 ? 9.001 -35.184 29.817 1.00 115.77 697 GLY C C 1
ATOM 4475 O O . GLY C 1 23 ? 9.232 -35.016 28.627 1.00 115.68 697 GLY C O 1
ATOM 4476 N N . ALA C 1 24 ? 9.929 -35.527 30.701 1.00 115.57 698 ALA C N 1
ATOM 4477 C CA . ALA C 1 24 ? 11.334 -35.707 30.362 1.00 115.39 698 ALA C CA 1
ATOM 4478 C C . ALA C 1 24 ? 11.554 -36.379 29.009 1.00 114.79 698 ALA C C 1
ATOM 4479 O O . ALA C 1 24 ? 11.441 -35.744 27.957 1.00 114.76 698 ALA C O 1
ATOM 4481 N N . PHE C 1 25 ? 11.905 -37.660 29.043 1.00 114.06 699 PHE C N 1
ATOM 4482 C CA . PHE C 1 25 ? 12.164 -38.397 27.822 1.00 114.10 699 PHE C CA 1
ATOM 4483 C C . PHE C 1 25 ? 10.872 -38.905 27.190 1.00 114.31 699 PHE C C 1
ATOM 4484 O O . PHE C 1 25 ? 10.778 -39.027 25.966 1.00 114.37 699 PHE C O 1
ATOM 4486 N N . GLY C 1 26 ? 9.873 -39.201 28.016 1.00 114.03 700 GLY C N 1
ATOM 4487 C CA . GLY C 1 26 ? 8.612 -39.699 27.489 1.00 113.70 700 GLY C CA 1
ATOM 4488 C C . GLY C 1 26 ? 7.693 -38.616 26.943 1.00 113.70 700 GLY C C 1
ATOM 4489 O O . GLY C 1 26 ? 7.894 -37.424 27.184 1.00 114.09 700 GLY C O 1
ATOM 4490 N N . THR C 1 27 ? 6.681 -39.041 26.192 1.00 113.11 701 THR C N 1
ATOM 4491 C CA . THR C 1 27 ? 5.688 -38.145 25.608 1.00 112.23 701 THR C CA 1
ATOM 4492 C C . THR C 1 27 ? 4.350 -38.886 25.592 1.00 111.30 701 THR C C 1
ATOM 4493 O O . THR C 1 27 ? 4.213 -39.938 24.963 1.00 110.79 701 THR C O 1
ATOM 4497 N N . VAL C 1 28 ? 3.365 -38.317 26.278 1.00 110.10 702 VAL C N 1
ATOM 4498 C CA . VAL C 1 28 ? 2.053 -38.935 26.413 1.00 109.18 702 VAL C CA 1
ATOM 4499 C C . VAL C 1 28 ? 0.906 -38.391 25.565 1.00 108.87 702 VAL C C 1
ATOM 4500 O O . VAL C 1 28 ? 0.736 -37.179 25.426 1.00 109.03 702 VAL C O 1
ATOM 4504 N N . TYR C 1 29 ? 0.112 -39.306 25.011 1.00 108.01 703 TYR C N 1
ATOM 4505 C CA . TYR C 1 29 ? -1.040 -38.937 24.196 1.00 106.85 703 TYR C CA 1
ATOM 4506 C C . TYR C 1 29 ? -2.271 -39.673 24.690 1.00 105.55 703 TYR C C 1
ATOM 4507 O O . TYR C 1 29 ? -2.185 -40.804 25.160 1.00 104.81 703 TYR C O 1
ATOM 4516 N N . LYS C 1 30 ? -3.419 -39.026 24.560 1.00 104.71 704 LYS C N 1
ATOM 4517 C CA . LYS C 1 30 ? -4.692 -39.615 24.947 1.00 104.29 704 LYS C CA 1
ATOM 4518 C C . LYS C 1 30 ? -5.360 -40.062 23.647 1.00 104.64 704 LYS C C 1
ATOM 4519 O O . LYS C 1 30 ? -6.165 -39.325 23.080 1.00 105.43 704 LYS C O 1
ATOM 4525 N N . GLY C 1 31 ? -5.020 -41.261 23.172 1.00 104.56 705 GLY C N 1
ATOM 4526 C CA . GLY C 1 31 ? -5.590 -41.755 21.925 1.00 104.04 705 GLY C CA 1
ATOM 4527 C C . GLY C 1 31 ? -6.598 -42.893 22.017 1.00 103.92 705 GLY C C 1
ATOM 4528 O O . GLY C 1 31 ? -7.398 -42.961 22.950 1.00 103.47 705 GLY C O 1
ATOM 4529 N N . LEU C 1 32 ? -6.569 -43.784 21.029 1.00 104.19 706 LEU C N 1
ATOM 4530 C CA . LEU C 1 32 ? -7.477 -44.927 20.993 1.00 104.28 706 LEU C CA 1
ATOM 4531 C C . LEU C 1 32 ? -6.814 -46.150 20.363 1.00 104.78 706 LEU C C 1
ATOM 4532 O O . LEU C 1 32 ? -5.917 -46.032 19.520 1.00 103.92 706 LEU C O 1
ATOM 4534 N N . TRP C 1 33 ? -7.281 -47.326 20.771 1.00 105.69 707 TRP C N 1
ATOM 4535 C CA . TRP C 1 33 ? -6.727 -48.589 20.302 1.00 106.79 707 TRP C CA 1
ATOM 4536 C C . TRP C 1 33 ? -7.677 -49.406 19.436 1.00 107.91 707 TRP C C 1
ATOM 4537 O O . TRP C 1 33 ? -8.888 -49.197 19.454 1.00 108.15 707 TRP C O 1
ATOM 4548 N N . ILE C 1 34 ? -7.106 -50.337 18.677 1.00 109.33 708 ILE C N 1
ATOM 4549 C CA . ILE C 1 34 ? -7.860 -51.230 17.799 1.00 110.05 708 ILE C CA 1
ATOM 4550 C C . ILE C 1 34 ? -7.183 -52.606 17.807 1.00 110.77 708 ILE C C 1
ATOM 4551 O O . ILE C 1 34 ? -6.265 -52.867 17.022 1.00 110.42 708 ILE C O 1
ATOM 4553 N N . PRO C 1 35 ? -7.622 -53.499 18.716 1.00 111.57 709 PRO C N 1
ATOM 4554 C CA . PRO C 1 35 ? -7.074 -54.856 18.848 1.00 111.93 709 PRO C CA 1
ATOM 4555 C C . PRO C 1 35 ? -7.431 -55.766 17.669 1.00 112.13 709 PRO C C 1
ATOM 4556 O O . PRO C 1 35 ? -8.060 -56.813 17.839 1.00 112.04 709 PRO C O 1
ATOM 4560 N N . ILE C 1 42 ? -10.371 -49.547 23.056 1.00 92.88 716 ILE C N 1
ATOM 4561 C CA . ILE C 1 42 ? -10.895 -48.394 23.766 1.00 93.35 716 ILE C CA 1
ATOM 4562 C C . ILE C 1 42 ? -9.717 -47.490 24.174 1.00 93.76 716 ILE C C 1
ATOM 4563 O O . ILE C 1 42 ? -8.541 -47.752 23.793 1.00 94.10 716 ILE C O 1
ATOM 4565 N N . PRO C 1 43 ? -10.013 -46.403 24.930 1.00 94.09 717 PRO C N 1
ATOM 4566 C CA . PRO C 1 43 ? -9.007 -45.440 25.355 1.00 94.45 717 PRO C CA 1
ATOM 4567 C C . PRO C 1 43 ? -7.785 -45.944 26.021 1.00 95.39 717 PRO C C 1
ATOM 4568 O O . PRO C 1 43 ? -7.889 -46.815 26.860 1.00 96.14 717 PRO C O 1
ATOM 4572 N N . VAL C 1 44 ? -6.630 -45.375 25.683 1.00 95.85 718 VAL C N 1
ATOM 4573 C CA . VAL C 1 44 ? -5.374 -45.821 26.285 1.00 96.70 718 VAL C CA 1
ATOM 4574 C C . VAL C 1 44 ? -4.302 -44.744 26.103 1.00 97.26 718 VAL C C 1
ATOM 4575 O O . VAL C 1 44 ? -4.278 -44.070 25.073 1.00 97.56 718 VAL C O 1
ATOM 4579 N N . ALA C 1 45 ? -3.409 -44.590 27.080 1.00 97.27 719 ALA C N 1
ATOM 4580 C CA . ALA C 1 45 ? -2.339 -43.591 27.001 1.00 96.46 719 ALA C CA 1
ATOM 4581 C C . ALA C 1 45 ? -1.176 -44.183 26.225 1.00 95.29 719 ALA C C 1
ATOM 4582 O O . ALA C 1 45 ? -0.721 -45.285 26.527 1.00 95.02 719 ALA C O 1
ATOM 4584 N N . ILE C 1 46 ? -0.712 -43.466 25.211 1.00 94.13 720 ILE C N 1
ATOM 4585 C CA . ILE C 1 46 ? 0.396 -43.947 24.407 1.00 93.84 720 ILE C CA 1
ATOM 4586 C C . ILE C 1 46 ? 1.626 -43.147 24.778 1.00 94.02 720 ILE C C 1
ATOM 4587 O O . ILE C 1 46 ? 1.571 -41.915 24.868 1.00 93.26 720 ILE C O 1
ATOM 4589 N N . LYS C 1 47 ? 2.727 -43.856 25.015 1.00 94.48 721 LYS C N 1
ATOM 4590 C CA . LYS C 1 47 ? 3.982 -43.215 25.383 1.00 94.93 721 LYS C CA 1
ATOM 4591 C C . LYS C 1 47 ? 5.096 -43.454 24.359 1.00 95.53 721 LYS C C 1
ATOM 4592 O O . LYS C 1 47 ? 5.468 -44.599 24.074 1.00 95.37 721 LYS C O 1
ATOM 4598 N N . GLU C 1 48 ? 5.610 -42.357 23.803 1.00 95.89 722 GLU C N 1
ATOM 4599 C CA . GLU C 1 48 ? 6.695 -42.395 22.825 1.00 95.91 722 GLU C CA 1
ATOM 4600 C C . GLU C 1 48 ? 7.940 -41.979 23.590 1.00 95.83 722 GLU C C 1
ATOM 4601 O O . GLU C 1 48 ? 8.107 -40.809 23.934 1.00 95.31 722 GLU C O 1
ATOM 4603 N N . LEU C 1 49 ? 8.804 -42.948 23.862 1.00 96.06 723 LEU C N 1
ATOM 4604 C CA . LEU C 1 49 ? 10.022 -42.700 24.617 1.00 96.88 723 LEU C CA 1
ATOM 4605 C C . LEU C 1 49 ? 11.129 -42.015 23.820 1.00 97.12 723 LEU C C 1
ATOM 4606 O O . LEU C 1 49 ? 11.376 -42.354 22.664 1.00 97.27 723 LEU C O 1
ATOM 4611 N N . ARG C 1 50 ? 11.795 -41.051 24.455 1.00 97.33 724 ARG C N 1
ATOM 4612 C CA . ARG C 1 50 ? 12.887 -40.315 23.821 1.00 97.41 724 ARG C CA 1
ATOM 4613 C C . ARG C 1 50 ? 14.103 -41.220 23.642 1.00 97.21 724 ARG C C 1
ATOM 4614 O O . ARG C 1 50 ? 15.050 -41.167 24.428 1.00 96.82 724 ARG C O 1
ATOM 4616 N N . SER C 1 54 ? 22.400 -46.236 25.032 1.00 111.09 728 SER C N 1
ATOM 4617 C CA . SER C 1 54 ? 21.378 -45.866 24.066 1.00 111.53 728 SER C CA 1
ATOM 4618 C C . SER C 1 54 ? 21.026 -47.033 23.142 1.00 112.19 728 SER C C 1
ATOM 4619 O O . SER C 1 54 ? 19.929 -47.078 22.592 1.00 112.19 728 SER C O 1
ATOM 4621 N N . PRO C 1 55 ? 21.954 -47.971 22.964 1.00 112.94 729 PRO C N 1
ATOM 4622 C CA . PRO C 1 55 ? 21.690 -49.139 22.123 1.00 113.49 729 PRO C CA 1
ATOM 4623 C C . PRO C 1 55 ? 20.468 -49.855 22.701 1.00 114.13 729 PRO C C 1
ATOM 4624 O O . PRO C 1 55 ? 20.470 -50.271 23.859 1.00 114.27 729 PRO C O 1
ATOM 4626 N N . LYS C 1 56 ? 19.424 -49.998 21.895 1.00 114.71 730 LYS C N 1
ATOM 4627 C CA . LYS C 1 56 ? 18.202 -50.643 22.355 1.00 115.50 730 LYS C CA 1
ATOM 4628 C C . LYS C 1 56 ? 17.995 -52.026 21.747 1.00 116.17 730 LYS C C 1
ATOM 4629 O O . LYS C 1 56 ? 17.476 -52.145 20.635 1.00 117.41 730 LYS C O 1
ATOM 4631 N N . ALA C 1 57 ? 18.384 -53.073 22.469 1.00 115.95 731 ALA C N 1
ATOM 4632 C CA . ALA C 1 57 ? 18.213 -54.424 21.952 1.00 115.96 731 ALA C CA 1
ATOM 4633 C C . ALA C 1 57 ? 16.756 -54.888 22.074 1.00 116.39 731 ALA C C 1
ATOM 4634 O O . ALA C 1 57 ? 16.173 -54.897 23.161 1.00 115.98 731 ALA C O 1
ATOM 4636 N N . ASN C 1 58 ? 16.189 -55.267 20.932 1.00 117.23 732 ASN C N 1
ATOM 4637 C CA . ASN C 1 58 ? 14.805 -55.719 20.817 1.00 118.28 732 ASN C CA 1
ATOM 4638 C C . ASN C 1 58 ? 14.351 -56.922 21.651 1.00 118.62 732 ASN C C 1
ATOM 4639 O O . ASN C 1 58 ? 13.266 -56.901 22.231 1.00 118.61 732 ASN C O 1
ATOM 4644 N N . LYS C 1 59 ? 15.157 -57.974 21.713 1.00 118.85 733 LYS C N 1
ATOM 4645 C CA . LYS C 1 59 ? 14.755 -59.151 22.479 1.00 118.90 733 LYS C CA 1
ATOM 4646 C C . LYS C 1 59 ? 14.694 -58.840 23.973 1.00 118.99 733 LYS C C 1
ATOM 4647 O O . LYS C 1 59 ? 13.880 -59.407 24.705 1.00 118.60 733 LYS C O 1
ATOM 4653 N N . GLU C 1 60 ? 15.555 -57.929 24.417 1.00 119.15 734 GLU C N 1
ATOM 4654 C CA . GLU C 1 60 ? 15.606 -57.554 25.826 1.00 119.27 734 GLU C CA 1
ATOM 4655 C C . GLU C 1 60 ? 14.498 -56.571 26.180 1.00 118.38 734 GLU C C 1
ATOM 4656 O O . GLU C 1 60 ? 14.042 -56.536 27.321 1.00 119.07 734 GLU C O 1
ATOM 4662 N N . ILE C 1 61 ? 14.074 -55.763 25.213 1.00 116.63 735 ILE C N 1
ATOM 4663 C CA . ILE C 1 61 ? 13.005 -54.801 25.468 1.00 114.63 735 ILE C CA 1
ATOM 4664 C C . ILE C 1 61 ? 11.691 -55.557 25.525 1.00 113.28 735 ILE C C 1
ATOM 4665 O O . ILE C 1 61 ? 10.781 -55.233 26.291 1.00 112.77 735 ILE C O 1
ATOM 4670 N N . LEU C 1 62 ? 11.615 -56.581 24.694 1.00 112.02 736 LEU C N 1
ATOM 4671 C CA . LEU C 1 62 ? 10.438 -57.411 24.604 1.00 111.02 736 LEU C CA 1
ATOM 4672 C C . LEU C 1 62 ? 10.168 -58.119 25.927 1.00 110.11 736 LEU C C 1
ATOM 4673 O O . LEU C 1 62 ? 9.017 -58.265 26.339 1.00 109.55 736 LEU C O 1
ATOM 4678 N N . ASP C 1 63 ? 11.237 -58.540 26.598 1.00 109.12 737 ASP C N 1
ATOM 4679 C CA . ASP C 1 63 ? 11.111 -59.253 27.866 1.00 108.01 737 ASP C CA 1
ATOM 4680 C C . ASP C 1 63 ? 10.622 -58.395 29.026 1.00 106.52 737 ASP C C 1
ATOM 4681 O O . ASP C 1 63 ? 9.696 -58.783 29.739 1.00 106.51 737 ASP C O 1
ATOM 4686 N N . GLU C 1 64 ? 11.247 -57.240 29.225 1.00 104.42 738 GLU C N 1
ATOM 4687 C CA . GLU C 1 64 ? 10.849 -56.352 30.310 1.00 102.81 738 GLU C CA 1
ATOM 4688 C C . GLU C 1 64 ? 9.379 -56.023 30.176 1.00 101.05 738 GLU C C 1
ATOM 4689 O O . GLU C 1 64 ? 8.648 -55.938 31.164 1.00 101.09 738 GLU C O 1
ATOM 4695 N N . ALA C 1 65 ? 8.955 -55.832 28.937 1.00 98.47 739 ALA C N 1
ATOM 4696 C CA . ALA C 1 65 ? 7.573 -55.513 28.659 1.00 95.68 739 ALA C CA 1
ATOM 4697 C C . ALA C 1 65 ? 6.647 -56.616 29.190 1.00 94.13 739 ALA C C 1
ATOM 4698 O O . ALA C 1 65 ? 5.516 -56.341 29.583 1.00 94.43 739 ALA C O 1
ATOM 4700 N N . TYR C 1 66 ? 7.128 -57.857 29.214 1.00 91.63 740 TYR C N 1
ATOM 4701 C CA . TYR C 1 66 ? 6.319 -58.978 29.697 1.00 89.22 740 TYR C CA 1
ATOM 4702 C C . TYR C 1 66 ? 6.025 -58.848 31.175 1.00 86.33 740 TYR C C 1
ATOM 4703 O O . TYR C 1 66 ? 4.909 -59.097 31.632 1.00 85.34 740 TYR C O 1
ATOM 4712 N N . VAL C 1 67 ? 7.048 -58.471 31.924 1.00 83.56 741 VAL C N 1
ATOM 4713 C CA . VAL C 1 67 ? 6.908 -58.305 33.355 1.00 80.43 741 VAL C CA 1
ATOM 4714 C C . VAL C 1 67 ? 5.889 -57.199 33.585 1.00 78.63 741 VAL C C 1
ATOM 4715 O O . VAL C 1 67 ? 4.921 -57.365 34.331 1.00 78.21 741 VAL C O 1
ATOM 4719 N N . MET C 1 68 ? 6.112 -56.073 32.917 1.00 76.41 742 MET C N 1
ATOM 4720 C CA . MET C 1 68 ? 5.229 -54.922 33.028 1.00 74.65 742 MET C CA 1
ATOM 4721 C C . MET C 1 68 ? 3.809 -55.309 32.675 1.00 73.95 742 MET C C 1
ATOM 4722 O O . MET C 1 68 ? 2.861 -54.725 33.181 1.00 75.29 742 MET C O 1
ATOM 4727 N N . ALA C 1 69 ? 3.667 -56.300 31.808 1.00 72.89 743 ALA C N 1
ATOM 4728 C CA . ALA C 1 69 ? 2.352 -56.756 31.401 1.00 71.48 743 ALA C CA 1
ATOM 4729 C C . ALA C 1 69 ? 1.832 -57.771 32.403 1.00 70.58 743 ALA C C 1
ATOM 4730 O O . ALA C 1 69 ? 0.627 -58.024 32.478 1.00 71.05 743 ALA C O 1
ATOM 4732 N N . SER C 1 70 ? 2.746 -58.342 33.179 1.00 68.15 744 SER C N 1
ATOM 4733 C CA . SER C 1 70 ? 2.376 -59.347 34.156 1.00 66.89 744 SER C CA 1
ATOM 4734 C C . SER C 1 70 ? 1.883 -58.786 35.483 1.00 65.87 744 SER C C 1
ATOM 4735 O O . SER C 1 70 ? 1.235 -59.494 36.250 1.00 65.91 744 SER C O 1
ATOM 4738 N N . VAL C 1 71 ? 2.186 -57.529 35.778 1.00 64.66 745 VAL C N 1
ATOM 4739 C CA . VAL C 1 71 ? 1.728 -56.977 37.041 1.00 63.96 745 VAL C CA 1
ATOM 4740 C C . VAL C 1 71 ? 0.200 -56.951 37.104 1.00 63.37 745 VAL C C 1
ATOM 4741 O O . VAL C 1 71 ? -0.450 -56.122 36.474 1.00 63.59 745 VAL C O 1
ATOM 4745 N N . ASP C 1 72 ? -0.376 -57.879 37.855 1.00 62.82 746 ASP C N 1
ATOM 4746 C CA . ASP C 1 72 ? -1.818 -57.913 38.004 1.00 62.26 746 ASP C CA 1
ATOM 4747 C C . ASP C 1 72 ? -2.192 -57.519 39.418 1.00 61.47 746 ASP C C 1
ATOM 4748 O O . ASP C 1 72 ? -1.974 -58.287 40.353 1.00 62.76 746 ASP C O 1
ATOM 4753 N N . ASN C 1 73 ? -2.747 -56.323 39.573 1.00 59.28 747 ASN C N 1
ATOM 4754 C CA . ASN C 1 73 ? -3.160 -55.832 40.879 1.00 57.68 747 ASN C CA 1
ATOM 4755 C C . ASN C 1 73 ? -3.927 -54.556 40.641 1.00 56.01 747 ASN C C 1
ATOM 4756 O O . ASN C 1 73 ? -3.525 -53.727 39.829 1.00 56.34 747 ASN C O 1
ATOM 4761 N N . PRO C 1 74 ? -5.042 -54.378 41.352 1.00 54.25 748 PRO C N 1
ATOM 4762 C CA . PRO C 1 74 ? -5.914 -53.207 41.250 1.00 53.28 748 PRO C CA 1
ATOM 4763 C C . PRO C 1 74 ? -5.309 -51.846 41.574 1.00 52.40 748 PRO C C 1
ATOM 4764 O O . PRO C 1 74 ? -5.980 -50.830 41.449 1.00 51.55 748 PRO C O 1
ATOM 4768 N N . HIS C 1 75 ? -4.053 -51.806 41.996 1.00 52.38 749 HIS C N 1
ATOM 4769 C CA . HIS C 1 75 ? -3.436 -50.521 42.311 1.00 52.00 749 HIS C CA 1
ATOM 4770 C C . HIS C 1 75 ? -2.086 -50.405 41.633 1.00 54.05 749 HIS C C 1
ATOM 4771 O O . HIS C 1 75 ? -1.241 -49.595 42.019 1.00 54.39 749 HIS C O 1
ATOM 4778 N N . VAL C 1 76 ? -1.903 -51.221 40.601 1.00 56.20 750 VAL C N 1
ATOM 4779 C CA . VAL C 1 76 ? -0.676 -51.200 39.826 1.00 59.89 750 VAL C CA 1
ATOM 4780 C C . VAL C 1 76 ? -1.008 -51.328 38.343 1.00 61.80 750 VAL C C 1
ATOM 4781 O O . VAL C 1 76 ? -1.437 -52.391 37.870 1.00 61.75 750 VAL C O 1
ATOM 4785 N N . CYS C 1 77 ? -0.813 -50.222 37.627 1.00 63.98 751 CYS C N 1
ATOM 4786 C CA . CYS C 1 77 ? -1.055 -50.158 36.197 1.00 65.39 751 CYS C CA 1
ATOM 4787 C C . CYS C 1 77 ? -0.305 -51.262 35.494 1.00 66.82 751 CYS C C 1
ATOM 4788 O O . CYS C 1 77 ? 0.838 -51.585 35.827 1.00 66.82 751 CYS C O 1
ATOM 4791 N N . ARG C 1 78 ? -0.965 -51.835 34.505 1.00 69.08 752 ARG C N 1
ATOM 4792 C CA . ARG C 1 78 ? -0.387 -52.917 33.748 1.00 71.95 752 ARG C CA 1
ATOM 4793 C C . ARG C 1 78 ? -0.146 -52.524 32.301 1.00 72.59 752 ARG C C 1
ATOM 4794 O O . ARG C 1 78 ? -0.871 -51.703 31.732 1.00 73.11 752 ARG C O 1
ATOM 4802 N N . LEU C 1 79 ? 0.889 -53.113 31.715 1.00 73.19 753 LEU C N 1
ATOM 4803 C CA . LEU C 1 79 ? 1.215 -52.851 30.333 1.00 73.94 753 LEU C CA 1
ATOM 4804 C C . LEU C 1 79 ? 0.252 -53.683 29.523 1.00 75.51 753 LEU C C 1
ATOM 4805 O O . LEU C 1 79 ? 0.316 -54.913 29.552 1.00 75.94 753 LEU C O 1
ATOM 4810 N N . LEU C 1 80 ? -0.650 -53.019 28.811 1.00 77.19 754 LEU C N 1
ATOM 4811 C CA . LEU C 1 80 ? -1.627 -53.730 28.001 1.00 78.82 754 LEU C CA 1
ATOM 4812 C C . LEU C 1 80 ? -0.968 -54.271 26.747 1.00 80.21 754 LEU C C 1
ATOM 4813 O O . LEU C 1 80 ? -1.064 -55.461 26.448 1.00 80.22 754 LEU C O 1
ATOM 4818 N N . GLY C 1 81 ? -0.279 -53.394 26.028 1.00 81.74 755 GLY C N 1
ATOM 4819 C CA . GLY C 1 81 ? 0.394 -53.811 24.816 1.00 84.72 755 GLY C CA 1
ATOM 4820 C C . GLY C 1 81 ? 1.551 -52.902 24.469 1.00 86.89 755 GLY C C 1
ATOM 4821 O O . GLY C 1 81 ? 1.575 -51.734 24.858 1.00 86.62 755 GLY C O 1
ATOM 4822 N N . ILE C 1 82 ? 2.515 -53.438 23.734 1.00 89.56 756 ILE C N 1
ATOM 4823 C CA . ILE C 1 82 ? 3.686 -52.672 23.335 1.00 93.19 756 ILE C CA 1
ATOM 4824 C C . ILE C 1 82 ? 3.896 -52.826 21.843 1.00 95.68 756 ILE C C 1
ATOM 4825 O O . ILE C 1 82 ? 3.500 -53.832 21.257 1.00 96.11 756 ILE C O 1
ATOM 4830 N N . CYS C 1 83 ? 4.527 -51.827 21.231 1.00 98.25 757 CYS C N 1
ATOM 4831 C CA . CYS C 1 83 ? 4.825 -51.852 19.800 1.00 100.67 757 CYS C CA 1
ATOM 4832 C C . CYS C 1 83 ? 6.240 -51.340 19.575 1.00 101.86 757 CYS C C 1
ATOM 4833 O O . CYS C 1 83 ? 6.569 -50.184 19.868 1.00 101.99 757 CYS C O 1
ATOM 4836 N N . LEU C 1 84 ? 7.078 -52.240 19.076 1.00 102.93 758 LEU C N 1
ATOM 4837 C CA . LEU C 1 84 ? 8.459 -51.905 18.779 1.00 103.26 758 LEU C CA 1
ATOM 4838 C C . LEU C 1 84 ? 8.656 -51.828 17.267 1.00 103.71 758 LEU C C 1
ATOM 4839 O O . LEU C 1 84 ? 9.109 -52.786 16.638 1.00 104.38 758 LEU C O 1
ATOM 4841 N N . THR C 1 85 ? 8.304 -50.681 16.689 1.00 103.46 759 THR C N 1
ATOM 4842 C CA . THR C 1 85 ? 8.468 -50.452 15.257 1.00 103.09 759 THR C CA 1
ATOM 4843 C C . THR C 1 85 ? 9.742 -49.655 15.103 1.00 102.89 759 THR C C 1
ATOM 4844 O O . THR C 1 85 ? 10.824 -50.209 14.959 1.00 103.53 759 THR C O 1
ATOM 4846 N N . SER C 1 86 ? 9.595 -48.341 15.132 1.00 102.08 760 SER C N 1
ATOM 4847 C CA . SER C 1 86 ? 10.739 -47.440 15.064 1.00 101.06 760 SER C CA 1
ATOM 4848 C C . SER C 1 86 ? 10.657 -46.660 16.358 1.00 100.32 760 SER C C 1
ATOM 4849 O O . SER C 1 86 ? 11.634 -46.091 16.851 1.00 100.00 760 SER C O 1
ATOM 4851 N N . THR C 1 87 ? 9.449 -46.680 16.904 1.00 99.15 761 THR C N 1
ATOM 4852 C CA . THR C 1 87 ? 9.101 -46.011 18.150 1.00 97.92 761 THR C CA 1
ATOM 4853 C C . THR C 1 87 ? 8.528 -47.029 19.138 1.00 97.61 761 THR C C 1
ATOM 4854 O O . THR C 1 87 ? 7.691 -47.861 18.767 1.00 98.10 761 THR C O 1
ATOM 4858 N N . VAL C 1 88 ? 8.978 -46.987 20.389 1.00 96.21 762 VAL C N 1
ATOM 4859 C CA . VAL C 1 88 ? 8.430 -47.914 21.375 1.00 94.06 762 VAL C CA 1
ATOM 4860 C C . VAL C 1 88 ? 7.193 -47.211 21.927 1.00 92.72 762 VAL C C 1
ATOM 4861 O O . VAL C 1 88 ? 7.290 -46.135 22.518 1.00 92.94 762 VAL C O 1
ATOM 4865 N N . GLN C 1 89 ? 6.027 -47.805 21.714 1.00 90.71 763 GLN C N 1
ATOM 4866 C CA . GLN C 1 89 ? 4.799 -47.186 22.166 1.00 89.16 763 GLN C CA 1
ATOM 4867 C C . GLN C 1 89 ? 4.089 -48.120 23.134 1.00 88.12 763 GLN C C 1
ATOM 4868 O O . GLN C 1 89 ? 3.520 -49.138 22.734 1.00 89.04 763 GLN C O 1
ATOM 4870 N N . LEU C 1 90 ? 4.146 -47.775 24.418 1.00 85.59 764 LEU C N 1
ATOM 4871 C CA . LEU C 1 90 ? 3.501 -48.572 25.445 1.00 82.38 764 LEU C CA 1
ATOM 4872 C C . LEU C 1 90 ? 2.034 -48.191 25.523 1.00 80.35 764 LEU C C 1
ATOM 4873 O O . LEU C 1 90 ? 1.695 -47.017 25.672 1.00 79.49 764 LEU C O 1
ATOM 4875 N N . ILE C 1 91 ? 1.168 -49.193 25.420 1.00 78.24 765 ILE C N 1
ATOM 4876 C CA . ILE C 1 91 ? -0.268 -48.963 25.463 1.00 76.82 765 ILE C CA 1
ATOM 4877 C C . ILE C 1 91 ? -0.876 -49.472 26.774 1.00 75.24 765 ILE C C 1
ATOM 4878 O O . ILE C 1 91 ? -0.857 -50.675 27.064 1.00 74.35 765 ILE C O 1
ATOM 4883 N N . THR C 1 92 ? -1.414 -48.542 27.560 1.00 73.24 766 THR C N 1
ATOM 4884 C CA . THR C 1 92 ? -2.011 -48.873 28.850 1.00 72.05 766 THR C CA 1
ATOM 4885 C C . THR C 1 92 ? -3.358 -48.199 29.045 1.00 70.41 766 THR C C 1
ATOM 4886 O O . THR C 1 92 ? -3.594 -47.116 28.518 1.00 69.67 766 THR C O 1
ATOM 4890 N N . GLN C 1 93 ? -4.229 -48.829 29.826 1.00 68.88 767 GLN C N 1
ATOM 4891 C CA . GLN C 1 93 ? -5.543 -48.271 30.080 1.00 68.58 767 GLN C CA 1
ATOM 4892 C C . GLN C 1 93 ? -5.420 -46.821 30.511 1.00 68.50 767 GLN C C 1
ATOM 4893 O O . GLN C 1 93 ? -4.742 -46.513 31.484 1.00 70.14 767 GLN C O 1
ATOM 4899 N N . LEU C 1 94 ? -6.068 -45.929 29.771 1.00 67.86 768 LEU C N 1
ATOM 4900 C CA . LEU C 1 94 ? -6.023 -44.509 30.080 1.00 66.26 768 LEU C CA 1
ATOM 4901 C C . LEU C 1 94 ? -6.636 -44.236 31.440 1.00 65.22 768 LEU C C 1
ATOM 4902 O O . LEU C 1 94 ? -7.626 -44.857 31.809 1.00 64.47 768 LEU C O 1
ATOM 4907 N N . MET C 1 95 ? -6.043 -43.302 32.176 1.00 64.51 769 MET C N 1
ATOM 4908 C CA . MET C 1 95 ? -6.558 -42.924 33.481 1.00 64.21 769 MET C CA 1
ATOM 4909 C C . MET C 1 95 ? -7.112 -41.522 33.358 1.00 64.00 769 MET C C 1
ATOM 4910 O O . MET C 1 95 ? -6.374 -40.551 33.193 1.00 63.20 769 MET C O 1
ATOM 4915 N N . PRO C 1 96 ? -8.440 -41.407 33.442 1.00 64.44 770 PRO C N 1
ATOM 4916 C CA . PRO C 1 96 ? -9.201 -40.162 33.341 1.00 63.93 770 PRO C CA 1
ATOM 4917 C C . PRO C 1 96 ? -8.661 -38.947 34.080 1.00 63.58 770 PRO C C 1
ATOM 4918 O O . PRO C 1 96 ? -8.333 -37.939 33.452 1.00 65.39 770 PRO C O 1
ATOM 4922 N N . PHE C 1 97 ? -8.545 -39.050 35.402 1.00 60.91 771 PHE C N 1
ATOM 4923 C CA . PHE C 1 97 ? -8.114 -37.927 36.228 1.00 57.29 771 PHE C CA 1
ATOM 4924 C C . PHE C 1 97 ? -6.636 -37.581 36.326 1.00 56.59 771 PHE C C 1
ATOM 4925 O O . PHE C 1 97 ? -6.274 -36.634 37.020 1.00 56.92 771 PHE C O 1
ATOM 4933 N N . GLY C 1 98 ? -5.776 -38.334 35.655 1.00 56.04 772 GLY C N 1
ATOM 4934 C CA . GLY C 1 98 ? -4.354 -38.019 35.712 1.00 56.54 772 GLY C CA 1
ATOM 4935 C C . GLY C 1 98 ? -3.642 -38.344 37.019 1.00 56.08 772 GLY C C 1
ATOM 4936 O O . GLY C 1 98 ? -4.204 -39.016 37.878 1.00 56.44 772 GLY C O 1
ATOM 4937 N N . CYS C 1 99 ? -2.410 -37.853 37.170 1.00 56.33 773 CYS C N 1
ATOM 4938 C CA . CYS C 1 99 ? -1.583 -38.103 38.364 1.00 56.04 773 CYS C CA 1
ATOM 4939 C C . CYS C 1 99 ? -2.072 -37.439 39.655 1.00 55.63 773 CYS C C 1
ATOM 4940 O O . CYS C 1 99 ? -2.329 -36.235 39.702 1.00 58.17 773 CYS C O 1
ATOM 4943 N N . LEU C 1 100 ? -2.174 -38.240 40.708 1.00 53.72 774 LEU C N 1
ATOM 4944 C CA . LEU C 1 100 ? -2.646 -37.782 42.006 1.00 52.08 774 LEU C CA 1
ATOM 4945 C C . LEU C 1 100 ? -1.941 -36.510 42.467 1.00 52.33 774 LEU C C 1
ATOM 4946 O O . LEU C 1 100 ? -2.469 -35.761 43.297 1.00 51.48 774 LEU C O 1
ATOM 4951 N N . LEU C 1 101 ? -0.754 -36.253 41.934 1.00 51.59 775 LEU C N 1
ATOM 4952 C CA . LEU C 1 101 ? -0.045 -35.048 42.336 1.00 53.71 775 LEU C CA 1
ATOM 4953 C C . LEU C 1 101 ? -0.834 -33.811 41.919 1.00 55.58 775 LEU C C 1
ATOM 4954 O O . LEU C 1 101 ? -1.289 -33.035 42.767 1.00 55.95 775 LEU C O 1
ATOM 4959 N N . ASP C 1 102 ? -0.998 -33.632 40.612 1.00 56.79 776 ASP C N 1
ATOM 4960 C CA . ASP C 1 102 ? -1.742 -32.490 40.105 1.00 57.86 776 ASP C CA 1
ATOM 4961 C C . ASP C 1 102 ? -3.061 -32.465 40.845 1.00 57.25 776 ASP C C 1
ATOM 4962 O O . ASP C 1 102 ? -3.525 -31.418 41.293 1.00 57.09 776 ASP C O 1
ATOM 4967 N N . TYR C 1 103 ? -3.646 -33.644 40.987 1.00 56.28 777 TYR C N 1
ATOM 4968 C CA . TYR C 1 103 ? -4.928 -33.774 41.642 1.00 57.50 777 TYR C CA 1
ATOM 4969 C C . TYR C 1 103 ? -5.052 -33.149 43.034 1.00 58.91 777 TYR C C 1
ATOM 4970 O O . TYR C 1 103 ? -5.921 -32.303 43.262 1.00 59.26 777 TYR C O 1
ATOM 4979 N N . VAL C 1 104 ? -4.212 -33.571 43.975 1.00 60.45 778 VAL C N 1
ATOM 4980 C CA . VAL C 1 104 ? -4.297 -33.026 45.331 1.00 60.40 778 VAL C CA 1
ATOM 4981 C C . VAL C 1 104 ? -4.021 -31.525 45.365 1.00 60.92 778 VAL C C 1
ATOM 4982 O O . VAL C 1 104 ? -4.624 -30.798 46.155 1.00 61.14 778 VAL C O 1
ATOM 4986 N N . ARG C 1 105 ? -3.113 -31.069 44.504 1.00 60.21 779 ARG C N 1
ATOM 4987 C CA . ARG C 1 105 ? -2.814 -29.652 44.421 1.00 59.86 779 ARG C CA 1
ATOM 4988 C C . ARG C 1 105 ? -4.092 -28.924 44.008 1.00 61.72 779 ARG C C 1
ATOM 4989 O O . ARG C 1 105 ? -4.463 -27.901 44.581 1.00 61.08 779 ARG C O 1
ATOM 4997 N N . GLU C 1 106 ? -4.768 -29.496 43.015 1.00 64.36 780 GLU C N 1
ATOM 4998 C CA . GLU C 1 106 ? -6.005 -28.974 42.423 1.00 66.35 780 GLU C CA 1
ATOM 4999 C C . GLU C 1 106 ? -7.289 -29.127 43.239 1.00 65.73 780 GLU C C 1
ATOM 5000 O O . GLU C 1 106 ? -8.331 -28.651 42.853 1.00 66.15 780 GLU C O 1
ATOM 5006 N N . HIS C 1 107 ? -7.215 -29.801 44.368 1.00 65.78 781 HIS C N 1
ATOM 5007 C CA . HIS C 1 107 ? -8.347 -29.903 45.260 1.00 65.57 781 HIS C CA 1
ATOM 5008 C C . HIS C 1 107 ? -7.865 -29.740 46.670 1.00 67.09 781 HIS C C 1
ATOM 5009 O O . HIS C 1 107 ? -8.415 -30.301 47.591 1.00 65.48 781 HIS C O 1
ATOM 5016 N N . LYS C 1 108 ? -6.834 -28.914 46.788 1.00 69.68 782 LYS C N 1
ATOM 5017 C CA . LYS C 1 108 ? -6.164 -28.634 48.056 1.00 72.82 782 LYS C CA 1
ATOM 5018 C C . LYS C 1 108 ? -7.013 -28.811 49.309 1.00 75.41 782 LYS C C 1
ATOM 5019 O O . LYS C 1 108 ? -6.685 -29.633 50.206 1.00 77.41 782 LYS C O 1
ATOM 5021 N N . ASP C 1 109 ? -8.077 -28.029 49.451 1.00 77.66 783 ASP C N 1
ATOM 5022 C CA . ASP C 1 109 ? -8.830 -28.219 50.673 1.00 80.12 783 ASP C CA 1
ATOM 5023 C C . ASP C 1 109 ? -10.059 -29.149 50.522 1.00 80.22 783 ASP C C 1
ATOM 5024 O O . ASP C 1 109 ? -10.390 -29.905 51.423 1.00 81.61 783 ASP C O 1
ATOM 5029 N N . ASN C 1 110 ? -10.687 -29.164 49.346 1.00 78.35 784 ASN C N 1
ATOM 5030 C CA . ASN C 1 110 ? -11.895 -29.997 49.164 1.00 76.14 784 ASN C CA 1
ATOM 5031 C C . ASN C 1 110 ? -11.640 -31.520 49.377 1.00 74.32 784 ASN C C 1
ATOM 5032 O O . ASN C 1 110 ? -12.577 -32.330 49.287 1.00 72.86 784 ASN C O 1
ATOM 5034 N N . ILE C 1 111 ? -10.398 -31.873 49.716 1.00 72.41 785 ILE C N 1
ATOM 5035 C CA . ILE C 1 111 ? -10.024 -33.263 50.011 1.00 69.61 785 ILE C CA 1
ATOM 5036 C C . ILE C 1 111 ? -9.992 -33.487 51.519 1.00 68.01 785 ILE C C 1
ATOM 5037 O O . ILE C 1 111 ? -9.364 -32.725 52.268 1.00 67.39 785 ILE C O 1
ATOM 5042 N N . GLY C 1 112 ? -10.675 -34.556 51.932 1.00 66.65 786 GLY C N 1
ATOM 5043 C CA . GLY C 1 112 ? -10.765 -34.915 53.348 1.00 64.19 786 GLY C CA 1
ATOM 5044 C C . GLY C 1 112 ? -9.747 -35.910 53.945 1.00 62.80 786 GLY C C 1
ATOM 5045 O O . GLY C 1 112 ? -8.891 -36.486 53.246 1.00 62.38 786 GLY C O 1
ATOM 5046 N N . SER C 1 113 ? -9.845 -36.126 55.260 1.00 61.13 787 SER C N 1
ATOM 5047 C CA . SER C 1 113 ? -8.941 -37.019 55.970 1.00 59.11 787 SER C CA 1
ATOM 5048 C C . SER C 1 113 ? -9.100 -38.485 55.567 1.00 58.75 787 SER C C 1
ATOM 5049 O O . SER C 1 113 ? -8.202 -39.291 55.783 1.00 58.77 787 SER C O 1
ATOM 5052 N N . GLN C 1 114 ? -10.228 -38.858 54.975 1.00 58.76 788 GLN C N 1
ATOM 5053 C CA . GLN C 1 114 ? -10.395 -40.259 54.577 1.00 59.68 788 GLN C CA 1
ATOM 5054 C C . GLN C 1 114 ? -9.840 -40.601 53.184 1.00 58.95 788 GLN C C 1
ATOM 5055 O O . GLN C 1 114 ? -9.405 -41.727 52.959 1.00 57.45 788 GLN C O 1
ATOM 5061 N N . TYR C 1 115 ? -9.876 -39.655 52.250 1.00 59.62 789 TYR C N 1
ATOM 5062 C CA . TYR C 1 115 ? -9.370 -39.928 50.915 1.00 59.25 789 TYR C CA 1
ATOM 5063 C C . TYR C 1 115 ? -7.853 -40.018 50.963 1.00 56.55 789 TYR C C 1
ATOM 5064 O O . TYR C 1 115 ? -7.251 -40.835 50.265 1.00 56.26 789 TYR C O 1
ATOM 5073 N N . LEU C 1 116 ? -7.240 -39.172 51.786 1.00 53.14 790 LEU C N 1
ATOM 5074 C CA . LEU C 1 116 ? -5.791 -39.155 51.911 1.00 48.71 790 LEU C CA 1
ATOM 5075 C C . LEU C 1 116 ? -5.341 -40.461 52.521 1.00 46.74 790 LEU C C 1
ATOM 5076 O O . LEU C 1 116 ? -4.379 -41.072 52.058 1.00 45.08 790 LEU C O 1
ATOM 5081 N N . LEU C 1 117 ? -6.043 -40.906 53.555 1.00 45.14 791 LEU C N 1
ATOM 5082 C CA . LEU C 1 117 ? -5.641 -42.145 54.196 1.00 45.60 791 LEU C CA 1
ATOM 5083 C C . LEU C 1 117 ? -5.846 -43.372 53.301 1.00 45.65 791 LEU C C 1
ATOM 5084 O O . LEU C 1 117 ? -5.023 -44.294 53.314 1.00 45.94 791 LEU C O 1
ATOM 5089 N N . ASN C 1 118 ? -6.909 -43.371 52.498 1.00 45.82 792 ASN C N 1
ATOM 5090 C CA . ASN C 1 118 ? -7.156 -44.490 51.590 1.00 45.88 792 ASN C CA 1
ATOM 5091 C C . ASN C 1 118 ? -6.102 -44.570 50.491 1.00 45.85 792 ASN C C 1
ATOM 5092 O O . ASN C 1 118 ? -5.576 -45.641 50.220 1.00 45.99 792 ASN C O 1
ATOM 5097 N N . TRP C 1 119 ? -5.790 -43.447 49.852 1.00 45.58 793 TRP C N 1
ATOM 5098 C CA . TRP C 1 119 ? -4.794 -43.472 48.791 1.00 46.03 793 TRP C CA 1
ATOM 5099 C C . TRP C 1 119 ? -3.501 -44.023 49.354 1.00 45.33 793 TRP C C 1
ATOM 5100 O O . TRP C 1 119 ? -2.687 -44.609 48.632 1.00 46.16 793 TRP C O 1
ATOM 5111 N N . CYS C 1 120 ? -3.316 -43.840 50.655 1.00 43.47 794 CYS C N 1
ATOM 5112 C CA . CYS C 1 120 ? -2.110 -44.321 51.304 1.00 41.11 794 CYS C CA 1
ATOM 5113 C C . CYS C 1 120 ? -2.197 -45.823 51.417 1.00 38.03 794 CYS C C 1
ATOM 5114 O O . CYS C 1 120 ? -1.277 -46.544 51.027 1.00 37.44 794 CYS C O 1
ATOM 5117 N N . VAL C 1 121 ? -3.313 -46.299 51.944 1.00 34.17 795 VAL C N 1
ATOM 5118 C CA . VAL C 1 121 ? -3.482 -47.727 52.076 1.00 33.64 795 VAL C CA 1
ATOM 5119 C C . VAL C 1 121 ? -3.224 -48.358 50.716 1.00 34.39 795 VAL C C 1
ATOM 5120 O O . VAL C 1 121 ? -2.414 -49.281 50.569 1.00 34.90 795 VAL C O 1
ATOM 5124 N N . GLN C 1 122 ? -3.913 -47.818 49.721 1.00 33.73 796 GLN C N 1
ATOM 5125 C CA . GLN C 1 122 ? -3.815 -48.277 48.352 1.00 31.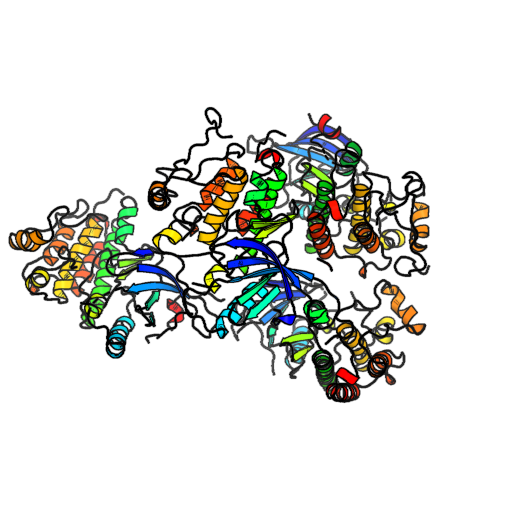20 796 GLN C CA 1
ATOM 5126 C C . GLN C 1 122 ? -2.413 -48.295 47.792 1.00 28.77 796 GLN C C 1
ATOM 5127 O O . GLN C 1 122 ? -1.945 -49.338 47.358 1.00 28.01 796 GLN C O 1
ATOM 5133 N N . ILE C 1 123 ? -1.732 -47.161 47.780 1.00 27.05 797 ILE C N 1
ATOM 5134 C CA . ILE C 1 123 ? -0.377 -47.164 47.236 1.00 27.81 797 ILE C CA 1
ATOM 5135 C C . ILE C 1 123 ? 0.441 -48.218 47.976 1.00 29.37 797 ILE C C 1
ATOM 5136 O O . ILE C 1 123 ? 1.284 -48.906 47.382 1.00 27.69 797 ILE C O 1
ATOM 5141 N N . ALA C 1 124 ? 0.174 -48.334 49.280 1.00 31.14 798 ALA C N 1
ATOM 5142 C CA . ALA C 1 124 ? 0.859 -49.299 50.135 1.00 32.08 798 ALA C CA 1
ATOM 5143 C C . ALA C 1 124 ? 0.615 -50.675 49.526 1.00 33.60 798 ALA C C 1
ATOM 5144 O O . ALA C 1 124 ? 1.545 -51.403 49.162 1.00 32.22 798 ALA C O 1
ATOM 5146 N N . GLU C 1 125 ? -0.662 -51.010 49.405 1.00 36.45 799 GLU C N 1
ATOM 5147 C CA . GLU C 1 125 ? -1.075 -52.269 48.816 1.00 37.88 799 GLU C CA 1
ATOM 5148 C C . GLU C 1 125 ? -0.371 -52.545 47.500 1.00 36.76 799 GLU C C 1
ATOM 5149 O O . GLU C 1 125 ? 0.107 -53.643 47.262 1.00 36.69 799 GLU C O 1
ATOM 5155 N N . GLY C 1 126 ? -0.329 -51.539 46.641 1.00 36.12 800 GLY C N 1
ATOM 5156 C CA . GLY C 1 126 ? 0.305 -51.711 45.357 1.00 36.54 800 GLY C CA 1
ATOM 5157 C C . GLY C 1 126 ? 1.758 -52.088 45.471 1.00 37.50 800 GLY C C 1
ATOM 5158 O O . GLY C 1 126 ? 2.201 -53.069 44.878 1.00 36.86 800 GLY C O 1
ATOM 5159 N N . MET C 1 127 ? 2.513 -51.305 46.227 1.00 40.45 801 MET C N 1
ATOM 5160 C CA . MET C 1 127 ? 3.931 -51.588 46.388 1.00 42.99 801 MET C CA 1
ATOM 5161 C C . MET C 1 127 ? 4.084 -52.984 46.956 1.00 45.17 801 MET C C 1
ATOM 5162 O O . MET C 1 127 ? 4.900 -53.771 46.467 1.00 44.79 801 MET C O 1
ATOM 5167 N N . ASN C 1 128 ? 3.273 -53.296 47.969 1.00 47.25 802 ASN C N 1
ATOM 5168 C CA . ASN C 1 128 ? 3.323 -54.609 48.606 1.00 49.45 802 ASN C CA 1
ATOM 5169 C C . ASN C 1 128 ? 3.301 -55.705 47.556 1.00 49.34 802 ASN C C 1
ATOM 5170 O O . ASN C 1 128 ? 4.138 -56.600 47.567 1.00 50.58 802 ASN C O 1
ATOM 5175 N N . TYR C 1 129 ? 2.337 -55.636 46.651 1.00 49.48 803 TYR C N 1
ATOM 5176 C CA . TYR C 1 129 ? 2.252 -56.606 45.567 1.00 49.75 803 TYR C CA 1
ATOM 5177 C C . TYR C 1 129 ? 3.601 -56.670 44.829 1.00 48.79 803 TYR C C 1
ATOM 5178 O O . TYR C 1 129 ? 4.116 -57.754 44.540 1.00 48.27 803 TYR C O 1
ATOM 5187 N N . LEU C 1 130 ? 4.159 -55.500 44.519 1.00 47.21 804 LEU C N 1
ATOM 5188 C CA . LEU C 1 130 ? 5.420 -55.418 43.799 1.00 46.37 804 LEU C CA 1
ATOM 5189 C C . LEU C 1 130 ? 6.563 -56.042 44.567 1.00 47.40 804 LEU C C 1
ATOM 5190 O O . LEU C 1 130 ? 7.557 -56.470 43.983 1.00 45.90 804 LEU C O 1
ATOM 5195 N N . GLU C 1 131 ? 6.419 -56.095 45.886 1.00 50.18 805 GLU C N 1
ATOM 5196 C CA . GLU C 1 131 ? 7.453 -56.680 46.728 1.00 52.86 805 GLU C CA 1
ATOM 5197 C C . GLU C 1 131 ? 7.279 -58.187 46.690 1.00 53.97 805 GLU C C 1
ATOM 5198 O O . GLU C 1 131 ? 8.233 -58.921 46.449 1.00 54.54 805 GLU C O 1
ATOM 5204 N N . ASP C 1 132 ? 6.056 -58.652 46.923 1.00 54.81 806 ASP C N 1
ATOM 5205 C CA . ASP C 1 132 ? 5.794 -60.084 46.897 1.00 56.89 806 ASP C CA 1
ATOM 5206 C C . ASP C 1 132 ? 6.319 -60.673 45.589 1.00 57.21 806 ASP C C 1
ATOM 5207 O O . ASP C 1 132 ? 6.644 -61.858 45.515 1.00 58.12 806 ASP C O 1
ATOM 5212 N N . ARG C 1 133 ? 6.429 -59.835 44.563 1.00 57.32 807 ARG C N 1
ATOM 5213 C CA . ARG C 1 133 ? 6.902 -60.293 43.266 1.00 56.83 807 ARG C CA 1
ATOM 5214 C C . ARG C 1 133 ? 8.375 -60.058 43.040 1.00 56.20 807 ARG C C 1
ATOM 5215 O O . ARG C 1 133 ? 8.848 -60.109 41.914 1.00 57.08 807 ARG C O 1
ATOM 5223 N N . ARG C 1 134 ? 9.112 -59.809 44.110 1.00 55.95 808 ARG C N 1
ATOM 5224 C CA . ARG C 1 134 ? 10.534 -59.576 43.965 1.00 55.90 808 ARG C CA 1
ATOM 5225 C C . ARG C 1 134 ? 10.759 -58.467 42.945 1.00 53.86 808 ARG C C 1
ATOM 5226 O O . ARG C 1 134 ? 11.718 -58.518 42.178 1.00 52.20 808 ARG C O 1
ATOM 5234 N N . LEU C 1 135 ? 9.873 -57.474 42.932 1.00 52.90 809 LEU C N 1
ATOM 5235 C CA . LEU C 1 135 ? 9.986 -56.354 41.998 1.00 52.27 809 LEU C CA 1
ATOM 5236 C C . LEU C 1 135 ? 10.169 -55.021 42.725 1.00 52.26 809 LEU C C 1
ATOM 5237 O O . LEU C 1 135 ? 9.451 -54.720 43.675 1.00 52.87 809 LEU C O 1
ATOM 5242 N N . VAL C 1 136 ? 11.137 -54.229 42.269 1.00 51.94 810 VAL C N 1
ATOM 5243 C CA . VAL C 1 136 ? 11.433 -52.925 42.865 1.00 50.94 810 VAL C CA 1
ATOM 5244 C C . VAL C 1 136 ? 11.047 -51.828 41.875 1.00 49.39 810 VAL C C 1
ATOM 5245 O O . VAL C 1 136 ? 11.434 -51.873 40.712 1.00 49.28 810 VAL C O 1
ATOM 5249 N N . HIS C 1 137 ? 10.297 -50.842 42.350 1.00 47.84 811 HIS C N 1
ATOM 5250 C CA . HIS C 1 137 ? 9.821 -49.759 41.504 1.00 47.43 811 HIS C CA 1
ATOM 5251 C C . HIS C 1 137 ? 10.859 -48.715 41.097 1.00 46.49 811 HIS C C 1
ATOM 5252 O O . HIS C 1 137 ? 10.988 -48.406 39.926 1.00 47.08 811 HIS C O 1
ATOM 5259 N N . ARG C 1 138 ? 11.574 -48.152 42.060 1.00 46.08 812 ARG C N 1
ATOM 5260 C CA . ARG C 1 138 ? 12.626 -47.167 41.782 1.00 45.28 812 ARG C CA 1
ATOM 5261 C C . ARG C 1 138 ? 12.229 -45.739 41.477 1.00 45.23 812 ARG C C 1
ATOM 5262 O O . ARG C 1 138 ? 13.099 -44.884 41.277 1.00 42.87 812 ARG C O 1
ATOM 5270 N N . ASP C 1 139 ? 10.936 -45.463 41.399 1.00 45.55 813 ASP C N 1
ATOM 5271 C CA . ASP C 1 139 ? 10.554 -44.092 41.127 1.00 46.02 813 ASP C CA 1
ATOM 5272 C C . ASP C 1 139 ? 9.206 -43.727 41.704 1.00 44.14 813 ASP C C 1
ATOM 5273 O O . ASP C 1 139 ? 8.571 -42.782 41.242 1.00 45.09 813 ASP C O 1
ATOM 5278 N N . LEU C 1 140 ? 8.772 -44.470 42.717 1.00 41.48 814 LEU C N 1
ATOM 5279 C CA . LEU C 1 140 ? 7.499 -44.183 43.351 1.00 39.55 814 LEU C CA 1
ATOM 5280 C C . LEU C 1 140 ? 7.496 -42.723 43.797 1.00 39.98 814 LEU C C 1
ATOM 5281 O O . LEU C 1 140 ? 8.491 -42.229 44.321 1.00 40.46 814 LEU C O 1
ATOM 5286 N N . ALA C 1 141 ? 6.376 -42.043 43.561 1.00 39.60 815 ALA C N 1
ATOM 5287 C CA . ALA C 1 141 ? 6.196 -40.630 43.885 1.00 39.27 815 ALA C CA 1
ATOM 5288 C C . ALA C 1 141 ? 4.759 -40.287 43.532 1.00 39.26 815 ALA C C 1
ATOM 5289 O O . ALA C 1 141 ? 4.156 -40.952 42.707 1.00 39.60 815 ALA C O 1
ATOM 5291 N N . ALA C 1 142 ? 4.201 -39.259 44.155 1.00 40.52 816 ALA C N 1
ATOM 5292 C CA . ALA C 1 142 ? 2.825 -38.873 43.872 1.00 40.61 816 ALA C CA 1
ATOM 5293 C C . ALA C 1 142 ? 2.612 -38.694 42.369 1.00 42.13 816 ALA C C 1
ATOM 5294 O O . ALA C 1 142 ? 1.554 -39.025 41.837 1.00 43.34 816 ALA C O 1
ATOM 5296 N N . ARG C 1 143 ? 3.636 -38.187 41.688 1.00 42.30 817 ARG C N 1
ATOM 5297 C CA . ARG C 1 143 ? 3.571 -37.956 40.254 1.00 41.30 817 ARG C CA 1
ATOM 5298 C C . ARG C 1 143 ? 3.570 -39.246 39.431 1.00 41.74 817 ARG C C 1
ATOM 5299 O O . ARG C 1 143 ? 3.681 -39.212 38.211 1.00 42.15 817 ARG C O 1
ATOM 5307 N N . ASN C 1 144 ? 3.453 -40.386 40.101 1.00 42.32 818 ASN C N 1
ATOM 5308 C CA . ASN C 1 144 ? 3.418 -41.676 39.422 1.00 41.41 818 ASN C CA 1
ATOM 5309 C C . ASN C 1 144 ? 2.334 -42.544 40.020 1.00 41.66 818 ASN C C 1
ATOM 5310 O O . ASN C 1 144 ? 2.433 -43.763 40.070 1.00 42.21 818 ASN C O 1
ATOM 5315 N N . VAL C 1 145 ? 1.292 -41.875 40.485 1.00 41.82 819 VAL C N 1
ATOM 5316 C CA . VAL C 1 145 ? 0.116 -42.526 41.036 1.00 43.51 819 VAL C CA 1
ATOM 5317 C C . VAL C 1 145 ? -1.018 -41.818 40.294 1.00 43.53 819 VAL C C 1
ATOM 5318 O O . VAL C 1 145 ? -1.237 -40.623 40.468 1.00 43.62 819 VAL C O 1
ATOM 5322 N N . LEU C 1 146 ? -1.711 -42.558 39.443 1.00 43.07 820 LEU C N 1
ATOM 5323 C CA . LEU C 1 146 ? -2.774 -41.993 38.647 1.00 42.09 820 LEU C CA 1
ATOM 5324 C C . LEU C 1 146 ? -4.103 -42.296 39.292 1.00 43.86 820 LEU C C 1
ATOM 5325 O O . LEU C 1 146 ? -4.242 -43.294 39.990 1.00 45.30 820 LEU C O 1
ATOM 5330 N N . VAL C 1 147 ? -5.074 -41.420 39.065 1.00 45.56 821 VAL C N 1
ATOM 5331 C CA . VAL C 1 147 ? -6.409 -41.572 39.626 1.00 46.61 821 VAL C CA 1
ATOM 5332 C C . VAL C 1 147 ? -7.365 -42.245 38.643 1.00 49.91 821 VAL C C 1
ATOM 5333 O O . VAL C 1 147 ? -7.513 -41.803 37.502 1.00 52.03 821 VAL C O 1
ATOM 5337 N N . LYS C 1 148 ? -8.008 -43.318 39.085 1.00 52.49 822 LYS C N 1
ATOM 5338 C CA . LYS C 1 148 ? -8.968 -44.036 38.247 1.00 55.10 822 LYS C CA 1
ATOM 5339 C C . LYS C 1 148 ? -10.304 -43.408 38.569 1.00 56.56 822 LYS C C 1
ATOM 5340 O O . LYS C 1 148 ? -11.194 -43.299 37.723 1.00 58.65 822 LYS C O 1
ATOM 5346 N N . THR C 1 149 ? -10.419 -43.004 39.826 1.00 56.58 823 THR C N 1
ATOM 5347 C CA . THR C 1 149 ? -11.594 -42.341 40.359 1.00 56.64 823 THR C CA 1
ATOM 5348 C C . THR C 1 149 ? -11.047 -41.739 41.637 1.00 57.33 823 THR C C 1
ATOM 5349 O O . THR C 1 149 ? -9.979 -42.129 42.101 1.00 58.17 823 THR C O 1
ATOM 5353 N N . PRO C 1 150 ? -11.758 -40.779 42.225 1.00 57.43 824 PRO C N 1
ATOM 5354 C CA . PRO C 1 150 ? -11.267 -40.169 43.462 1.00 57.71 824 PRO C CA 1
ATOM 5355 C C . PRO C 1 150 ? -11.169 -41.121 44.655 1.00 57.26 824 PRO C C 1
ATOM 5356 O O . PRO C 1 150 ? -10.783 -40.707 45.742 1.00 58.75 824 PRO C O 1
ATOM 5360 N N . GLN C 1 151 ? -11.518 -42.387 44.460 1.00 55.68 825 GLN C N 1
ATOM 5361 C CA . GLN C 1 151 ? -11.465 -43.355 45.548 1.00 54.02 825 GLN C CA 1
ATOM 5362 C C . GLN C 1 151 ? -10.742 -44.616 45.108 1.00 53.01 825 GLN C C 1
ATOM 5363 O O . GLN C 1 151 ? -10.986 -45.710 45.629 1.00 53.09 825 GLN C O 1
ATOM 5365 N N . HIS C 1 152 ? -9.853 -44.456 44.141 1.00 50.44 826 HIS C N 1
ATOM 5366 C CA . HIS C 1 152 ? -9.096 -45.573 43.623 1.00 49.92 826 HIS C CA 1
ATOM 5367 C C . HIS C 1 152 ? -7.995 -44.981 42.778 1.00 50.06 826 HIS C C 1
ATOM 5368 O O . HIS C 1 152 ? -8.250 -44.240 41.830 1.00 50.92 826 HIS C O 1
ATOM 5375 N N . VAL C 1 153 ? -6.764 -45.307 43.144 1.00 49.27 827 VAL C N 1
ATOM 5376 C CA . VAL C 1 153 ? -5.593 -44.801 42.463 1.00 46.39 827 VAL C CA 1
ATOM 5377 C C . VAL C 1 153 ? -4.684 -45.979 42.225 1.00 45.49 827 VAL C C 1
ATOM 5378 O O . VAL C 1 153 ? -4.910 -47.051 42.765 1.00 44.44 827 VAL C O 1
ATOM 5382 N N . LYS C 1 154 ? -3.662 -45.791 41.408 1.00 46.31 828 LYS C N 1
ATOM 5383 C CA . LYS C 1 154 ? -2.740 -46.876 41.158 1.00 49.21 828 LYS C CA 1
ATOM 5384 C C . LYS C 1 154 ? -1.369 -46.427 40.673 1.00 49.77 828 LYS C C 1
ATOM 5385 O O . LYS C 1 154 ? -1.230 -45.523 39.858 1.00 49.86 828 LYS C O 1
ATOM 5391 N N . ILE C 1 155 ? -0.353 -47.074 41.214 1.00 50.68 829 ILE C N 1
ATOM 5392 C CA . ILE C 1 155 ? 1.026 -46.773 40.889 1.00 52.03 829 ILE C CA 1
ATOM 5393 C C . ILE C 1 155 ? 1.281 -47.040 39.419 1.00 52.59 829 ILE C C 1
ATOM 5394 O O . ILE C 1 155 ? 0.806 -48.025 38.877 1.00 53.67 829 ILE C O 1
ATOM 5399 N N . THR C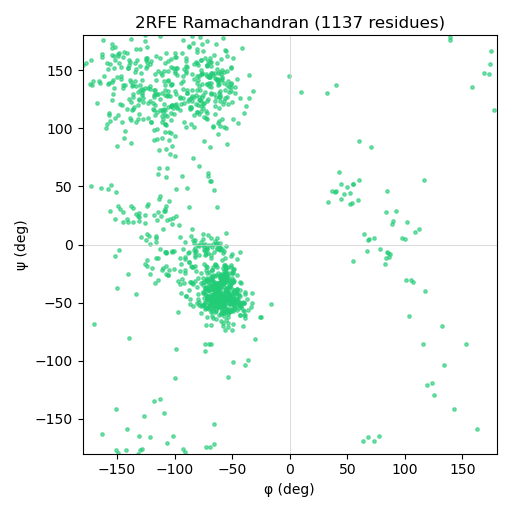 1 156 ? 2.042 -46.174 38.772 1.00 53.18 830 THR C N 1
ATOM 5400 C CA . THR C 1 156 ? 2.304 -46.378 37.366 1.00 55.16 830 THR C CA 1
ATOM 5401 C C . THR C 1 156 ? 3.772 -46.295 37.018 1.00 55.65 830 THR C C 1
ATOM 5402 O O . THR C 1 156 ? 4.620 -46.143 37.886 1.00 55.35 830 THR C O 1
ATOM 5406 N N . ASP C 1 157 ? 4.053 -46.403 35.727 1.00 57.40 831 ASP C N 1
ATOM 5407 C CA . ASP C 1 157 ? 5.400 -46.310 35.201 1.00 59.68 831 ASP C CA 1
ATOM 5408 C C . ASP C 1 157 ? 6.346 -47.411 35.656 1.00 60.54 831 ASP C C 1
ATOM 5409 O O . ASP C 1 157 ? 7.547 -47.349 35.399 1.00 60.89 831 ASP C O 1
ATOM 5414 N N . PHE C 1 158 ? 5.820 -48.431 36.324 1.00 61.33 832 PHE C N 1
ATOM 5415 C CA . PHE C 1 158 ? 6.700 -49.507 36.739 1.00 62.58 832 PHE C CA 1
ATOM 5416 C C . PHE C 1 158 ? 7.397 -50.084 35.511 1.00 63.54 832 PHE C C 1
ATOM 5417 O O . PHE C 1 158 ? 6.737 -50.531 34.579 1.00 64.58 832 PHE C O 1
ATOM 5425 N N . GLY C 1 159 ? 8.723 -50.089 35.514 1.00 64.90 833 GLY C N 1
ATOM 5426 C CA . GLY C 1 159 ? 9.434 -50.644 34.382 1.00 66.81 833 GLY C CA 1
ATOM 5427 C C . GLY C 1 159 ? 10.061 -49.610 33.470 1.00 68.84 833 GLY C C 1
ATOM 5428 O O . GLY C 1 159 ? 11.093 -49.871 32.846 1.00 68.82 833 GLY C O 1
ATOM 5429 N N . LEU C 1 160 ? 9.448 -48.435 33.386 1.00 70.78 834 LEU C N 1
ATOM 5430 C CA . LEU C 1 160 ? 9.966 -47.375 32.532 1.00 73.30 834 LEU C CA 1
ATOM 5431 C C . LEU C 1 160 ? 11.420 -47.026 32.783 1.00 75.32 834 LEU C C 1
ATOM 5432 O O . LEU C 1 160 ? 12.278 -47.246 31.927 1.00 75.71 834 LEU C O 1
ATOM 5437 N N . ALA C 1 161 ? 11.695 -46.455 33.949 1.00 77.50 835 ALA C N 1
ATOM 5438 C CA . ALA C 1 161 ? 13.059 -46.081 34.291 1.00 79.34 835 ALA C CA 1
ATOM 5439 C C . ALA C 1 161 ? 13.972 -47.280 34.063 1.00 80.89 835 ALA C C 1
ATOM 5440 O O . ALA C 1 161 ? 14.927 -47.206 33.290 1.00 80.45 835 ALA C O 1
ATOM 5442 N N . LYS C 1 162 ? 13.653 -48.390 34.730 1.00 82.95 836 LYS C N 1
ATOM 5443 C CA . LYS C 1 162 ? 14.431 -49.625 34.622 1.00 84.74 836 LYS C CA 1
ATOM 5444 C C . LYS C 1 162 ? 14.528 -50.120 33.175 1.00 85.50 836 LYS C C 1
ATOM 5445 O O . LYS C 1 162 ? 15.227 -51.096 32.883 1.00 84.42 836 LYS C O 1
ATOM 5447 N N . LEU C 1 163 ? 13.822 -49.436 32.278 1.00 86.87 837 LEU C N 1
ATOM 5448 C CA . LEU C 1 163 ? 13.815 -49.778 30.862 1.00 88.04 837 LEU C CA 1
ATOM 5449 C C . LEU C 1 163 ? 14.855 -48.983 30.089 1.00 88.99 837 LEU C C 1
ATOM 5450 O O . LEU C 1 163 ? 15.371 -49.451 29.082 1.00 89.84 837 LEU C O 1
ATOM 5455 N N . LEU C 1 164 ? 15.152 -47.778 30.558 1.00 90.07 838 LEU C N 1
ATOM 5456 C CA . LEU C 1 164 ? 16.146 -46.924 29.913 1.00 90.97 838 LEU C CA 1
ATOM 5457 C C . LEU C 1 164 ? 17.479 -47.026 30.679 1.00 91.26 838 LEU C C 1
ATOM 5458 O O . LEU C 1 164 ? 18.101 -48.095 30.732 1.00 91.64 838 LEU C O 1
ATOM 5463 N N . GLY C 1 165 ? 17.901 -45.919 31.286 1.00 90.78 839 GLY C N 1
ATOM 5464 C CA . GLY C 1 165 ? 19.139 -45.912 32.043 1.00 90.15 839 GLY C CA 1
ATOM 5465 C C . GLY C 1 165 ? 19.203 -47.004 33.096 1.00 89.51 839 GLY C C 1
ATOM 5466 O O . GLY C 1 165 ? 18.900 -46.766 34.263 1.00 88.92 839 GLY C O 1
ATOM 5467 N N . LYS C 1 177 ? 18.880 -37.740 34.222 1.00 64.23 851 LYS C N 1
ATOM 5468 C CA . LYS C 1 177 ? 18.343 -37.061 35.408 1.00 64.56 851 LYS C CA 1
ATOM 5469 C C . LYS C 1 177 ? 17.816 -38.042 36.469 1.00 62.47 851 LYS C C 1
ATOM 5470 O O . LYS C 1 177 ? 17.248 -39.078 36.116 1.00 64.27 851 LYS C O 1
ATOM 5476 N N . VAL C 1 178 ? 17.976 -37.706 37.754 1.00 57.47 852 VAL C N 1
ATOM 5477 C CA . VAL C 1 178 ? 17.511 -38.577 38.844 1.00 52.48 852 VAL C CA 1
ATOM 5478 C C . VAL C 1 178 ? 16.746 -37.874 39.959 1.00 48.63 852 VAL C C 1
ATOM 5479 O O . VAL C 1 178 ? 17.150 -36.824 40.436 1.00 48.92 852 VAL C O 1
ATOM 5483 N N . PRO C 1 179 ? 15.640 -38.474 40.407 1.00 44.68 853 PRO C N 1
ATOM 5484 C CA . PRO C 1 179 ? 14.764 -37.975 41.468 1.00 43.97 853 PRO C CA 1
ATOM 5485 C C . PRO C 1 179 ? 15.371 -38.040 42.878 1.00 43.16 853 PRO C C 1
ATOM 5486 O O . PRO C 1 179 ? 14.819 -38.662 43.788 1.00 43.18 853 PRO C O 1
ATOM 5490 N N . ILE C 1 180 ? 16.498 -37.371 43.059 1.00 41.41 854 ILE C N 1
ATOM 5491 C CA . ILE C 1 180 ? 17.173 -37.358 44.342 1.00 39.65 854 ILE C CA 1
ATOM 5492 C C . ILE C 1 180 ? 16.289 -37.105 45.562 1.00 39.22 854 ILE C C 1
ATOM 5493 O O . ILE C 1 180 ? 16.471 -37.740 46.597 1.00 40.52 854 ILE C O 1
ATOM 5498 N N . LYS C 1 181 ? 15.336 -36.192 45.467 1.00 37.31 855 LYS C N 1
ATOM 5499 C CA . LYS C 1 181 ? 14.526 -35.911 46.641 1.00 37.14 855 LYS C CA 1
ATOM 5500 C C . LYS C 1 181 ? 13.472 -36.950 46.995 1.00 37.69 855 LYS C C 1
ATOM 5501 O O . LYS C 1 181 ? 12.626 -36.715 47.866 1.00 37.26 855 LYS C O 1
ATOM 5507 N N . TRP C 1 182 ? 13.515 -38.093 46.316 1.00 38.79 856 TRP C N 1
ATOM 5508 C CA . TRP C 1 182 ? 12.573 -39.198 46.579 1.00 40.72 856 TRP C CA 1
ATOM 5509 C C . TRP C 1 182 ? 13.393 -40.466 46.857 1.00 40.60 856 TRP C C 1
ATOM 5510 O O . TRP C 1 182 ? 12.894 -41.460 47.404 1.00 40.32 856 TRP C O 1
ATOM 5521 N N . MET C 1 183 ? 14.661 -40.411 46.464 1.00 40.34 857 MET C N 1
ATOM 5522 C CA . MET C 1 183 ? 15.573 -41.523 46.653 1.00 40.89 857 MET C CA 1
ATOM 5523 C C . MET C 1 183 ? 16.061 -41.618 48.092 1.00 40.57 857 MET C C 1
ATOM 5524 O O . MET C 1 183 ? 16.193 -40.612 48.796 1.00 40.09 857 MET C O 1
ATOM 5529 N N . ALA C 1 184 ? 16.291 -42.851 48.524 1.00 39.94 858 ALA C N 1
ATOM 5530 C CA . ALA C 1 184 ? 16.790 -43.104 49.856 1.00 37.95 858 ALA C CA 1
ATOM 5531 C C . ALA C 1 184 ? 18.296 -42.872 49.759 1.00 37.10 858 ALA C C 1
ATOM 5532 O O . ALA C 1 184 ? 18.891 -42.944 48.670 1.00 36.60 858 ALA C O 1
ATOM 5534 N N . LEU C 1 185 ? 18.901 -42.583 50.903 1.00 33.76 859 LEU C N 1
ATOM 5535 C CA . LEU C 1 185 ? 20.315 -42.311 50.982 1.00 28.04 859 LEU C CA 1
ATOM 5536 C C . LEU C 1 185 ? 21.202 -43.317 50.275 1.00 26.98 859 LEU C C 1
ATOM 5537 O O . LEU C 1 185 ? 22.165 -42.929 49.635 1.00 25.06 859 LEU C O 1
ATOM 5542 N N . GLU C 1 186 ? 20.894 -44.606 50.380 1.00 27.69 860 GLU C N 1
ATOM 5543 C CA . GLU C 1 186 ? 21.743 -45.608 49.734 1.00 30.29 860 GLU C CA 1
ATOM 5544 C C . GLU C 1 186 ? 21.718 -45.476 48.221 1.00 31.82 860 GLU C C 1
ATOM 5545 O O . GLU C 1 186 ? 22.757 -45.571 47.553 1.00 31.76 860 GLU C O 1
ATOM 5551 N N . SER C 1 187 ? 20.516 -45.256 47.694 1.00 33.41 861 SER C N 1
ATOM 5552 C CA . SER C 1 187 ? 20.298 -45.086 46.262 1.00 33.22 861 SER C CA 1
ATOM 5553 C C . SER C 1 187 ? 21.083 -43.841 45.808 1.00 33.66 861 SER C C 1
ATOM 5554 O O . SER C 1 187 ? 21.819 -43.885 44.825 1.00 34.17 861 SER C O 1
ATOM 5557 N N . ILE C 1 188 ? 20.946 -42.738 46.537 1.00 32.63 862 ILE C N 1
ATOM 5558 C CA . ILE C 1 188 ? 21.666 -41.517 46.194 1.00 33.17 862 ILE C CA 1
ATOM 5559 C C . ILE C 1 188 ? 23.190 -41.677 46.141 1.00 34.11 862 ILE C C 1
ATOM 5560 O O . ILE C 1 188 ? 23.844 -41.177 45.230 1.00 32.77 862 ILE C O 1
ATOM 5565 N N . LEU C 1 189 ? 23.756 -42.364 47.126 1.00 36.90 863 LEU C N 1
ATOM 5566 C CA . LEU C 1 189 ? 25.209 -42.529 47.188 1.00 39.06 863 LEU C CA 1
ATOM 5567 C C . LEU C 1 189 ? 25.770 -43.672 46.363 1.00 40.44 863 LEU C C 1
ATOM 5568 O O . LEU C 1 189 ? 26.865 -43.552 45.812 1.00 39.99 863 LEU C O 1
ATOM 5573 N N . HIS C 1 190 ? 25.019 -44.766 46.257 1.00 42.28 864 HIS C N 1
ATOM 5574 C CA . HIS C 1 190 ? 25.506 -45.943 45.543 1.00 43.21 864 HIS C CA 1
ATOM 5575 C C . HIS C 1 190 ? 24.585 -46.518 44.491 1.00 42.57 864 HIS C C 1
ATOM 5576 O O . HIS C 1 190 ? 24.860 -47.569 43.934 1.00 42.17 864 HIS C O 1
ATOM 5583 N N . ARG C 1 191 ? 23.488 -45.841 44.214 1.00 43.75 865 ARG C N 1
ATOM 5584 C CA . ARG C 1 191 ? 22.556 -46.350 43.220 1.00 44.04 865 ARG C CA 1
ATOM 5585 C C . ARG C 1 191 ? 22.147 -47.758 43.583 1.00 42.84 865 ARG C C 1
ATOM 5586 O O . ARG C 1 191 ? 22.246 -48.675 42.773 1.00 42.96 865 ARG C O 1
ATOM 5594 N N . ILE C 1 192 ? 21.701 -47.916 44.819 1.00 41.71 866 ILE C N 1
ATOM 5595 C CA . ILE C 1 192 ? 21.238 -49.197 45.312 1.00 41.41 866 ILE C CA 1
ATOM 5596 C C . ILE C 1 192 ? 19.726 -49.055 45.420 1.00 40.67 866 ILE C C 1
ATOM 5597 O O . ILE C 1 192 ? 19.239 -48.047 45.949 1.00 41.35 866 ILE C O 1
ATOM 5602 N N . TYR C 1 193 ? 18.984 -50.041 44.916 1.00 38.04 867 TYR C N 1
ATOM 5603 C CA . TYR C 1 193 ? 17.525 -50.000 44.998 1.00 34.99 867 TYR C CA 1
ATOM 5604 C C . TYR C 1 193 ? 16.986 -51.307 45.518 1.00 32.78 867 TYR C C 1
ATOM 5605 O O . TYR C 1 193 ? 17.267 -52.360 44.967 1.00 32.69 867 TYR C O 1
ATOM 5614 N N . THR C 1 194 ? 16.196 -51.227 46.579 1.00 30.30 868 THR C N 1
ATOM 5615 C CA . THR C 1 194 ? 15.630 -52.407 47.212 1.00 29.03 868 THR C CA 1
ATOM 5616 C C . THR C 1 194 ? 14.230 -52.058 47.686 1.00 28.74 868 THR C C 1
ATOM 5617 O O . THR C 1 194 ? 13.874 -50.896 47.760 1.00 30.24 868 THR C O 1
ATOM 5621 N N . HIS C 1 195 ? 13.426 -53.047 48.025 1.00 28.45 869 HIS C N 1
ATOM 5622 C CA . HIS C 1 195 ? 12.090 -52.733 48.483 1.00 30.38 869 HIS C CA 1
ATOM 5623 C C . HIS C 1 195 ? 12.162 -51.776 49.651 1.00 30.49 869 HIS C C 1
ATOM 5624 O O . HIS C 1 195 ? 11.213 -51.045 49.939 1.00 30.65 869 HIS C O 1
ATOM 5631 N N . GLN C 1 196 ? 13.298 -51.775 50.334 1.00 31.45 870 GLN C N 1
ATOM 5632 C CA . GLN C 1 196 ? 13.457 -50.886 51.467 1.00 30.84 870 GLN C CA 1
ATOM 5633 C C . GLN C 1 196 ? 13.645 -49.470 50.988 1.00 31.02 870 GLN C C 1
ATOM 5634 O O . GLN C 1 196 ? 13.046 -48.561 51.552 1.00 31.66 870 GLN C O 1
ATOM 5640 N N . SER C 1 197 ? 14.456 -49.280 49.947 1.00 31.82 871 SER C N 1
ATOM 5641 C CA . SER C 1 197 ? 14.661 -47.944 49.390 1.00 34.33 871 SER C CA 1
ATOM 5642 C C . SER C 1 197 ? 13.315 -47.443 48.847 1.00 36.16 871 SER C C 1
ATOM 5643 O O . SER C 1 197 ? 13.015 -46.245 48.902 1.00 36.91 871 SER C O 1
ATOM 5646 N N . ASP C 1 198 ? 12.501 -48.368 48.342 1.00 36.47 872 ASP C N 1
ATOM 5647 C CA . ASP C 1 198 ? 11.177 -48.015 47.842 1.00 38.62 872 ASP C CA 1
ATOM 5648 C C . ASP C 1 198 ? 10.326 -47.559 49.009 1.00 38.25 872 ASP C C 1
ATOM 5649 O O . ASP C 1 198 ? 9.542 -46.629 48.885 1.00 39.55 872 ASP C O 1
ATOM 5654 N N . VAL C 1 199 ? 10.464 -48.222 50.148 1.00 38.00 873 VAL C N 1
ATOM 5655 C CA . VAL C 1 199 ? 9.675 -47.838 51.308 1.00 37.95 873 VAL C CA 1
ATOM 5656 C C . VAL C 1 199 ? 9.928 -46.376 51.629 1.00 36.26 873 VAL C C 1
ATOM 5657 O O . VAL C 1 199 ? 9.028 -45.656 52.075 1.00 32.84 873 VAL C O 1
ATOM 5661 N N . TRP C 1 200 ? 11.163 -45.955 51.370 1.00 35.44 874 TRP C N 1
ATOM 5662 C CA . TRP C 1 200 ? 11.598 -44.589 51.617 1.00 37.24 874 TRP C CA 1
ATOM 5663 C C . TRP C 1 200 ? 10.804 -43.597 50.781 1.00 35.84 874 TRP C C 1
ATOM 5664 O O . TRP C 1 200 ? 10.227 -42.636 51.308 1.00 35.77 874 TRP C O 1
ATOM 5675 N N . SER C 1 201 ? 10.790 -43.840 49.474 1.00 33.79 875 SER C N 1
ATOM 5676 C CA . SER C 1 201 ? 10.076 -43.001 48.525 1.00 30.61 875 SER C CA 1
ATOM 5677 C C . SER C 1 201 ? 8.598 -42.952 48.899 1.00 29.02 875 SER C C 1
ATOM 5678 O O . SER C 1 201 ? 7.976 -41.892 48.845 1.00 29.16 875 SER C O 1
ATOM 5681 N N . TYR C 1 202 ? 8.039 -44.097 49.277 1.00 26.67 876 TYR C N 1
ATOM 5682 C CA . TYR C 1 202 ? 6.638 -44.162 49.693 1.00 26.15 876 TYR C CA 1
ATOM 5683 C C . TYR C 1 202 ? 6.517 -43.147 50.800 1.00 27.65 876 TYR C C 1
ATOM 5684 O O . TYR C 1 202 ? 5.519 -42.440 50.915 1.00 26.76 876 TYR C O 1
ATOM 5693 N N . GLY C 1 203 ? 7.561 -43.098 51.625 1.00 30.18 877 GLY C N 1
ATOM 5694 C CA . GLY C 1 203 ? 7.599 -42.160 52.731 1.00 31.60 877 GLY C CA 1
ATOM 5695 C C . GLY C 1 203 ? 7.329 -40.764 52.217 1.00 32.11 877 GLY C C 1
ATOM 5696 O O . GLY C 1 203 ? 6.368 -40.104 52.652 1.00 32.10 877 GLY C O 1
ATOM 5697 N N . VAL C 1 204 ? 8.178 -40.333 51.282 1.00 30.85 878 VAL C N 1
ATOM 5698 C CA . VAL C 1 204 ? 8.068 -39.026 50.644 1.00 30.14 878 VAL C CA 1
ATOM 5699 C C . VAL C 1 204 ? 6.683 -38.852 50.009 1.00 29.84 878 VAL C C 1
ATOM 5700 O O . VAL C 1 204 ? 6.003 -37.841 50.205 1.00 28.49 878 VAL C O 1
ATOM 5704 N N . THR C 1 205 ? 6.264 -39.858 49.252 1.00 29.34 879 THR C N 1
ATOM 5705 C CA . THR C 1 205 ? 4.976 -39.813 48.594 1.00 27.02 879 THR C CA 1
ATOM 5706 C C . THR C 1 205 ? 3.886 -39.500 49.597 1.00 28.65 879 THR C C 1
ATOM 5707 O O . THR C 1 205 ? 3.000 -38.703 49.319 1.00 31.46 879 THR C O 1
ATOM 5711 N N . VAL C 1 206 ? 3.935 -40.111 50.770 1.00 30.26 880 VAL C N 1
ATOM 5712 C CA . VAL C 1 206 ? 2.899 -39.828 51.756 1.00 33.88 880 VAL C CA 1
ATOM 5713 C C . VAL C 1 206 ? 3.043 -38.393 52.234 1.00 37.21 880 VAL C C 1
ATOM 5714 O O . VAL C 1 206 ? 2.093 -37.797 52.744 1.00 37.27 880 VAL C O 1
ATOM 5718 N N . TRP C 1 207 ? 4.240 -37.835 52.069 1.00 40.85 881 TRP C N 1
ATOM 5719 C CA . TRP C 1 207 ? 4.485 -36.463 52.490 1.00 43.25 881 TRP C CA 1
ATOM 5720 C C . TRP C 1 207 ? 3.802 -35.539 51.497 1.00 44.01 881 TRP C C 1
ATOM 5721 O O . TRP C 1 207 ? 3.069 -34.625 51.886 1.00 44.05 881 TRP C O 1
ATOM 5732 N N . GLU C 1 208 ? 4.046 -35.780 50.210 1.00 43.76 882 GLU C N 1
ATOM 5733 C CA . GLU C 1 208 ? 3.415 -34.983 49.175 1.00 43.25 882 GLU C CA 1
ATOM 5734 C C . GLU C 1 208 ? 1.909 -34.932 49.485 1.00 42.53 882 GLU C C 1
ATOM 5735 O O . GLU C 1 208 ? 1.376 -33.888 49.859 1.00 42.34 882 GLU C O 1
ATOM 5741 N N . LEU C 1 209 ? 1.230 -36.064 49.365 1.00 40.72 883 LEU C N 1
ATOM 5742 C CA . LEU C 1 209 ? -0.198 -36.099 49.632 1.00 41.67 883 LEU C CA 1
ATOM 5743 C C . LEU C 1 209 ? -0.602 -35.324 50.884 1.00 42.80 883 LEU C C 1
ATOM 5744 O O . LEU C 1 209 ? -1.490 -34.479 50.834 1.00 42.31 883 LEU C O 1
ATOM 5749 N N . MET C 1 210 ? 0.048 -35.607 52.011 1.00 44.88 884 MET C N 1
ATOM 5750 C CA . MET C 1 210 ? -0.286 -34.932 53.272 1.00 45.02 884 MET C CA 1
ATOM 5751 C C . MET C 1 210 ? -0.111 -33.413 53.235 1.00 43.63 884 MET C C 1
ATOM 5752 O O . MET C 1 210 ? -0.778 -32.690 53.970 1.00 42.63 884 MET C O 1
ATOM 5757 N N . THR C 1 211 ? 0.787 -32.936 52.385 1.00 42.56 885 THR C N 1
ATOM 5758 C CA . THR C 1 211 ? 0.998 -31.505 52.251 1.00 43.95 885 THR C CA 1
ATOM 5759 C C . THR C 1 211 ? 0.353 -31.075 50.943 1.00 43.72 885 THR C C 1
ATOM 5760 O O . THR C 1 211 ? 0.888 -30.238 50.206 1.00 44.84 885 THR C O 1
ATOM 5764 N N . PHE C 1 212 ? -0.785 -31.684 50.646 1.00 41.19 886 PHE C N 1
ATOM 5765 C CA . PHE C 1 212 ? -1.519 -31.383 49.441 1.00 39.16 886 PHE C CA 1
ATOM 5766 C C . PHE C 1 212 ? -0.696 -30.996 48.213 1.00 39.63 886 PHE C C 1
ATOM 5767 O O . PHE C 1 212 ? -1.101 -30.139 47.435 1.00 41.19 886 PHE C O 1
ATOM 5775 N N . GLY C 1 213 ? 0.464 -31.622 48.038 1.00 38.89 887 GLY C N 1
ATOM 5776 C CA . GLY C 1 213 ? 1.274 -31.331 46.874 1.00 37.71 887 GLY C CA 1
ATOM 5777 C C . GLY C 1 213 ? 2.473 -30.423 47.028 1.00 38.00 887 GLY C C 1
ATOM 5778 O O . GLY C 1 213 ? 2.954 -29.889 46.040 1.00 38.28 887 GLY C O 1
ATOM 5779 N N . SER C 1 214 ? 2.980 -30.242 48.235 1.00 38.39 888 SER C N 1
ATOM 5780 C CA . SER C 1 214 ? 4.140 -29.379 48.396 1.00 41.00 888 SER C CA 1
ATOM 5781 C C . SER C 1 214 ? 5.347 -29.980 47.694 1.00 41.76 888 SER C C 1
ATOM 5782 O O . SER C 1 214 ? 5.354 -31.159 47.357 1.00 41.58 888 SER C O 1
ATOM 5785 N N . LYS C 1 215 ? 6.368 -29.171 47.458 1.00 44.16 889 LYS C N 1
ATOM 5786 C CA . LYS C 1 215 ? 7.570 -29.673 46.801 1.00 48.16 889 LYS C CA 1
ATOM 5787 C C . LYS C 1 215 ? 8.607 -29.998 47.878 1.00 50.51 889 LYS C C 1
ATOM 5788 O O . LYS C 1 215 ? 9.053 -29.116 48.602 1.00 51.88 889 LYS C O 1
ATOM 5794 N N . PRO C 1 216 ? 9.015 -31.271 47.989 1.00 52.68 890 PRO C N 1
ATOM 5795 C CA . PRO C 1 216 ? 9.998 -31.685 48.993 1.00 53.44 890 PRO C CA 1
ATOM 5796 C C . PRO C 1 216 ? 11.335 -30.961 48.954 1.00 53.77 890 PRO C C 1
ATOM 5797 O O . PRO C 1 216 ? 11.890 -30.725 47.877 1.00 53.10 890 PRO C O 1
ATOM 5801 N N . TYR C 1 217 ? 11.845 -30.638 50.143 1.00 53.79 891 TYR C N 1
ATOM 5802 C CA . TYR C 1 217 ? 13.125 -29.955 50.292 1.00 54.44 891 TYR C CA 1
ATOM 5803 C C . TYR C 1 217 ? 13.172 -28.783 49.336 1.00 54.48 891 TYR C C 1
ATOM 5804 O O . TYR C 1 217 ? 14.185 -28.542 48.670 1.00 52.94 891 TYR C O 1
ATOM 5813 N N . ASP C 1 218 ? 12.067 -28.053 49.273 1.00 54.68 892 ASP C N 1
ATOM 5814 C CA . ASP C 1 218 ? 11.987 -26.922 48.372 1.00 56.13 892 ASP C CA 1
ATOM 5815 C C . ASP C 1 218 ? 13.036 -25.893 48.713 1.00 55.47 892 ASP C C 1
ATOM 5816 O O . ASP C 1 218 ? 13.132 -25.451 49.853 1.00 56.34 892 ASP C O 1
ATOM 5821 N N . GLY C 1 219 ? 13.823 -25.523 47.711 1.00 54.10 893 GLY C N 1
ATOM 5822 C CA . GLY C 1 219 ? 14.853 -24.526 47.904 1.00 52.16 893 GLY C CA 1
ATOM 5823 C C . GLY C 1 219 ? 16.219 -25.139 48.058 1.00 50.99 893 GLY C C 1
ATOM 5824 O O . GLY C 1 219 ? 17.228 -24.543 47.680 1.00 51.76 893 GLY C O 1
ATOM 5825 N N . ILE C 1 220 ? 16.259 -26.339 48.616 1.00 49.56 894 ILE C N 1
ATOM 5826 C CA . ILE C 1 220 ? 17.527 -27.014 48.826 1.00 48.04 894 ILE C CA 1
ATOM 5827 C C . ILE C 1 220 ? 17.986 -27.682 47.547 1.00 46.62 894 ILE C C 1
ATOM 5828 O O . ILE C 1 220 ? 17.291 -28.519 46.992 1.00 46.49 894 ILE C O 1
ATOM 5833 N N . PRO C 1 221 ? 19.164 -27.309 47.056 1.00 45.49 895 PRO C N 1
ATOM 5834 C CA . PRO C 1 221 ? 19.670 -27.912 45.826 1.00 46.33 895 PRO C CA 1
ATOM 5835 C C . PRO C 1 221 ? 19.735 -29.413 46.003 1.00 47.14 895 PRO C C 1
ATOM 5836 O O . PRO C 1 221 ? 19.949 -29.896 47.109 1.00 47.25 895 PRO C O 1
ATOM 5840 N N . ALA C 1 222 ? 19.543 -30.155 44.920 1.00 48.86 896 ALA C N 1
ATOM 5841 C CA . ALA C 1 222 ? 19.587 -31.608 45.002 1.00 49.74 896 ALA C CA 1
ATOM 5842 C C . ALA C 1 222 ? 20.952 -32.006 45.519 1.00 50.69 896 ALA C C 1
ATOM 5843 O O . ALA C 1 222 ? 21.079 -32.683 46.536 1.00 51.44 896 ALA C O 1
ATOM 5845 N N . SER C 1 223 ? 21.977 -31.553 44.817 1.00 51.76 897 SER C N 1
ATOM 5846 C CA . SER C 1 223 ? 23.348 -31.878 45.167 1.00 53.81 897 SER C CA 1
ATOM 5847 C C . SER C 1 223 ? 23.704 -31.739 46.642 1.00 53.90 897 SER C C 1
ATOM 5848 O O . SER C 1 223 ? 24.758 -32.205 47.069 1.00 54.20 897 SER C O 1
ATOM 5851 N N . GLU C 1 224 ? 22.841 -31.115 47.428 1.00 54.03 898 GLU C N 1
ATOM 5852 C CA . GLU C 1 224 ? 23.150 -30.934 48.836 1.00 54.85 898 GLU C CA 1
ATOM 5853 C C . GLU C 1 224 ? 22.310 -31.830 49.733 1.00 54.21 898 GLU C C 1
ATOM 5854 O O . GLU C 1 224 ? 22.544 -31.911 50.936 1.00 54.27 898 GLU C O 1
ATOM 5860 N N . ILE C 1 225 ? 21.335 -32.508 49.139 1.00 53.60 899 ILE C N 1
ATOM 5861 C CA . ILE C 1 225 ? 20.428 -33.380 49.884 1.00 52.42 899 ILE C CA 1
ATOM 5862 C C . ILE C 1 225 ? 21.098 -34.497 50.685 1.00 51.40 899 ILE C C 1
ATOM 5863 O O . ILE C 1 225 ? 20.818 -34.666 51.871 1.00 50.16 899 ILE C O 1
ATOM 5868 N N . SER C 1 226 ? 21.968 -35.266 50.041 1.00 50.65 900 SER C N 1
ATOM 5869 C CA . SER C 1 226 ? 22.630 -36.364 50.733 1.00 51.32 900 SER C CA 1
ATOM 5870 C C . SER C 1 226 ? 23.150 -35.836 52.057 1.00 50.41 900 SER C C 1
ATOM 5871 O O . SER C 1 226 ? 22.915 -36.393 53.125 1.00 50.23 900 SER C O 1
ATOM 5874 N N . SER C 1 227 ? 23.843 -34.720 51.961 1.00 50.49 901 SER C N 1
ATOM 5875 C CA . SER C 1 227 ? 24.441 -34.068 53.105 1.00 50.01 901 SER C CA 1
ATOM 5876 C C . SER C 1 227 ? 23.467 -33.790 54.241 1.00 48.68 901 SER C C 1
ATOM 5877 O O . SER C 1 227 ? 23.649 -34.265 55.352 1.00 48.78 901 SER C O 1
ATOM 5880 N N . ILE C 1 228 ? 22.429 -33.019 53.961 1.00 47.81 902 ILE C N 1
ATOM 5881 C CA . ILE C 1 228 ? 21.456 -32.677 54.985 1.00 47.40 902 ILE C CA 1
ATOM 5882 C C . ILE C 1 228 ? 20.798 -33.926 55.542 1.00 46.89 902 ILE C C 1
ATOM 5883 O O . ILE C 1 228 ? 20.347 -33.954 56.679 1.00 46.39 902 ILE C O 1
ATOM 5888 N N . LEU C 1 229 ? 20.746 -34.963 54.718 1.00 47.26 903 LEU C N 1
ATOM 5889 C CA . LEU C 1 229 ? 20.120 -36.226 55.099 1.00 46.67 903 LEU C CA 1
ATOM 5890 C C . LEU C 1 229 ? 20.963 -36.949 56.144 1.00 46.30 903 LEU C C 1
ATOM 5891 O O . LEU C 1 229 ? 20.446 -37.444 57.142 1.00 45.69 903 LEU C O 1
ATOM 5896 N N . GLU C 1 230 ? 22.267 -37.001 55.908 1.00 45.69 904 GLU C N 1
ATOM 5897 C CA . GLU C 1 230 ? 23.171 -37.640 56.843 1.00 46.54 904 GLU C CA 1
ATOM 5898 C C . GLU C 1 230 ? 23.172 -36.862 58.165 1.00 46.73 904 GLU C C 1
ATOM 5899 O O . GLU C 1 230 ? 23.172 -37.461 59.243 1.00 49.40 904 GLU C O 1
ATOM 5905 N N . LYS C 1 231 ? 23.143 -35.533 58.079 1.00 44.94 905 LYS C N 1
ATOM 5906 C CA . LYS C 1 231 ? 23.132 -34.665 59.257 1.00 40.97 905 LYS C CA 1
ATOM 5907 C C . LYS C 1 231 ? 21.854 -34.825 60.086 1.00 40.07 905 LYS C C 1
ATOM 5908 O O . LYS C 1 231 ? 21.656 -34.122 61.067 1.00 37.83 905 LYS C O 1
ATOM 5910 N N . GLY C 1 232 ? 20.980 -35.738 59.682 1.00 40.18 906 GLY C N 1
ATOM 5911 C CA . GLY C 1 232 ? 19.753 -35.942 60.429 1.00 42.45 906 GLY C CA 1
ATOM 5912 C C . GLY C 1 232 ? 18.571 -35.083 60.014 1.00 44.31 906 GLY C C 1
ATOM 5913 O O . GLY C 1 232 ? 17.615 -34.964 60.777 1.00 44.64 906 GLY C O 1
ATOM 5914 N N . GLU C 1 233 ? 18.625 -34.493 58.817 1.00 46.03 907 GLU C N 1
ATOM 5915 C CA . GLU C 1 233 ? 17.534 -33.651 58.299 1.00 48.38 907 GLU C CA 1
ATOM 5916 C C . GLU C 1 233 ? 16.457 -34.493 57.624 1.00 47.37 907 GLU C C 1
ATOM 5917 O O . GLU C 1 233 ? 16.752 -35.512 57.012 1.00 48.99 907 GLU C O 1
ATOM 5923 N N . ARG C 1 234 ? 15.209 -34.061 57.713 1.00 45.24 908 ARG C N 1
ATOM 5924 C CA . ARG C 1 234 ? 14.117 -34.790 57.078 1.00 44.14 908 ARG C CA 1
ATOM 5925 C C . ARG C 1 234 ? 12.987 -33.807 56.796 1.00 44.08 908 ARG C C 1
ATOM 5926 O O . ARG C 1 234 ? 12.962 -32.713 57.351 1.00 45.12 908 ARG C O 1
ATOM 5934 N N . LEU C 1 235 ? 12.057 -34.178 55.930 1.00 43.31 909 LEU C N 1
ATOM 5935 C CA . LEU C 1 235 ? 10.947 -33.285 55.632 1.00 42.66 909 LEU C CA 1
ATOM 5936 C C . LEU C 1 235 ? 10.183 -33.007 56.916 1.00 41.14 909 LEU C C 1
ATOM 5937 O O . LEU C 1 235 ? 10.085 -33.862 57.796 1.00 41.04 909 LEU C O 1
ATOM 5942 N N . PRO C 1 236 ? 9.635 -31.800 57.037 1.00 40.21 910 PRO C N 1
ATOM 5943 C CA . PRO C 1 236 ? 8.870 -31.340 58.196 1.00 41.08 910 PRO C CA 1
ATOM 5944 C C . PRO C 1 236 ? 7.497 -31.967 58.368 1.00 42.55 910 PRO C C 1
ATOM 5945 O O . PRO C 1 236 ? 6.891 -32.464 57.417 1.00 43.23 910 PRO C O 1
ATOM 5949 N N . GLN C 1 237 ? 6.997 -31.921 59.593 1.00 43.25 911 GLN C N 1
ATOM 5950 C CA . GLN C 1 237 ? 5.689 -32.471 59.875 1.00 44.04 911 GLN C CA 1
ATOM 5951 C C . GLN C 1 237 ? 4.640 -31.666 59.120 1.00 45.20 911 GLN C C 1
ATOM 5952 O O . GLN C 1 237 ? 4.571 -30.446 59.246 1.00 45.90 911 GLN C O 1
ATOM 5958 N N . PRO C 1 238 ? 3.840 -32.330 58.284 1.00 46.27 912 PRO C N 1
ATOM 5959 C CA . PRO C 1 238 ? 2.818 -31.578 57.563 1.00 47.43 912 PRO C CA 1
ATOM 5960 C C . PRO C 1 238 ? 1.841 -31.042 58.599 1.00 48.93 912 PRO C C 1
ATOM 5961 O O . PRO C 1 238 ? 1.605 -31.681 59.618 1.00 48.25 912 PRO C O 1
ATOM 5965 N N . PRO C 1 239 ? 1.258 -29.860 58.350 1.00 51.34 913 PRO C N 1
ATOM 5966 C CA . PRO C 1 239 ? 0.304 -29.225 59.264 1.00 52.59 913 PRO C CA 1
ATOM 5967 C C . PRO C 1 239 ? -0.852 -30.116 59.693 1.00 54.82 913 PRO C C 1
ATOM 5968 O O . PRO C 1 239 ? -1.154 -30.224 60.883 1.00 55.28 913 PRO C O 1
ATOM 5972 N N . ILE C 1 240 ? -1.494 -30.753 58.717 1.00 57.13 914 ILE C N 1
ATOM 5973 C CA . ILE C 1 240 ? -2.644 -31.613 58.987 1.00 58.99 914 ILE C CA 1
ATOM 5974 C C . ILE C 1 240 ? -2.309 -32.948 59.622 1.00 59.68 914 ILE C C 1
ATOM 5975 O O . ILE C 1 240 ? -3.216 -33.748 59.863 1.00 61.58 914 ILE C O 1
ATOM 5980 N N . CYS C 1 241 ? -1.030 -33.204 59.887 1.00 59.42 915 CYS C N 1
ATOM 5981 C CA . CYS C 1 241 ? -0.622 -34.480 60.472 1.00 58.99 915 CYS C CA 1
ATOM 5982 C C . CYS C 1 241 ? -0.473 -34.493 61.980 1.00 58.11 915 CYS C C 1
ATOM 5983 O O . CYS C 1 241 ? 0.226 -33.654 62.549 1.00 58.53 915 CYS C O 1
ATOM 5986 N N . THR C 1 242 ? -1.144 -35.438 62.629 1.00 56.96 916 THR C N 1
ATOM 5987 C CA . THR C 1 242 ? -0.982 -35.570 64.065 1.00 56.57 916 THR C CA 1
ATOM 5988 C C . THR C 1 242 ? 0.414 -36.149 64.156 1.00 55.24 916 THR C C 1
ATOM 5989 O O . THR C 1 242 ? 1.024 -36.481 63.138 1.00 53.77 916 THR C O 1
ATOM 5993 N N . ILE C 1 243 ? 0.923 -36.298 65.367 1.00 54.73 917 ILE C N 1
ATOM 5994 C CA . ILE C 1 243 ? 2.260 -36.851 65.496 1.00 53.62 917 ILE C CA 1
ATOM 5995 C C . ILE C 1 243 ? 2.279 -38.350 65.120 1.00 53.11 917 ILE C C 1
ATOM 5996 O O . ILE C 1 243 ? 3.321 -38.894 64.733 1.00 51.82 917 ILE C O 1
ATOM 6001 N N . ASP C 1 244 ? 1.121 -39.003 65.219 1.00 52.23 918 ASP C N 1
ATOM 6002 C CA . ASP C 1 244 ? 1.009 -40.418 64.878 1.00 51.00 918 ASP C CA 1
ATOM 6003 C C . ASP C 1 244 ? 1.448 -40.653 63.429 1.00 48.99 918 ASP C C 1
ATOM 6004 O O . ASP C 1 244 ? 2.255 -41.547 63.165 1.00 48.97 918 ASP C O 1
ATOM 6009 N N . VAL C 1 245 ? 0.923 -39.858 62.494 1.00 46.61 919 VAL C N 1
ATOM 6010 C CA . VAL C 1 245 ? 1.246 -40.045 61.083 1.00 44.22 919 VAL C CA 1
ATOM 6011 C C . VAL C 1 245 ? 2.666 -39.625 60.745 1.00 44.28 919 VAL C C 1
ATOM 6012 O O . VAL C 1 245 ? 3.400 -40.344 60.080 1.00 44.37 919 VAL C O 1
ATOM 6016 N N . TYR C 1 246 ? 3.059 -38.463 61.236 1.00 42.93 920 TYR C N 1
ATOM 6017 C CA . TYR C 1 246 ? 4.386 -37.985 60.935 1.00 41.59 920 TYR C CA 1
ATOM 6018 C C . TYR C 1 246 ? 5.466 -38.955 61.328 1.00 42.01 920 TYR C C 1
ATOM 6019 O O . TYR C 1 246 ? 6.537 -38.977 60.726 1.00 41.83 920 TYR C O 1
ATOM 6028 N N . MET C 1 247 ? 5.197 -39.766 62.338 1.00 43.46 921 MET C N 1
ATOM 6029 C CA . MET C 1 247 ? 6.196 -40.707 62.817 1.00 44.46 921 MET C CA 1
ATOM 6030 C C . MET C 1 247 ? 6.437 -41.845 61.860 1.00 43.22 921 MET C C 1
ATOM 6031 O O . MET C 1 247 ? 7.566 -42.286 61.670 1.00 43.10 921 MET C O 1
ATOM 6036 N N . ILE C 1 248 ? 5.368 -42.325 61.253 1.00 42.16 922 ILE C N 1
ATOM 6037 C CA . ILE C 1 248 ? 5.512 -43.414 60.328 1.00 40.00 922 ILE C CA 1
ATOM 6038 C C . ILE C 1 248 ? 6.353 -42.968 59.144 1.00 40.04 922 ILE C C 1
ATOM 6039 O O . ILE C 1 248 ? 7.238 -43.687 58.693 1.00 40.87 922 ILE C O 1
ATOM 6044 N N . MET C 1 249 ? 6.078 -41.769 58.647 1.00 40.18 923 MET C N 1
ATOM 6045 C CA . MET C 1 249 ? 6.811 -41.212 57.514 1.00 40.55 923 MET C CA 1
ATOM 6046 C C . MET C 1 249 ? 8.294 -41.140 57.840 1.00 41.16 923 MET C C 1
ATOM 6047 O O . MET C 1 249 ? 9.151 -41.539 57.047 1.00 41.61 923 MET C O 1
ATOM 6052 N N . VAL C 1 250 ? 8.597 -40.617 59.021 1.00 41.05 924 VAL C N 1
ATOM 6053 C CA . VAL C 1 250 ? 9.980 -40.481 59.425 1.00 40.35 924 VAL C CA 1
ATOM 6054 C C . VAL C 1 250 ? 10.628 -41.844 59.412 1.00 41.18 924 VAL C C 1
ATOM 6055 O O . VAL C 1 250 ? 11.719 -42.019 58.853 1.00 41.70 924 VAL C O 1
ATOM 6059 N N . LYS C 1 251 ? 9.948 -42.812 60.019 1.00 40.41 925 LYS C N 1
ATOM 6060 C CA . LYS C 1 251 ? 10.493 -44.149 60.062 1.00 41.37 925 LYS C CA 1
ATOM 6061 C C . LYS C 1 251 ? 11.005 -44.554 58.698 1.00 41.72 925 LYS C C 1
ATOM 6062 O O . LYS C 1 251 ? 12.060 -45.157 58.598 1.00 42.71 925 LYS C O 1
ATOM 6068 N N . CYS C 1 252 ? 10.275 -44.210 57.641 1.00 41.48 926 CYS C N 1
ATOM 6069 C CA . CYS C 1 252 ? 10.692 -44.587 56.290 1.00 40.57 926 CYS C CA 1
ATOM 6070 C C . CYS C 1 252 ? 11.997 -43.966 55.860 1.00 40.44 926 CYS C C 1
ATOM 6071 O O . CYS C 1 252 ? 12.622 -44.439 54.915 1.00 39.95 926 CYS C O 1
ATOM 6074 N N . TRP C 1 253 ? 12.423 -42.913 56.547 1.00 41.28 927 TRP C N 1
ATOM 6075 C CA . TRP C 1 253 ? 13.648 -42.245 56.137 1.00 41.94 927 TRP C CA 1
ATOM 6076 C C . TRP C 1 253 ? 14.837 -42.442 57.053 1.00 42.38 927 TRP C C 1
ATOM 6077 O O . TRP C 1 253 ? 15.698 -41.572 57.145 1.00 44.04 927 TRP C O 1
ATOM 6088 N N . MET C 1 254 ? 14.884 -43.577 57.734 1.00 41.39 928 MET C N 1
ATOM 6089 C CA . MET C 1 254 ? 15.998 -43.882 58.609 1.00 39.51 928 MET C CA 1
ATOM 6090 C C . MET C 1 254 ? 17.143 -44.295 57.720 1.00 38.95 928 MET C C 1
ATOM 6091 O O . MET C 1 254 ? 16.934 -44.899 56.678 1.00 37.93 928 MET C O 1
ATOM 6096 N N . ILE C 1 255 ? 18.360 -43.977 58.124 1.00 40.10 929 ILE C N 1
ATOM 6097 C CA . ILE C 1 255 ? 19.503 -44.331 57.309 1.00 41.17 929 ILE C CA 1
ATOM 6098 C C . ILE C 1 255 ? 19.587 -45.832 57.156 1.00 41.73 929 ILE C C 1
ATOM 6099 O O . ILE C 1 255 ? 19.959 -46.323 56.092 1.00 42.88 929 ILE C O 1
ATOM 6104 N N . ASP C 1 256 ? 19.240 -46.556 58.219 1.00 42.12 930 ASP C N 1
ATOM 6105 C CA . ASP C 1 256 ? 19.278 -48.016 58.202 1.00 42.34 930 ASP C CA 1
ATOM 6106 C C . ASP C 1 256 ? 18.118 -48.569 57.397 1.00 42.10 930 ASP C C 1
ATOM 6107 O O . ASP C 1 256 ? 16.964 -48.495 57.820 1.00 40.47 930 ASP C O 1
ATOM 6112 N N . ALA C 1 257 ? 18.423 -49.131 56.237 1.00 42.05 931 ALA C N 1
ATOM 6113 C CA . ALA C 1 257 ? 17.377 -49.702 55.413 1.00 42.58 931 ALA C CA 1
ATOM 6114 C C . ALA C 1 257 ? 16.492 -50.584 56.287 1.00 42.06 931 ALA C C 1
ATOM 6115 O O . ALA C 1 257 ? 15.279 -50.379 56.350 1.00 42.08 931 ALA C O 1
ATOM 6117 N N . ASP C 1 258 ? 17.113 -51.539 56.983 1.00 41.14 932 ASP C N 1
ATOM 6118 C CA . ASP C 1 258 ? 16.388 -52.481 57.838 1.00 40.53 932 ASP C CA 1
ATOM 6119 C C . ASP C 1 258 ? 15.587 -51.879 58.983 1.00 38.13 932 ASP C C 1
ATOM 6120 O O . ASP C 1 258 ? 14.892 -52.598 59.692 1.00 37.08 932 ASP C O 1
ATOM 6125 N N . SER C 1 259 ? 15.681 -50.572 59.174 1.00 36.87 933 SER C N 1
ATOM 6126 C CA . SER C 1 259 ? 14.939 -49.927 60.250 1.00 36.80 933 SER C CA 1
ATOM 6127 C C . SER C 1 259 ? 13.636 -49.361 59.739 1.00 36.36 933 SER C C 1
ATOM 6128 O O . SER C 1 259 ? 12.710 -49.153 60.519 1.00 37.32 933 SER C O 1
ATOM 6131 N N . ARG C 1 260 ? 13.578 -49.109 58.429 1.00 34.88 934 ARG C N 1
ATOM 6132 C CA . ARG C 1 260 ? 12.385 -48.563 57.781 1.00 31.79 934 ARG C CA 1
ATOM 6133 C C . ARG C 1 260 ? 11.343 -49.638 57.830 1.00 31.34 934 ARG C C 1
ATOM 6134 O O . ARG C 1 260 ? 11.662 -50.810 57.756 1.00 33.62 934 ARG C O 1
ATOM 6142 N N . PRO C 1 261 ? 10.079 -49.257 57.939 1.00 30.57 935 PRO C N 1
ATOM 6143 C CA . PRO C 1 261 ? 8.996 -50.237 57.998 1.00 32.12 935 PRO C CA 1
ATOM 6144 C C . PRO C 1 261 ? 8.979 -51.157 56.776 1.00 34.04 935 PRO C C 1
ATOM 6145 O O . PRO C 1 261 ? 9.793 -51.020 55.852 1.00 33.43 935 PRO C O 1
ATOM 6149 N N . LYS C 1 262 ? 8.047 -52.104 56.789 1.00 35.75 936 LYS C N 1
ATOM 6150 C CA . LYS C 1 262 ? 7.879 -53.021 55.672 1.00 37.87 936 LYS C CA 1
ATOM 6151 C C . LYS C 1 262 ? 6.543 -52.684 55.030 1.00 37.09 936 LYS C C 1
ATOM 6152 O O . LYS C 1 262 ? 5.597 -52.259 55.712 1.00 35.65 936 LYS C O 1
ATOM 6158 N N . PHE C 1 263 ? 6.456 -52.862 53.718 1.00 36.66 937 PHE C N 1
ATOM 6159 C CA . PHE C 1 263 ? 5.206 -52.540 53.056 1.00 35.80 937 PHE C CA 1
ATOM 6160 C C . PHE C 1 263 ? 4.022 -53.235 53.681 1.00 37.81 937 PHE C C 1
ATOM 6161 O O . PHE C 1 263 ? 2.948 -52.658 53.712 1.00 38.98 937 PHE C O 1
ATOM 6169 N N . ARG C 1 264 ? 4.202 -54.452 54.198 1.00 40.54 938 ARG C N 1
ATOM 6170 C CA . ARG C 1 264 ? 3.072 -55.157 54.814 1.00 43.29 938 ARG C CA 1
ATOM 6171 C C . ARG C 1 264 ? 2.725 -54.533 56.154 1.00 41.61 938 ARG C C 1
ATOM 6172 O O . ARG C 1 264 ? 1.602 -54.678 56.629 1.00 42.27 938 ARG C O 1
ATOM 6180 N N . GLU C 1 265 ? 3.688 -53.837 56.753 1.00 40.01 939 GLU C N 1
ATOM 6181 C CA . GLU C 1 265 ? 3.457 -53.163 58.024 1.00 40.18 939 GLU C CA 1
ATOM 6182 C C . GLU C 1 265 ? 2.695 -51.875 57.731 1.00 38.53 939 GLU C C 1
ATOM 6183 O O . GLU C 1 265 ? 1.671 -51.589 58.354 1.00 38.17 939 GLU C O 1
ATOM 6189 N N . LEU C 1 266 ? 3.191 -51.102 56.770 1.00 36.23 940 LEU C N 1
ATOM 6190 C CA . LEU C 1 266 ? 2.537 -49.851 56.408 1.00 35.12 940 LEU C CA 1
ATOM 6191 C C . LEU C 1 266 ? 1.054 -50.075 56.094 1.00 35.53 940 LEU C C 1
ATOM 6192 O O . LEU C 1 266 ? 0.186 -49.450 56.705 1.00 35.75 940 LEU C O 1
ATOM 6197 N N . ILE C 1 267 ? 0.765 -50.975 55.159 1.00 35.51 941 ILE C N 1
ATOM 6198 C CA . ILE C 1 267 ? -0.611 -51.260 54.782 1.00 37.24 941 ILE C CA 1
ATOM 6199 C C . ILE C 1 267 ? -1.515 -51.388 55.994 1.00 37.86 941 ILE C C 1
ATOM 6200 O O . ILE C 1 267 ? -2.572 -50.757 56.050 1.00 37.42 941 ILE C O 1
ATOM 6205 N N . ILE C 1 268 ? -1.095 -52.193 56.967 1.00 38.48 942 ILE C N 1
ATOM 6206 C CA . ILE C 1 268 ? -1.897 -52.410 58.166 1.00 37.43 942 ILE C CA 1
ATOM 6207 C C . ILE C 1 268 ? -2.088 -51.154 58.999 1.00 39.65 942 ILE C C 1
ATOM 6208 O O . ILE C 1 268 ? -3.191 -50.872 59.466 1.00 37.19 942 ILE C O 1
ATOM 6213 N N . GLU C 1 269 ? -1.025 -50.391 59.184 1.00 42.47 943 GLU C N 1
ATOM 6214 C CA . GLU C 1 269 ? -1.122 -49.194 60.010 1.00 46.29 943 GLU C CA 1
ATOM 6215 C C . GLU C 1 269 ? -2.061 -48.168 59.386 1.00 44.50 943 GLU C C 1
ATOM 6216 O O . GLU C 1 269 ? -2.942 -47.664 60.085 1.00 44.05 943 GLU C O 1
ATOM 6222 N N . PHE C 1 270 ? -1.883 -47.846 58.121 1.00 42.92 944 PHE C N 1
ATOM 6223 C CA . PHE C 1 270 ? -2.794 -46.886 57.503 1.00 41.14 944 PHE C CA 1
ATOM 6224 C C . PHE C 1 270 ? -4.212 -47.428 57.434 1.00 41.39 944 PHE C C 1
ATOM 6225 O O . PHE C 1 270 ? -5.166 -46.681 57.624 1.00 40.58 944 PHE C O 1
ATOM 6233 N N . SER C 1 271 ? -4.354 -48.723 57.169 1.00 40.94 945 SER C N 1
ATOM 6234 C CA . SER C 1 271 ? -5.681 -49.321 57.126 1.00 42.99 945 SER C CA 1
ATOM 6235 C C . SER C 1 271 ? -6.376 -48.967 58.431 1.00 44.32 945 SER C C 1
ATOM 6236 O O . SER C 1 271 ? -7.545 -48.587 58.443 1.00 46.05 945 SER C O 1
ATOM 6239 N N . LYS C 1 272 ? -5.646 -49.085 59.533 1.00 45.61 946 LYS C N 1
ATOM 6240 C CA . LYS C 1 272 ? -6.213 -48.794 60.837 1.00 47.26 946 LYS C CA 1
ATOM 6241 C C . LYS C 1 272 ? -6.613 -47.337 60.997 1.00 46.25 946 LYS C C 1
ATOM 6242 O O . LYS C 1 272 ? -7.745 -47.043 61.380 1.00 45.52 946 LYS C O 1
ATOM 6248 N N . MET C 1 273 ? -5.680 -46.428 60.721 1.00 45.57 947 MET C N 1
ATOM 6249 C CA . MET C 1 273 ? -5.951 -45.000 60.853 1.00 45.80 947 MET C CA 1
ATOM 6250 C C . MET C 1 273 ? -7.120 -44.606 59.977 1.00 45.26 947 MET C C 1
ATOM 6251 O O . MET C 1 273 ? -7.891 -43.718 60.329 1.00 44.00 947 MET C O 1
ATOM 6256 N N . ALA C 1 274 ? -7.235 -45.271 58.833 1.00 45.30 948 ALA C N 1
ATOM 6257 C CA . ALA C 1 274 ? -8.305 -45.010 57.894 1.00 44.88 948 ALA C CA 1
ATOM 6258 C C . ALA C 1 274 ? -9.646 -45.270 58.559 1.00 45.99 948 ALA C C 1
ATOM 6259 O O . ALA C 1 274 ? -10.653 -44.680 58.192 1.00 46.81 948 ALA C O 1
ATOM 6261 N N . ARG C 1 275 ? -9.662 -46.139 59.558 1.00 48.02 949 ARG C N 1
ATOM 6262 C CA . ARG C 1 275 ? -10.910 -46.448 60.251 1.00 50.60 949 ARG C CA 1
ATOM 6263 C C . ARG C 1 275 ? -11.429 -45.340 61.175 1.00 51.43 949 ARG C C 1
ATOM 6264 O O . ARG C 1 275 ? -12.540 -45.431 61.691 1.00 51.40 949 ARG C O 1
ATOM 6272 N N . ASP C 1 276 ? -10.631 -44.298 61.389 1.00 52.65 950 ASP C N 1
ATOM 6273 C CA . ASP C 1 276 ? -11.037 -43.172 62.236 1.00 54.51 950 ASP C CA 1
ATOM 6274 C C . ASP C 1 276 ? -10.193 -41.957 61.846 1.00 54.88 950 ASP C C 1
ATOM 6275 O O . ASP C 1 276 ? -9.673 -41.243 62.700 1.00 55.17 950 ASP C O 1
ATOM 6280 N N . PRO C 1 277 ? -10.097 -41.687 60.536 1.00 55.25 951 PRO C N 1
ATOM 6281 C CA . PRO C 1 277 ? -9.349 -40.607 59.889 1.00 56.00 951 PRO C CA 1
ATOM 6282 C C . PRO C 1 277 ? -9.201 -39.279 60.607 1.00 57.39 951 PRO C C 1
ATOM 6283 O O . PRO C 1 277 ? -8.091 -38.761 60.719 1.00 57.11 951 PRO C O 1
ATOM 6287 N N . GLN C 1 278 ? -10.302 -38.720 61.090 1.00 59.50 952 GLN C N 1
ATOM 6288 C CA . GLN C 1 278 ? -10.230 -37.430 61.768 1.00 61.33 952 GLN C CA 1
ATOM 6289 C C . GLN C 1 278 ? -9.446 -37.444 63.078 1.00 61.02 952 GLN C C 1
ATOM 6290 O O . GLN C 1 278 ? -9.226 -36.399 63.677 1.00 61.70 952 GLN C O 1
ATOM 6296 N N . ARG C 1 279 ? -9.027 -38.620 63.526 1.00 60.38 953 ARG C N 1
ATOM 6297 C CA . ARG C 1 279 ? -8.250 -38.709 64.748 1.00 59.51 953 ARG C CA 1
ATOM 6298 C C . ARG C 1 279 ? -6.767 -38.629 64.423 1.00 58.43 953 ARG C C 1
ATOM 6299 O O . ARG C 1 279 ? -5.961 -38.277 65.280 1.00 58.20 953 ARG C O 1
ATOM 6307 N N . TYR C 1 280 ? -6.415 -38.956 63.180 1.00 57.61 954 TYR C N 1
ATOM 6308 C CA . TYR C 1 280 ? -5.022 -38.957 62.737 1.00 57.02 954 TYR C CA 1
ATOM 6309 C C . TYR C 1 280 ? -4.659 -37.813 61.812 1.00 56.84 954 TYR C C 1
ATOM 6310 O O . TYR C 1 280 ? -3.499 -37.423 61.723 1.00 56.67 954 TYR C O 1
ATOM 6319 N N . LEU C 1 281 ? -5.646 -37.284 61.107 1.00 57.20 955 LEU C N 1
ATOM 6320 C CA . LEU C 1 281 ? -5.407 -36.172 60.202 1.00 57.84 955 LEU C CA 1
ATOM 6321 C C . LEU C 1 281 ? -6.392 -35.066 60.528 1.00 59.74 955 LEU C C 1
ATOM 6322 O O . LEU C 1 281 ? -7.603 -35.292 60.510 1.00 61.49 955 LEU C O 1
ATOM 6327 N N . VAL C 1 282 ? -5.884 -33.878 60.840 1.00 60.97 956 VAL C N 1
ATOM 6328 C CA . VAL C 1 282 ? -6.756 -32.754 61.155 1.00 62.58 956 VAL C CA 1
ATOM 6329 C C . VAL C 1 282 ? -6.823 -31.799 59.965 1.00 64.90 956 VAL C C 1
ATOM 6330 O O . VAL C 1 282 ? -5.809 -31.256 59.523 1.00 65.89 956 VAL C O 1
ATOM 6334 N N . ILE C 1 283 ? -8.027 -31.615 59.440 1.00 66.65 957 ILE C N 1
ATOM 6335 C CA . ILE C 1 283 ? -8.240 -30.741 58.300 1.00 68.78 957 ILE C CA 1
ATOM 6336 C C . ILE C 1 283 ? -9.536 -29.970 58.509 1.00 71.43 957 ILE C C 1
ATOM 6337 O O . ILE C 1 283 ? -10.450 -30.449 59.190 1.00 71.83 957 ILE C O 1
ATOM 6342 N N . GLN C 1 284 ? -9.612 -28.774 57.931 1.00 73.60 958 GLN C N 1
ATOM 6343 C CA . GLN C 1 284 ? -10.807 -27.947 58.043 1.00 76.09 958 GLN C CA 1
ATOM 6344 C C . GLN C 1 284 ? -12.007 -28.582 57.322 1.00 76.77 958 GLN C C 1
ATOM 6345 O O . GLN C 1 284 ? -12.114 -28.532 56.098 1.00 77.00 958 GLN C O 1
ATOM 6351 N N . GLY C 1 285 ? -12.904 -29.188 58.094 1.00 77.27 959 GLY C N 1
ATOM 6352 C CA . GLY C 1 285 ? -14.069 -29.836 57.517 1.00 77.62 959 GLY C CA 1
ATOM 6353 C C . GLY C 1 285 ? -14.135 -31.320 57.862 1.00 78.52 959 GLY C C 1
ATOM 6354 O O . GLY C 1 285 ? -15.036 -31.724 58.633 1.00 78.81 959 GLY C O 1
ATOM 6355 N N . LEU D 1 5 ? -32.530 -52.846 11.311 1.00 79.50 679 LEU D N 1
ATOM 6356 C CA . LEU D 1 5 ? -33.420 -52.567 12.441 1.00 78.38 679 LEU D CA 1
ATOM 6357 C C . LEU D 1 5 ? -33.663 -51.073 12.587 1.00 78.79 679 LEU D C 1
ATOM 6358 O O . LEU D 1 5 ? -32.858 -50.231 12.168 1.00 78.16 679 LEU D O 1
ATOM 6360 N N . LEU D 1 6 ? -34.809 -50.748 13.162 1.00 79.84 680 LEU D N 1
ATOM 6361 C CA . LEU D 1 6 ? -35.144 -49.363 13.409 1.00 81.38 680 LEU D CA 1
ATOM 6362 C C . LEU D 1 6 ? -34.609 -49.040 14.800 1.00 83.57 680 LEU D C 1
ATOM 6363 O O . LEU D 1 6 ? -34.558 -49.916 15.670 1.00 84.12 680 LEU D O 1
ATOM 6368 N N . ARG D 1 7 ? -34.212 -47.793 15.026 1.00 85.19 681 ARG D N 1
ATOM 6369 C CA . ARG D 1 7 ? -33.715 -47.419 16.346 1.00 87.56 681 ARG D CA 1
ATOM 6370 C C . ARG D 1 7 ? -34.636 -46.394 16.995 1.00 89.10 681 ARG D C 1
ATOM 6371 O O . ARG D 1 7 ? -34.763 -45.281 16.507 1.00 89.64 681 ARG D O 1
ATOM 6379 N N . ILE D 1 8 ? -35.294 -46.779 18.080 1.00 91.12 682 ILE D N 1
ATOM 6380 C CA . ILE D 1 8 ? -36.155 -45.847 18.786 1.00 93.56 682 ILE D CA 1
ATOM 6381 C C . ILE D 1 8 ? -35.200 -44.992 19.616 1.00 95.13 682 ILE D C 1
ATOM 6382 O O . ILE D 1 8 ? -34.407 -45.529 20.396 1.00 95.75 682 ILE D O 1
ATOM 6387 N N . LEU D 1 9 ? -35.253 -43.669 19.453 1.00 96.84 683 LEU D N 1
ATOM 6388 C CA . LEU D 1 9 ? -34.311 -42.779 20.157 1.00 98.43 683 LEU D CA 1
ATOM 6389 C C . LEU D 1 9 ? -34.864 -41.951 21.317 1.00 99.67 683 LEU D C 1
ATOM 6390 O O . LEU D 1 9 ? -36.003 -42.128 21.773 1.00 100.05 683 LEU D O 1
ATOM 6395 N N . LYS D 1 10 ? -34.011 -41.042 21.776 1.00 100.37 684 LYS D N 1
ATOM 6396 C CA . LYS D 1 10 ? -34.315 -40.145 22.874 1.00 100.30 684 LYS D CA 1
ATOM 6397 C C . LYS D 1 10 ? -33.794 -38.751 22.547 1.00 100.09 684 LYS D C 1
ATOM 6398 O O . LYS D 1 10 ? -32.711 -38.595 21.969 1.00 99.80 684 LYS D O 1
ATOM 6400 N N . GLU D 1 11 ? -34.567 -37.741 22.937 1.00 99.47 685 GLU D N 1
ATOM 6401 C CA . GLU D 1 11 ? -34.247 -36.333 22.683 1.00 98.55 685 GLU D CA 1
ATOM 6402 C C . GLU D 1 11 ? -33.014 -35.872 23.421 1.00 97.50 685 GLU D C 1
ATOM 6403 O O . GLU D 1 11 ? -32.996 -34.810 24.058 1.00 97.43 685 GLU D O 1
ATOM 6409 N N . THR D 1 12 ? -31.975 -36.684 23.324 1.00 96.46 686 THR D N 1
ATOM 6410 C CA . THR D 1 12 ? -30.728 -36.376 23.987 1.00 95.71 686 THR D CA 1
ATOM 6411 C C . THR D 1 12 ? -29.577 -36.923 23.177 1.00 94.33 686 THR D C 1
ATOM 6412 O O . THR D 1 12 ? -28.413 -36.690 23.490 1.00 94.56 686 THR D O 1
ATOM 6416 N N . GLU D 1 13 ? -29.922 -37.642 22.122 1.00 92.46 687 GLU D N 1
ATOM 6417 C CA . GLU D 1 13 ? -28.924 -38.277 21.296 1.00 91.06 687 GLU D CA 1
ATOM 6418 C C . GLU D 1 13 ? -28.623 -37.527 20.017 1.00 89.27 687 GLU D C 1
ATOM 6419 O O . GLU D 1 13 ? -27.713 -37.895 19.273 1.00 88.65 687 GLU D O 1
ATOM 6425 N N . PHE D 1 14 ? -29.370 -36.466 19.750 1.00 87.09 688 PHE D N 1
ATOM 6426 C CA . PHE D 1 14 ? -29.129 -35.732 18.523 1.00 84.80 688 PHE D CA 1
ATOM 6427 C C . PHE D 1 14 ? -29.195 -34.214 18.627 1.00 83.56 688 PHE D C 1
ATOM 6428 O O . PHE D 1 14 ? -30.190 -33.644 19.076 1.00 82.38 688 PHE D O 1
ATOM 6436 N N . LYS D 1 15 ? -28.115 -33.569 18.198 1.00 82.48 689 LYS D N 1
ATOM 6437 C CA . LYS D 1 15 ? -28.031 -32.113 18.208 1.00 82.25 689 LYS D CA 1
ATOM 6438 C C . LYS D 1 15 ? -28.455 -31.586 16.837 1.00 81.54 689 LYS D C 1
ATOM 6439 O O . LYS D 1 15 ? -27.852 -31.938 15.817 1.00 81.36 689 LYS D O 1
ATOM 6441 N N . LYS D 1 16 ? -29.495 -30.754 16.815 1.00 80.26 690 LYS D N 1
ATOM 6442 C CA . LYS D 1 16 ? -29.998 -30.181 15.568 1.00 78.98 690 LYS D CA 1
ATOM 6443 C C . LYS D 1 16 ? -29.200 -28.948 15.181 1.00 78.44 690 LYS D C 1
ATOM 6444 O O . LYS D 1 16 ? -29.690 -27.831 15.318 1.00 78.44 690 LYS D O 1
ATOM 6450 N N . ILE D 1 17 ? -27.977 -29.164 14.695 1.00 77.93 691 ILE D N 1
ATOM 6451 C CA . ILE D 1 17 ? -27.078 -28.084 14.277 1.00 77.44 691 ILE D CA 1
ATOM 6452 C C . ILE D 1 17 ? -27.711 -27.050 13.337 1.00 77.98 691 ILE D C 1
ATOM 6453 O O . ILE D 1 17 ? -28.438 -26.161 13.784 1.00 78.43 691 ILE D O 1
ATOM 6458 N N . LYS D 1 18 ? -27.438 -27.161 12.038 1.00 78.09 692 LYS D N 1
ATOM 6459 C CA . LYS D 1 18 ? -27.977 -26.212 11.058 1.00 78.04 692 LYS D CA 1
ATOM 6460 C C . LYS D 1 18 ? -29.361 -26.601 10.534 1.00 78.02 692 LYS D C 1
ATOM 6461 O O . LYS D 1 18 ? -29.845 -27.703 10.793 1.00 77.88 692 LYS D O 1
ATOM 6463 N N . VAL D 1 19 ? -29.993 -25.682 9.804 1.00 77.95 693 VAL D N 1
ATOM 6464 C CA . VAL D 1 19 ? -31.317 -25.914 9.210 1.00 77.71 693 VAL D CA 1
ATOM 6465 C C . VAL D 1 19 ? -31.120 -26.095 7.701 1.00 77.41 693 VAL D C 1
ATOM 6466 O O . VAL D 1 19 ? -30.491 -25.256 7.056 1.00 77.38 693 VAL D O 1
ATOM 6470 N N . LEU D 1 20 ? -31.653 -27.178 7.139 1.00 77.07 694 LEU D N 1
ATOM 6471 C CA . LEU D 1 20 ? -31.476 -27.467 5.719 1.00 76.40 694 LEU D CA 1
ATOM 6472 C C . LEU D 1 20 ? -32.708 -27.222 4.859 1.00 76.65 694 LEU D C 1
ATOM 6473 O O . LEU D 1 20 ? -32.584 -26.956 3.669 1.00 76.24 694 LEU D O 1
ATOM 6478 N N . GLY D 1 21 ? -33.894 -27.299 5.449 1.00 77.09 695 GLY D N 1
ATOM 6479 C CA . GLY D 1 21 ? -35.092 -27.052 4.670 1.00 78.92 695 GLY D CA 1
ATOM 6480 C C . GLY D 1 21 ? -36.342 -27.027 5.519 1.00 81.06 695 GLY D C 1
ATOM 6481 O O . GLY D 1 21 ? -36.493 -27.861 6.409 1.00 81.59 695 GLY D O 1
ATOM 6482 N N . SER D 1 22 ? -37.237 -26.078 5.244 1.00 82.92 696 SER D N 1
ATOM 6483 C CA . SER D 1 22 ? -38.496 -25.948 5.980 1.00 84.79 696 SER D CA 1
ATOM 6484 C C . SER D 1 22 ? -39.670 -25.775 5.017 1.00 86.13 696 SER D C 1
ATOM 6485 O O . SER D 1 22 ? -39.481 -25.381 3.864 1.00 87.00 696 SER D O 1
ATOM 6488 N N . GLY D 1 23 ? -40.876 -26.075 5.491 1.00 87.25 697 GLY D N 1
ATOM 6489 C CA . GLY D 1 23 ? -42.051 -25.929 4.655 1.00 88.46 697 GLY D CA 1
ATOM 6490 C C . GLY D 1 23 ? -43.238 -26.694 5.213 1.00 89.55 697 GLY D C 1
ATOM 6491 O O . GLY D 1 23 ? -43.283 -27.004 6.406 1.00 89.93 697 GLY D O 1
ATOM 6492 N N . ALA D 1 24 ? -44.206 -26.989 4.347 1.00 90.37 698 ALA D N 1
ATOM 6493 C CA . ALA D 1 24 ? -45.422 -27.707 4.732 1.00 90.74 698 ALA D CA 1
ATOM 6494 C C . ALA D 1 24 ? -45.147 -28.891 5.669 1.00 91.06 698 ALA D C 1
ATOM 6495 O O . ALA D 1 24 ? -45.647 -28.924 6.795 1.00 91.32 698 ALA D O 1
ATOM 6497 N N . PHE D 1 25 ? -44.359 -29.847 5.180 1.00 90.97 699 PHE D N 1
ATOM 6498 C CA . PHE D 1 25 ? -43.980 -31.077 5.880 1.00 90.67 699 PHE D CA 1
ATOM 6499 C C . PHE D 1 25 ? -43.393 -30.912 7.295 1.00 89.59 699 PHE D C 1
ATOM 6500 O O . PHE D 1 25 ? -43.597 -31.755 8.175 1.00 89.11 699 PHE D O 1
ATOM 6508 N N . GLY D 1 26 ? -42.668 -29.819 7.512 1.00 88.55 700 GLY D N 1
ATOM 6509 C CA . GLY D 1 26 ? -42.026 -29.575 8.796 1.00 86.42 700 GLY D CA 1
ATOM 6510 C C . GLY D 1 26 ? -40.685 -28.936 8.487 1.00 85.05 700 GLY D C 1
ATOM 6511 O O . GLY D 1 26 ? -40.595 -28.129 7.568 1.00 85.42 700 GLY D O 1
ATOM 6512 N N . THR D 1 27 ? -39.634 -29.270 9.222 1.00 83.75 701 THR D N 1
ATOM 6513 C CA . THR D 1 27 ? -38.344 -28.667 8.919 1.00 82.57 701 THR D CA 1
ATOM 6514 C C . THR D 1 27 ? -37.209 -29.667 9.049 1.00 81.95 701 THR D C 1
ATOM 6515 O O . THR D 1 27 ? -37.289 -30.633 9.808 1.00 82.05 701 THR D O 1
ATOM 6519 N N . VAL D 1 28 ? -36.150 -29.435 8.288 1.00 80.94 702 VAL D N 1
ATOM 6520 C CA . VAL D 1 28 ? -35.000 -30.320 8.287 1.00 80.66 702 VAL D CA 1
ATOM 6521 C C . VAL D 1 28 ? -33.764 -29.610 8.811 1.00 80.83 702 VAL D C 1
ATOM 6522 O O . VAL D 1 28 ? -33.545 -28.435 8.530 1.00 80.70 702 VAL D O 1
ATOM 6526 N N . TYR D 1 29 ? -32.958 -30.336 9.576 1.00 81.10 703 TYR D N 1
ATOM 6527 C CA . TYR D 1 29 ? -31.732 -29.775 10.116 1.00 81.19 703 TYR D CA 1
ATOM 6528 C C . TYR D 1 29 ? -30.581 -30.752 9.989 1.00 80.42 703 TYR D C 1
ATOM 6529 O O . TYR D 1 29 ? -30.739 -31.953 10.244 1.00 80.44 703 TYR D O 1
ATOM 6538 N N . LYS D 1 30 ? -29.422 -30.240 9.588 1.00 79.19 704 LYS D N 1
ATOM 6539 C CA . LYS D 1 30 ? -28.242 -31.074 9.523 1.00 78.34 704 LYS D CA 1
ATOM 6540 C C . LYS D 1 30 ? -28.053 -31.297 11.006 1.00 78.72 704 LYS D C 1
ATOM 6541 O O . LYS D 1 30 ? -28.480 -30.485 11.820 1.00 79.90 704 LYS D O 1
ATOM 6547 N N . GLY D 1 31 ? -27.440 -32.404 11.371 1.00 78.63 705 GLY D N 1
ATOM 6548 C CA . GLY D 1 31 ? -27.244 -32.630 12.778 1.00 78.66 705 GLY D CA 1
ATOM 6549 C C . GLY D 1 31 ? -26.208 -33.686 13.030 1.00 78.85 705 GLY D C 1
ATOM 6550 O O . GLY D 1 31 ? -25.405 -34.041 12.173 1.00 78.69 705 GLY D O 1
ATOM 6551 N N . LEU D 1 32 ? -26.208 -34.193 14.244 1.00 78.93 706 LEU D N 1
ATOM 6552 C CA . LEU D 1 32 ? -25.286 -35.258 14.550 1.00 79.41 706 LEU D CA 1
ATOM 6553 C C . LEU D 1 32 ? -25.982 -36.254 15.393 1.00 79.86 706 LEU D C 1
ATOM 6554 O O . LEU D 1 32 ? -26.928 -35.933 16.097 1.00 78.90 706 LEU D O 1
ATOM 6559 N N . TRP D 1 33 ? -25.506 -37.486 15.340 1.00 81.16 707 TRP D N 1
ATOM 6560 C CA . TRP D 1 33 ? -26.135 -38.515 16.146 1.00 82.82 707 TRP D CA 1
ATOM 6561 C C . TRP D 1 33 ? -25.122 -39.181 17.143 1.00 85.27 707 TRP D C 1
ATOM 6562 O O . TRP D 1 33 ? -24.095 -39.665 16.757 1.00 85.28 707 TRP D O 1
ATOM 6573 N N . ILE D 1 34 ? -25.427 -39.150 18.430 1.00 88.02 708 ILE D N 1
ATOM 6574 C CA . ILE D 1 34 ? -24.642 -39.735 19.465 1.00 90.11 708 ILE D CA 1
ATOM 6575 C C . ILE D 1 34 ? -25.564 -40.849 19.928 1.00 91.84 708 ILE D C 1
ATOM 6576 O O . ILE D 1 34 ? -26.707 -40.624 20.175 1.00 91.98 708 ILE D O 1
ATOM 6578 N N . PRO D 1 35 ? -25.087 -42.092 19.944 1.00 93.75 709 PRO D N 1
ATOM 6579 C CA . PRO D 1 35 ? -25.864 -43.270 20.365 1.00 95.67 709 PRO D CA 1
ATOM 6580 C C . PRO D 1 35 ? -25.782 -43.333 21.860 1.00 97.44 709 PRO D C 1
ATOM 6581 O O . PRO D 1 35 ? -24.703 -43.526 22.382 1.00 98.24 709 PRO D O 1
ATOM 6585 N N . GLU D 1 36 ? -26.903 -43.099 22.549 1.00 98.60 710 GLU D N 1
ATOM 6586 C CA . GLU D 1 36 ? -26.922 -43.128 24.021 1.00 99.66 710 GLU D CA 1
ATOM 6587 C C . GLU D 1 36 ? -26.159 -44.356 24.514 1.00 100.43 710 GLU D C 1
ATOM 6588 O O . GLU D 1 36 ? -26.680 -45.459 24.404 1.00 100.91 710 GLU D O 1
ATOM 6590 N N . GLY D 1 37 ? -24.936 -44.171 25.018 1.00 100.74 711 GLY D N 1
ATOM 6591 C CA . GLY D 1 37 ? -24.170 -45.296 25.499 1.00 101.08 711 GLY D CA 1
ATOM 6592 C C . GLY D 1 37 ? -22.727 -45.320 24.998 1.00 101.27 711 GLY D C 1
ATOM 6593 O O . GLY D 1 37 ? -21.788 -45.172 25.799 1.00 101.78 711 GLY D O 1
ATOM 6594 N N . GLU D 1 38 ? -22.526 -45.587 23.706 1.00 101.59 712 GLU D N 1
ATOM 6595 C CA . GLU D 1 38 ? -21.176 -45.641 23.133 1.00 102.13 712 GLU D CA 1
ATOM 6596 C C . GLU D 1 38 ? -20.543 -44.256 22.852 1.00 102.44 712 GLU D C 1
ATOM 6597 O O . GLU D 1 38 ? -21.137 -43.188 23.100 1.00 102.96 712 GLU D O 1
ATOM 6599 N N . LYS D 1 39 ? -19.308 -44.297 22.363 1.00 101.98 713 LYS D N 1
ATOM 6600 C CA . LYS D 1 39 ? -18.524 -43.091 22.085 1.00 101.12 713 LYS D CA 1
ATOM 6601 C C . LYS D 1 39 ? -18.291 -42.949 20.590 1.00 99.97 713 LYS D C 1
ATOM 6602 O O . LYS D 1 39 ? -17.165 -43.067 20.110 1.00 98.97 713 LYS D O 1
ATOM 6604 N N . VAL D 1 40 ? -19.381 -42.724 19.861 1.00 98.71 714 VAL D N 1
ATOM 6605 C CA . VAL D 1 40 ? -19.314 -42.562 18.422 1.00 96.84 714 VAL D CA 1
ATOM 6606 C C . VAL D 1 40 ? -20.205 -41.400 17.979 1.00 95.26 714 VAL D C 1
ATOM 6607 O O . VAL D 1 40 ? -21.323 -41.257 18.451 1.00 94.90 714 VAL D O 1
ATOM 6611 N N . LYS D 1 41 ? -19.680 -40.584 17.068 1.00 93.22 715 LYS D N 1
ATOM 6612 C CA . LYS D 1 41 ? -20.400 -39.423 16.555 1.00 90.67 715 LYS D CA 1
ATOM 6613 C C . LYS D 1 41 ? -20.751 -39.630 15.076 1.00 88.64 715 LYS D C 1
ATOM 6614 O O . LYS D 1 41 ? -19.855 -39.731 14.224 1.00 87.92 715 LYS D O 1
ATOM 6616 N N . ILE D 1 42 ? -22.050 -39.704 14.770 1.00 86.36 716 ILE D N 1
ATOM 6617 C CA . ILE D 1 42 ? -22.506 -39.912 13.393 1.00 83.63 716 ILE D CA 1
ATOM 6618 C C . ILE D 1 42 ? -23.352 -38.761 12.850 1.00 81.30 716 ILE D C 1
ATOM 6619 O O . ILE D 1 42 ? -24.347 -38.362 13.457 1.00 80.23 716 ILE D O 1
ATOM 6624 N N . PRO D 1 43 ? -22.960 -38.215 11.679 1.00 79.63 717 PRO D N 1
ATOM 6625 C CA . PRO D 1 43 ? -23.630 -37.103 10.989 1.00 77.96 717 PRO D CA 1
ATOM 6626 C C . PRO D 1 43 ? -24.951 -37.522 10.351 1.00 76.27 717 PRO D C 1
ATOM 6627 O O . PRO D 1 43 ? -24.983 -38.334 9.421 1.00 76.01 717 PRO D O 1
ATOM 6631 N N . VAL D 1 44 ? -26.043 -36.967 10.857 1.00 73.71 718 VAL D N 1
ATOM 6632 C CA . VAL D 1 44 ? -27.350 -37.317 10.350 1.00 71.21 718 VAL D CA 1
ATOM 6633 C C . VAL D 1 44 ? -28.185 -36.113 9.959 1.00 70.83 718 VAL D C 1
ATOM 6634 O O . VAL D 1 44 ? -27.721 -34.976 9.997 1.00 69.53 718 VAL D O 1
ATOM 6638 N N . ALA D 1 45 ? -29.426 -36.396 9.575 1.00 71.25 719 ALA D N 1
ATOM 6639 C CA . ALA D 1 45 ? -30.398 -35.382 9.185 1.00 71.39 719 ALA D CA 1
ATOM 6640 C C . ALA D 1 45 ? -31.672 -35.630 10.001 1.00 71.95 719 ALA D C 1
ATOM 6641 O O . ALA D 1 45 ? -32.134 -36.774 10.140 1.00 71.13 719 ALA D O 1
ATOM 6643 N N . ILE D 1 46 ? -32.219 -34.551 10.552 1.00 72.59 720 ILE D N 1
ATOM 6644 C CA . ILE D 1 46 ? -33.412 -34.637 11.374 1.00 73.68 720 ILE D CA 1
ATOM 6645 C C . ILE D 1 46 ? -34.525 -33.832 10.740 1.00 75.16 720 ILE D C 1
ATOM 6646 O O . ILE D 1 46 ? -34.384 -32.629 10.505 1.00 75.52 720 ILE D O 1
ATOM 6648 N N . LYS D 1 47 ? -35.629 -34.516 10.463 1.00 76.69 721 LYS D N 1
ATOM 6649 C CA . LYS D 1 47 ? -36.797 -33.904 9.862 1.00 78.42 721 LYS D CA 1
ATOM 6650 C C . LYS D 1 47 ? -37.937 -34.019 10.864 1.00 78.62 721 LYS D C 1
ATOM 6651 O O . LYS D 1 47 ? -38.402 -35.117 11.160 1.00 78.27 721 LYS D O 1
ATOM 6657 N N . GLU D 1 48 ? -38.362 -32.881 11.407 1.00 79.08 722 GLU D N 1
ATOM 6658 C CA . GLU D 1 48 ? -39.458 -32.853 12.373 1.00 80.22 722 GLU D CA 1
ATOM 6659 C C . GLU D 1 48 ? -40.770 -32.622 11.628 1.00 81.12 722 GLU D C 1
ATOM 6660 O O . GLU D 1 48 ? -40.832 -31.831 10.689 1.00 80.89 722 GLU D O 1
ATOM 6666 N N . LEU D 1 49 ? -41.816 -33.311 12.065 1.00 82.64 723 LEU D N 1
ATOM 6667 C CA . LEU D 1 49 ? -43.116 -33.253 11.408 1.00 84.29 723 LEU D CA 1
ATOM 6668 C C . LEU D 1 49 ? -44.187 -32.505 12.174 1.00 85.44 723 LEU D C 1
ATOM 6669 O O . LEU D 1 49 ? -44.318 -32.684 13.375 1.00 85.89 723 LEU D O 1
ATOM 6674 N N . ARG D 1 50 ? -44.973 -31.684 11.483 1.00 86.26 724 ARG D N 1
ATOM 6675 C CA . ARG D 1 50 ? -46.057 -30.960 12.137 1.00 87.60 724 ARG D CA 1
ATOM 6676 C C . ARG D 1 50 ? -47.412 -31.551 11.761 1.00 87.76 724 ARG D C 1
ATOM 6677 O O . ARG D 1 50 ? -48.327 -30.845 11.348 1.00 88.47 724 ARG D O 1
ATOM 6685 N N . SER D 1 54 ? -55.221 -37.188 10.574 1.00 114.08 728 SER D N 1
ATOM 6686 C CA . SER D 1 54 ? -55.146 -36.359 11.771 1.00 114.31 728 SER D CA 1
ATOM 6687 C C . SER D 1 54 ? -55.070 -37.216 13.041 1.00 114.61 728 SER D C 1
ATOM 6688 O O . SER D 1 54 ? -55.384 -36.749 14.135 1.00 114.76 728 SER D O 1
ATOM 6690 N N . PRO D 1 55 ? -54.649 -38.468 12.889 1.00 114.75 729 PRO D N 1
ATOM 6691 C CA . PRO D 1 55 ? -54.539 -39.391 14.016 1.00 114.56 729 PRO D CA 1
ATOM 6692 C C . PRO D 1 55 ? -53.197 -40.115 13.982 1.00 114.77 729 PRO D C 1
ATOM 6693 O O . PRO D 1 55 ? -52.985 -41.017 13.171 1.00 115.06 729 PRO D O 1
ATOM 6695 N N . LYS D 1 56 ? -52.290 -39.714 14.865 1.00 114.75 730 LYS D N 1
ATOM 6696 C CA . LYS D 1 56 ? -50.970 -40.333 14.930 1.00 114.35 730 LYS D CA 1
ATOM 6697 C C . LYS D 1 56 ? -50.909 -41.360 16.062 1.00 113.64 730 LYS D C 1
ATOM 6698 O O . LYS D 1 56 ? -50.621 -41.011 17.204 1.00 114.14 730 LYS D O 1
ATOM 6700 N N . ALA D 1 57 ? -51.182 -42.623 15.742 1.00 112.29 731 ALA D N 1
ATOM 6701 C CA . ALA D 1 57 ? -51.146 -43.692 16.738 1.00 110.46 731 ALA D CA 1
ATOM 6702 C C . ALA D 1 57 ? -49.701 -44.154 16.989 1.00 109.13 731 ALA D C 1
ATOM 6703 O O . ALA D 1 57 ? -49.054 -44.714 16.098 1.00 108.94 731 ALA D O 1
ATOM 6705 N N . ASN D 1 58 ? -49.203 -43.910 18.203 1.00 107.20 732 ASN D N 1
ATOM 6706 C CA . ASN D 1 58 ? -47.840 -44.292 18.574 1.00 104.85 732 ASN D CA 1
ATOM 6707 C C . ASN D 1 58 ? -47.547 -45.762 18.336 1.00 103.65 732 ASN D C 1
ATOM 6708 O O . ASN D 1 58 ? -46.405 -46.140 18.100 1.00 103.08 732 ASN D O 1
ATOM 6713 N N . LYS D 1 59 ? -48.583 -46.587 18.404 1.00 102.55 733 LYS D N 1
ATOM 6714 C CA . LYS D 1 59 ? -48.443 -48.019 18.175 1.00 101.26 733 LYS D CA 1
ATOM 6715 C C . LYS D 1 59 ? -48.384 -48.329 16.668 1.00 100.86 733 LYS D C 1
ATOM 6716 O O . LYS D 1 59 ? -47.565 -49.136 16.219 1.00 100.42 733 LYS D O 1
ATOM 6722 N N . GLU D 1 60 ? -49.250 -47.671 15.895 1.00 100.30 734 GLU D N 1
ATOM 6723 C CA . GLU D 1 60 ? -49.305 -47.855 14.442 1.00 99.21 734 GLU D CA 1
ATOM 6724 C C . GLU D 1 60 ? -48.088 -47.214 13.785 1.00 98.26 734 GLU D C 1
ATOM 6725 O O . GLU D 1 60 ? -47.360 -47.866 13.031 1.00 98.02 734 GLU D O 1
ATOM 6727 N N . ILE D 1 61 ? -47.878 -45.933 14.075 1.00 96.89 735 ILE D N 1
ATOM 6728 C CA . ILE D 1 61 ? -46.753 -45.193 13.524 1.00 95.83 735 ILE D CA 1
ATOM 6729 C C . ILE D 1 61 ? -45.464 -45.992 13.617 1.00 95.86 735 ILE D C 1
ATOM 6730 O O . ILE D 1 61 ? -44.643 -45.959 12.709 1.00 96.33 735 ILE D O 1
ATOM 6735 N N . LEU D 1 62 ? -45.292 -46.708 14.722 1.00 95.40 736 LEU D N 1
ATOM 6736 C CA . LEU D 1 62 ? -44.097 -47.520 14.931 1.00 94.81 736 LEU D CA 1
ATOM 6737 C C . LEU D 1 62 ? -43.905 -48.546 13.811 1.00 94.32 736 LEU D C 1
ATOM 6738 O O . LEU D 1 62 ? -42.773 -48.896 13.469 1.00 93.43 736 LEU D O 1
ATOM 6740 N N . ASP D 1 63 ? -45.007 -49.026 13.243 1.00 93.87 737 ASP D N 1
ATOM 6741 C CA . ASP D 1 63 ? -44.942 -50.009 12.169 1.00 92.92 737 ASP D CA 1
ATOM 6742 C C . ASP D 1 63 ? -44.443 -49.420 10.860 1.00 92.19 737 ASP D C 1
ATOM 6743 O O . ASP D 1 63 ? -43.492 -49.931 10.271 1.00 92.92 737 ASP D O 1
ATOM 6748 N N . GLU D 1 64 ? -45.092 -48.357 10.401 1.00 90.50 738 GLU D N 1
ATOM 6749 C CA . GLU D 1 64 ? -44.691 -47.723 9.160 1.00 89.62 738 GLU D CA 1
ATOM 6750 C C . GLU D 1 64 ? -43.194 -47.472 9.164 1.00 88.63 738 GLU D C 1
ATOM 6751 O O . GLU D 1 64 ? -42.488 -47.774 8.197 1.00 89.27 738 GLU D O 1
ATOM 6757 N N . ALA D 1 65 ? -42.709 -46.918 10.265 1.00 86.41 739 ALA D N 1
ATOM 6758 C CA . ALA D 1 65 ? -41.298 -46.631 10.390 1.00 84.56 739 ALA D CA 1
ATOM 6759 C C . ALA D 1 65 ? -40.469 -47.892 10.148 1.00 83.76 739 ALA D C 1
ATOM 6760 O O . ALA D 1 65 ? -39.345 -47.811 9.655 1.00 83.95 739 ALA D O 1
ATOM 6762 N N . TYR D 1 66 ? -41.020 -49.053 10.493 1.00 82.16 740 TYR D N 1
ATOM 6763 C CA . TYR D 1 66 ? -40.304 -50.309 10.297 1.00 81.06 740 TYR D CA 1
ATOM 6764 C C . TYR D 1 66 ? -40.056 -50.543 8.821 1.00 78.98 740 TYR D C 1
ATOM 6765 O O . TYR D 1 66 ? -38.972 -50.971 8.426 1.00 79.01 740 TYR D O 1
ATOM 6774 N N . VAL D 1 67 ? -41.058 -50.253 8.003 1.00 76.16 741 VAL D N 1
ATOM 6775 C CA . VAL D 1 67 ? -40.915 -50.434 6.570 1.00 74.17 741 VAL D CA 1
ATOM 6776 C C . VAL D 1 67 ? -39.864 -49.467 6.047 1.00 72.43 741 VAL D C 1
ATOM 6777 O O . VAL D 1 67 ? -38.906 -49.869 5.393 1.00 73.04 741 VAL D O 1
ATOM 6781 N N . MET D 1 68 ? -40.055 -48.189 6.351 1.00 69.53 742 MET D N 1
ATOM 6782 C CA . MET D 1 68 ? -39.139 -47.146 5.918 1.00 67.04 742 MET D CA 1
ATOM 6783 C C . MET D 1 68 ? -37.728 -47.462 6.346 1.00 65.41 742 MET D C 1
ATOM 6784 O O . MET D 1 68 ? -36.772 -46.995 5.728 1.00 65.24 742 MET D O 1
ATOM 6789 N N . ALA D 1 69 ? -37.603 -48.246 7.412 1.00 63.82 743 ALA D N 1
ATOM 6790 C CA . ALA D 1 69 ? -36.304 -48.648 7.924 1.00 62.08 743 ALA D CA 1
ATOM 6791 C C . ALA D 1 69 ? -35.791 -49.910 7.240 1.00 60.93 743 ALA D C 1
ATOM 6792 O O . ALA D 1 69 ? -34.609 -50.236 7.343 1.00 61.63 743 ALA D O 1
ATOM 6794 N N . SER D 1 70 ? -36.677 -50.615 6.541 1.00 58.25 744 SER D N 1
ATOM 6795 C CA . SER D 1 70 ? -36.291 -51.841 5.845 1.00 55.25 744 SER D CA 1
ATOM 6796 C C . SER D 1 70 ? -35.885 -51.616 4.386 1.00 53.22 744 SER D C 1
ATOM 6797 O O . SER D 1 70 ? -35.464 -52.557 3.720 1.00 53.81 744 SER D O 1
ATOM 6800 N N . VAL D 1 71 ? -35.995 -50.390 3.884 1.00 50.63 745 VAL D N 1
ATOM 6801 C CA . VAL D 1 71 ? -35.583 -50.147 2.518 1.00 49.32 745 VAL D CA 1
ATOM 6802 C C . VAL D 1 71 ? -34.074 -50.194 2.460 1.00 49.52 745 VAL D C 1
ATOM 6803 O O . VAL D 1 71 ? -33.373 -49.317 2.960 1.00 48.52 745 VAL D O 1
ATOM 6807 N N . ASP D 1 72 ? -33.579 -51.252 1.849 1.00 50.08 746 ASP D N 1
ATOM 6808 C CA . ASP D 1 72 ? -32.161 -51.430 1.724 1.00 51.23 746 ASP D CA 1
ATOM 6809 C C . ASP D 1 72 ? -31.768 -51.377 0.253 1.00 51.22 746 ASP D C 1
ATOM 6810 O O . ASP D 1 72 ? -31.917 -52.357 -0.477 1.00 52.29 746 ASP D O 1
ATOM 6815 N N . ASN D 1 73 ? -31.275 -50.220 -0.177 1.00 50.21 747 ASN D N 1
ATOM 6816 C CA . ASN D 1 73 ? -30.856 -50.011 -1.560 1.00 48.89 747 ASN D CA 1
ATOM 6817 C C . ASN D 1 73 ? -30.004 -48.744 -1.624 1.00 46.47 747 ASN D C 1
ATOM 6818 O O . ASN D 1 73 ? -30.303 -47.746 -0.969 1.00 45.54 747 ASN D O 1
ATOM 6823 N N . PRO D 1 74 ? -28.922 -48.777 -2.406 1.00 44.53 748 PRO D N 1
ATOM 6824 C CA . PRO D 1 74 ? -28.018 -47.638 -2.560 1.00 45.23 748 PRO D CA 1
ATOM 6825 C C . PRO D 1 74 ? -28.612 -46.354 -3.139 1.00 45.99 748 PRO D C 1
ATOM 6826 O O . PRO D 1 74 ? -27.910 -45.342 -3.259 1.00 45.93 748 PRO D O 1
ATOM 6830 N N . HIS D 1 75 ? -29.895 -46.383 -3.491 1.00 46.06 749 HIS D N 1
ATOM 6831 C CA . HIS D 1 75 ? -30.532 -45.199 -4.042 1.00 45.75 749 HIS D CA 1
ATOM 6832 C C . HIS D 1 75 ? -31.894 -44.884 -3.420 1.00 47.61 749 HIS D C 1
ATOM 6833 O O . HIS D 1 75 ? -32.748 -44.247 -4.024 1.00 47.24 749 HIS D O 1
ATOM 6840 N N . VAL D 1 76 ? -32.077 -45.323 -2.182 1.00 50.47 750 VAL D N 1
ATOM 6841 C CA . VAL D 1 76 ? -33.305 -45.067 -1.447 1.00 53.13 750 VAL D CA 1
ATOM 6842 C C . VAL D 1 76 ? -32.995 -44.879 0.039 1.00 54.97 750 VAL D C 1
ATOM 6843 O O . VAL D 1 76 ? -32.706 -45.845 0.754 1.00 55.05 750 VAL D O 1
ATOM 6847 N N . CYS D 1 77 ? -33.058 -43.629 0.490 1.00 56.47 751 CYS D N 1
ATOM 6848 C CA . CYS D 1 77 ? -32.802 -43.294 1.881 1.00 57.64 751 CYS D CA 1
ATOM 6849 C C . CYS D 1 77 ? -33.551 -44.198 2.835 1.00 59.20 751 CYS D C 1
ATOM 6850 O O . CYS D 1 77 ? -34.752 -44.410 2.703 1.00 59.43 751 CYS D O 1
ATOM 6853 N N . ARG D 1 78 ? -32.822 -44.732 3.801 1.00 62.08 752 ARG D N 1
ATOM 6854 C CA . ARG D 1 78 ? -33.400 -45.619 4.788 1.00 65.54 752 ARG D CA 1
ATOM 6855 C C . ARG D 1 78 ? -33.540 -44.917 6.123 1.00 66.73 752 ARG D C 1
ATOM 6856 O O . ARG D 1 78 ? -32.669 -44.147 6.520 1.00 68.18 752 ARG D O 1
ATOM 6864 N N . LEU D 1 79 ? -34.646 -45.176 6.806 1.00 67.82 753 LEU D N 1
ATOM 6865 C CA . LEU D 1 79 ? -34.883 -44.586 8.113 1.00 69.01 753 LEU D CA 1
ATOM 6866 C C . LEU D 1 79 ? -33.920 -45.298 9.050 1.00 70.48 753 LEU D C 1
ATOM 6867 O O . LEU D 1 79 ? -33.942 -46.532 9.130 1.00 71.42 753 LEU D O 1
ATOM 6872 N N . LEU D 1 80 ? -33.073 -44.533 9.741 1.00 70.61 754 LEU D N 1
ATOM 6873 C CA . LEU D 1 80 ? -32.096 -45.111 10.660 1.00 70.09 754 LEU D CA 1
ATOM 6874 C C . LEU D 1 80 ? -32.694 -45.316 12.034 1.00 70.34 754 LEU D C 1
ATOM 6875 O O . LEU D 1 80 ? -32.603 -46.404 12.616 1.00 70.67 754 LEU D O 1
ATOM 6880 N N . GLY D 1 81 ? -33.305 -44.259 12.551 1.00 69.98 755 GLY D N 1
ATOM 6881 C CA . GLY D 1 81 ? -33.911 -44.338 13.859 1.00 71.12 755 GLY D CA 1
ATOM 6882 C C . GLY D 1 81 ? -35.054 -43.362 13.977 1.00 72.24 755 GLY D C 1
ATOM 6883 O O . GLY D 1 81 ? -35.071 -42.324 13.319 1.00 70.99 755 GLY D O 1
ATOM 6884 N N . ILE D 1 82 ? -36.014 -43.704 14.826 1.00 74.24 756 ILE D N 1
ATOM 6885 C CA . ILE D 1 82 ? -37.185 -42.872 15.058 1.00 76.86 756 ILE D CA 1
ATOM 6886 C C . ILE D 1 82 ? -37.141 -42.317 16.489 1.00 78.68 756 ILE D C 1
ATOM 6887 O O . ILE D 1 82 ? -36.216 -42.610 17.235 1.00 79.82 756 ILE D O 1
ATOM 6892 N N . CYS D 1 83 ? -38.137 -41.523 16.873 1.00 80.38 757 CYS D N 1
ATOM 6893 C CA . CYS D 1 83 ? -38.200 -40.931 18.213 1.00 81.98 757 CYS D CA 1
ATOM 6894 C C . CYS D 1 83 ? -39.419 -40.017 18.337 1.00 82.93 757 CYS D C 1
ATOM 6895 O O . CYS D 1 83 ? -39.507 -39.002 17.653 1.00 81.87 757 CYS D O 1
ATOM 6898 N N . LEU D 1 84 ? -40.354 -40.371 19.215 1.00 85.45 758 LEU D N 1
ATOM 6899 C CA . LEU D 1 84 ? -41.572 -39.574 19.374 1.00 88.63 758 LEU D CA 1
ATOM 6900 C C . LEU D 1 84 ? -41.794 -39.037 20.786 1.00 91.01 758 LEU D C 1
ATOM 6901 O O . LEU D 1 84 ? -41.614 -39.747 21.776 1.00 91.96 758 LEU D O 1
ATOM 6906 N N . THR D 1 85 ? -42.194 -37.774 20.864 1.00 93.25 759 THR D N 1
ATOM 6907 C CA . THR D 1 85 ? -42.518 -37.148 22.135 1.00 95.27 759 THR D CA 1
ATOM 6908 C C . THR D 1 85 ? -43.749 -36.296 21.865 1.00 96.41 759 THR D C 1
ATOM 6909 O O . THR D 1 85 ? -44.879 -36.701 22.158 1.00 97.49 759 THR D O 1
ATOM 6913 N N . SER D 1 86 ? -43.538 -35.117 21.296 1.00 97.07 760 SER D N 1
ATOM 6914 C CA . SER D 1 86 ? -44.657 -34.253 20.961 1.00 97.51 760 SER D CA 1
ATOM 6915 C C . SER D 1 86 ? -44.704 -34.142 19.451 1.00 97.02 760 SER D C 1
ATOM 6916 O O . SER D 1 86 ? -45.769 -33.991 18.851 1.00 97.08 760 SER D O 1
ATOM 6919 N N . THR D 1 87 ? -43.527 -34.233 18.845 1.00 96.14 761 THR D N 1
ATOM 6920 C CA . THR D 1 87 ? -43.409 -34.142 17.404 1.00 94.75 761 THR D CA 1
ATOM 6921 C C . THR D 1 87 ? -42.462 -35.217 16.898 1.00 92.92 761 THR D C 1
ATOM 6922 O O . THR D 1 87 ? -41.348 -35.369 17.403 1.00 92.72 761 THR D O 1
ATOM 6926 N N . VAL D 1 88 ? -42.929 -35.957 15.899 1.00 90.92 762 VAL D N 1
ATOM 6927 C CA . VAL D 1 88 ? -42.176 -37.048 15.297 1.00 89.47 762 VAL D CA 1
ATOM 6928 C C . VAL D 1 88 ? -40.737 -36.692 14.946 1.00 87.95 762 VAL D C 1
ATOM 6929 O O . VAL D 1 88 ? -40.466 -35.636 14.371 1.00 87.50 762 VAL D O 1
ATOM 6933 N N . GLN D 1 89 ? -39.820 -37.596 15.281 1.00 85.98 763 GLN D N 1
ATOM 6934 C CA . GLN D 1 89 ? -38.399 -37.398 15.007 1.00 83.42 763 GLN D CA 1
ATOM 6935 C C . GLN D 1 89 ? -37.816 -38.506 14.115 1.00 81.46 763 GLN D C 1
ATOM 6936 O O . GLN D 1 89 ? -37.586 -39.637 14.562 1.00 81.67 763 GLN D O 1
ATOM 6938 N N . LEU D 1 90 ? -37.572 -38.168 12.851 1.00 78.11 764 LEU D N 1
ATOM 6939 C CA . LEU D 1 90 ? -37.027 -39.123 11.895 1.00 74.86 764 LEU D CA 1
ATOM 6940 C C . LEU D 1 90 ? -35.531 -38.936 11.678 1.00 73.17 764 LEU D C 1
ATOM 6941 O O . LEU D 1 90 ? -35.095 -37.933 11.119 1.00 72.70 764 LEU D O 1
ATOM 6946 N N . ILE D 1 91 ? -34.744 -39.912 12.112 1.00 71.89 765 ILE D N 1
ATOM 6947 C CA . ILE D 1 91 ? -33.298 -39.818 11.972 1.00 70.09 765 ILE D CA 1
ATOM 6948 C C . ILE D 1 91 ? -32.801 -40.665 10.811 1.00 68.84 765 ILE D C 1
ATOM 6949 O O . ILE D 1 91 ? -32.991 -41.888 10.787 1.00 68.38 765 ILE D O 1
ATOM 6954 N N . THR D 1 92 ? -32.165 -40.007 9.848 1.00 67.19 766 THR D N 1
ATOM 6955 C CA . THR D 1 92 ? -31.620 -40.694 8.680 1.00 66.09 766 THR D CA 1
ATOM 6956 C C . THR D 1 92 ? -30.260 -40.117 8.344 1.00 64.67 766 THR D C 1
ATOM 6957 O O . THR D 1 92 ? -29.964 -38.980 8.700 1.00 64.98 766 THR D O 1
ATOM 6961 N N . GLN D 1 93 ? -29.440 -40.890 7.644 1.00 62.63 767 GLN D N 1
ATOM 6962 C CA . GLN D 1 93 ? -28.110 -40.425 7.288 1.00 60.82 767 GLN D CA 1
ATOM 6963 C C . GLN D 1 93 ? -28.143 -39.073 6.602 1.00 59.92 767 GLN D C 1
ATOM 6964 O O . GLN D 1 93 ? -28.954 -38.844 5.722 1.00 60.56 767 GLN D O 1
ATOM 6970 N N . LEU D 1 94 ? -27.251 -38.176 6.998 1.00 59.79 768 LEU D N 1
ATOM 6971 C CA . LEU D 1 94 ? -27.234 -36.847 6.410 1.00 60.27 768 LEU D CA 1
ATOM 6972 C C . LEU D 1 94 ? -26.723 -36.839 4.988 1.00 59.27 768 LEU D C 1
ATOM 6973 O O . LEU D 1 94 ? -25.741 -37.500 4.674 1.00 57.94 768 LEU D O 1
ATOM 6978 N N . MET D 1 95 ? -27.398 -36.065 4.144 1.00 59.44 769 MET D N 1
ATOM 6979 C CA . MET D 1 95 ? -27.035 -35.928 2.742 1.00 59.20 769 MET D CA 1
ATOM 6980 C C . MET D 1 95 ? -26.369 -34.581 2.502 1.00 58.40 769 MET D C 1
ATOM 6981 O O . MET D 1 95 ? -27.030 -33.559 2.295 1.00 57.24 769 MET D O 1
ATOM 6986 N N . PRO D 1 96 ? -25.035 -34.577 2.495 1.00 57.86 770 PRO D N 1
ATOM 6987 C CA . PRO D 1 96 ? -24.220 -33.384 2.290 1.00 57.99 770 PRO D CA 1
ATOM 6988 C C . PRO D 1 96 ? -24.726 -32.346 1.307 1.00 59.02 770 PRO D C 1
ATOM 6989 O O . PRO D 1 96 ? -24.911 -31.189 1.683 1.00 61.09 770 PRO D O 1
ATOM 6993 N N . PHE D 1 97 ? -24.980 -32.741 0.064 1.00 58.24 771 PHE D N 1
ATOM 6994 C CA . PHE D 1 97 ? -25.389 -31.761 -0.943 1.00 57.47 771 PHE D CA 1
ATOM 6995 C C . PHE D 1 97 ? -26.846 -31.359 -1.087 1.00 57.77 771 PHE D C 1
ATOM 6996 O O . PHE D 1 97 ? -27.210 -30.718 -2.071 1.00 57.35 771 PHE D O 1
ATOM 7004 N N . GLY D 1 98 ? -27.681 -31.705 -0.118 1.00 58.68 772 GLY D N 1
ATOM 7005 C CA . GLY D 1 98 ? -29.081 -31.329 -0.227 1.00 60.49 772 GLY D CA 1
ATOM 7006 C C . GLY D 1 98 ? -29.801 -31.964 -1.412 1.00 61.32 772 GLY D C 1
ATOM 7007 O O . GLY D 1 98 ? -29.271 -32.868 -2.071 1.00 61.16 772 GLY D O 1
ATOM 7008 N N . CYS D 1 99 ? -31.014 -31.486 -1.688 1.00 62.03 773 CYS D N 1
ATOM 7009 C CA . CYS D 1 99 ? -31.825 -32.023 -2.780 1.00 61.85 773 CYS D CA 1
ATOM 7010 C C . CYS D 1 99 ? -31.294 -31.681 -4.169 1.00 60.39 773 CYS D C 1
ATOM 7011 O O . CYS D 1 99 ? -30.771 -30.596 -4.418 1.00 59.55 773 CYS D O 1
ATOM 7014 N N . LEU D 1 100 ? -31.466 -32.638 -5.069 1.00 59.75 774 LEU D N 1
ATOM 7015 C CA . LEU D 1 100 ? -31.029 -32.536 -6.446 1.00 58.65 774 LEU D CA 1
ATOM 7016 C C . LEU D 1 100 ? -31.653 -31.345 -7.151 1.00 58.15 774 LEU D C 1
ATOM 7017 O O . LEU D 1 100 ? -31.027 -30.741 -8.016 1.00 57.50 774 LEU D O 1
ATOM 7022 N N . LEU D 1 101 ? -32.886 -31.008 -6.788 1.00 57.81 775 LEU D N 1
ATOM 7023 C CA . LEU D 1 101 ? -33.553 -29.871 -7.408 1.00 58.53 775 LEU D CA 1
ATOM 7024 C C . LEU D 1 101 ? -32.706 -28.616 -7.273 1.00 59.84 775 LEU D C 1
ATOM 7025 O O . LEU D 1 101 ? -32.238 -28.060 -8.267 1.00 60.31 775 LEU D O 1
ATOM 7030 N N . ASP D 1 102 ? -32.510 -28.166 -6.039 1.00 61.28 776 ASP D N 1
ATOM 7031 C CA . ASP D 1 102 ? -31.701 -26.978 -5.805 1.00 62.62 776 ASP D CA 1
ATOM 7032 C C . ASP D 1 102 ? -30.385 -27.130 -6.557 1.00 62.86 776 ASP D C 1
ATOM 7033 O O . ASP D 1 102 ? -29.949 -26.229 -7.269 1.00 63.80 776 ASP D O 1
ATOM 7038 N N . TYR D 1 103 ? -29.768 -28.293 -6.388 1.00 63.27 777 TYR D N 1
ATOM 7039 C CA . TYR D 1 103 ? -28.482 -28.605 -6.997 1.00 63.83 777 TYR D CA 1
ATOM 7040 C C . TYR D 1 103 ? -28.378 -28.349 -8.490 1.00 65.13 777 TYR D C 1
ATOM 7041 O O . TYR D 1 103 ? -27.424 -27.725 -8.947 1.00 66.11 777 TYR D O 1
ATOM 7050 N N . VAL D 1 104 ? -29.339 -28.839 -9.260 1.00 66.97 778 VAL D N 1
ATOM 7051 C CA . VAL D 1 104 ? -29.293 -28.639 -10.703 1.00 69.16 778 VAL D CA 1
ATOM 7052 C C . VAL D 1 104 ? -29.497 -27.174 -11.056 1.00 69.67 778 VAL D C 1
ATOM 7053 O O . VAL D 1 104 ? -28.911 -26.663 -12.014 1.00 69.27 778 VAL D O 1
ATOM 7057 N N . ARG D 1 105 ? -30.327 -26.501 -10.269 1.00 70.49 779 ARG D N 1
ATOM 7058 C CA . ARG D 1 105 ? -30.601 -25.092 -10.499 1.00 72.13 779 ARG D CA 1
ATOM 7059 C C . ARG D 1 105 ? -29.355 -24.260 -10.234 1.00 73.35 779 ARG D C 1
ATOM 7060 O O . ARG D 1 105 ? -29.071 -23.294 -10.935 1.00 73.74 779 ARG D O 1
ATOM 7068 N N . GLU D 1 106 ? -28.601 -24.669 -9.227 1.00 75.14 780 GLU D N 1
ATOM 7069 C CA . GLU D 1 106 ? -27.399 -23.971 -8.832 1.00 77.15 780 GLU D CA 1
ATOM 7070 C C . GLU D 1 106 ? -26.147 -24.345 -9.630 1.00 76.74 780 GLU D C 1
ATOM 7071 O O . GLU D 1 106 ? -25.060 -23.867 -9.333 1.00 77.15 780 GLU D O 1
ATOM 7077 N N . HIS D 1 107 ? -26.282 -25.187 -10.643 1.00 76.97 781 HIS D N 1
ATOM 7078 C CA . HIS D 1 107 ? -25.113 -25.574 -11.426 1.00 77.73 781 HIS D CA 1
ATOM 7079 C C . HIS D 1 107 ? -25.417 -25.678 -12.912 1.00 78.13 781 HIS D C 1
ATOM 7080 O O . HIS D 1 107 ? -24.674 -26.310 -13.656 1.00 76.79 781 HIS D O 1
ATOM 7087 N N . LYS D 1 108 ? -26.509 -25.053 -13.337 1.00 79.42 782 LYS D N 1
ATOM 7088 C CA . LYS D 1 108 ? -26.932 -25.086 -14.732 1.00 81.14 782 LYS D CA 1
ATOM 7089 C C . LYS D 1 108 ? -25.813 -25.156 -15.773 1.00 82.37 782 LYS D C 1
ATOM 7090 O O . LYS D 1 108 ? -25.929 -25.896 -16.749 1.00 83.14 782 LYS D O 1
ATOM 7096 N N . ASP D 1 109 ? -24.730 -24.405 -15.578 1.00 83.41 783 ASP D N 1
ATOM 7097 C CA . ASP D 1 109 ? -23.638 -24.405 -16.560 1.00 84.31 783 ASP D CA 1
ATOM 7098 C C . ASP D 1 109 ? -22.510 -25.373 -16.220 1.00 83.63 783 ASP D C 1
ATOM 7099 O O . ASP D 1 109 ? -21.473 -25.399 -16.894 1.00 83.64 783 ASP D O 1
ATOM 7104 N N . ASN D 1 110 ? -22.714 -26.171 -15.178 1.00 82.27 784 ASN D N 1
ATOM 7105 C CA . ASN D 1 110 ? -21.693 -27.114 -14.748 1.00 79.97 784 ASN D CA 1
ATOM 7106 C C . ASN D 1 110 ? -22.135 -28.565 -14.751 1.00 77.38 784 ASN D C 1
ATOM 7107 O O . ASN D 1 110 ? -21.359 -29.448 -14.397 1.00 77.65 784 ASN D O 1
ATOM 7112 N N . ILE D 1 111 ? -23.374 -28.818 -15.149 1.00 73.30 785 ILE D N 1
ATOM 7113 C CA . ILE D 1 111 ? -23.853 -30.183 -15.182 1.00 69.40 785 ILE D CA 1
ATOM 7114 C C . ILE D 1 111 ? -23.914 -30.667 -16.624 1.00 67.65 785 ILE D C 1
ATOM 7115 O O . ILE D 1 111 ? -24.638 -30.107 -17.439 1.00 68.01 785 ILE D O 1
ATOM 7120 N N . GLY D 1 112 ? -23.141 -31.706 -16.929 1.00 65.58 786 GLY D N 1
ATOM 7121 C CA . GLY D 1 112 ? -23.099 -32.244 -18.279 1.00 63.26 786 GLY D CA 1
ATOM 7122 C C . GLY D 1 112 ? -24.082 -33.361 -18.590 1.00 62.42 786 GLY D C 1
ATOM 7123 O O . GLY D 1 112 ? -24.886 -33.771 -17.746 1.00 61.45 786 GLY D O 1
ATOM 7124 N N . SER D 1 113 ? -24.006 -33.864 -19.819 1.00 61.19 787 SER D N 1
ATOM 7125 C CA . SER D 1 113 ? -24.897 -34.925 -20.263 1.00 58.98 787 SER D CA 1
ATOM 7126 C C . SER D 1 113 ? -24.783 -36.179 -19.407 1.00 57.87 787 SER D C 1
ATOM 7127 O O . SER D 1 113 ? -25.795 -36.736 -18.986 1.00 58.10 787 SER D O 1
ATOM 7130 N N . GLN D 1 114 ? -23.561 -36.614 -19.127 1.00 57.06 788 GLN D N 1
ATOM 7131 C CA . GLN D 1 114 ? -23.372 -37.817 -18.326 1.00 57.12 788 GLN D CA 1
ATOM 7132 C C . GLN D 1 114 ? -23.927 -37.824 -16.902 1.00 56.79 788 GLN D C 1
ATOM 7133 O O . GLN D 1 114 ? -24.448 -38.836 -16.452 1.00 56.39 788 GLN D O 1
ATOM 7139 N N . TYR D 1 115 ? -23.802 -36.725 -16.173 1.00 57.62 789 TYR D N 1
ATOM 7140 C CA . TYR D 1 115 ? -24.318 -36.712 -14.809 1.00 57.96 789 TYR D CA 1
ATOM 7141 C C . TYR D 1 115 ? -25.822 -36.822 -14.826 1.00 57.03 789 TYR D C 1
ATOM 7142 O O . TYR D 1 115 ? -26.406 -37.580 -14.054 1.00 57.41 789 TYR D O 1
ATOM 7151 N N . LEU D 1 116 ? -26.440 -36.062 -15.721 1.00 55.66 790 LEU D N 1
ATOM 7152 C CA . LEU D 1 116 ? -27.887 -36.056 -15.857 1.00 54.74 790 LEU D CA 1
ATOM 7153 C C . LEU D 1 116 ? -28.429 -37.455 -16.132 1.00 54.52 790 LEU D C 1
ATOM 7154 O O . LEU D 1 116 ? -29.321 -37.941 -15.423 1.00 54.51 790 LEU D O 1
ATOM 7159 N N . LEU D 1 117 ? -27.883 -38.105 -17.156 1.00 52.87 791 LEU D N 1
ATOM 7160 C CA . LEU D 1 117 ? -28.343 -39.434 -17.518 1.00 51.79 791 LEU D CA 1
ATOM 7161 C C . LEU D 1 117 ? -28.187 -40.437 -16.389 1.00 51.62 791 LEU D C 1
ATOM 7162 O O . LEU D 1 117 ? -29.042 -41.308 -16.209 1.00 51.26 791 LEU D O 1
ATOM 7167 N N . ASN D 1 118 ? -27.109 -40.303 -15.618 1.00 51.50 792 ASN D N 1
ATOM 7168 C CA . ASN D 1 118 ? -26.857 -41.216 -14.506 1.00 51.00 792 ASN D CA 1
ATOM 7169 C C . ASN D 1 118 ? -27.878 -41.057 -13.405 1.00 49.91 792 ASN D C 1
ATOM 7170 O O . ASN D 1 118 ? -28.435 -42.037 -12.912 1.00 48.41 792 ASN D O 1
ATOM 7175 N N . TRP D 1 119 ? -28.123 -39.820 -13.011 1.00 49.60 793 TRP D N 1
ATOM 7176 C CA . TRP D 1 119 ? -29.090 -39.592 -11.963 1.00 51.45 793 TRP D CA 1
ATOM 7177 C C . TRP D 1 119 ? -30.396 -40.266 -12.383 1.00 51.61 793 TRP D C 1
ATOM 7178 O O . TRP D 1 119 ? -31.087 -40.890 -11.566 1.00 52.02 793 TRP D O 1
ATOM 7189 N N . CYS D 1 120 ? -30.712 -40.164 -13.672 1.00 51.05 794 CYS D N 1
ATOM 7190 C CA . CYS D 1 120 ? -31.928 -40.775 -14.213 1.00 48.64 794 CYS D CA 1
ATOM 7191 C C . CYS D 1 120 ? -31.891 -42.274 -13.977 1.00 45.57 794 CYS D C 1
ATOM 7192 O O . CYS D 1 120 ? -32.851 -42.867 -13.467 1.00 43.80 794 CYS D O 1
ATOM 7195 N N . VAL D 1 121 ? -30.766 -42.879 -14.344 1.00 41.95 795 VAL D N 1
ATOM 7196 C CA . VAL D 1 121 ? -30.605 -44.303 -14.157 1.00 38.18 795 VAL D CA 1
ATOM 7197 C C . VAL D 1 121 ? -30.819 -44.566 -12.680 1.00 38.70 795 VAL D C 1
ATOM 7198 O O . VAL D 1 121 ? -31.752 -45.268 -12.280 1.00 39.48 795 VAL D O 1
ATOM 7202 N N . GLN D 1 122 ? -29.960 -43.957 -11.872 1.00 37.51 796 GLN D N 1
ATOM 7203 C CA . GLN D 1 122 ? -30.014 -44.123 -10.436 1.00 36.14 796 GLN D CA 1
ATOM 7204 C C . GLN D 1 122 ? -31.376 -43.938 -9.811 1.00 34.38 796 GLN D C 1
ATOM 7205 O O . GLN D 1 122 ? -31.768 -44.717 -8.953 1.00 33.55 796 GLN D O 1
ATOM 7211 N N . ILE D 1 123 ? -32.106 -42.913 -10.212 1.00 32.83 797 ILE D N 1
ATOM 7212 C CA . ILE D 1 123 ? -33.408 -42.725 -9.604 1.00 34.12 797 ILE D CA 1
ATOM 7213 C C . ILE D 1 123 ? -34.337 -43.853 -10.022 1.00 34.85 797 ILE D C 1
ATOM 7214 O O . ILE D 1 123 ? -35.190 -44.302 -9.248 1.00 34.46 797 ILE D O 1
ATOM 7219 N N . ALA D 1 124 ? -34.162 -44.317 -11.253 1.00 35.51 798 ALA D N 1
ATOM 7220 C CA . ALA D 1 124 ? -34.987 -45.397 -11.765 1.00 36.07 798 ALA D CA 1
ATOM 7221 C C . ALA D 1 124 ? -34.732 -46.639 -10.912 1.00 36.17 798 ALA D C 1
ATOM 7222 O O . ALA D 1 124 ? -35.660 -47.321 -10.462 1.00 34.87 798 ALA D O 1
ATOM 7224 N N . GLU D 1 125 ? -33.454 -46.910 -10.685 1.00 36.38 799 GLU D N 1
ATOM 7225 C CA . GLU D 1 125 ? -33.031 -48.057 -9.897 1.00 37.84 799 GLU D CA 1
ATOM 7226 C C . GLU D 1 125 ? -33.708 -48.090 -8.538 1.00 37.42 799 GLU D C 1
ATOM 7227 O O . GLU D 1 125 ? -34.244 -49.114 -8.114 1.00 36.13 799 GLU D O 1
ATOM 7233 N N . GLY D 1 126 ? -33.670 -46.948 -7.863 1.00 37.83 800 GLY D N 1
ATOM 7234 C CA . GLY D 1 126 ? -34.256 -46.841 -6.551 1.00 37.45 800 GLY D CA 1
ATOM 7235 C C . GLY D 1 126 ? -35.724 -47.128 -6.620 1.00 38.78 800 GLY D C 1
ATOM 7236 O O . GLY D 1 126 ? -36.240 -47.910 -5.828 1.00 38.62 800 GLY D O 1
ATOM 7237 N N . MET D 1 127 ? -36.405 -46.492 -7.564 1.00 41.35 801 MET D N 1
ATOM 7238 C CA . MET D 1 127 ? -37.841 -46.709 -7.719 1.00 44.41 801 MET D CA 1
ATOM 7239 C C . MET D 1 127 ? -38.111 -48.182 -7.998 1.00 45.80 801 MET D C 1
ATOM 7240 O O . MET D 1 127 ? -39.024 -48.792 -7.433 1.00 43.75 801 MET D O 1
ATOM 7245 N N . ASN D 1 128 ? -37.289 -48.752 -8.870 1.00 47.92 802 ASN D N 1
ATOM 7246 C CA . ASN D 1 128 ? -37.447 -50.141 -9.228 1.00 51.13 802 ASN D CA 1
ATOM 7247 C C . ASN D 1 128 ? -37.405 -50.997 -7.971 1.00 52.21 802 ASN D C 1
ATOM 7248 O O . ASN D 1 128 ? -38.192 -51.933 -7.805 1.00 53.71 802 ASN D O 1
ATOM 7253 N N . TYR D 1 129 ? -36.476 -50.681 -7.084 1.00 52.14 803 TYR D N 1
ATOM 7254 C CA . TYR D 1 129 ? -36.364 -51.433 -5.853 1.00 51.07 803 TYR D CA 1
ATOM 7255 C C . TYR D 1 129 ? -37.687 -51.362 -5.105 1.00 49.89 803 TYR D C 1
ATOM 7256 O O . TYR D 1 129 ? -38.238 -52.380 -4.693 1.00 49.68 803 TYR D O 1
ATOM 7265 N N . LEU D 1 130 ? -38.191 -50.149 -4.925 1.00 48.43 804 LEU D N 1
ATOM 7266 C CA . LEU D 1 130 ? -39.436 -49.971 -4.206 1.00 49.26 804 LEU D CA 1
ATOM 7267 C C . LEU D 1 130 ? -40.555 -50.772 -4.851 1.00 50.76 804 LEU D C 1
ATOM 7268 O O . LEU D 1 130 ? -41.464 -51.264 -4.174 1.00 49.21 804 LEU D O 1
ATOM 7273 N N . GLU D 1 131 ? -40.483 -50.926 -6.164 1.00 53.31 805 GLU D N 1
ATOM 7274 C CA . GLU D 1 131 ? -41.522 -51.675 -6.838 1.00 55.78 805 GLU D CA 1
ATOM 7275 C C . GLU D 1 131 ? -41.396 -53.150 -6.526 1.00 57.37 805 GLU D C 1
ATOM 7276 O O . GLU D 1 131 ? -42.397 -53.788 -6.198 1.00 59.79 805 GLU D O 1
ATOM 7282 N N . ASP D 1 132 ? -40.180 -53.697 -6.616 1.00 57.35 806 ASP D N 1
ATOM 7283 C CA . ASP D 1 132 ? -39.982 -55.121 -6.340 1.00 56.70 806 ASP D CA 1
ATOM 7284 C C . ASP D 1 132 ? -40.477 -55.448 -4.959 1.00 55.52 806 ASP D C 1
ATOM 7285 O O . ASP D 1 132 ? -40.733 -56.601 -4.639 1.00 54.09 806 ASP D O 1
ATOM 7290 N N . ARG D 1 133 ? -40.620 -54.415 -4.144 1.00 55.20 807 ARG D N 1
ATOM 7291 C CA . ARG D 1 133 ? -41.083 -54.597 -2.787 1.00 55.29 807 ARG D CA 1
ATOM 7292 C C . ARG D 1 133 ? -42.535 -54.183 -2.646 1.00 54.86 807 ARG D C 1
ATOM 7293 O O . ARG D 1 133 ? -43.011 -53.886 -1.552 1.00 56.07 807 ARG D O 1
ATOM 7301 N N . ARG D 1 134 ? -43.245 -54.184 -3.765 1.00 53.64 808 ARG D N 1
ATOM 7302 C CA . ARG D 1 134 ? -44.649 -53.809 -3.764 1.00 52.33 808 ARG D CA 1
ATOM 7303 C C . ARG D 1 134 ? -44.891 -52.551 -2.914 1.00 52.34 808 ARG D C 1
ATOM 7304 O O . ARG D 1 134 ? -45.890 -52.456 -2.208 1.00 53.00 808 ARG D O 1
ATOM 7306 N N . LEU D 1 135 ? -43.973 -51.589 -2.985 1.00 51.31 809 LEU D N 1
ATOM 7307 C CA . LEU D 1 135 ? -44.111 -50.345 -2.234 1.00 49.99 809 LEU D CA 1
ATOM 7308 C C . LEU D 1 135 ? -44.216 -49.149 -3.182 1.00 49.83 809 LEU D C 1
ATOM 7309 O O . LEU D 1 135 ? -43.387 -48.994 -4.082 1.00 49.61 809 LEU D O 1
ATOM 7314 N N . VAL D 1 136 ? -45.227 -48.306 -2.983 1.00 49.30 810 VAL D N 1
ATOM 7315 C CA . VAL D 1 136 ? -45.396 -47.122 -3.830 1.00 49.81 810 VAL D CA 1
ATOM 7316 C C . VAL D 1 136 ? -44.933 -45.864 -3.087 1.00 48.64 810 VAL D C 1
ATOM 7317 O O . VAL D 1 136 ? -45.225 -45.688 -1.910 1.00 47.97 810 VAL D O 1
ATOM 7321 N N . HIS D 1 137 ? -44.223 -44.988 -3.784 1.00 48.65 811 HIS D N 1
ATOM 7322 C CA . HIS D 1 137 ? -43.704 -43.772 -3.173 1.00 50.61 811 HIS D CA 1
ATOM 7323 C C . HIS D 1 137 ? -44.776 -42.714 -2.994 1.00 51.08 811 HIS D C 1
ATOM 7324 O O . HIS D 1 137 ? -45.023 -42.258 -1.879 1.00 51.62 811 HIS D O 1
ATOM 7331 N N . ARG D 1 138 ? -45.390 -42.323 -4.106 1.00 51.77 812 ARG D N 1
ATOM 7332 C CA . ARG D 1 138 ? -46.463 -41.321 -4.143 1.00 51.90 812 ARG D CA 1
ATOM 7333 C C . ARG D 1 138 ? -46.012 -39.879 -4.186 1.00 52.67 812 ARG D C 1
ATOM 7334 O O . ARG D 1 138 ? -46.846 -38.984 -4.332 1.00 53.50 812 ARG D O 1
ATOM 7342 N N . ASP D 1 139 ? -44.716 -39.630 -4.050 1.00 52.10 813 ASP D N 1
ATOM 7343 C CA . ASP D 1 139 ? -44.281 -38.254 -4.067 1.00 51.37 813 ASP D CA 1
ATOM 7344 C C . ASP D 1 139 ? -42.914 -38.085 -4.680 1.00 49.97 813 ASP D C 1
ATOM 7345 O O . ASP D 1 139 ? -42.171 -37.191 -4.309 1.00 50.78 813 ASP D O 1
ATOM 7350 N N . LEU D 1 140 ? -42.581 -38.946 -5.625 1.00 48.94 814 LEU D N 1
ATOM 7351 C CA . LEU D 1 140 ? -41.298 -38.849 -6.291 1.00 48.13 814 LEU D CA 1
ATOM 7352 C C . LEU D 1 140 ? -41.233 -37.495 -7.011 1.00 49.20 814 LEU D C 1
ATOM 7353 O O . LEU D 1 140 ? -42.221 -37.056 -7.599 1.00 49.48 814 LEU D O 1
ATOM 7358 N N . ALA D 1 141 ? -40.080 -36.827 -6.932 1.00 49.91 815 ALA D N 1
ATOM 7359 C CA . ALA D 1 141 ? -39.864 -35.522 -7.567 1.00 50.95 815 ALA D CA 1
ATOM 7360 C C . ALA D 1 141 ? -38.433 -35.033 -7.291 1.00 52.18 815 ALA D C 1
ATOM 7361 O O . ALA D 1 141 ? -37.821 -35.423 -6.299 1.00 54.20 815 ALA D O 1
ATOM 7363 N N . ALA D 1 142 ? -37.898 -34.190 -8.170 1.00 51.94 816 ALA D N 1
ATOM 7364 C CA . ALA D 1 142 ? -36.539 -33.680 -8.015 1.00 51.40 816 ALA D CA 1
ATOM 7365 C C . ALA D 1 142 ? -36.236 -33.127 -6.631 1.00 52.11 816 ALA D C 1
ATOM 7366 O O . ALA D 1 142 ? -35.106 -33.177 -6.162 1.00 52.22 816 ALA D O 1
ATOM 7368 N N . ARG D 1 143 ? -37.248 -32.591 -5.974 1.00 53.44 817 ARG D N 1
ATOM 7369 C CA . ARG D 1 143 ? -37.051 -32.022 -4.653 1.00 54.90 817 ARG D CA 1
ATOM 7370 C C . ARG D 1 143 ? -36.993 -33.125 -3.608 1.00 55.32 817 ARG D C 1
ATOM 7371 O O . ARG D 1 143 ? -36.851 -32.857 -2.419 1.00 56.02 817 ARG D O 1
ATOM 7379 N N . ASN D 1 144 ? -37.147 -34.369 -4.046 1.00 55.49 818 ASN D N 1
ATOM 7380 C CA . ASN D 1 144 ? -37.096 -35.498 -3.120 1.00 54.55 818 ASN D CA 1
ATOM 7381 C C . ASN D 1 144 ? -36.060 -36.531 -3.501 1.00 53.68 818 ASN D C 1
ATOM 7382 O O . ASN D 1 144 ? -36.224 -37.733 -3.272 1.00 53.14 818 ASN D O 1
ATOM 7387 N N . VAL D 1 145 ? -34.980 -36.017 -4.073 1.00 52.84 819 VAL D N 1
ATOM 7388 C CA . VAL D 1 145 ? -33.838 -36.809 -4.479 1.00 52.41 819 VAL D CA 1
ATOM 7389 C C . VAL D 1 145 ? -32.678 -36.028 -3.896 1.00 52.30 819 VAL D C 1
ATOM 7390 O O . VAL D 1 145 ? -32.351 -34.944 -4.372 1.00 51.95 819 VAL D O 1
ATOM 7394 N N . LEU D 1 146 ? -32.075 -36.574 -2.848 1.00 53.09 820 LEU D N 1
ATOM 7395 C CA . LEU D 1 146 ? -30.964 -35.918 -2.171 1.00 52.11 820 LEU D CA 1
ATOM 7396 C C . LEU D 1 146 ? -29.649 -36.347 -2.811 1.00 52.32 820 LEU D C 1
ATOM 7397 O O . LEU D 1 146 ? -29.561 -37.432 -3.394 1.00 51.27 820 LEU D O 1
ATOM 7402 N N . VAL D 1 147 ? -28.640 -35.486 -2.714 1.00 52.10 821 VAL D N 1
ATOM 7403 C CA . VAL D 1 147 ? -27.339 -35.762 -3.308 1.00 53.15 821 VAL D CA 1
ATOM 7404 C C . VAL D 1 147 ? -26.312 -36.241 -2.289 1.00 54.70 821 VAL D C 1
ATOM 7405 O O . VAL D 1 147 ? -25.964 -35.509 -1.363 1.00 57.79 821 VAL D O 1
ATOM 7409 N N . LYS D 1 148 ? -25.817 -37.461 -2.461 1.00 54.10 822 LYS D N 1
ATOM 7410 C CA . LYS D 1 148 ? -24.810 -37.998 -1.558 1.00 53.92 822 LYS D CA 1
ATOM 7411 C C . LYS D 1 148 ? -23.462 -37.506 -2.047 1.00 54.16 822 LYS D C 1
ATOM 7412 O O . LYS D 1 148 ? -22.546 -37.265 -1.267 1.00 54.90 822 LYS D O 1
ATOM 7418 N N . THR D 1 149 ? -23.355 -37.373 -3.360 1.00 54.86 823 THR D N 1
ATOM 7419 C CA . THR D 1 149 ? -22.153 -36.880 -4.025 1.00 56.02 823 THR D CA 1
ATOM 7420 C C . THR D 1 149 ? -22.655 -36.509 -5.430 1.00 56.40 823 THR D C 1
ATOM 7421 O O . THR D 1 149 ? -23.730 -36.946 -5.844 1.00 56.47 823 THR D O 1
ATOM 7425 N N . PRO D 1 150 ? -21.906 -35.688 -6.175 1.00 56.43 824 PRO D N 1
ATOM 7426 C CA . PRO D 1 150 ? -22.398 -35.339 -7.510 1.00 56.53 824 PRO D CA 1
ATOM 7427 C C . PRO D 1 150 ? -22.619 -36.521 -8.456 1.00 55.80 824 PRO D C 1
ATOM 7428 O O . PRO D 1 150 ? -23.102 -36.344 -9.570 1.00 57.01 824 PRO D O 1
ATOM 7432 N N . GLN D 1 151 ? -22.271 -37.725 -8.025 1.00 53.91 825 GLN D N 1
ATOM 7433 C CA . GLN D 1 151 ? -22.467 -38.882 -8.879 1.00 52.38 825 GLN D CA 1
ATOM 7434 C C . GLN D 1 151 ? -23.167 -40.014 -8.165 1.00 49.85 825 GLN D C 1
ATOM 7435 O O . GLN D 1 151 ? -23.032 -41.172 -8.542 1.00 50.83 825 GLN D O 1
ATOM 7441 N N . HIS D 1 152 ? -23.914 -39.685 -7.127 1.00 46.06 826 HIS D N 1
ATOM 7442 C CA . HIS D 1 152 ? -24.641 -40.696 -6.390 1.00 44.78 826 HIS D CA 1
ATOM 7443 C C . HIS D 1 152 ? -25.776 -39.969 -5.717 1.00 45.73 826 HIS D C 1
ATOM 7444 O O . HIS D 1 152 ? -25.562 -39.143 -4.846 1.00 48.11 826 HIS D O 1
ATOM 7451 N N . VAL D 1 153 ? -26.992 -40.271 -6.138 1.00 46.06 827 VAL D N 1
ATOM 7452 C CA . VAL D 1 153 ? -28.162 -39.612 -5.603 1.00 46.23 827 VAL D CA 1
ATOM 7453 C C . VAL D 1 153 ? -29.125 -40.635 -5.052 1.00 47.44 827 VAL D C 1
ATOM 7454 O O . VAL D 1 153 ? -29.038 -41.810 -5.399 1.00 47.54 827 VAL D O 1
ATOM 7458 N N . LYS D 1 154 ? -30.039 -40.203 -4.188 1.00 48.39 828 LYS D N 1
ATOM 7459 C CA . LYS D 1 154 ? -31.010 -41.140 -3.666 1.00 50.77 828 LYS D CA 1
ATOM 7460 C C . LYS D 1 154 ? -32.361 -40.568 -3.293 1.00 52.66 828 LYS D C 1
ATOM 7461 O O . LYS D 1 154 ? -32.497 -39.439 -2.818 1.00 51.99 828 LYS D O 1
ATOM 7467 N N . ILE D 1 155 ? -33.363 -41.395 -3.553 1.00 55.29 829 ILE D N 1
ATOM 7468 C CA . ILE D 1 155 ? -34.756 -41.076 -3.329 1.00 58.28 829 ILE D CA 1
ATOM 7469 C C . ILE D 1 155 ? -34.999 -40.988 -1.846 1.00 60.47 829 ILE D C 1
ATOM 7470 O O . ILE D 1 155 ? -34.613 -41.891 -1.102 1.00 60.67 829 ILE D O 1
ATOM 7475 N N . THR D 1 156 ? -35.644 -39.907 -1.420 1.00 62.34 830 THR D N 1
ATOM 7476 C CA . THR D 1 156 ? -35.925 -39.714 -0.008 1.00 64.68 830 THR D CA 1
ATOM 7477 C C . THR D 1 156 ? -37.404 -39.469 0.265 1.00 66.42 830 THR D C 1
ATOM 7478 O O . THR D 1 156 ? -38.205 -39.355 -0.658 1.00 66.38 830 THR D O 1
ATOM 7482 N N . ASP D 1 157 ? -37.742 -39.389 1.550 1.00 68.94 831 ASP D N 1
ATOM 7483 C CA . ASP D 1 157 ? -39.102 -39.149 2.021 1.00 70.43 831 ASP D CA 1
ATOM 7484 C C . ASP D 1 157 ? -40.014 -40.337 1.862 1.00 70.88 831 ASP D C 1
ATOM 7485 O O . ASP D 1 157 ? -41.206 -40.240 2.126 1.00 71.71 831 ASP D O 1
ATOM 7490 N N . PHE D 1 158 ? -39.477 -41.468 1.438 1.00 71.20 832 PHE D N 1
ATOM 7491 C CA . PHE D 1 158 ? -40.348 -42.617 1.264 1.00 72.02 832 PHE D CA 1
ATOM 7492 C C . PHE D 1 158 ? -41.193 -42.886 2.510 1.00 73.66 832 PHE D C 1
ATOM 7493 O O . PHE D 1 158 ? -40.656 -42.923 3.615 1.00 73.95 832 PHE D O 1
ATOM 7501 N N . GLY D 1 159 ? -42.500 -43.081 2.318 1.00 75.41 833 GLY D N 1
ATOM 7502 C CA . GLY D 1 159 ? -43.400 -43.381 3.420 1.00 77.91 833 GLY D CA 1
ATOM 7503 C C . GLY D 1 159 ? -43.994 -42.194 4.163 1.00 79.86 833 GLY D C 1
ATOM 7504 O O . GLY D 1 159 ? -44.867 -42.378 5.019 1.00 80.18 833 GLY D O 1
ATOM 7505 N N . LEU D 1 160 ? -43.529 -40.978 3.877 1.00 82.19 834 LEU D N 1
ATOM 7506 C CA . LEU D 1 160 ? -44.070 -39.793 4.555 1.00 84.34 834 LEU D CA 1
ATOM 7507 C C . LEU D 1 160 ? -45.571 -39.683 4.371 1.00 87.24 834 LEU D C 1
ATOM 7508 O O . LEU D 1 160 ? -46.333 -39.902 5.314 1.00 87.27 834 LEU D O 1
ATOM 7513 N N . ALA D 1 161 ? -45.978 -39.308 3.157 1.00 90.75 835 ALA D N 1
ATOM 7514 C CA . ALA D 1 161 ? -47.393 -39.168 2.808 1.00 93.94 835 ALA D CA 1
ATOM 7515 C C . ALA D 1 161 ? -48.218 -40.147 3.638 1.00 96.04 835 ALA D C 1
ATOM 7516 O O . ALA D 1 161 ? -48.779 -39.761 4.668 1.00 96.47 835 ALA D O 1
ATOM 7518 N N . LYS D 1 162 ? -48.269 -41.407 3.197 1.00 98.03 836 LYS D N 1
ATOM 7519 C CA . LYS D 1 162 ? -49.019 -42.458 3.884 1.00 99.86 836 LYS D CA 1
ATOM 7520 C C . LYS D 1 162 ? -49.174 -42.128 5.357 1.00 101.13 836 LYS D C 1
ATOM 7521 O O . LYS D 1 162 ? -50.291 -41.936 5.837 1.00 102.83 836 LYS D O 1
ATOM 7523 N N . LEU D 1 163 ? -48.051 -42.037 6.063 1.00 101.38 837 LEU D N 1
ATOM 7524 C CA . LEU D 1 163 ? -48.064 -41.728 7.490 1.00 101.50 837 LEU D CA 1
ATOM 7525 C C . LEU D 1 163 ? -49.119 -40.683 7.837 1.00 101.71 837 LEU D C 1
ATOM 7526 O O . LEU D 1 163 ? -50.057 -40.974 8.580 1.00 102.04 837 LEU D O 1
ATOM 7531 N N . LEU D 1 164 ? -48.963 -39.474 7.300 1.00 101.38 838 LEU D N 1
ATOM 7532 C CA . LEU D 1 164 ? -49.913 -38.390 7.548 1.00 101.10 838 LEU D CA 1
ATOM 7533 C C . LEU D 1 164 ? -51.245 -38.586 6.787 1.00 101.20 838 LEU D C 1
ATOM 7534 O O . LEU D 1 164 ? -52.209 -39.132 7.328 1.00 101.68 838 LEU D O 1
ATOM 7539 N N . GLY D 1 165 ? -51.303 -38.142 5.536 1.00 101.00 839 GLY D N 1
ATOM 7540 C CA . GLY D 1 165 ? -52.522 -38.306 4.765 1.00 100.75 839 GLY D CA 1
ATOM 7541 C C . GLY D 1 165 ? -53.145 -36.977 4.390 1.00 100.75 839 GLY D C 1
ATOM 7542 O O . GLY D 1 165 ? -53.360 -36.691 3.212 1.00 100.50 839 GLY D O 1
ATOM 7543 N N . LYS D 1 177 ? -52.449 -30.444 1.211 1.00 79.36 851 LYS D N 1
ATOM 7544 C CA . LYS D 1 177 ? -51.732 -29.973 0.024 1.00 79.63 851 LYS D CA 1
ATOM 7545 C C . LYS D 1 177 ? -51.199 -31.158 -0.789 1.00 79.33 851 LYS D C 1
ATOM 7546 O O . LYS D 1 177 ? -50.571 -32.066 -0.240 1.00 80.65 851 LYS D O 1
ATOM 7552 N N . VAL D 1 178 ? -51.446 -31.138 -2.099 1.00 77.69 852 VAL D N 1
ATOM 7553 C CA . VAL D 1 178 ? -51.015 -32.215 -2.989 1.00 74.87 852 VAL D CA 1
ATOM 7554 C C . VAL D 1 178 ? -50.268 -31.764 -4.239 1.00 73.09 852 VAL D C 1
ATOM 7555 O O . VAL D 1 178 ? -50.667 -30.808 -4.908 1.00 73.97 852 VAL D O 1
ATOM 7559 N N . PRO D 1 179 ? -49.184 -32.480 -4.584 1.00 70.39 853 PRO D N 1
ATOM 7560 C CA . PRO D 1 179 ? -48.303 -32.243 -5.737 1.00 68.77 853 PRO D CA 1
ATOM 7561 C C . PRO D 1 179 ? -48.950 -32.510 -7.102 1.00 67.04 853 PRO D C 1
ATOM 7562 O O . PRO D 1 179 ? -48.416 -33.263 -7.914 1.00 67.78 853 PRO D O 1
ATOM 7566 N N . ILE D 1 180 ? -50.088 -31.878 -7.356 1.00 64.48 854 ILE D N 1
ATOM 7567 C CA . ILE D 1 180 ? -50.804 -32.073 -8.606 1.00 62.10 854 ILE D CA 1
ATOM 7568 C C . ILE D 1 180 ? -49.938 -32.142 -9.858 1.00 61.89 854 ILE D C 1
ATOM 7569 O O . ILE D 1 180 ? -50.066 -33.075 -10.643 1.00 62.45 854 ILE D O 1
ATOM 7574 N N . LYS D 1 181 ? -49.047 -31.181 -10.051 1.00 60.91 855 LYS D N 1
ATOM 7575 C CA . LYS D 1 181 ? -48.238 -31.194 -11.258 1.00 60.22 855 LYS D CA 1
ATOM 7576 C C . LYS D 1 181 ? -47.240 -32.329 -11.379 1.00 59.74 855 LYS D C 1
ATOM 7577 O O . LYS D 1 181 ? -46.543 -32.424 -12.383 1.00 60.39 855 LYS D O 1
ATOM 7583 N N . TRP D 1 182 ? -47.168 -33.184 -10.363 1.00 59.53 856 TRP D N 1
ATOM 7584 C CA . TRP D 1 182 ? -46.259 -34.341 -10.380 1.00 59.72 856 TRP D CA 1
ATOM 7585 C C . TRP D 1 182 ? -47.100 -35.611 -10.357 1.00 59.95 856 TRP D C 1
ATOM 7586 O O . TRP D 1 182 ? -46.603 -36.721 -10.574 1.00 60.42 856 TRP D O 1
ATOM 7597 N N . MET D 1 183 ? -48.387 -35.436 -10.096 1.00 59.29 857 MET D N 1
ATOM 7598 C CA . MET D 1 183 ? -49.301 -36.558 -10.022 1.00 59.37 857 MET D CA 1
ATOM 7599 C C . MET D 1 183 ? -49.801 -37.003 -11.391 1.00 58.88 857 MET D C 1
ATOM 7600 O O . MET D 1 183 ? -49.807 -36.234 -12.349 1.00 59.75 857 MET D O 1
ATOM 7605 N N . ALA D 1 184 ? -50.200 -38.262 -11.482 1.00 58.25 858 ALA D N 1
ATOM 7606 C CA . ALA D 1 184 ? -50.726 -38.786 -12.728 1.00 57.63 858 ALA D CA 1
ATOM 7607 C C . ALA D 1 184 ? -52.238 -38.534 -12.695 1.00 57.30 858 ALA D C 1
ATOM 7608 O O . ALA D 1 184 ? -52.824 -38.370 -11.621 1.00 56.26 858 ALA D O 1
ATOM 7610 N N . LEU D 1 185 ? -52.858 -38.502 -13.872 1.00 56.69 859 LEU D N 1
ATOM 7611 C CA . LEU D 1 185 ? -54.291 -38.252 -14.006 1.00 54.55 859 LEU D CA 1
ATOM 7612 C C . LEU D 1 185 ? -55.189 -39.062 -13.063 1.00 53.50 859 LEU D C 1
ATOM 7613 O O . LEU D 1 185 ? -56.065 -38.496 -12.420 1.00 51.52 859 LEU D O 1
ATOM 7618 N N . GLU D 1 186 ? -54.986 -40.374 -12.972 1.00 53.81 860 GLU D N 1
ATOM 7619 C CA . GLU D 1 186 ? -55.815 -41.194 -12.082 1.00 54.92 860 GLU D CA 1
ATOM 7620 C C . GLU D 1 186 ? -55.636 -40.789 -10.620 1.00 55.65 860 GLU D C 1
ATOM 7621 O O . GLU D 1 186 ? -56.576 -40.863 -9.829 1.00 55.37 860 GLU D O 1
ATOM 7627 N N . SER D 1 187 ? -54.419 -40.375 -10.270 1.00 57.08 861 SER D N 1
ATOM 7628 C CA . SER D 1 187 ? -54.094 -39.932 -8.912 1.00 56.91 861 SER D CA 1
ATOM 7629 C C . SER D 1 187 ? -54.883 -38.648 -8.638 1.00 57.09 861 SER D C 1
ATOM 7630 O O . SER D 1 187 ? -55.576 -38.516 -7.622 1.00 56.72 861 SER D O 1
ATOM 7633 N N . ILE D 1 188 ? -54.754 -37.700 -9.561 1.00 56.28 862 ILE D N 1
ATOM 7634 C CA . ILE D 1 188 ? -55.443 -36.430 -9.456 1.00 56.37 862 ILE D CA 1
ATOM 7635 C C . ILE D 1 188 ? -56.946 -36.643 -9.323 1.00 56.82 862 ILE D C 1
ATOM 7636 O O . ILE D 1 188 ? -57.563 -36.171 -8.375 1.00 57.81 862 ILE D O 1
ATOM 7641 N N . LEU D 1 189 ? -57.527 -37.375 -10.267 1.00 56.87 863 LEU D N 1
ATOM 7642 C CA . LEU D 1 189 ? -58.965 -37.603 -10.286 1.00 56.59 863 LEU D CA 1
ATOM 7643 C C . LEU D 1 189 ? -59.552 -38.532 -9.232 1.00 56.71 863 LEU D C 1
ATOM 7644 O O . LEU D 1 189 ? -60.542 -38.183 -8.599 1.00 57.66 863 LEU D O 1
ATOM 7649 N N . HIS D 1 190 ? -58.953 -39.697 -9.019 1.00 56.84 864 HIS D N 1
ATOM 7650 C CA . HIS D 1 190 ? -59.502 -40.645 -8.048 1.00 56.66 864 HIS D CA 1
ATOM 7651 C C . HIS D 1 190 ? -58.643 -40.965 -6.840 1.00 55.62 864 HIS D C 1
ATOM 7652 O O . HIS D 1 190 ? -59.004 -41.836 -6.046 1.00 55.02 864 HIS D O 1
ATOM 7659 N N . ARG D 1 191 ? -57.513 -40.283 -6.696 1.00 54.24 865 ARG D N 1
ATOM 7660 C CA . ARG D 1 191 ? -56.628 -40.568 -5.585 1.00 53.23 865 ARG D CA 1
ATOM 7661 C C . ARG D 1 191 ? -56.204 -42.043 -5.710 1.00 53.28 865 ARG D C 1
ATOM 7662 O O . ARG D 1 191 ? -56.401 -42.860 -4.800 1.00 53.61 865 ARG D O 1
ATOM 7664 N N . ILE D 1 192 ? -55.648 -42.383 -6.868 1.00 51.87 866 ILE D N 1
ATOM 7665 C CA . ILE D 1 192 ? -55.175 -43.736 -7.117 1.00 50.45 866 ILE D CA 1
ATOM 7666 C C . ILE D 1 192 ? -53.676 -43.648 -7.261 1.00 49.18 866 ILE D C 1
ATOM 7667 O O . ILE D 1 192 ? -53.176 -42.816 -8.021 1.00 48.92 866 ILE D O 1
ATOM 7672 N N . TYR D 1 193 ? -52.965 -44.503 -6.531 1.00 47.28 867 TYR D N 1
ATOM 7673 C CA . TYR D 1 193 ? -51.512 -44.511 -6.576 1.00 43.97 867 TYR D CA 1
ATOM 7674 C C . TYR D 1 193 ? -50.968 -45.898 -6.837 1.00 41.65 867 TYR D C 1
ATOM 7675 O O . TYR D 1 193 ? -51.355 -46.866 -6.182 1.00 40.73 867 TYR D O 1
ATOM 7684 N N . THR D 1 194 ? -50.060 -45.983 -7.800 1.00 38.88 868 THR D N 1
ATOM 7685 C CA . THR D 1 194 ? -49.476 -47.258 -8.171 1.00 37.19 868 THR D CA 1
ATOM 7686 C C . THR D 1 194 ? -48.074 -47.085 -8.731 1.00 36.49 868 THR D C 1
ATOM 7687 O O . THR D 1 194 ? -47.633 -45.976 -9.026 1.00 34.86 868 THR D O 1
ATOM 7691 N N . HIS D 1 195 ? -47.380 -48.197 -8.896 1.00 35.89 869 HIS D N 1
ATOM 7692 C CA . HIS D 1 195 ? -46.043 -48.151 -9.434 1.00 38.13 869 HIS D CA 1
ATOM 7693 C C . HIS D 1 195 ? -46.067 -47.384 -10.731 1.00 37.61 869 HIS D C 1
ATOM 7694 O O . HIS D 1 195 ? -45.107 -46.718 -11.108 1.00 35.83 869 HIS D O 1
ATOM 7701 N N . GLN D 1 196 ? -47.195 -47.480 -11.414 1.00 40.08 870 GLN D N 1
ATOM 7702 C CA . GLN D 1 196 ? -47.355 -46.808 -12.687 1.00 40.73 870 GLN D CA 1
ATOM 7703 C C . GLN D 1 196 ? -47.562 -45.325 -12.505 1.00 40.72 870 GLN D C 1
ATOM 7704 O O . GLN D 1 196 ? -46.995 -44.539 -13.260 1.00 41.16 870 GLN D O 1
ATOM 7710 N N . SER D 1 197 ? -48.356 -44.941 -11.506 1.00 40.81 871 SER D N 1
ATOM 7711 C CA . SER D 1 197 ? -48.562 -43.527 -11.223 1.00 41.03 871 SER D CA 1
ATOM 7712 C C . SER D 1 197 ? -47.176 -42.973 -10.861 1.00 42.09 871 SER D C 1
ATOM 7713 O O . SER D 1 197 ? -46.835 -41.846 -11.215 1.00 41.45 871 SER D O 1
ATOM 7716 N N . ASP D 1 198 ? -46.368 -43.783 -10.178 1.00 42.98 872 ASP D N 1
ATOM 7717 C CA . ASP D 1 198 ? -45.011 -43.371 -9.819 1.00 43.52 872 ASP D CA 1
ATOM 7718 C C . ASP D 1 198 ? -44.226 -43.145 -11.094 1.00 43.09 872 ASP D C 1
ATOM 7719 O O . ASP D 1 198 ? -43.443 -42.207 -11.196 1.00 43.62 872 ASP D O 1
ATOM 7724 N N . VAL D 1 199 ? -44.431 -44.013 -12.074 1.00 44.12 873 VAL D N 1
ATOM 7725 C CA . VAL D 1 199 ? -43.711 -43.883 -13.332 1.00 45.16 873 VAL D CA 1
ATOM 7726 C C . VAL D 1 199 ? -43.957 -42.526 -13.941 1.00 44.29 873 VAL D C 1
ATOM 7727 O O . VAL D 1 199 ? -43.086 -41.962 -14.589 1.00 42.70 873 VAL D O 1
ATOM 7731 N N . TRP D 1 200 ? -45.160 -42.015 -13.725 1.00 44.74 874 TRP D N 1
ATOM 7732 C CA . TRP D 1 200 ? -45.550 -40.718 -14.253 1.00 46.90 874 TRP D CA 1
ATOM 7733 C C . TRP D 1 200 ? -44.725 -39.601 -13.635 1.00 46.78 874 TRP D C 1
ATOM 7734 O O . TRP D 1 200 ? -44.247 -38.702 -14.330 1.00 47.19 874 TRP D O 1
ATOM 7745 N N . SER D 1 201 ? -44.576 -39.665 -12.316 1.00 46.86 875 SER D N 1
ATOM 7746 C CA . SER D 1 201 ? -43.809 -38.682 -11.564 1.00 44.63 875 SER D CA 1
ATOM 7747 C C . SER D 1 201 ? -42.368 -38.724 -12.026 1.00 43.30 875 SER D C 1
ATOM 7748 O O . SER D 1 201 ? -41.777 -37.690 -12.337 1.00 42.89 875 SER D O 1
ATOM 7751 N N . TYR D 1 202 ? -41.810 -39.930 -12.070 1.00 42.25 876 TYR D N 1
ATOM 7752 C CA . TYR D 1 202 ? -40.435 -40.121 -12.510 1.00 42.35 876 TYR D CA 1
ATOM 7753 C C . TYR D 1 202 ? -40.230 -39.299 -13.769 1.00 43.00 876 TYR D C 1
ATOM 7754 O O . TYR D 1 202 ? -39.171 -38.710 -13.996 1.00 41.63 876 TYR D O 1
ATOM 7763 N N . GLY D 1 203 ? -41.271 -39.281 -14.593 1.00 44.85 877 GLY D N 1
ATOM 7764 C CA . GLY D 1 203 ? -41.217 -38.543 -15.836 1.00 45.13 877 GLY D CA 1
ATOM 7765 C C . GLY D 1 203 ? -40.970 -37.095 -15.516 1.00 45.34 877 GLY D C 1
ATOM 7766 O O . GLY D 1 203 ? -39.960 -36.525 -15.941 1.00 44.54 877 GLY D O 1
ATOM 7767 N N . VAL D 1 204 ? -41.894 -36.510 -14.756 1.00 45.56 878 VAL D N 1
ATOM 7768 C CA . VAL D 1 204 ? -41.786 -35.114 -14.360 1.00 45.62 878 VAL D CA 1
ATOM 7769 C C . VAL D 1 204 ? -40.388 -34.899 -13.797 1.00 44.92 878 VAL D C 1
ATOM 7770 O O . VAL D 1 204 ? -39.623 -34.065 -14.286 1.00 45.39 878 VAL D O 1
ATOM 7774 N N . THR D 1 205 ? -40.054 -35.672 -12.775 1.00 43.84 879 THR D N 1
ATOM 7775 C CA . THR D 1 205 ? -38.741 -35.584 -12.163 1.00 42.49 879 THR D CA 1
ATOM 7776 C C . THR D 1 205 ? -37.664 -35.454 -13.242 1.00 42.58 879 THR D C 1
ATOM 7777 O O . THR D 1 205 ? -36.866 -34.524 -13.218 1.00 42.59 879 THR D O 1
ATOM 7781 N N . VAL D 1 206 ? -37.651 -36.375 -14.199 1.00 43.55 880 VAL D N 1
ATOM 7782 C CA . VAL D 1 206 ? -36.644 -36.326 -15.254 1.00 45.77 880 VAL D CA 1
ATOM 7783 C C . VAL D 1 206 ? -36.719 -35.016 -16.019 1.00 47.18 880 VAL D C 1
ATOM 7784 O O . VAL D 1 206 ? -35.708 -34.495 -16.478 1.00 45.92 880 VAL D O 1
ATOM 7788 N N . TRP D 1 207 ? -37.928 -34.488 -16.154 1.00 50.59 881 TRP D N 1
ATOM 7789 C CA . TRP D 1 207 ? -38.122 -33.239 -16.869 1.00 53.31 881 TRP D CA 1
ATOM 7790 C C . TRP D 1 207 ? -37.433 -32.132 -16.094 1.00 53.04 881 TRP D C 1
ATOM 7791 O O . TRP D 1 207 ? -36.675 -31.350 -16.669 1.00 53.11 881 TRP D O 1
ATOM 7802 N N . GLU D 1 208 ? -37.693 -32.075 -14.789 1.00 52.57 882 GLU D N 1
ATOM 7803 C CA . GLU D 1 208 ? -37.070 -31.068 -13.945 1.00 52.18 882 GLU D CA 1
ATOM 7804 C C . GLU D 1 208 ? -35.579 -31.085 -14.249 1.00 52.60 882 GLU D C 1
ATOM 7805 O O . GLU D 1 208 ? -35.004 -30.073 -14.630 1.00 53.42 882 GLU D O 1
ATOM 7811 N N . LEU D 1 209 ? -34.955 -32.247 -14.114 1.00 52.72 883 LEU D N 1
ATOM 7812 C CA . LEU D 1 209 ? -33.531 -32.342 -14.368 1.00 54.71 883 LEU D CA 1
ATOM 7813 C C . LEU D 1 209 ? -33.148 -31.817 -15.740 1.00 56.67 883 LEU D C 1
ATOM 7814 O O . LEU D 1 209 ? -32.323 -30.921 -15.856 1.00 58.34 883 LEU D O 1
ATOM 7819 N N . MET D 1 210 ? -33.756 -32.366 -16.785 1.00 58.46 884 MET D N 1
ATOM 7820 C CA . MET D 1 210 ? -33.445 -31.952 -18.152 1.00 58.15 884 MET D CA 1
ATOM 7821 C C . MET D 1 210 ? -33.613 -30.451 -18.395 1.00 57.79 884 MET D C 1
ATOM 7822 O O . MET D 1 210 ? -32.993 -29.885 -19.294 1.00 58.34 884 MET D O 1
ATOM 7827 N N . THR D 1 211 ? -34.450 -29.802 -17.599 1.00 56.72 885 THR D N 1
ATOM 7828 C CA . THR D 1 211 ? -34.643 -28.370 -17.757 1.00 57.61 885 THR D CA 1
ATOM 7829 C C . THR D 1 211 ? -33.976 -27.655 -16.585 1.00 58.14 885 THR D C 1
ATOM 7830 O O . THR D 1 211 ? -34.414 -26.585 -16.148 1.00 59.07 885 THR D O 1
ATOM 7834 N N . PHE D 1 212 ? -32.910 -28.269 -16.085 1.00 57.33 886 PHE D N 1
ATOM 7835 C CA . PHE D 1 212 ? -32.133 -27.749 -14.969 1.00 56.76 886 PHE D CA 1
ATOM 7836 C C . PHE D 1 212 ? -32.906 -27.042 -13.854 1.00 57.96 886 PHE D C 1
ATOM 7837 O O . PHE D 1 212 ? -32.519 -25.968 -13.408 1.00 57.92 886 PHE D O 1
ATOM 7845 N N . GLY D 1 213 ? -34.003 -27.640 -13.407 1.00 59.32 887 GLY D N 1
ATOM 7846 C CA . GLY D 1 213 ? -34.755 -27.055 -12.313 1.00 60.62 887 GLY D CA 1
ATOM 7847 C C . GLY D 1 213 ? -35.972 -26.213 -12.628 1.00 62.29 887 GLY D C 1
ATOM 7848 O O . GLY D 1 213 ? -36.564 -25.634 -11.720 1.00 62.92 887 GLY D O 1
ATOM 7849 N N . SER D 1 214 ? -36.360 -26.135 -13.894 1.00 63.52 888 SER D N 1
ATOM 7850 C CA . SER D 1 214 ? -37.525 -25.336 -14.266 1.00 64.54 888 SER D CA 1
ATOM 7851 C C . SER D 1 214 ? -38.776 -25.827 -13.544 1.00 64.68 888 SER D C 1
ATOM 7852 O O . SER D 1 214 ? -38.893 -27.006 -13.217 1.00 63.87 888 SER D O 1
ATOM 7855 N N . LYS D 1 215 ? -39.707 -24.919 -13.283 1.00 65.92 889 LYS D N 1
ATOM 7856 C CA . LYS D 1 215 ? -40.939 -25.292 -12.598 1.00 68.13 889 LYS D CA 1
ATOM 7857 C C . LYS D 1 215 ? -41.953 -25.817 -13.615 1.00 69.70 889 LYS D C 1
ATOM 7858 O O . LYS D 1 215 ? -42.304 -25.129 -14.572 1.00 71.26 889 LYS D O 1
ATOM 7860 N N . PRO D 1 216 ? -42.440 -27.048 -13.417 1.00 70.37 890 PRO D N 1
ATOM 7861 C CA . PRO D 1 216 ? -43.410 -27.660 -14.326 1.00 71.23 890 PRO D CA 1
ATOM 7862 C C . PRO D 1 216 ? -44.691 -26.864 -14.458 1.00 72.12 890 PRO D C 1
ATOM 7863 O O . PRO D 1 216 ? -45.161 -26.283 -13.483 1.00 71.81 890 PRO D O 1
ATOM 7867 N N . TYR D 1 217 ? -45.260 -26.865 -15.660 1.00 73.47 891 TYR D N 1
ATOM 7868 C CA . TYR D 1 217 ? -46.504 -26.156 -15.928 1.00 75.26 891 TYR D CA 1
ATOM 7869 C C . TYR D 1 217 ? -46.470 -24.837 -15.196 1.00 76.88 891 TYR D C 1
ATOM 7870 O O . TYR D 1 217 ? -47.429 -24.454 -14.532 1.00 76.82 891 TYR D O 1
ATOM 7879 N N . ASP D 1 218 ? -45.346 -24.142 -15.309 1.00 78.80 892 ASP D N 1
ATOM 7880 C CA . ASP D 1 218 ? -45.206 -22.869 -14.618 1.00 80.11 892 ASP D CA 1
ATOM 7881 C C . ASP D 1 218 ? -46.326 -21.906 -14.997 1.00 81.07 892 ASP D C 1
ATOM 7882 O O . ASP D 1 218 ? -46.557 -21.648 -16.174 1.00 80.45 892 ASP D O 1
ATOM 7887 N N . GLY D 1 219 ? -47.027 -21.382 -13.998 1.00 82.86 893 GLY D N 1
ATOM 7888 C CA . GLY D 1 219 ? -48.091 -20.431 -14.271 1.00 85.41 893 GLY D CA 1
ATOM 7889 C C . GLY D 1 219 ? -49.464 -21.046 -14.153 1.00 87.01 893 GLY D C 1
ATOM 7890 O O . GLY D 1 219 ? -50.289 -20.647 -13.321 1.00 87.07 893 GLY D O 1
ATOM 7891 N N . ILE D 1 220 ? -49.703 -22.039 -14.995 1.00 87.89 894 ILE D N 1
ATOM 7892 C CA . ILE D 1 220 ? -50.978 -22.734 -14.997 1.00 88.81 894 ILE D CA 1
ATOM 7893 C C . ILE D 1 220 ? -51.415 -23.186 -13.598 1.00 89.56 894 ILE D C 1
ATOM 7894 O O . ILE D 1 220 ? -50.848 -24.120 -13.024 1.00 89.60 894 ILE D O 1
ATOM 7899 N N . PRO D 1 221 ? -52.440 -22.523 -13.037 1.00 89.89 895 PRO D N 1
ATOM 7900 C CA . PRO D 1 221 ? -52.962 -22.853 -11.710 1.00 89.74 895 PRO D CA 1
ATOM 7901 C C . PRO D 1 221 ? -53.124 -24.359 -11.614 1.00 89.79 895 PRO D C 1
ATOM 7902 O O . PRO D 1 221 ? -53.520 -25.008 -12.584 1.00 90.59 895 PRO D O 1
ATOM 7906 N N . ALA D 1 222 ? -52.834 -24.913 -10.446 1.00 89.37 896 ALA D N 1
ATOM 7907 C CA . ALA D 1 222 ? -52.938 -26.352 -10.246 1.00 89.19 896 ALA D CA 1
ATOM 7908 C C . ALA D 1 222 ? -54.286 -26.933 -10.686 1.00 89.05 896 ALA D C 1
ATOM 7909 O O . ALA D 1 222 ? -54.340 -27.917 -11.433 1.00 88.79 896 ALA D O 1
ATOM 7911 N N . SER D 1 223 ? -55.371 -26.319 -10.225 1.00 88.84 897 SER D N 1
ATOM 7912 C CA . SER D 1 223 ? -56.715 -26.783 -10.556 1.00 88.17 897 SER D CA 1
ATOM 7913 C C . SER D 1 223 ? -56.986 -26.891 -12.059 1.00 87.11 897 SER D C 1
ATOM 7914 O O . SER D 1 223 ? -57.899 -27.599 -12.480 1.00 86.67 897 SER D O 1
ATOM 7917 N N . GLU D 1 224 ? -56.182 -26.204 -12.864 1.00 86.42 898 GLU D N 1
ATOM 7918 C CA . GLU D 1 224 ? -56.346 -26.226 -14.313 1.00 85.99 898 GLU D CA 1
ATOM 7919 C C . GLU D 1 224 ? -55.524 -27.341 -14.967 1.00 85.62 898 GLU D C 1
ATOM 7920 O O . GLU D 1 224 ? -55.529 -27.496 -16.189 1.00 85.78 898 GLU D O 1
ATOM 7922 N N . ILE D 1 225 ? -54.834 -28.128 -14.149 1.00 84.77 899 ILE D N 1
ATOM 7923 C CA . ILE D 1 225 ? -53.988 -29.199 -14.657 1.00 83.13 899 ILE D CA 1
ATOM 7924 C C . ILE D 1 225 ? -54.714 -30.422 -15.196 1.00 82.96 899 ILE D C 1
ATOM 7925 O O . ILE D 1 225 ? -54.474 -30.833 -16.335 1.00 82.63 899 ILE D O 1
ATOM 7930 N N . SER D 1 226 ? -55.592 -31.011 -14.390 1.00 82.83 900 SER D N 1
ATOM 7931 C CA . SER D 1 226 ? -56.311 -32.208 -14.826 1.00 83.07 900 SER D CA 1
ATOM 7932 C C . SER D 1 226 ? -56.884 -32.049 -16.239 1.00 83.13 900 SER D C 1
ATOM 7933 O O . SER D 1 226 ? -56.801 -32.962 -17.067 1.00 82.99 900 SER D O 1
ATOM 7936 N N . SER D 1 227 ? -57.427 -30.863 -16.502 1.00 83.00 901 SER D N 1
ATOM 7937 C CA . SER D 1 227 ? -58.054 -30.511 -17.775 1.00 81.39 901 SER D CA 1
ATOM 7938 C C . SER D 1 227 ? -57.113 -30.477 -18.979 1.00 80.27 901 SER D C 1
ATOM 7939 O O . SER D 1 227 ? -57.337 -31.172 -19.973 1.00 79.60 901 SER D O 1
ATOM 7942 N N . ILE D 1 228 ? -56.073 -29.651 -18.893 1.00 79.12 902 ILE D N 1
ATOM 7943 C CA . ILE D 1 228 ? -55.113 -29.535 -19.985 1.00 78.24 902 ILE D CA 1
ATOM 7944 C C . ILE D 1 228 ? -54.483 -30.902 -20.212 1.00 77.39 902 ILE D C 1
ATOM 7945 O O . ILE D 1 228 ? -54.083 -31.248 -21.321 1.00 76.76 902 ILE D O 1
ATOM 7950 N N . LEU D 1 229 ? -54.412 -31.680 -19.141 1.00 76.87 903 LEU D N 1
ATOM 7951 C CA . LEU D 1 229 ? -53.835 -33.009 -19.196 1.00 76.91 903 LEU D CA 1
ATOM 7952 C C . LEU D 1 229 ? -54.684 -33.950 -20.051 1.00 76.62 903 LEU D C 1
ATOM 7953 O O . LEU D 1 229 ? -54.155 -34.728 -20.843 1.00 75.51 903 LEU D O 1
ATOM 7958 N N . GLU D 1 230 ? -56.001 -33.870 -19.887 1.00 76.71 904 GLU D N 1
ATOM 7959 C CA . GLU D 1 230 ? -56.931 -34.693 -20.656 1.00 77.41 904 GLU D CA 1
ATOM 7960 C C . GLU D 1 230 ? -56.987 -34.221 -22.115 1.00 77.76 904 GLU D C 1
ATOM 7961 O O . GLU D 1 230 ? -57.247 -35.013 -23.029 1.00 77.34 904 GLU D O 1
ATOM 7967 N N . LYS D 1 231 ? -56.733 -32.926 -22.314 1.00 78.12 905 LYS D N 1
ATOM 7968 C CA . LYS D 1 231 ? -56.739 -32.296 -23.636 1.00 77.42 905 LYS D CA 1
ATOM 7969 C C . LYS D 1 231 ? -55.534 -32.704 -24.495 1.00 77.90 905 LYS D C 1
ATOM 7970 O O . LYS D 1 231 ? -55.427 -32.310 -25.663 1.00 78.56 905 LYS D O 1
ATOM 7972 N N . GLY D 1 232 ? -54.625 -33.485 -23.915 1.00 77.79 906 GLY D N 1
ATOM 7973 C CA . GLY D 1 232 ? -53.450 -33.930 -24.648 1.00 77.38 906 GLY D CA 1
ATOM 7974 C C . GLY D 1 232 ? -52.199 -33.131 -24.337 1.00 76.48 906 GLY D C 1
ATOM 7975 O O . GLY D 1 232 ? -51.148 -33.346 -24.944 1.00 75.72 906 GLY D O 1
ATOM 7976 N N . GLU D 1 233 ? -52.319 -32.214 -23.381 1.00 76.17 907 GLU D N 1
ATOM 7977 C CA . GLU D 1 233 ? -51.213 -31.353 -22.969 1.00 76.39 907 GLU D CA 1
ATOM 7978 C C . GLU D 1 233 ? -50.146 -32.090 -22.173 1.00 76.10 907 GLU D C 1
ATOM 7979 O O . GLU D 1 233 ? -50.441 -33.006 -21.403 1.00 77.35 907 GLU D O 1
ATOM 7985 N N . ARG D 1 234 ? -48.902 -31.661 -22.343 1.00 74.28 908 ARG D N 1
ATOM 7986 C CA . ARG D 1 234 ? -47.784 -32.263 -21.636 1.00 71.81 908 ARG D CA 1
ATOM 7987 C C . ARG D 1 234 ? -46.671 -31.228 -21.523 1.00 69.76 908 ARG D C 1
ATOM 7988 O O . ARG D 1 234 ? -46.719 -30.171 -22.154 1.00 69.24 908 ARG D O 1
ATOM 7996 N N . LEU D 1 235 ? -45.670 -31.526 -20.712 1.00 67.30 909 LEU D N 1
ATOM 7997 C CA . LEU D 1 235 ? -44.562 -30.609 -20.567 1.00 64.50 909 LEU D CA 1
ATOM 7998 C C . LEU D 1 235 ? -43.805 -30.582 -21.885 1.00 62.25 909 LEU D C 1
ATOM 7999 O O . LEU D 1 235 ? -43.740 -31.574 -22.602 1.00 60.86 909 LEU D O 1
ATOM 8004 N N . PRO D 1 236 ? -43.230 -29.428 -22.225 1.00 61.66 910 PRO D N 1
ATOM 8005 C CA . PRO D 1 236 ? -42.470 -29.240 -23.461 1.00 61.30 910 PRO D CA 1
ATOM 8006 C C . PRO D 1 236 ? -41.109 -29.917 -23.499 1.00 61.06 910 PRO D C 1
ATOM 8007 O O . PRO D 1 236 ? -40.461 -30.130 -22.473 1.00 60.61 910 PRO D O 1
ATOM 8011 N N . GLN D 1 237 ? -40.673 -30.231 -24.709 1.00 60.92 911 GLN D N 1
ATOM 8012 C CA . GLN D 1 237 ? -39.392 -30.870 -24.893 1.00 60.81 911 GLN D CA 1
ATOM 8013 C C . GLN D 1 237 ? -38.293 -29.960 -24.380 1.00 61.75 911 GLN D C 1
ATOM 8014 O O . GLN D 1 237 ? -38.124 -28.847 -24.864 1.00 62.23 911 GLN D O 1
ATOM 8020 N N . PRO D 1 238 ? -37.553 -30.407 -23.361 1.00 63.09 912 PRO D N 1
ATOM 8021 C CA . PRO D 1 238 ? -36.468 -29.580 -22.834 1.00 63.26 912 PRO D CA 1
ATOM 8022 C C . PRO D 1 238 ? -35.484 -29.325 -23.969 1.00 63.78 912 PRO D C 1
ATOM 8023 O O . PRO D 1 238 ? -35.230 -30.207 -24.786 1.00 63.44 912 PRO D O 1
ATOM 8027 N N . PRO D 1 239 ? -34.922 -28.112 -24.036 1.00 64.65 913 PRO D N 1
ATOM 8028 C CA . PRO D 1 239 ? -33.960 -27.717 -25.072 1.00 65.41 913 PRO D CA 1
ATOM 8029 C C . PRO D 1 239 ? -32.780 -28.671 -25.298 1.00 66.53 913 PRO D C 1
ATOM 8030 O O . PRO D 1 239 ? -32.359 -28.894 -26.434 1.00 66.51 913 PRO D O 1
ATOM 8034 N N . ILE D 1 240 ? -32.252 -29.236 -24.218 1.00 68.01 914 ILE D N 1
ATOM 8035 C CA . ILE D 1 240 ? -31.107 -30.141 -24.307 1.00 69.64 914 ILE D CA 1
ATOM 8036 C C . ILE D 1 240 ? -31.452 -31.591 -24.651 1.00 69.44 914 ILE D C 1
ATOM 8037 O O . ILE D 1 240 ? -30.554 -32.420 -24.827 1.00 69.23 914 ILE D O 1
ATOM 8042 N N . CYS D 1 241 ? -32.742 -31.895 -24.741 1.00 69.17 915 CYS D N 1
ATOM 8043 C CA . CYS D 1 241 ? -33.177 -33.251 -25.050 1.00 70.18 915 CYS D CA 1
ATOM 8044 C C . CYS D 1 241 ? -33.322 -33.543 -26.534 1.00 70.25 915 CYS D C 1
ATOM 8045 O O . CYS D 1 241 ? -33.912 -32.748 -27.270 1.00 71.29 915 CYS D O 1
ATOM 8048 N N . THR D 1 242 ? -32.786 -34.679 -26.979 1.00 69.31 916 THR D N 1
ATOM 8049 C CA . THR D 1 242 ? -32.945 -35.063 -28.374 1.00 68.36 916 THR D CA 1
ATOM 8050 C C . THR D 1 242 ? -34.347 -35.661 -28.385 1.00 67.82 916 THR D C 1
ATOM 8051 O O . THR D 1 242 ? -34.927 -35.889 -27.318 1.00 68.15 916 THR D O 1
ATOM 8055 N N . ILE D 1 243 ? -34.905 -35.906 -29.566 1.00 66.56 917 ILE D N 1
ATOM 8056 C CA . ILE D 1 243 ? -36.251 -36.468 -29.637 1.00 64.99 917 ILE D CA 1
ATOM 8057 C C . ILE D 1 243 ? -36.331 -37.764 -28.821 1.00 64.73 917 ILE D C 1
ATOM 8058 O O . ILE D 1 243 ? -37.311 -38.015 -28.110 1.00 63.74 917 ILE D O 1
ATOM 8063 N N . ASP D 1 244 ? -35.276 -38.567 -28.914 1.00 63.91 918 ASP D N 1
ATOM 8064 C CA . ASP D 1 244 ? -35.191 -39.838 -28.212 1.00 63.01 918 ASP D CA 1
ATOM 8065 C C . ASP D 1 244 ? -35.483 -39.732 -26.716 1.00 61.30 918 ASP D C 1
ATOM 8066 O O . ASP D 1 244 ? -36.295 -40.480 -26.180 1.00 61.79 918 ASP D O 1
ATOM 8071 N N . VAL D 1 245 ? -34.835 -38.799 -26.035 1.00 59.10 919 VAL D N 1
ATOM 8072 C CA . VAL D 1 245 ? -35.056 -38.659 -24.607 1.00 56.18 919 VAL D CA 1
ATOM 8073 C C . VAL D 1 245 ? -36.450 -38.164 -24.301 1.00 55.33 919 VAL D C 1
ATOM 8074 O O . VAL D 1 245 ? -37.157 -38.737 -23.477 1.00 55.66 919 VAL D O 1
ATOM 8078 N N . TYR D 1 246 ? -36.845 -37.090 -24.968 1.00 54.98 920 TYR D N 1
ATOM 8079 C CA . TYR D 1 246 ? -38.163 -36.501 -24.753 1.00 54.52 920 TYR D CA 1
ATOM 8080 C C . TYR D 1 246 ? -39.283 -37.518 -24.939 1.00 54.88 920 TYR D C 1
ATOM 8081 O O . TYR D 1 246 ? -40.332 -37.429 -24.299 1.00 53.85 920 TYR D O 1
ATOM 8090 N N . MET D 1 247 ? -39.046 -38.488 -25.817 1.00 55.93 921 MET D N 1
ATOM 8091 C CA . MET D 1 247 ? -40.032 -39.520 -26.114 1.00 56.51 921 MET D CA 1
ATOM 8092 C C . MET D 1 247 ? -40.349 -40.400 -24.909 1.00 55.77 921 MET D C 1
ATOM 8093 O O . MET D 1 247 ? -41.513 -40.739 -24.667 1.00 54.86 921 MET D O 1
ATOM 8098 N N . ILE D 1 248 ? -39.312 -40.761 -24.156 1.00 54.80 922 ILE D N 1
ATOM 8099 C CA . ILE D 1 248 ? -39.474 -41.604 -22.979 1.00 53.56 922 ILE D CA 1
ATOM 8100 C C . ILE D 1 248 ? -40.173 -40.849 -21.852 1.00 52.40 922 ILE D C 1
ATOM 8101 O O . ILE D 1 248 ? -40.876 -41.433 -21.037 1.00 51.25 922 ILE D O 1
ATOM 8106 N N . MET D 1 249 ? -39.977 -39.541 -21.814 1.00 52.13 923 MET D N 1
ATOM 8107 C CA . MET D 1 249 ? -40.600 -38.723 -20.791 1.00 52.94 923 MET D CA 1
ATOM 8108 C C . MET D 1 249 ? -42.086 -38.699 -21.021 1.00 52.87 923 MET D C 1
ATOM 8109 O O . MET D 1 249 ? -42.890 -38.804 -20.091 1.00 53.12 923 MET D O 1
ATOM 8114 N N . VAL D 1 250 ? -42.442 -38.533 -22.285 1.00 53.25 924 VAL D N 1
ATOM 8115 C CA . VAL D 1 250 ? -43.833 -38.473 -22.681 1.00 52.82 924 VAL D CA 1
ATOM 8116 C C . VAL D 1 250 ? -44.531 -39.796 -22.428 1.00 52.82 924 VAL D C 1
ATOM 8117 O O . VAL D 1 250 ? -45.627 -39.831 -21.866 1.00 52.38 924 VAL D O 1
ATOM 8121 N N . LYS D 1 251 ? -43.887 -40.882 -22.846 1.00 52.19 925 LYS D N 1
ATOM 8122 C CA . LYS D 1 251 ? -44.442 -42.210 -22.665 1.00 52.04 925 LYS D CA 1
ATOM 8123 C C . LYS D 1 251 ? -44.866 -42.375 -21.211 1.00 52.62 925 LYS D C 1
ATOM 8124 O O . LYS D 1 251 ? -45.797 -43.113 -20.913 1.00 52.97 925 LYS D O 1
ATOM 8130 N N . CYS D 1 252 ? -44.186 -41.673 -20.308 1.00 53.26 926 CYS D N 1
ATOM 8131 C CA . CYS D 1 252 ? -44.497 -41.747 -18.883 1.00 53.18 926 CYS D CA 1
ATOM 8132 C C . CYS D 1 252 ? -45.806 -41.053 -18.563 1.00 54.85 926 CYS D C 1
ATOM 8133 O O . CYS D 1 252 ? -46.459 -41.372 -17.574 1.00 54.96 926 CYS D O 1
ATOM 8136 N N . TRP D 1 253 ? -46.201 -40.107 -19.402 1.00 57.42 927 TRP D N 1
ATOM 8137 C CA . TRP D 1 253 ? -47.417 -39.356 -19.130 1.00 60.51 927 TRP D CA 1
ATOM 8138 C C . TRP D 1 253 ? -48.677 -39.749 -19.897 1.00 62.27 927 TRP D C 1
ATOM 8139 O O . TRP D 1 253 ? -49.601 -38.947 -20.033 1.00 63.37 927 TRP D O 1
ATOM 8150 N N . MET D 1 254 ? -48.733 -40.974 -20.394 1.00 63.29 928 MET D N 1
ATOM 8151 C CA . MET D 1 254 ? -49.920 -41.401 -21.110 1.00 64.50 928 MET D CA 1
ATOM 8152 C C . MET D 1 254 ? -51.068 -41.508 -20.115 1.00 64.59 928 MET D C 1
ATOM 8153 O O . MET D 1 254 ? -50.835 -41.665 -18.918 1.00 63.94 928 MET D O 1
ATOM 8158 N N . ILE D 1 255 ? -52.302 -41.413 -20.608 1.00 64.88 929 ILE D N 1
ATOM 8159 C CA . ILE D 1 255 ? -53.485 -41.510 -19.751 1.00 65.26 929 ILE D CA 1
ATOM 8160 C C . ILE D 1 255 ? -53.639 -42.939 -19.245 1.00 65.42 929 ILE D C 1
ATOM 8161 O O . ILE D 1 255 ? -54.027 -43.161 -18.098 1.00 65.96 929 ILE D O 1
ATOM 8166 N N . ASP D 1 256 ? -53.355 -43.902 -20.120 1.00 65.06 930 ASP D N 1
ATOM 8167 C CA . ASP D 1 256 ? -53.456 -45.308 -19.763 1.00 63.93 930 ASP D CA 1
ATOM 8168 C C . ASP D 1 256 ? -52.221 -45.725 -18.990 1.00 61.42 930 ASP D C 1
ATOM 8169 O O . ASP D 1 256 ? -51.105 -45.740 -19.525 1.00 60.23 930 ASP D O 1
ATOM 8174 N N . ALA D 1 257 ? -52.435 -46.066 -17.727 1.00 58.17 931 ALA D N 1
ATOM 8175 C CA . ALA D 1 257 ? -51.350 -46.475 -16.863 1.00 55.34 931 ALA D CA 1
ATOM 8176 C C . ALA D 1 257 ? -50.518 -47.583 -17.488 1.00 53.79 931 ALA D C 1
ATOM 8177 O O . ALA D 1 257 ? -49.296 -47.472 -17.552 1.00 53.12 931 ALA D O 1
ATOM 8179 N N . ASP D 1 258 ? -51.179 -48.642 -17.953 1.00 52.65 932 ASP D N 1
ATOM 8180 C CA . ASP D 1 258 ? -50.495 -49.787 -18.563 1.00 51.32 932 ASP D CA 1
ATOM 8181 C C . ASP D 1 258 ? -49.720 -49.471 -19.846 1.00 50.29 932 ASP D C 1
ATOM 8182 O O . ASP D 1 258 ? -49.133 -50.358 -20.459 1.00 48.88 932 ASP D O 1
ATOM 8187 N N . SER D 1 259 ? -49.718 -48.212 -20.261 1.00 50.46 933 SER D N 1
ATOM 8188 C CA . SER D 1 259 ? -48.994 -47.825 -21.469 1.00 50.70 933 SER D CA 1
ATOM 8189 C C . SER D 1 259 ? -47.666 -47.184 -21.111 1.00 50.05 933 SER D C 1
ATOM 8190 O O . SER D 1 259 ? -46.750 -47.126 -21.933 1.00 50.29 933 SER D O 1
ATOM 8193 N N . ARG D 1 260 ? -47.585 -46.690 -19.876 1.00 49.21 934 ARG D N 1
ATOM 8194 C CA . ARG D 1 260 ? -46.383 -46.054 -19.342 1.00 45.55 934 ARG D CA 1
ATOM 8195 C C . ARG D 1 260 ? -45.332 -47.128 -19.147 1.00 45.18 934 ARG D C 1
ATOM 8196 O O . ARG D 1 260 ? -45.646 -48.260 -18.772 1.00 46.38 934 ARG D O 1
ATOM 8204 N N . PRO D 1 261 ? -44.065 -46.784 -19.379 1.00 43.96 935 PRO D N 1
ATOM 8205 C CA . PRO D 1 261 ? -42.960 -47.734 -19.234 1.00 43.20 935 PRO D CA 1
ATOM 8206 C C . PRO D 1 261 ? -42.948 -48.336 -17.851 1.00 43.59 935 PRO D C 1
ATOM 8207 O O . PRO D 1 261 ? -43.647 -47.869 -16.951 1.00 44.17 935 PRO D O 1
ATOM 8211 N N . LYS D 1 262 ? -42.165 -49.388 -17.683 1.00 44.09 936 LYS D N 1
ATOM 8212 C CA . LYS D 1 262 ? -42.012 -49.980 -16.367 1.00 44.45 936 LYS D CA 1
ATOM 8213 C C . LYS D 1 262 ? -40.617 -49.548 -15.911 1.00 42.76 936 LYS D C 1
ATOM 8214 O O . LYS D 1 262 ? -39.706 -49.335 -16.721 1.00 40.14 936 LYS D O 1
ATOM 8220 N N . PHE D 1 263 ? -40.454 -49.383 -14.611 1.00 42.48 937 PHE D N 1
ATOM 8221 C CA . PHE D 1 263 ? -39.166 -48.955 -14.111 1.00 40.93 937 PHE D CA 1
ATOM 8222 C C . PHE D 1 263 ? -38.045 -49.846 -14.606 1.00 44.07 937 PHE D C 1
ATOM 8223 O O . PHE D 1 263 ? -36.999 -49.335 -15.004 1.00 45.25 937 PHE D O 1
ATOM 8231 N N . ARG D 1 264 ? -38.254 -51.164 -14.606 1.00 46.29 938 ARG D N 1
ATOM 8232 C CA . ARG D 1 264 ? -37.212 -52.067 -15.091 1.00 48.63 938 ARG D CA 1
ATOM 8233 C C . ARG D 1 264 ? -36.838 -51.731 -16.539 1.00 47.84 938 ARG D C 1
ATOM 8234 O O . ARG D 1 264 ? -35.706 -51.957 -16.958 1.00 48.49 938 ARG D O 1
ATOM 8242 N N . GLU D 1 265 ? -37.789 -51.193 -17.301 1.00 47.67 939 GLU D N 1
ATOM 8243 C CA . GLU D 1 265 ? -37.521 -50.807 -18.683 1.00 47.46 939 GLU D CA 1
ATOM 8244 C C . GLU D 1 265 ? -36.740 -49.499 -18.628 1.00 46.44 939 GLU D C 1
ATOM 8245 O O . GLU D 1 265 ? -35.666 -49.373 -19.222 1.00 46.99 939 GLU D O 1
ATOM 8251 N N . LEU D 1 266 ? -37.284 -48.527 -17.903 1.00 43.92 940 LEU D N 1
ATOM 8252 C CA . LEU D 1 266 ? -36.636 -47.232 -17.779 1.00 41.93 940 LEU D CA 1
ATOM 8253 C C . LEU D 1 266 ? -35.150 -47.353 -17.458 1.00 41.25 940 LEU D C 1
ATOM 8254 O O . LEU D 1 266 ? -34.307 -46.721 -18.103 1.00 40.99 940 LEU D O 1
ATOM 8259 N N . ILE D 1 267 ? -34.831 -48.176 -16.465 1.00 39.58 941 ILE D N 1
ATOM 8260 C CA . ILE D 1 267 ? -33.452 -48.353 -16.050 1.00 38.18 941 ILE D CA 1
ATOM 8261 C C . ILE D 1 267 ? -32.557 -48.745 -17.203 1.00 37.84 941 ILE D C 1
ATOM 8262 O O . ILE D 1 267 ? -31.488 -48.158 -17.380 1.00 38.31 941 ILE D O 1
ATOM 8267 N N . ILE D 1 268 ? -32.998 -49.722 -17.993 1.00 36.41 942 ILE D N 1
ATOM 8268 C CA . ILE D 1 268 ? -32.217 -50.208 -19.139 1.00 34.97 942 ILE D CA 1
ATOM 8269 C C . ILE D 1 268 ? -32.034 -49.155 -20.226 1.00 32.91 942 ILE D C 1
ATOM 8270 O O . ILE D 1 268 ? -30.953 -48.993 -20.803 1.00 29.70 942 ILE D O 1
ATOM 8275 N N . GLU D 1 269 ? -33.114 -48.447 -20.509 1.00 33.10 943 GLU D N 1
ATOM 8276 C CA . GLU D 1 269 ? -33.075 -47.422 -21.527 1.00 33.65 943 GLU D CA 1
ATOM 8277 C C . GLU D 1 269 ? -32.000 -46.394 -21.193 1.00 33.67 943 GLU D C 1
ATOM 8278 O O . GLU D 1 269 ? -31.065 -46.195 -21.974 1.00 32.56 943 GLU D O 1
ATOM 8280 N N . PHE D 1 270 ? -32.122 -45.762 -20.024 1.00 34.49 944 PHE D N 1
ATOM 8281 C CA . PHE D 1 270 ? -31.160 -44.747 -19.600 1.00 34.40 944 PHE D CA 1
ATOM 8282 C C . PHE D 1 270 ? -29.751 -45.262 -19.420 1.00 36.66 944 PHE D C 1
ATOM 8283 O O . PHE D 1 270 ? -28.793 -44.556 -19.739 1.00 37.48 944 PHE D O 1
ATOM 8291 N N . SER D 1 271 ? -29.610 -46.481 -18.906 1.00 38.46 945 SER D N 1
ATOM 8292 C CA . SER D 1 271 ? -28.277 -47.049 -18.731 1.00 41.72 945 SER D CA 1
ATOM 8293 C C . SER D 1 271 ? -27.604 -47.050 -20.085 1.00 43.52 945 SER D C 1
ATOM 8294 O O . SER D 1 271 ? -26.402 -46.822 -20.184 1.00 44.80 945 SER D O 1
ATOM 8297 N N . LYS D 1 272 ? -28.388 -47.312 -21.127 1.00 46.23 946 LYS D N 1
ATOM 8298 C CA . LYS D 1 272 ? -27.863 -47.342 -22.486 1.00 49.15 946 LYS D CA 1
ATOM 8299 C C . LYS D 1 272 ? -27.418 -45.959 -22.945 1.00 48.28 946 LYS D C 1
ATOM 8300 O O . LYS D 1 272 ? -26.296 -45.797 -23.418 1.00 48.07 946 LYS D O 1
ATOM 8306 N N . MET D 1 273 ? -28.295 -44.970 -22.808 1.00 47.45 947 MET D N 1
ATOM 8307 C CA . MET D 1 273 ? -27.968 -43.611 -23.216 1.00 48.17 947 MET D CA 1
ATOM 8308 C C . MET D 1 273 ? -26.777 -43.108 -22.418 1.00 49.22 947 MET D C 1
ATOM 8309 O O . MET D 1 273 ? -25.914 -42.396 -22.936 1.00 48.73 947 MET D O 1
ATOM 8314 N N . ALA D 1 274 ? -26.731 -43.488 -21.148 1.00 49.80 948 ALA D N 1
ATOM 8315 C CA . ALA D 1 274 ? -25.642 -43.066 -20.292 1.00 50.28 948 ALA D CA 1
ATOM 8316 C C . ALA D 1 274 ? -24.296 -43.509 -20.851 1.00 50.80 948 ALA D C 1
ATOM 8317 O O . ALA D 1 274 ? -23.271 -42.945 -20.499 1.00 51.38 948 ALA D O 1
ATOM 8319 N N . ARG D 1 275 ? -24.298 -44.507 -21.727 1.00 51.76 949 ARG D N 1
ATOM 8320 C CA . ARG D 1 275 ? -23.058 -45.011 -22.307 1.00 53.19 949 ARG D CA 1
ATOM 8321 C C . ARG D 1 275 ? -22.567 -44.210 -23.500 1.00 54.27 949 ARG D C 1
ATOM 8322 O O . ARG D 1 275 ? -21.540 -44.523 -24.096 1.00 54.08 949 ARG D O 1
ATOM 8330 N N . ASP D 1 276 ? -23.300 -43.166 -23.845 1.00 56.24 950 ASP D N 1
ATOM 8331 C CA . ASP D 1 276 ? -22.933 -42.322 -24.972 1.00 59.42 950 ASP D CA 1
ATOM 8332 C C . ASP D 1 276 ? -23.749 -41.061 -24.790 1.00 60.16 950 ASP D C 1
ATOM 8333 O O . ASP D 1 276 ? -24.388 -40.578 -25.724 1.00 60.90 950 ASP D O 1
ATOM 8338 N N . PRO D 1 277 ? -23.721 -40.506 -23.570 1.00 60.72 951 PRO D N 1
ATOM 8339 C CA . PRO D 1 277 ? -24.427 -39.302 -23.128 1.00 61.89 951 PRO D CA 1
ATOM 8340 C C . PRO D 1 277 ? -24.517 -38.140 -24.113 1.00 63.88 951 PRO D C 1
ATOM 8341 O O . PRO D 1 277 ? -25.565 -37.500 -24.231 1.00 63.87 951 PRO D O 1
ATOM 8345 N N . GLN D 1 278 ? -23.431 -37.869 -24.826 1.00 65.74 952 GLN D N 1
ATOM 8346 C CA . GLN D 1 278 ? -23.439 -36.768 -25.771 1.00 67.36 952 GLN D CA 1
ATOM 8347 C C . GLN D 1 278 ? -24.287 -36.994 -27.023 1.00 66.96 952 GLN D C 1
ATOM 8348 O O . GLN D 1 278 ? -24.471 -36.071 -27.810 1.00 68.12 952 GLN D O 1
ATOM 8354 N N . ARG D 1 279 ? -24.807 -38.203 -27.212 1.00 66.26 953 ARG D N 1
ATOM 8355 C CA . ARG D 1 279 ? -25.635 -38.488 -28.381 1.00 65.93 953 ARG D CA 1
ATOM 8356 C C . ARG D 1 279 ? -27.118 -38.309 -28.072 1.00 65.02 953 ARG D C 1
ATOM 8357 O O . ARG D 1 279 ? -27.938 -38.182 -28.981 1.00 65.60 953 ARG D O 1
ATOM 8365 N N . TYR D 1 280 ? -27.457 -38.281 -26.788 1.00 63.93 954 TYR D N 1
ATOM 8366 C CA . TYR D 1 280 ? -28.848 -38.138 -26.377 1.00 63.58 954 TYR D CA 1
ATOM 8367 C C . TYR D 1 280 ? -29.197 -36.797 -25.729 1.00 65.27 954 TYR D C 1
ATOM 8368 O O . TYR D 1 280 ? -30.368 -36.411 -25.677 1.00 66.58 954 TYR D O 1
ATOM 8377 N N . LEU D 1 281 ? -28.189 -36.091 -25.230 1.00 66.29 955 LEU D N 1
ATOM 8378 C CA . LEU D 1 281 ? -28.404 -34.782 -24.617 1.00 66.66 955 LEU D CA 1
ATOM 8379 C C . LEU D 1 281 ? -27.390 -33.811 -25.182 1.00 67.98 955 LEU D C 1
ATOM 8380 O O . LEU D 1 281 ? -26.196 -34.109 -25.229 1.00 68.61 955 LEU D O 1
ATOM 8385 N N . VAL D 1 282 ? -27.854 -32.649 -25.617 1.00 68.72 956 VAL D N 1
ATOM 8386 C CA . VAL D 1 282 ? -26.932 -31.676 -26.161 1.00 69.47 956 VAL D CA 1
ATOM 8387 C C . VAL D 1 282 ? -26.809 -30.482 -25.236 1.00 70.65 956 VAL D C 1
ATOM 8388 O O . VAL D 1 282 ? -27.780 -29.761 -24.995 1.00 69.42 956 VAL D O 1
ATOM 8392 N N . ILE D 1 283 ? -25.602 -30.297 -24.705 1.00 72.91 957 ILE D N 1
ATOM 8393 C CA . ILE D 1 283 ? -25.298 -29.192 -23.798 1.00 74.87 957 ILE D CA 1
ATOM 8394 C C . ILE D 1 283 ? -23.977 -28.547 -24.199 1.00 75.40 957 ILE D C 1
ATOM 8395 O O . ILE D 1 283 ? -23.078 -29.217 -24.706 1.00 74.82 957 ILE D O 1
ATOM 8400 N N . GLN D 1 284 ? -23.864 -27.246 -23.960 1.00 77.24 958 GLN D N 1
ATOM 8401 C CA . GLN D 1 284 ? -22.658 -26.501 -24.313 1.00 79.80 958 GLN D CA 1
ATOM 8402 C C . GLN D 1 284 ? -21.401 -26.971 -23.573 1.00 80.30 958 GLN D C 1
ATOM 8403 O O . GLN D 1 284 ? -21.127 -26.537 -22.452 1.00 80.41 958 GLN D O 1
ATOM 8409 N N . GLY D 1 285 ? -20.641 -27.857 -24.216 1.00 80.60 959 GLY D N 1
ATOM 8410 C CA . GLY D 1 285 ? -19.430 -28.389 -23.615 1.00 80.02 959 GLY D CA 1
ATOM 8411 C C . GLY D 1 285 ? -19.455 -29.903 -23.540 1.00 79.53 959 GLY D C 1
ATOM 8412 O O . GLY D 1 285 ? -18.513 -30.575 -23.944 1.00 79.92 959 GLY D O 1
ATOM 8413 N N . ASP D 1 310 ? -16.623 -39.664 20.750 1.00 102.91 984 ASP D N 1
ATOM 8414 C CA . ASP D 1 310 ? -15.551 -38.867 20.167 1.00 103.27 984 ASP D CA 1
ATOM 8415 C C . ASP D 1 310 ? -15.307 -39.287 18.728 1.00 103.69 984 ASP D C 1
ATOM 8416 O O . ASP D 1 310 ? -15.325 -38.451 17.830 1.00 103.84 984 ASP D O 1
ATOM 8418 N N . ASP D 1 311 ? -15.082 -40.582 18.515 1.00 104.29 985 ASP D N 1
ATOM 8419 C CA . ASP D 1 311 ? -14.832 -41.122 17.177 1.00 105.01 985 ASP D CA 1
ATOM 8420 C C . ASP D 1 311 ? -16.015 -40.874 16.242 1.00 105.86 985 ASP D C 1
ATOM 8421 O O . ASP D 1 311 ? -17.139 -41.282 16.538 1.00 105.94 985 ASP D O 1
ATOM 8423 N N . VAL D 1 312 ? -15.760 -40.210 15.115 1.00 106.87 986 VAL D N 1
ATOM 8424 C CA . VAL D 1 312 ? -16.812 -39.910 14.138 1.00 107.93 986 VAL D CA 1
ATOM 8425 C C . VAL D 1 312 ? -16.900 -40.992 13.072 1.00 108.56 986 VAL D C 1
ATOM 8426 O O . VAL D 1 312 ? -15.904 -41.323 12.423 1.00 108.88 986 VAL D O 1
ATOM 8430 N N . VAL D 1 313 ? -18.099 -41.539 12.894 1.00 108.84 987 VAL D N 1
ATOM 8431 C CA . VAL D 1 313 ? -18.326 -42.598 11.914 1.00 108.82 987 VAL D CA 1
ATOM 8432 C C . VAL D 1 313 ? -19.596 -42.312 11.107 1.00 108.64 987 VAL D C 1
ATOM 8433 O O . VAL D 1 313 ? -20.472 -41.584 11.564 1.00 108.68 987 VAL D O 1
ATOM 8437 N N . ASP D 1 314 ? -19.687 -42.867 9.902 1.00 108.20 988 ASP D N 1
ATOM 8438 C CA . ASP D 1 314 ? -20.862 -42.666 9.060 1.00 107.67 988 ASP D CA 1
ATOM 8439 C C . ASP D 1 314 ? -21.899 -43.748 9.318 1.00 106.85 988 ASP D C 1
ATOM 8440 O O . ASP D 1 314 ? -21.580 -44.810 9.846 1.00 106.53 988 ASP D O 1
ATOM 8445 N N . ALA D 1 315 ? -23.143 -43.472 8.945 1.00 106.28 989 ALA D N 1
ATOM 8446 C CA . ALA D 1 315 ? -24.219 -44.428 9.140 1.00 106.45 989 ALA D CA 1
ATOM 8447 C C . ALA D 1 315 ? -24.034 -45.634 8.228 1.00 107.07 989 ALA D C 1
ATOM 8448 O O . ALA D 1 315 ? -24.720 -46.648 8.383 1.00 106.87 989 ALA D O 1
ATOM 8450 N N . ASP D 1 316 ? -23.108 -45.522 7.277 1.00 107.83 990 ASP D N 1
ATOM 8451 C CA . ASP D 1 316 ? -22.839 -46.615 6.344 1.00 107.99 990 ASP D CA 1
ATOM 8452 C C . ASP D 1 316 ? -22.189 -47.781 7.072 1.00 108.72 990 ASP D C 1
ATOM 8453 O O . ASP D 1 316 ? -22.872 -48.710 7.503 1.00 108.76 990 ASP D O 1
ATOM 8458 N N . GLU D 1 317 ? -20.869 -47.724 7.211 1.00 109.40 991 GLU D N 1
ATOM 8459 C CA . GLU D 1 317 ? -20.126 -48.778 7.889 1.00 110.30 991 GLU D CA 1
ATOM 8460 C C . GLU D 1 317 ? -20.775 -49.140 9.229 1.00 111.02 991 GLU D C 1
ATOM 8461 O O . GLU D 1 317 ? -20.853 -50.316 9.596 1.00 111.41 991 GLU D O 1
ATOM 8463 N N . TYR D 1 318 ? -21.256 -48.128 9.946 1.00 111.38 992 TYR D N 1
ATOM 8464 C CA . TYR D 1 318 ? -21.890 -48.332 11.244 1.00 111.77 992 TYR D CA 1
ATOM 8465 C C . TYR D 1 318 ? -23.079 -49.292 11.189 1.00 112.75 992 TYR D C 1
ATOM 8466 O O . TYR D 1 318 ? -23.359 -50.008 12.154 1.00 112.45 992 TYR D O 1
ATOM 8475 N N . LEU D 1 319 ? -23.773 -49.301 10.056 1.00 113.98 993 LEU D N 1
ATOM 8476 C CA . LEU D 1 319 ? -24.942 -50.156 9.871 1.00 115.41 993 LEU D CA 1
ATOM 8477 C C . LEU D 1 319 ? -24.677 -51.661 9.894 1.00 116.61 993 LEU D C 1
ATOM 8478 O O . LEU D 1 319 ? -25.619 -52.437 10.047 1.00 116.82 993 LEU D O 1
ATOM 8480 N N . ILE D 1 320 ? -23.418 -52.072 9.733 1.00 117.60 994 ILE D N 1
ATOM 8481 C CA . ILE D 1 320 ? -23.039 -53.492 9.725 1.00 118.12 994 ILE D CA 1
ATOM 8482 C C . ILE D 1 320 ? -23.897 -54.376 10.638 1.00 118.50 994 ILE D C 1
ATOM 8483 O O . ILE D 1 320 ? -24.111 -54.003 11.818 1.00 118.28 994 ILE D O 1
ATOM 8485 N N . SER E 2 13 ? 2.748 -1.787 49.724 1.00 68.90 337 SER E N 1
ATOM 8486 C CA . SER E 2 13 ? 3.824 -2.793 49.972 1.00 69.91 337 SER E CA 1
ATOM 8487 C C . SER E 2 13 ? 5.142 -2.474 49.248 1.00 70.16 337 SER E C 1
ATOM 8488 O O . SER E 2 13 ? 6.013 -3.336 49.116 1.00 70.02 337 SER E O 1
ATOM 8491 N N . LEU E 2 14 ? 5.276 -1.223 48.812 1.00 70.72 338 LEU E N 1
ATOM 8492 C CA . LEU E 2 14 ? 6.450 -0.698 48.106 1.00 72.39 338 LEU E CA 1
ATOM 8493 C C . LEU E 2 14 ? 7.745 -0.555 48.941 1.00 74.80 338 LEU E C 1
ATOM 8494 O O . LEU E 2 14 ? 7.808 -0.995 50.094 1.00 75.92 338 LEU E O 1
ATOM 8499 N N . PRO E 2 15 ? 8.809 0.032 48.344 1.00 76.20 339 PRO E N 1
ATOM 8500 C CA . PRO E 2 15 ? 10.086 0.238 49.041 1.00 77.59 339 PRO E CA 1
ATOM 8501 C C . PRO E 2 15 ? 10.239 1.659 49.608 1.00 79.18 339 PRO E C 1
ATOM 8502 O O . PRO E 2 15 ? 10.274 2.652 48.870 1.00 78.69 339 PRO E O 1
ATOM 8506 N N . SER E 2 16 ? 10.339 1.741 50.927 1.00 81.68 340 SER E N 1
ATOM 8507 C CA . SER E 2 16 ? 10.519 3.020 51.605 1.00 84.08 340 SER E CA 1
ATOM 8508 C C . SER E 2 16 ? 11.989 3.410 51.463 1.00 85.18 340 SER E C 1
ATOM 8509 O O . SER E 2 16 ? 12.727 3.418 52.448 1.00 86.05 340 SER E O 1
ATOM 8512 N N . TYR E 2 17 ? 12.427 3.721 50.248 1.00 85.80 341 TYR E N 1
ATOM 8513 C CA . TYR E 2 17 ? 13.826 4.080 50.066 1.00 87.22 341 TYR E CA 1
ATOM 8514 C C . TYR E 2 17 ? 14.114 5.514 50.510 1.00 88.51 341 TYR E C 1
ATOM 8515 O O . TYR E 2 17 ? 13.359 6.433 50.181 1.00 89.38 341 TYR E O 1
ATOM 8524 N N . LEU E 2 18 ? 15.192 5.698 51.278 1.00 89.12 342 LEU E N 1
ATOM 8525 C CA . LEU E 2 18 ? 15.571 7.026 51.763 1.00 89.50 342 LEU E CA 1
ATOM 8526 C C . LEU E 2 18 ? 16.057 7.880 50.596 1.00 89.92 342 LEU E C 1
ATOM 8527 O O . LEU E 2 18 ? 17.259 7.994 50.320 1.00 90.14 342 LEU E O 1
ATOM 8529 N N . ASN E 2 19 ? 15.082 8.470 49.913 1.00 89.90 343 ASN E N 1
ATOM 8530 C CA . ASN E 2 19 ? 15.315 9.330 48.763 1.00 89.14 343 ASN E CA 1
ATOM 8531 C C . ASN E 2 19 ? 15.456 8.540 47.490 1.00 87.70 343 ASN E C 1
ATOM 8532 O O . ASN E 2 19 ? 16.361 8.790 46.704 1.00 87.95 343 ASN E O 1
ATOM 8537 N N . GLY E 2 20 ? 14.542 7.589 47.306 1.00 86.23 344 GLY E N 1
ATOM 8538 C CA . GLY E 2 20 ? 14.519 6.742 46.124 1.00 84.26 344 GLY E CA 1
ATOM 8539 C C . GLY E 2 20 ? 15.804 5.996 45.830 1.00 82.67 344 GLY E C 1
ATOM 8540 O O . GLY E 2 20 ? 15.808 5.066 45.018 1.00 83.50 344 GLY E O 1
ATOM 8541 N N . VAL E 2 21 ? 16.898 6.400 46.476 1.00 80.32 345 VAL E N 1
ATOM 8542 C CA . VAL E 2 21 ? 18.186 5.754 46.256 1.00 76.54 345 VAL E CA 1
ATOM 8543 C C . VAL E 2 21 ? 17.988 4.285 46.563 1.00 73.33 345 VAL E C 1
ATOM 8544 O O . VAL E 2 21 ? 17.924 3.876 47.723 1.00 73.52 345 VAL E O 1
ATOM 8548 N N . MET E 2 22 ? 17.847 3.518 45.491 1.00 68.84 346 MET E N 1
ATOM 8549 C CA . MET E 2 22 ? 17.656 2.083 45.536 1.00 63.55 346 MET E CA 1
ATOM 8550 C C . MET E 2 22 ? 19.070 1.485 45.578 1.00 60.27 346 MET E C 1
ATOM 8551 O O . MET E 2 22 ? 19.881 1.688 44.663 1.00 58.96 346 MET E O 1
ATOM 8556 N N . PRO E 2 23 ? 19.382 0.757 46.666 1.00 57.13 347 PRO E N 1
ATOM 8557 C CA . PRO E 2 23 ? 20.652 0.093 46.964 1.00 55.03 347 PRO E CA 1
ATOM 8558 C C . PRO E 2 23 ? 21.064 -0.985 46.012 1.00 54.03 347 PRO E C 1
ATOM 8559 O O . PRO E 2 23 ? 20.238 -1.720 45.496 1.00 54.37 347 PRO E O 1
ATOM 8563 N N . PRO E 2 24 ? 22.374 -1.140 45.819 1.00 52.50 348 PRO E N 1
ATOM 8564 C CA . PRO E 2 24 ? 22.926 -2.138 44.916 1.00 51.56 348 PRO E CA 1
ATOM 8565 C C . PRO E 2 24 ? 22.279 -3.482 45.051 1.00 51.12 348 PRO E C 1
ATOM 8566 O O . PRO E 2 24 ? 21.935 -4.091 44.053 1.00 52.35 348 PRO E O 1
ATOM 8570 N N . THR E 2 25 ? 22.105 -3.953 46.280 1.00 49.96 349 THR E N 1
ATOM 8571 C CA . THR E 2 25 ? 21.507 -5.269 46.489 1.00 48.68 349 THR E CA 1
ATOM 8572 C C . THR E 2 25 ? 20.597 -5.260 47.693 1.00 49.07 349 THR E C 1
ATOM 8573 O O . THR E 2 25 ? 20.394 -4.232 48.319 1.00 49.66 349 THR E O 1
ATOM 8577 N N . GLN E 2 26 ? 20.054 -6.435 47.994 1.00 50.18 350 GLN E N 1
ATOM 8578 C CA . GLN E 2 26 ? 19.169 -6.684 49.133 1.00 51.72 350 GLN E CA 1
ATOM 8579 C C . GLN E 2 26 ? 19.538 -8.094 49.566 1.00 52.18 350 GLN E C 1
ATOM 8580 O O . GLN E 2 26 ? 19.695 -8.987 48.734 1.00 52.69 350 GLN E O 1
ATOM 8586 N N . SER E 2 27 ? 19.702 -8.315 50.858 1.00 52.47 351 SER E N 1
ATOM 8587 C CA . SER E 2 27 ? 20.097 -9.644 51.283 1.00 52.58 351 SER E CA 1
ATOM 8588 C C . SER E 2 27 ? 18.938 -10.462 51.737 1.00 51.81 351 SER E C 1
ATOM 8589 O O . SER E 2 27 ? 17.958 -9.926 52.229 1.00 51.86 351 SER E O 1
ATOM 8592 N N . PHE E 2 28 ? 19.061 -11.773 51.582 1.00 51.39 352 PHE E N 1
ATOM 8593 C CA . PHE E 2 28 ? 18.001 -12.670 51.993 1.00 51.08 352 PHE E CA 1
ATOM 8594 C C . PHE E 2 28 ? 18.488 -13.732 52.974 1.00 51.81 352 PHE E C 1
ATOM 8595 O O . PHE E 2 28 ? 17.760 -14.671 53.287 1.00 52.46 352 PHE E O 1
ATOM 8603 N N . ALA E 2 29 ? 19.717 -13.592 53.466 1.00 51.99 353 ALA E N 1
ATOM 8604 C CA . ALA E 2 29 ? 20.214 -14.557 54.433 1.00 51.20 353 ALA E CA 1
ATOM 8605 C C . ALA E 2 29 ? 19.367 -14.262 55.662 1.00 51.20 353 ALA E C 1
ATOM 8606 O O . ALA E 2 29 ? 18.827 -13.169 55.796 1.00 49.86 353 ALA E O 1
ATOM 8608 N N . PRO E 2 30 ? 19.222 -15.230 56.569 1.00 52.19 354 PRO E N 1
ATOM 8609 C CA . PRO E 2 30 ? 19.778 -16.578 56.548 1.00 53.44 354 PRO E CA 1
ATOM 8610 C C . PRO E 2 30 ? 18.992 -17.578 55.715 1.00 54.99 354 PRO E C 1
ATOM 8611 O O . PRO E 2 30 ? 19.466 -18.690 55.502 1.00 56.17 354 PRO E O 1
ATOM 8615 N N . ASP E 2 31 ? 17.792 -17.215 55.268 1.00 55.93 355 ASP E N 1
ATOM 8616 C CA . ASP E 2 31 ? 17.005 -18.139 54.463 1.00 56.61 355 ASP E CA 1
ATOM 8617 C C . ASP E 2 31 ? 17.936 -18.866 53.510 1.00 57.64 355 ASP E C 1
ATOM 8618 O O . ASP E 2 31 ? 18.501 -18.274 52.589 1.00 58.70 355 ASP E O 1
ATOM 8623 N N . PRO E 2 32 ? 18.088 -20.175 53.711 1.00 57.69 356 PRO E N 1
ATOM 8624 C CA . PRO E 2 32 ? 18.937 -21.090 52.943 1.00 57.90 356 PRO E CA 1
ATOM 8625 C C . PRO E 2 32 ? 18.599 -21.286 51.476 1.00 58.28 356 PRO E C 1
ATOM 8626 O O . PRO E 2 32 ? 19.324 -22.003 50.773 1.00 58.55 356 PRO E O 1
ATOM 8630 N N . LYS E 2 33 ? 17.504 -20.673 51.019 1.00 57.71 357 LYS E N 1
ATOM 8631 C CA . LYS E 2 33 ? 17.087 -20.770 49.614 1.00 57.64 357 LYS E CA 1
ATOM 8632 C C . LYS E 2 33 ? 18.019 -19.954 48.719 1.00 57.30 357 LYS E C 1
ATOM 8633 O O . LYS E 2 33 ? 18.356 -20.360 47.594 1.00 57.31 357 LYS E O 1
ATOM 8639 N N . TYR E 2 34 ? 18.442 -18.806 49.234 1.00 55.52 358 TYR E N 1
ATOM 8640 C CA . TYR E 2 34 ? 19.318 -17.935 48.491 1.00 54.27 358 TYR E CA 1
ATOM 8641 C C . TYR E 2 34 ? 20.719 -17.926 49.058 1.00 55.81 358 TYR E C 1
ATOM 8642 O O . TYR E 2 34 ? 21.621 -17.312 48.483 1.00 55.15 358 TYR E O 1
ATOM 8651 N N . VAL E 2 35 ? 20.918 -18.583 50.196 1.00 58.04 359 VAL E N 1
ATOM 8652 C CA . VAL E 2 35 ? 22.262 -18.623 50.755 1.00 60.12 359 VAL E CA 1
ATOM 8653 C C . VAL E 2 35 ? 22.862 -20.000 50.568 1.00 62.00 359 VAL E C 1
ATOM 8654 O O . VAL E 2 35 ? 22.414 -20.966 51.186 1.00 62.78 359 VAL E O 1
ATOM 8658 N N . SER E 2 36 ? 23.866 -20.096 49.705 1.00 63.63 360 SER E N 1
ATOM 8659 C CA . SER E 2 36 ? 24.488 -21.380 49.468 1.00 65.94 360 SER E CA 1
ATOM 8660 C C . SER E 2 36 ? 25.377 -21.630 50.651 1.00 68.27 360 SER E C 1
ATOM 8661 O O . SER E 2 36 ? 25.740 -20.700 51.371 1.00 68.53 360 SER E O 1
ATOM 8664 N N . SER E 2 37 ? 25.694 -22.901 50.855 1.00 71.12 361 SER E N 1
ATOM 8665 C CA . SER E 2 37 ? 26.563 -23.335 51.931 1.00 73.25 361 SER E CA 1
ATOM 8666 C C . SER E 2 37 ? 27.851 -23.653 51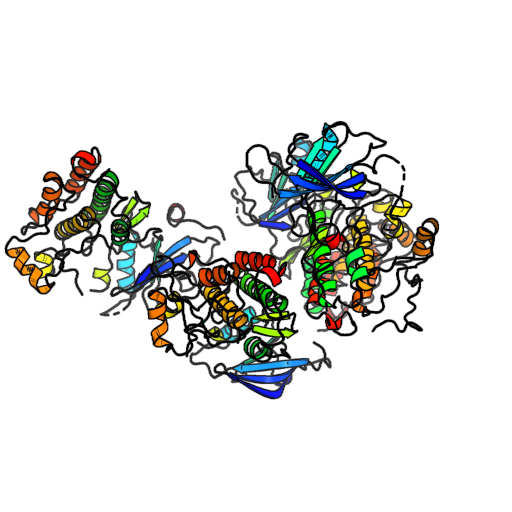.198 1.00 74.95 361 SER E C 1
ATOM 8667 O O . SER E 2 37 ? 28.034 -24.772 50.711 1.00 74.32 361 SER E O 1
ATOM 8670 N N . LYS E 2 38 ? 28.704 -22.633 51.085 1.00 77.76 362 LYS E N 1
ATOM 8671 C CA . LYS E 2 38 ? 29.989 -22.700 50.386 1.00 80.83 362 LYS E CA 1
ATOM 8672 C C . LYS E 2 38 ? 29.895 -23.428 49.030 1.00 82.63 362 LYS E C 1
ATOM 8673 O O . LYS E 2 38 ? 30.835 -24.187 48.679 1.00 83.63 362 LYS E O 1
ATOM 8675 N N . SER F 2 13 ? -7.957 3.696 4.650 1.00 84.28 337 SER F N 1
ATOM 8676 C CA . SER F 2 13 ? -8.972 2.601 4.503 1.00 84.46 337 SER F CA 1
ATOM 8677 C C . SER F 2 13 ? -10.159 2.729 5.471 1.00 83.53 337 SER F C 1
ATOM 8678 O O . SER F 2 13 ? -10.886 1.767 5.706 1.00 82.91 337 SER F O 1
ATOM 8681 N N . LEU F 2 14 ? -10.352 3.922 6.019 1.00 82.95 338 LEU F N 1
ATOM 8682 C CA . LEU F 2 14 ? -11.438 4.171 6.954 1.00 82.54 338 LEU F CA 1
ATOM 8683 C C . LEU F 2 14 ? -12.751 4.518 6.261 1.00 83.14 338 LEU F C 1
ATOM 8684 O O . LEU F 2 14 ? -12.833 4.550 5.035 1.00 82.61 338 LEU F O 1
ATOM 8689 N N . PRO F 2 15 ? -13.811 4.754 7.047 1.00 84.02 339 PRO F N 1
ATOM 8690 C CA . PRO F 2 15 ? -15.079 5.094 6.414 1.00 84.62 339 PRO F CA 1
ATOM 8691 C C . PRO F 2 15 ? -15.217 6.602 6.292 1.00 85.44 339 PRO F C 1
ATOM 8692 O O . PRO F 2 15 ? -14.956 7.362 7.234 1.00 85.47 339 PRO F O 1
ATOM 8696 N N . SER F 2 16 ? -15.632 7.020 5.110 1.00 85.77 340 SER F N 1
ATOM 8697 C CA . SER F 2 16 ? -15.847 8.417 4.813 1.00 85.53 340 SER F CA 1
ATOM 8698 C C . SER F 2 16 ? -17.311 8.665 5.140 1.00 85.42 340 SER F C 1
ATOM 8699 O O . SER F 2 16 ? -18.195 8.228 4.403 1.00 85.01 340 SER F O 1
ATOM 8702 N N . TYR F 2 17 ? -17.582 9.330 6.255 1.00 85.47 341 TYR F N 1
ATOM 8703 C CA . TYR F 2 17 ? -18.971 9.598 6.614 1.00 86.17 341 TYR F CA 1
ATOM 8704 C C . TYR F 2 17 ? -19.246 11.101 6.679 1.00 86.33 341 TYR F C 1
ATOM 8705 O O . TYR F 2 17 ? -18.669 11.814 7.496 1.00 86.24 341 TYR F O 1
ATOM 8714 N N . LEU F 2 18 ? -20.130 11.573 5.804 1.00 86.57 342 LEU F N 1
ATOM 8715 C CA . LEU F 2 18 ? -20.481 12.988 5.744 1.00 86.90 342 LEU F CA 1
ATOM 8716 C C . LEU F 2 18 ? -20.933 13.506 7.106 1.00 87.16 342 LEU F C 1
ATOM 8717 O O . LEU F 2 18 ? -22.124 13.521 7.415 1.00 86.73 342 LEU F O 1
ATOM 8719 N N . ASN F 2 19 ? -19.963 13.934 7.908 1.00 87.92 343 ASN F N 1
ATOM 8720 C CA . ASN F 2 19 ? -20.211 14.462 9.247 1.00 89.20 343 ASN F CA 1
ATOM 8721 C C . ASN F 2 19 ? -20.330 13.342 10.264 1.00 89.41 343 ASN F C 1
ATOM 8722 O O . ASN F 2 19 ? -21.009 13.480 11.290 1.00 89.26 343 ASN F O 1
ATOM 8727 N N . GLY F 2 20 ? -19.659 12.233 9.968 1.00 89.30 344 GLY F N 1
ATOM 8728 C CA . GLY F 2 20 ? -19.667 11.098 10.866 1.00 89.26 344 GLY F CA 1
ATOM 8729 C C . GLY F 2 20 ? -21.009 10.412 11.001 1.00 89.33 344 GLY F C 1
ATOM 8730 O O . GLY F 2 20 ? -21.095 9.393 11.681 1.00 90.46 344 GLY F O 1
ATOM 8731 N N . VAL F 2 21 ? -22.057 10.957 10.388 1.00 88.48 345 VAL F N 1
ATOM 8732 C CA . VAL F 2 21 ? -23.374 10.328 10.466 1.00 87.24 345 VAL F CA 1
ATOM 8733 C C . VAL F 2 21 ? -23.219 8.891 9.982 1.00 86.08 345 VAL F C 1
ATOM 8734 O O . VAL F 2 21 ? -23.153 8.619 8.778 1.00 86.47 345 VAL F O 1
ATOM 8738 N N . MET F 2 22 ? -23.145 7.973 10.937 1.00 83.78 346 MET F N 1
ATOM 8739 C CA . MET F 2 22 ? -22.969 6.576 10.613 1.00 80.45 346 MET F CA 1
ATOM 8740 C C . MET F 2 22 ? -24.272 5.978 10.130 1.00 78.31 346 MET F C 1
ATOM 8741 O O . MET F 2 22 ? -25.275 5.970 10.860 1.00 77.17 346 MET F O 1
ATOM 8746 N N . PRO F 2 23 ? -24.275 5.486 8.877 1.00 76.42 347 PRO F N 1
ATOM 8747 C CA . PRO F 2 23 ? -25.417 4.856 8.201 1.00 75.44 347 PRO F CA 1
ATOM 8748 C C . PRO F 2 23 ? -25.931 3.680 9.015 1.00 74.10 347 PRO F C 1
ATOM 8749 O O . PRO F 2 23 ? -25.149 2.848 9.470 1.00 75.37 347 PRO F O 1
ATOM 8753 N N . PRO F 2 24 ? -27.254 3.590 9.210 1.00 72.28 348 PRO F N 1
ATOM 8754 C CA . PRO F 2 24 ? -27.781 2.475 9.998 1.00 70.95 348 PRO F CA 1
ATOM 8755 C C . PRO F 2 24 ? -27.382 1.102 9.485 1.00 69.75 348 PRO F C 1
ATOM 8756 O O . PRO F 2 24 ? -27.467 0.123 10.215 1.00 69.59 348 PRO F O 1
ATOM 8760 N N . THR F 2 25 ? -26.929 1.025 8.240 1.00 68.81 349 THR F N 1
ATOM 8761 C CA . THR F 2 25 ? -26.508 -0.257 7.674 1.00 68.82 349 THR F CA 1
ATOM 8762 C C . THR F 2 25 ? -25.643 -0.096 6.430 1.00 68.26 349 THR F C 1
ATOM 8763 O O . THR F 2 25 ? -25.397 1.019 5.974 1.00 69.02 349 THR F O 1
ATOM 8767 N N . GLN F 2 26 ? -25.159 -1.218 5.909 1.00 67.00 350 GLN F N 1
ATOM 8768 C CA . GLN F 2 26 ? -24.339 -1.233 4.706 1.00 66.15 350 GLN F CA 1
ATOM 8769 C C . GLN F 2 26 ? -24.677 -2.527 3.973 1.00 66.60 350 GLN F C 1
ATOM 8770 O O . GLN F 2 26 ? -24.966 -3.554 4.599 1.00 67.32 350 GLN F O 1
ATOM 8776 N N . SER F 2 27 ? -24.677 -2.494 2.651 1.00 66.17 351 SER F N 1
ATOM 8777 C CA . SER F 2 27 ? -25.027 -3.706 1.946 1.00 65.88 351 SER F CA 1
ATOM 8778 C C . SER F 2 27 ? -23.845 -4.399 1.385 1.00 64.50 351 SER F C 1
ATOM 8779 O O . SER F 2 27 ? -22.801 -3.809 1.190 1.00 63.46 351 SER F O 1
ATOM 8782 N N . PHE F 2 28 ? -24.046 -5.674 1.126 1.00 65.08 352 PHE F N 1
ATOM 8783 C CA . PHE F 2 28 ? -23.036 -6.540 0.555 1.00 66.93 352 PHE F CA 1
ATOM 8784 C C . PHE F 2 28 ? -23.751 -7.274 -0.579 1.00 67.64 352 PHE F C 1
ATOM 8785 O O . PHE F 2 28 ? -23.379 -8.384 -0.974 1.00 68.42 352 PHE F O 1
ATOM 8793 N N . ALA F 2 29 ? -24.812 -6.647 -1.078 1.00 67.39 353 ALA F N 1
ATOM 8794 C CA . ALA F 2 29 ? -25.562 -7.204 -2.187 1.00 66.77 353 ALA F CA 1
ATOM 8795 C C . ALA F 2 29 ? -24.749 -6.854 -3.441 1.00 66.92 353 ALA F C 1
ATOM 8796 O O . ALA F 2 29 ? -24.192 -5.761 -3.546 1.00 66.12 353 ALA F O 1
ATOM 8798 N N . PRO F 2 30 ? -24.671 -7.774 -4.410 1.00 67.58 354 PRO F N 1
ATOM 8799 C CA . PRO F 2 30 ? -25.287 -9.101 -4.421 1.00 68.42 354 PRO F CA 1
ATOM 8800 C C . PRO F 2 30 ? -24.329 -10.219 -4.033 1.00 68.73 354 PRO F C 1
ATOM 8801 O O . PRO F 2 30 ? -24.258 -11.231 -4.720 1.00 69.02 354 PRO F O 1
ATOM 8805 N N . ASP F 2 31 ? -23.586 -10.055 -2.952 1.00 69.22 355 ASP F N 1
ATOM 8806 C CA . ASP F 2 31 ? -22.660 -11.106 -2.567 1.00 70.20 355 ASP F CA 1
ATOM 8807 C C . ASP F 2 31 ? -23.440 -12.314 -2.028 1.00 69.75 355 ASP F C 1
ATOM 8808 O O . ASP F 2 31 ? -24.076 -12.239 -0.976 1.00 71.06 355 ASP F O 1
ATOM 8813 N N . PRO F 2 32 ? -23.407 -13.440 -2.751 1.00 68.23 356 PRO F N 1
ATOM 8814 C CA . PRO F 2 32 ? -24.115 -14.651 -2.327 1.00 67.68 356 PRO F CA 1
ATOM 8815 C C . PRO F 2 32 ? -23.868 -15.027 -0.883 1.00 67.22 356 PRO F C 1
ATOM 8816 O O . PRO F 2 32 ? -24.661 -15.742 -0.278 1.00 66.90 356 PRO F O 1
ATOM 8820 N N . LYS F 2 33 ? -22.771 -14.520 -0.336 1.00 67.45 357 LYS F N 1
ATOM 8821 C CA . LYS F 2 33 ? -22.362 -14.809 1.033 1.00 67.83 357 LYS F CA 1
ATOM 8822 C C . LYS F 2 33 ? -23.139 -14.062 2.119 1.00 68.43 357 LYS F C 1
ATOM 8823 O O . LYS F 2 33 ? -23.240 -14.532 3.259 1.00 68.31 357 LYS F O 1
ATOM 8829 N N . TYR F 2 34 ? -23.703 -12.916 1.762 1.00 68.76 358 TYR F N 1
ATOM 8830 C CA . TYR F 2 34 ? -24.458 -12.123 2.718 1.00 69.48 358 TYR F CA 1
ATOM 8831 C C . TYR F 2 34 ? -25.872 -11.825 2.243 1.00 70.22 358 TYR F C 1
ATOM 8832 O O . TYR F 2 34 ? -26.626 -11.107 2.903 1.00 70.22 358 TYR F O 1
ATOM 8841 N N . VAL F 2 35 ? -26.229 -12.392 1.097 1.00 70.95 359 VAL F N 1
ATOM 8842 C CA . VAL F 2 35 ? -27.544 -12.171 0.498 1.00 70.51 359 VAL F CA 1
ATOM 8843 C C . VAL F 2 35 ? -28.359 -13.465 0.387 1.00 70.63 359 VAL F C 1
ATOM 8844 O O . VAL F 2 35 ? -28.186 -14.239 -0.560 1.00 70.00 359 VAL F O 1
ATOM 8848 N N . SER F 2 36 ? -29.262 -13.659 1.354 1.00 70.74 360 SER F N 1
ATOM 8849 C CA . SER F 2 36 ? -30.124 -14.842 1.480 1.00 70.17 360 SER F CA 1
ATOM 8850 C C . SER F 2 36 ? -30.699 -15.337 0.166 1.00 70.97 360 SER F C 1
ATOM 8851 O O . SER F 2 36 ? -30.797 -14.517 -0.763 1.00 71.89 360 SER F O 1
#

Radius of gyration: 36.48 Å; Cα contacts (8 Å, |Δi|>4): 2161; chains: 6; bounding box: 98×76×95 Å

GO terms:
  GO:0031901 early endosome membrane (C, IDA)
  GO:0034165 positive regulation of toll-like receptor 9 signaling pathway (P, IDA)
  GO:0097708 intracellular vesicle (C, IDA)
  GO:0032587 ruffle membrane (C, IDA)
  GO:0005886 plasma membrane (C, IDA)
  GO:0043410 positive regulation of MAPK cascade (P, IDA)
  GO:0007173 epidermal growth factor receptor signaling pathway (P, IDA)
  GO:0048471 perinuclear region of cytoplasm (C, IMP)
  GO:0005515 protein binding (F, IPI)
  GO:0005768 endosome (C, IDA)
  GO:1903078 positive regulation of protein localization to plasma membrane (P, IDA)
  GO:0090037 positive regulation of protein kinase C signaling (P, IDA)
  GO:0005006 epidermal growth factor receptor activity (F, IMP)
  GO:0019900 kinase binding (F, IPI)
  GO:0004713 protein tyrosine kinase activity (F, IDA)
  GO:0005006 epidermal growth factor receptor activity (F, IDA)
  GO:0004888 transmembrane signaling receptor activity (F, IDA)
  GO:0038134 ERBB2-EGFR signaling pathway (P, IDA)
  GO:0030296 protein tyrosine kinase activator activity (F, IDA)
  GO:0043235 signaling receptor complex (C, IDA)

Sequence (1149 aa):
MALLRILKETEFKKIKVLGSGAFGTVYKGLWIPEGEKVKIPVAIKELREATSPKANKEILDEAYVMASVDNPHVCRLLGICLTSTVQLITQLMPFGCLLDYVREHKDNIGSQYLLNWCVQIAEGMNYLEDRRLVHRDLAARNVLVKTPQHVKITDFGLAKLLGAEEKVPIKWMALESILHRIYTHQSDVWSYGVTVWELMTFGSKPYDGIPASEISSILEKGERLPQPPICTIDVYMIMVKCWMIDADSRPKFRELIIEFSKMARDPQRYLVIQGPTDSNFYRALMLLRILKETEFKKIKVLGSGAFGTVYKGLWIPEGEKVKIPVAIKELREATSPKANKEILDEAYVMASVDNPHVCRLLGICLTSTVQLITQLMPFGCLLDYVREHKDNIGSQYLLNWCVQIAEGMNYLEDRRLVHRDLAARNVLVKTPQHVKITDFGLAKLLGKVPIKWMALESILHRIYTHQSDVWSYGVTVWELMTFGSKPYDGIPASEISSILEKGERLPQPPICTIDVYMIMVKCWMIDADSRPKFRELIIEFSKMARDPQRYLVIQGVVDALLRILKETEFKKIKVLGSGAFGTVYKGLWIPIPVAIKELRSPKANKEILDEAYVMASVDNPHVCRLLGICLTSTVQLITQLMPFGCLLDYVREHKDNIGSQYLLNWCVQIAEGMNYLEDRRLVHRDLAARNVLVKTPQHVKITDFGLAKLLGKVPIKWMALESILHRIYTHQSDVWSYGVTVWELMTFGSKPYDGIPASEISSILEKGERLPQPPICTIDVYMIMVKCWMIDADSRPKFRELIIEFSKMARDPQRYLVIQGLLRILKETEFKKIKVLGSGAFGTVYKGLWIPEGEKVKIPVAIKELRSPKANKEILDEAYVMASVDNPHVCRLLGICLTSTVQLITQLMPFGCLLDYVREHKDNIGSQYLLNWCVQIAEGMNYLEDRRLVHRDLAARNVLVKTPQHVKITDFGLAKLLGKVPIKWMALESILHRIYTHQSDVWSYGVTVWELMTFGSKPYDGIPASEISSILEKGERLPQPPICTIDVYMIMVKCWMIDADSRPKFRELIIEFSKMARDPQRYLVIQGDDVVDADEYLISLPSYLNGVMPPTQSFAPDPKYVSSKSLPSYLNGVMPPTQSFAPDPKYVS

Organism: Homo sapiens (NCBI:txid9606)

CATH classification: 3.30.200.20 (+1 more: 1.10.510.10)

Foldseek 3Di:
DDWEDEDEPPQKDFDAWLAADQQFTKGWIWGRHPPDPDIAIKMKGWGDDFPVDDDPVVLVVLLGVLQPQDDQAAWRFHYWYDDVTIMTITHDAQAAFQQLVLLVCVAPDDLLLLLQVLLSALVSLLSCVVVVHFQQDFASNQWGHNDSRGIHGYPRSSCVSHPPPPPHPLQLFALCCVVPVDTGSLRVLLSSLVRSVCNLQSNDDFPPPDDSVCPSPCLVVPDDGDDHPFFDCVVNVLSVLSRDNDSVRRDHSVRSSVVSVVCSVVSCVGTPHPPHPDGVSNVVVD/DAAADEPPQKDFDAWDAADQQFTKGFIFGHHPDDGLGATKIKGWGDQFPDDDPPVVLVVLLVVLQPDDDQAAWGWHYWYDDVTIITITHDAPQAFQQVVLLVPVVPDALLLLLQVLLSALVQLLSCVVVVHFQQDWASNQWTHNDSNGIHGYDRSSCVSGPPDPLLLFALCCVVPVDTGSLRVLLNSLVNSVCNLQSNDDFPPPDDSVCPSPCLVVVDGGDDRPFFDCVVNVLSVLSRDNDSVRRDHSVRSSVVSVVCSVVRCVGTPDPDNPD/DFAAADDPVFWDQDAWPAADDQWTWGFTQGHSGTWIKIWGRPDADDVVLNVLLGVQQVLDDQAAWGFHYWYDDVTTITTTHDAPQAFVQVVLLVCVAVDDLQLLLQVLLRALVQLQSCVVVVHFQQDDASNQWGHNDSRGIHGYPRSPVVSDDPHPLLLFALCCVVPVDTDSLRVLLSSLVRSVCSLQSNDDGPPPDDSVCVSVCLVVPDDGDDRPFFDVLSNVLSVQSRDNDSVSRDHSVVSSVVSVVCSVPRCVGTPGDD/DAAEDDPPFKDQAAWQAADDQGTKGWIWGHHVPDDEIATKMKGWGDPDQDPVVLVVLLVVQQPLDDQAAWRFHYWYDDPITITITFDAVAAFQLVVLLVQVQPDALLLLLQVLLSALVSLLSCVVVVHFQQDDASNQWGHNDSRGIHGYPRSVCVNPPPHPLLLFALCCVVPVDTGSLRVLLNSLVRSVCNLQSNDDFPPPQPSVCPSPCLVVVDDGDDRPFFDVVVNVLSVQSHDNDSVSRDGSVVSSVVSVVCSVVSCVGTPDDDSHYDYCVVVVD/DDDPDPVPPDDPDDDDPPPCVPDPDD/DDDDDPVPPDDPDDDPPPPVVRHD